Protein AF-0000000068152023 (afdb_homodimer)

Secondary structure (DSSP, 8-state):
-HHHHHHHHHHHHHHHHHHHHHHHHHS-HHHHHHHHHTT-HHHHHHHHHHH-HHHHHHHHHHHHHHHHHHHHHHHHHHHHHHHHHHHHTSGGGGGGHHHHHHHHHHHHHHHHHHIIIIIHHHHHHHHSHHHHHHHHHHHHHHHHHHTHHHHHHHHHHHHHHHHHTT-----TTPPPHHHHHHHHHHHHHHTSS-HHHHHHHHHHHHHTTSBGGGTSEEGGG---EETT--HHHHHHHHHHH--SEEEEEEGGGTEEEEEEEHHHHHTS-TTS---GGGG-B--EEEETT-BHHHHHHHHTT-SSSEEEEE-TTS-EEEEEEHHHHHHHHH-----SSS-S---SEEE-TTS-EEEETT-BHHHHHHHH--TT--TTSS-SBHHHHHHHHH-S---TT-EEEETTEEEEEEEEETTEEEEEEEEETT----/-HHHHHHHHHHHHHHHHHHHHHHHHHS-HHHHHHHHHTT-HHHHHHHHHHH-HHHHHHHHHHHHHHHHHHHHHHHHHHHHHHHHHHHHTSGGGGGGHHHHHHHHHHHHHHHHHHIIIIIHHHHHHHHSHHHHHHHHHHHHHHHHHHTHHHHHHHHHHHHHHHHHTT-----TTPPPHHHHHHHHHHHHHHTSS-HHHHHHHHHHHHHTTSBGGGTSEEGGG---EETT--HHHHHHHHHHH--SEEEEEEGGGTEEEEEEEHHHHHTS-TTS---GGGG-B--EEEETT-BHHHHHHHHTT-SSSEEEEE-TTS-EEEEEEHHHHHHHHH-----SSS-S---SEEE-TTS-EEEETT-BHHHHHHHH--TT--TTSS-SBHHHHHHHHH-S---TT-EEEETTEEEEEEEEETTEEEEEEEEETT----

Solvent-accessible surface area (backbone atoms only — not comparable to full-atom values): 44711 Å² total; per-residue (Å²): 108,70,64,59,50,51,49,51,50,42,30,51,52,34,15,51,38,34,20,43,53,38,3,35,61,52,27,55,61,44,48,31,52,52,39,33,75,72,65,38,64,44,30,45,45,24,43,56,44,51,74,38,47,59,61,44,52,34,39,39,48,53,52,44,50,50,41,51,52,52,43,56,68,52,47,47,62,55,49,18,63,66,44,13,62,66,38,37,68,37,73,94,40,34,98,46,8,56,60,49,27,31,52,49,49,45,50,50,50,50,49,48,38,46,28,59,11,34,48,39,26,32,54,53,12,67,60,38,15,58,65,45,16,30,67,41,20,60,63,49,54,54,49,43,60,72,43,34,75,62,30,49,55,50,34,48,52,28,50,51,53,39,43,73,71,66,49,67,92,60,85,60,83,58,46,42,54,66,49,46,50,23,42,49,55,40,13,37,77,54,60,50,32,51,68,70,48,46,54,30,44,54,33,44,68,44,25,64,75,34,38,36,61,43,59,37,47,43,49,90,75,54,71,68,41,49,63,81,52,50,70,67,57,49,50,48,50,43,34,71,65,42,52,60,61,33,45,28,23,49,67,93,74,62,45,72,73,23,30,34,48,42,34,63,61,66,57,51,60,87,87,51,91,81,59,66,74,80,55,49,36,75,50,50,77,42,52,41,77,37,23,39,45,57,51,53,58,51,34,56,75,37,90,44,49,40,29,40,25,19,49,97,85,65,47,77,50,24,38,38,37,58,65,43,54,41,36,58,31,75,36,82,44,62,57,76,74,65,88,74,88,68,52,41,65,35,76,44,92,86,69,28,30,45,26,32,16,74,30,29,35,68,54,42,28,71,72,75,59,49,78,78,64,70,46,86,62,98,25,40,22,47,31,46,46,48,41,62,70,58,74,46,85,82,46,69,70,41,66,46,75,57,90,61,26,32,39,29,31,68,35,63,55,88,92,39,57,41,32,31,37,38,33,60,58,80,71,63,87,119,109,69,65,58,51,52,49,51,50,42,30,51,53,35,15,51,39,34,20,43,51,37,2,35,60,51,28,55,60,44,49,30,53,51,40,32,76,72,64,38,64,44,31,45,45,24,43,55,42,51,73,37,47,59,59,44,52,34,38,40,47,54,52,44,50,50,41,49,53,52,42,55,67,52,48,48,62,58,50,19,64,65,44,14,63,65,37,36,66,38,73,93,38,37,96,48,8,56,61,48,27,32,52,50,48,46,49,49,50,50,50,47,37,44,29,60,11,33,49,38,27,33,53,53,11,68,61,38,15,56,66,46,16,29,67,41,20,61,64,48,54,54,50,42,60,70,43,35,73,62,32,47,53,49,36,47,52,29,48,51,54,39,44,72,71,67,49,66,94,61,86,59,82,60,47,43,54,66,50,46,50,23,41,48,55,39,13,37,75,56,59,49,31,51,68,70,48,47,54,29,46,55,33,44,69,43,26,64,75,34,36,36,61,43,56,36,46,43,48,91,74,52,70,69,40,48,65,80,52,49,71,67,56,50,50,51,50,44,35,70,65,42,53,59,63,33,44,29,24,50,64,91,77,61,45,72,74,22,29,32,50,42,33,63,60,66,58,53,59,88,88,50,91,82,60,63,74,80,56,50,37,75,49,50,77,42,54,41,75,37,26,40,44,58,51,54,58,51,35,56,76,36,90,44,51,40,30,40,24,20,47,98,84,67,47,77,52,23,37,39,37,59,66,45,54,42,34,60,31,75,36,84,45,63,57,74,75,64,86,76,86,69,52,41,65,36,76,44,95,87,70,30,31,45,26,33,16,72,30,29,32,67,55,41,27,72,73,74,59,50,77,78,64,70,47,86,61,99,26,40,22,46,30,47,45,49,41,61,68,60,75,45,85,84,49,68,69,42,67,46,75,56,90,60,26,31,38,29,30,70,36,62,56,86,94,39,57,41,31,29,37,40,33,61,59,79,70,62,86,119

pLDDT: mean 80.77, std 12.78, range [27.56, 97.12]

Foldseek 3Di:
DVLVVLLVVLLVQLLLLQLLLLLLQLDDLVVLVVVVVVPDPLSVLSNVCSQCVLLLVLLSVVSNVVSVVVCVVRQQPPQLVVCLVVQCVVVVCNPCSSVVSSVVSVVVSVVCSCVRSHVVSNVVSNVPSSVSSSVSSVVSVVSSVVCVVVSVVVSVVVVVVCVVVVDDPDPVSDDDPVNVLVVLVVCCVVVVAPPLRNLLVVLVVCLQVAFCLLQFDFPVRADAAEQPDDLVRLLVSCVVQVDQKHFYAYPPVRDTPAMAGPVVSVPDDPPDDDGCVVRGDHAAEDERRGGSVVLLVVCVPTPAQKYFYAYPVRHTGGMDGPQSSVCSSSPPPVDPRDDDPCRQWDQDPVRKIKHFQSAFPVVCCSPVVQPPDDCPDPHGGNQRVVCVQQVDQDDAQDWGDDSQKIWGQHDDDVSTRTIIIIGGRPPPDD/DVLVVLLVVLLVQLLLLQLLLLLLQLDDLVVLVVVVVVPDPLSVLSNVCSQCVLLLVLLSVVSNVVSVVVCVVRQQPPVLVVCLVVQCVVVVCNVCSSVVSSVVSVVVSVVCSCVRSHVVSNVVSNVNSSVSSSVSSVVSVVSSVVCVVVSVVVSVVVVVVCVVVVDDPDPVNDDDPVNVLVVLVVCCVVVVAPPLRNLLVVLVVCLQVAFPLLQFDFPVRADAAEQPDDLVRLLVSCVVQVDQKHFYAYPPVRDTPAMAGPVVSVPDDPPDDDGCVVRGDHAAEDERRGGSVVLVVVCVPTPAQKYFYAYPVRHTGGMDGPVSSVCSSSPPPVDPRDDDDCDQWDQDPVRKIKHFQSAFPVVCCSPVVQPPDDCPDPHGGNQRVVCVQQVDQDDAQDWGDDSQKIWGQHDDDVSTRTIIIIGGRPPPDD

Sequence (860 aa):
MFELLVIFLLLLINAFFALSEMAIVSASKPLLRQMVKQGNRRAEAALKLAEDPGKFLSTVQVGITLVGILAGAYGGATIAAKIAPFLNDIGWISPYGDTIAVALVVTLITFLSVVIGELIPKQLALRNPEGLAMFVAGPMALLSRIVAPVVYIFETAASIAMRLMGMRPEDSDRVTEEEVQAIMAEGVESGAIEKSEHEMLRRIIRLGDRNVKSIMTHRTEVSFIDVHDSLETIGQKIRQFGHSRYPVIDGPSGDVIGAVLAKEILNVAPAAPFNIRDYVREILTLPETASCLKALEAFKSSSINMAMIVDEYGSTEGIITTADILEAIVGVIPSNYDNSEHALIRQRDDGSYLVDGRTPIDEIHLQIGIDGIDADGDFETIAGFLVQQLRKTPEEGDTAEAHGYRFEVIDMDGRRIDKILVSRAGEALSMFELLVIFLLLLINAFFALSEMAIVSASKPLLRQMVKQGNRRAEAALKLAEDPGKFLSTVQVGITLVGILAGAYGGATIAAKIAPFLNDIGWISPYGDTIAVALVVTLITFLSVVIGELIPKQLALRNPEGLAMFVAGPMALLSRIVAPVVYIFETAASIAMRLMGMRPEDSDRVTEEEVQAIMAEGVESGAIEKSEHEMLRRIIRLGDRNVKSIMTHRTEVSFIDVHDSLETIGQKIRQFGHSRYPVIDGPSGDVIGAVLAKEILNVAPAAPFNIRDYVREILTLPETASCLKALEAFKSSSINMAMIVDEYGSTEGIITTADILEAIVGVIPSNYDNSEHALIRQRDDGSYLVDGRTPIDEIHLQIGIDGIDADGDFETIAGFLVQQLRKTPEEGDTAEAHGYRFEVIDMDGRRIDKILVSRAGEALS

Nearest PDB structures (foldseek):
  7m1t-assembly1_A  TM=5.779E-01  e=1.529E-19  Methanoculleus thermophilus
  7m1t-assembly1_B  TM=4.702E-01  e=3.379E-20  Methanoculleus thermophilus
  4hg0-assembly1_A-2  TM=5.760E-01  e=2.384E-17  Escherichia coli K-12
  3jtf-assembly1_B  TM=8.945E-01  e=7.634E-10  Bordetella parapertussis
  3ocm-assembly1_A  TM=8.718E-01  e=2.162E-09  Bordetella parapertussis

InterPro domains:
  IPR000644 CBS domain [PF00571] (212-268)
  IPR000644 CBS domain [PF00571] (277-330)
  IPR000644 CBS domain [PS51371] (216-276)
  IPR000644 CBS domain [PS51371] (279-335)
  IPR000644 CBS domain [SM00116] (221-270)
  IPR000644 CBS domain [SM00116] (282-330)
  IPR002550 CNNM, transmembrane domain [PF01595] (5-197)
  IPR002550 CNNM, transmembrane domain [PS51846] (1-197)
  IPR005170 Transporter-associated domain [PF03471] (347-424)
  IPR005170 Transporter-associated domain [SM01091] (346-426)
  IPR016169 FAD-binding, type PCMH, subdomain 2 [G3DSA:3.30.465.10] (342-425)
  IPR036318 FAD-binding, type PCMH-like superfamily [SSF56176] (344-427)
  IPR044751 Ion transporter-like, CBS domain [cd04590] (212-327)
  IPR046342 CBS domain superfamily [G3DSA:3.10.580.10] (193-341)
  IPR046342 CBS domain superfamily [SSF54631] (202-339)
  IPR051676 UPF0053 domain-containing protein [PTHR43099] (2-426)

Radius of gyration: 36.06 Å; Cα contacts (8 Å, |Δi|>4): 1359; chains: 2; bounding box: 73×125×86 Å

Structure (mmCIF, N/CA/C/O backbone):
data_AF-0000000068152023-model_v1
#
loop_
_entity.id
_entity.type
_entity.pdbx_description
1 polymer 'HlyC/CorC family transporter'
#
loop_
_atom_site.group_PDB
_atom_site.id
_atom_site.type_symbol
_atom_site.label_atom_id
_atom_site.label_alt_id
_atom_site.label_comp_id
_atom_site.label_asym_id
_atom_site.label_entity_id
_atom_site.label_seq_id
_atom_site.pdbx_PDB_ins_code
_atom_site.Cartn_x
_atom_site.Cartn_y
_atom_site.Cartn_z
_atom_site.occupancy
_atom_site.B_iso_or_equiv
_atom_site.auth_seq_id
_atom_site.auth_comp_id
_atom_site.auth_asym_id
_atom_site.auth_atom_id
_atom_site.pdbx_PDB_model_num
ATOM 1 N N . MET A 1 1 ? -17.562 -44.25 -28.266 1 65.25 1 MET A N 1
ATOM 2 C CA . MET A 1 1 ? -18.266 -43.062 -27.812 1 65.25 1 MET A CA 1
ATOM 3 C C . MET A 1 1 ? -18.125 -42.875 -26.297 1 65.25 1 MET A C 1
ATOM 5 O O . MET A 1 1 ? -17.797 -41.781 -25.844 1 65.25 1 MET A O 1
ATOM 9 N N . PHE A 1 2 ? -18.25 -43.969 -25.609 1 74.62 2 PHE A N 1
ATOM 10 C CA . PHE A 1 2 ? -18.125 -43.938 -24.156 1 74.62 2 PHE A CA 1
ATOM 11 C C . PHE A 1 2 ? -16.703 -43.562 -23.75 1 74.62 2 PHE A C 1
ATOM 13 O O . PHE A 1 2 ? -16.516 -42.75 -22.828 1 74.62 2 PHE A O 1
ATOM 20 N N . GLU A 1 3 ? -15.828 -43.969 -24.578 1 76 3 GLU A N 1
ATOM 21 C CA . GLU A 1 3 ? -14.43 -43.688 -24.25 1 76 3 GLU A CA 1
ATOM 22 C C . GLU A 1 3 ? -14.086 -42.219 -24.438 1 76 3 GLU A C 1
ATOM 24 O O . GLU A 1 3 ? -13.344 -41.656 -23.641 1 76 3 GLU A O 1
ATOM 29 N N . LEU A 1 4 ? -14.719 -41.594 -25.406 1 78.19 4 LEU A N 1
ATOM 30 C CA . LEU A 1 4 ? -14.484 -40.188 -25.672 1 78.19 4 LEU A CA 1
ATOM 31 C C . LEU A 1 4 ? -15.086 -39.344 -24.562 1 78.19 4 LEU A C 1
ATOM 33 O O . LEU A 1 4 ? -14.516 -38.312 -24.188 1 78.19 4 LEU A O 1
ATOM 37 N N . LEU A 1 5 ? -16.156 -39.781 -24.062 1 84.75 5 LEU A N 1
ATOM 38 C CA . LEU A 1 5 ? -16.812 -39.062 -22.969 1 84.75 5 LEU A CA 1
ATOM 39 C C . LEU A 1 5 ? -15.992 -39.125 -21.688 1 84.75 5 LEU A C 1
ATOM 41 O O . LEU A 1 5 ? -15.914 -38.156 -20.953 1 84.75 5 LEU A O 1
ATOM 45 N N . VAL A 1 6 ? -15.398 -40.281 -21.484 1 83.62 6 VAL A N 1
ATOM 46 C CA . VAL A 1 6 ? -14.57 -40.469 -20.297 1 83.62 6 VAL A CA 1
ATOM 47 C C . VAL A 1 6 ? -13.344 -39.562 -20.375 1 83.62 6 VAL A C 1
ATOM 49 O O . VAL A 1 6 ? -12.961 -38.938 -19.391 1 83.62 6 VAL A O 1
ATOM 52 N N . ILE A 1 7 ? -12.805 -39.5 -21.531 1 82.38 7 ILE A N 1
ATOM 53 C CA . ILE A 1 7 ? -11.625 -38.656 -21.719 1 82.38 7 ILE A CA 1
ATOM 54 C C . ILE A 1 7 ? -11.984 -37.188 -21.531 1 82.38 7 ILE A C 1
ATOM 56 O O . ILE A 1 7 ? -11.227 -36.438 -20.922 1 82.38 7 ILE A O 1
ATOM 60 N N . PHE A 1 8 ? -13.109 -36.812 -22.031 1 87.88 8 PHE A N 1
ATOM 61 C CA . PHE A 1 8 ? -13.57 -35.438 -21.906 1 87.88 8 PHE A CA 1
ATOM 62 C C . PHE A 1 8 ? -13.812 -35.094 -20.438 1 87.88 8 PHE A C 1
ATOM 64 O O . PHE A 1 8 ? -13.461 -34 -20 1 87.88 8 PHE A O 1
ATOM 71 N N . LEU A 1 9 ? -14.383 -36 -19.75 1 90.19 9 LEU A N 1
ATOM 72 C CA . LEU A 1 9 ? -14.633 -35.781 -18.328 1 90.19 9 LEU A CA 1
ATOM 73 C C . LEU A 1 9 ? -13.328 -35.656 -17.562 1 90.19 9 LEU A C 1
ATOM 75 O O . LEU A 1 9 ? -13.211 -34.844 -16.656 1 90.19 9 LEU A O 1
ATOM 79 N N . LEU A 1 10 ? -12.375 -36.531 -17.891 1 88 10 LEU A N 1
ATOM 80 C CA . LEU A 1 10 ? -11.07 -36.469 -17.25 1 88 10 LEU A CA 1
ATOM 81 C C . LEU A 1 10 ? -10.375 -35.125 -17.547 1 88 10 LEU A C 1
ATOM 83 O O . LEU A 1 10 ? -9.703 -34.562 -16.672 1 88 10 LEU A O 1
ATOM 87 N N . LEU A 1 11 ? -10.578 -34.656 -18.734 1 89.44 11 LEU A N 1
ATOM 88 C CA . LEU A 1 11 ? -10.008 -33.375 -19.125 1 89.44 11 LEU A CA 1
ATOM 89 C C . LEU A 1 11 ? -10.617 -32.25 -18.281 1 89.44 11 LEU A C 1
ATOM 91 O O . LEU A 1 11 ? -9.906 -31.312 -17.875 1 89.44 11 LEU A O 1
ATOM 95 N N . LEU A 1 12 ? -11.883 -32.344 -18.047 1 93.69 12 LEU A N 1
ATOM 96 C CA . LEU A 1 12 ? -12.578 -31.328 -17.266 1 93.69 12 LEU A CA 1
ATOM 97 C C . LEU A 1 12 ? -12.141 -31.359 -15.812 1 93.69 12 LEU A C 1
ATOM 99 O O . LEU A 1 12 ? -12.016 -30.312 -15.164 1 93.69 12 LEU A O 1
ATOM 103 N N . ILE A 1 13 ? -11.938 -32.594 -15.328 1 94.25 13 ILE A N 1
ATOM 104 C CA . ILE A 1 13 ? -11.461 -32.719 -13.961 1 94.25 13 ILE A CA 1
ATOM 105 C C . ILE A 1 13 ? -10.055 -32.156 -13.836 1 94.25 13 ILE A C 1
ATOM 107 O O . ILE A 1 13 ? -9.75 -31.453 -12.859 1 94.25 13 ILE A O 1
ATOM 111 N N . ASN A 1 14 ? -9.234 -32.406 -14.828 1 92.56 14 ASN A N 1
ATOM 112 C CA . ASN A 1 14 ? -7.891 -31.828 -14.852 1 92.56 14 ASN A CA 1
ATOM 113 C C . ASN A 1 14 ? -7.938 -30.297 -14.914 1 92.56 14 ASN A C 1
ATOM 115 O O . ASN A 1 14 ? -7.145 -29.625 -14.25 1 92.56 14 ASN A O 1
ATOM 119 N N . ALA A 1 15 ? -8.875 -29.828 -15.695 1 95.12 15 ALA A N 1
ATOM 120 C CA . ALA A 1 15 ? -9.062 -28.391 -15.812 1 95.12 15 ALA A CA 1
ATOM 121 C C . ALA A 1 15 ? -9.453 -27.781 -14.469 1 95.12 15 ALA A C 1
ATOM 123 O O . ALA A 1 15 ? -9 -26.672 -14.125 1 95.12 15 ALA A O 1
ATOM 124 N N . PHE A 1 16 ? -10.25 -28.484 -13.758 1 96.75 16 PHE A N 1
ATOM 125 C CA . PHE A 1 16 ? -10.688 -28.016 -12.445 1 96.75 16 PHE A CA 1
ATOM 126 C C . PHE A 1 16 ? -9.508 -27.938 -11.484 1 96.75 16 PHE A C 1
ATOM 128 O O . PHE A 1 16 ? -9.367 -26.953 -10.75 1 96.75 16 PHE A O 1
ATOM 135 N N . PHE A 1 17 ? -8.617 -28.875 -11.469 1 96.12 17 PHE A N 1
ATOM 136 C CA . PHE A 1 17 ? -7.457 -28.875 -10.586 1 96.12 17 PHE A CA 1
ATOM 137 C C . PHE A 1 17 ? -6.453 -27.812 -11 1 96.12 17 PHE A C 1
ATOM 139 O O . PHE A 1 17 ? -5.875 -27.125 -10.148 1 96.12 17 PHE A O 1
ATOM 146 N N . ALA A 1 18 ? -6.262 -27.688 -12.297 1 95.19 18 ALA A N 1
ATOM 147 C CA . ALA A 1 18 ? -5.34 -26.672 -12.805 1 95.19 18 ALA A CA 1
ATOM 148 C C . ALA A 1 18 ? -5.824 -25.266 -12.461 1 95.19 18 ALA A C 1
ATOM 150 O O . ALA A 1 18 ? -5.031 -24.406 -12.055 1 95.19 18 ALA A O 1
ATOM 151 N N . LEU A 1 19 ? -7.098 -25.094 -12.656 1 96.38 19 LEU A N 1
ATOM 152 C CA . LEU A 1 19 ? -7.723 -23.828 -12.32 1 96.38 19 LEU A CA 1
ATOM 153 C C . LEU A 1 19 ? -7.594 -23.531 -10.828 1 96.38 19 LEU A C 1
ATOM 155 O O . LEU A 1 19 ? -7.258 -22.422 -10.438 1 96.38 19 LEU A O 1
ATOM 159 N N . SER A 1 20 ? -7.863 -24.516 -10.039 1 97.12 20 SER A N 1
ATOM 160 C CA . SER A 1 20 ? -7.816 -24.375 -8.586 1 97.12 20 SER A CA 1
ATOM 161 C C . SER A 1 20 ? -6.41 -24.031 -8.109 1 97.12 20 SER A C 1
ATOM 163 O O . SER A 1 20 ? -6.234 -23.141 -7.27 1 97.12 20 SER A O 1
ATOM 165 N N . GLU A 1 21 ? -5.449 -24.672 -8.68 1 96.31 21 GLU A N 1
ATOM 166 C CA . GLU A 1 21 ? -4.055 -24.453 -8.297 1 96.31 21 GLU A CA 1
ATOM 167 C C . GLU A 1 21 ? -3.631 -23.016 -8.578 1 96.31 21 GLU A C 1
ATOM 169 O O . GLU A 1 21 ? -3.121 -22.328 -7.695 1 96.31 21 GLU A O 1
ATOM 174 N N . MET A 1 22 ? -3.896 -22.594 -9.797 1 95.44 22 MET A N 1
ATOM 175 C CA . MET A 1 22 ? -3.443 -21.266 -10.227 1 95.44 22 MET A CA 1
ATOM 176 C C . MET A 1 22 ? -4.223 -20.172 -9.508 1 95.44 22 MET A C 1
ATOM 178 O O . MET A 1 22 ? -3.648 -19.156 -9.125 1 95.44 22 MET A O 1
ATOM 182 N N . ALA A 1 23 ? -5.488 -20.391 -9.297 1 96.06 23 ALA A N 1
ATOM 183 C CA . ALA A 1 23 ? -6.336 -19.391 -8.672 1 96.06 23 ALA A CA 1
ATOM 184 C C . ALA A 1 23 ? -5.934 -19.156 -7.211 1 96.06 23 ALA A C 1
ATOM 186 O O . ALA A 1 23 ? -5.738 -18.016 -6.785 1 96.06 23 ALA A O 1
ATOM 187 N N . ILE A 1 24 ? -5.781 -20.203 -6.477 1 95.69 24 ILE A N 1
ATOM 188 C CA . ILE A 1 24 ? -5.508 -20.094 -5.047 1 95.69 24 ILE A CA 1
ATOM 189 C C . ILE A 1 24 ? -4.094 -19.562 -4.828 1 95.69 24 ILE A C 1
ATOM 191 O O . ILE A 1 24 ? -3.871 -18.719 -3.959 1 95.69 24 ILE A O 1
ATOM 195 N N . VAL A 1 25 ? -3.166 -19.953 -5.617 1 93.56 25 VAL A N 1
ATOM 196 C CA . VAL A 1 25 ? -1.77 -19.562 -5.441 1 93.56 25 VAL A CA 1
ATOM 197 C C . VAL A 1 25 ? -1.576 -18.109 -5.875 1 93.56 25 VAL A C 1
ATOM 199 O O . VAL A 1 25 ? -0.78 -17.391 -5.281 1 93.56 25 VAL A O 1
ATOM 202 N N . SER A 1 26 ? -2.295 -17.688 -6.871 1 92.12 26 SER A N 1
ATOM 203 C CA . SER A 1 26 ? -2.107 -16.359 -7.418 1 92.12 26 SER A CA 1
ATOM 204 C C . SER A 1 26 ? -2.99 -15.336 -6.703 1 92.12 26 SER A C 1
ATOM 206 O O . SER A 1 26 ? -2.84 -14.125 -6.902 1 92.12 26 SER A O 1
ATOM 208 N N . ALA A 1 27 ? -3.859 -15.82 -5.871 1 91.88 27 ALA A N 1
ATOM 209 C CA . ALA A 1 27 ? -4.758 -14.922 -5.156 1 91.88 27 ALA A CA 1
ATOM 210 C C . ALA A 1 27 ? -4 -14.109 -4.105 1 91.88 27 ALA A C 1
ATOM 212 O O . ALA A 1 27 ? -3.086 -14.625 -3.457 1 91.88 27 ALA A O 1
ATOM 213 N N . SER A 1 28 ? -4.383 -12.93 -4.02 1 88.38 28 SER A N 1
ATOM 214 C CA . SER A 1 28 ? -3.795 -12.047 -3.014 1 88.38 28 SER A CA 1
ATOM 215 C C . SER A 1 28 ? -4.316 -12.375 -1.618 1 88.38 28 SER A C 1
ATOM 217 O O . SER A 1 28 ? -5.496 -12.18 -1.327 1 88.38 28 SER A O 1
ATOM 219 N N . LYS A 1 29 ? -3.494 -12.742 -0.755 1 89.12 29 LYS A N 1
ATOM 220 C CA . LYS A 1 29 ? -3.885 -13.102 0.604 1 89.12 29 LYS A CA 1
ATOM 221 C C . LYS A 1 29 ? -4.426 -11.891 1.361 1 89.12 29 LYS A C 1
ATOM 223 O O . LYS A 1 29 ? -5.457 -11.984 2.031 1 89.12 29 LYS A O 1
ATOM 228 N N . PRO A 1 30 ? -3.742 -10.742 1.188 1 82.88 30 PRO A N 1
ATOM 229 C CA . PRO A 1 30 ? -4.277 -9.562 1.869 1 82.88 30 PRO A CA 1
ATOM 230 C C . PRO A 1 30 ? -5.707 -9.234 1.445 1 82.88 30 PRO A C 1
ATOM 232 O O . PRO A 1 30 ? -6.539 -8.883 2.285 1 82.88 30 PRO A O 1
ATOM 235 N N . LEU A 1 31 ? -6.02 -9.391 0.239 1 86 31 LEU A N 1
ATOM 236 C CA . LEU A 1 31 ? -7.371 -9.117 -0.244 1 86 31 LEU A CA 1
ATOM 237 C C . LEU A 1 31 ? -8.359 -10.141 0.311 1 86 31 LEU A C 1
ATOM 239 O O . LEU A 1 31 ? -9.477 -9.781 0.701 1 86 31 LEU A O 1
ATOM 243 N N . LEU A 1 32 ? -7.977 -11.312 0.324 1 90.62 32 LEU A N 1
ATOM 244 C CA . LEU A 1 32 ? -8.836 -12.359 0.862 1 90.62 32 LEU A CA 1
ATOM 245 C C . LEU A 1 32 ? -9.117 -12.125 2.344 1 90.62 32 LEU A C 1
ATOM 247 O O . LEU A 1 32 ? -10.25 -12.305 2.801 1 90.62 32 LEU A O 1
ATOM 251 N N . ARG A 1 33 ? -8.102 -11.82 3.057 1 87.25 33 ARG A N 1
ATOM 252 C CA . ARG A 1 33 ? -8.273 -11.539 4.48 1 87.25 33 ARG A CA 1
ATOM 253 C C . ARG A 1 33 ? -9.258 -10.398 4.699 1 87.25 33 ARG A C 1
ATOM 255 O O . ARG A 1 33 ? -10.062 -10.438 5.629 1 87.25 33 ARG A O 1
ATOM 262 N N . GLN A 1 34 ? -9.109 -9.406 3.898 1 80.44 34 GLN A N 1
ATOM 263 C CA . GLN A 1 34 ? -10.047 -8.289 3.986 1 80.44 34 GLN A CA 1
ATOM 264 C C . GLN A 1 34 ? -11.477 -8.742 3.73 1 80.44 34 GLN A C 1
ATOM 266 O O . GLN A 1 34 ? -12.406 -8.312 4.418 1 80.44 34 GLN A O 1
ATOM 271 N N . MET A 1 35 ? -11.672 -9.562 2.77 1 86.19 35 MET A N 1
ATOM 272 C CA . MET A 1 35 ? -13 -10.078 2.438 1 86.19 35 MET A CA 1
ATOM 273 C C . MET A 1 35 ? -13.555 -10.93 3.57 1 86.19 35 MET A C 1
ATOM 275 O O . MET A 1 35 ? -14.766 -10.953 3.809 1 86.19 35 MET A O 1
ATOM 279 N N . VAL A 1 36 ? -12.68 -11.609 4.23 1 89.06 36 VAL A N 1
ATOM 280 C CA . VAL A 1 36 ? -13.078 -12.422 5.375 1 89.06 36 VAL A CA 1
ATOM 281 C C . VAL A 1 36 ? -13.586 -11.516 6.496 1 89.06 36 VAL A C 1
ATOM 283 O O . VAL A 1 36 ? -14.602 -11.828 7.137 1 89.06 36 VAL A O 1
ATOM 286 N N . LYS A 1 37 ? -12.852 -10.477 6.691 1 79.12 37 LYS A N 1
ATOM 287 C CA . LYS A 1 37 ? -13.266 -9.516 7.715 1 79.12 37 LYS A CA 1
ATOM 288 C C . LYS A 1 37 ? -14.625 -8.922 7.387 1 79.12 37 LYS A C 1
ATOM 290 O O . LYS A 1 37 ? -15.391 -8.562 8.289 1 79.12 37 LYS A O 1
ATOM 295 N N . GLN A 1 38 ? -14.953 -8.883 6.156 1 80.38 38 GLN A N 1
ATOM 296 C CA . GLN A 1 38 ? -16.234 -8.367 5.707 1 80.38 38 GLN A CA 1
ATOM 297 C C . GLN A 1 38 ? -17.312 -9.438 5.773 1 80.38 38 GLN A C 1
ATOM 299 O O . GLN A 1 38 ? -18.469 -9.188 5.422 1 80.38 38 GLN A O 1
ATOM 304 N N . GLY A 1 39 ? -16.969 -10.602 6.086 1 86.38 39 GLY A N 1
ATOM 305 C CA . GLY A 1 39 ? -17.938 -11.648 6.367 1 86.38 39 GLY A CA 1
ATOM 306 C C . GLY A 1 39 ? -18.094 -12.633 5.219 1 86.38 39 GLY A C 1
ATOM 307 O O . GLY A 1 39 ? -19.062 -13.406 5.191 1 86.38 39 GLY A O 1
ATOM 308 N N . ASN A 1 40 ? -17.312 -12.672 4.281 1 90.38 40 ASN A N 1
ATOM 309 C CA . ASN A 1 40 ? -17.391 -13.602 3.154 1 90.38 40 ASN A CA 1
ATOM 310 C C . ASN A 1 40 ? -16.859 -14.984 3.523 1 90.38 40 ASN A C 1
ATOM 312 O O . ASN A 1 40 ? -15.656 -15.164 3.711 1 90.38 40 ASN A O 1
ATOM 316 N N . ARG A 1 41 ? -17.688 -15.922 3.488 1 93.12 41 ARG A N 1
ATOM 317 C CA . ARG A 1 41 ? -17.328 -17.266 3.92 1 93.12 41 ARG A CA 1
ATOM 318 C C . ARG A 1 41 ? -16.484 -17.969 2.861 1 93.12 41 ARG A C 1
ATOM 320 O O . ARG A 1 41 ? -15.617 -18.781 3.189 1 93.12 41 ARG A O 1
ATOM 327 N N . ARG A 1 42 ? -16.766 -17.734 1.619 1 95.31 42 ARG A N 1
ATOM 328 C CA . ARG A 1 42 ? -15.992 -18.328 0.54 1 95.31 42 ARG A CA 1
ATOM 329 C C . ARG A 1 42 ? -14.547 -17.859 0.573 1 95.31 42 ARG A C 1
ATOM 331 O O . ARG A 1 42 ? -13.625 -18.625 0.277 1 95.31 42 ARG A O 1
ATOM 338 N N . ALA A 1 43 ? -14.43 -16.609 0.952 1 95.44 43 ALA A N 1
ATOM 339 C CA . ALA A 1 43 ? -13.078 -16.047 1.082 1 95.44 43 ALA A CA 1
ATOM 340 C C . ALA A 1 43 ? -12.32 -16.734 2.219 1 95.44 43 ALA A C 1
ATOM 342 O O . ALA A 1 43 ? -11.102 -16.922 2.131 1 95.44 43 ALA A O 1
ATOM 343 N N . GLU A 1 44 ? -13.047 -17.078 3.24 1 95.56 44 GLU A N 1
ATOM 344 C CA . GLU A 1 44 ? -12.422 -17.766 4.367 1 95.56 44 GLU A CA 1
ATOM 345 C C . GLU A 1 44 ? -11.875 -19.125 3.951 1 95.56 44 GLU A C 1
ATOM 347 O O . GLU A 1 44 ? -10.758 -19.5 4.32 1 95.56 44 GLU A O 1
ATOM 352 N N . ALA A 1 45 ? -12.656 -19.812 3.232 1 95.69 45 ALA A N 1
ATOM 353 C CA . ALA A 1 45 ? -12.227 -21.109 2.748 1 95.69 45 ALA A CA 1
ATOM 354 C C . ALA A 1 45 ? -11.031 -20.984 1.811 1 95.69 45 ALA A C 1
ATOM 356 O O . ALA A 1 45 ? -10.086 -21.781 1.894 1 95.69 45 ALA A O 1
ATOM 357 N N . ALA A 1 46 ? -11.102 -20.062 0.922 1 96.62 46 ALA A N 1
ATOM 358 C CA . ALA A 1 46 ? -10 -19.828 -0.009 1 96.62 46 ALA A CA 1
ATOM 359 C C . ALA A 1 46 ? -8.727 -19.438 0.735 1 96.62 46 ALA A C 1
ATOM 361 O O . ALA A 1 46 ? -7.637 -19.906 0.388 1 96.62 46 ALA A O 1
ATOM 362 N N . LEU A 1 47 ? -8.875 -18.625 1.721 1 94.25 47 LEU A N 1
ATOM 363 C CA . LEU A 1 47 ? -7.738 -18.172 2.514 1 94.25 47 LEU A CA 1
ATOM 364 C C . LEU A 1 47 ? -7.102 -19.344 3.264 1 94.25 47 LEU A C 1
ATOM 366 O O . LEU A 1 47 ? -5.875 -19.438 3.338 1 94.25 47 LEU A O 1
ATOM 370 N N . LYS A 1 48 ? -7.898 -20.203 3.807 1 93.94 48 LYS A N 1
ATOM 371 C CA . LYS A 1 48 ? -7.391 -21.375 4.527 1 93.94 48 LYS A CA 1
ATOM 372 C C . LYS A 1 48 ? -6.551 -22.266 3.617 1 93.94 48 LYS A C 1
ATOM 374 O O . LYS A 1 48 ? -5.512 -22.781 4.031 1 93.94 48 LYS A O 1
ATOM 379 N N . LEU A 1 49 ? -6.988 -22.438 2.432 1 94.19 49 LEU A N 1
ATOM 380 C CA . LEU A 1 49 ? -6.254 -23.234 1.458 1 94.19 49 LEU A CA 1
ATOM 381 C C . LEU A 1 49 ? -4.945 -22.547 1.068 1 94.19 49 LEU A C 1
ATOM 383 O O . LEU A 1 49 ? -3.918 -23.203 0.907 1 94.19 49 LEU A O 1
ATOM 387 N N . ALA A 1 50 ? -5.016 -21.234 0.917 1 92.38 50 ALA A N 1
ATOM 388 C CA . ALA A 1 50 ? -3.848 -20.469 0.507 1 92.38 50 ALA A CA 1
ATOM 389 C C . ALA A 1 50 ? -2.799 -20.422 1.615 1 92.38 50 ALA A C 1
ATOM 391 O O . ALA A 1 50 ? -1.601 -20.328 1.341 1 92.38 50 ALA A O 1
ATOM 392 N N . GLU A 1 51 ? -3.207 -20.562 2.854 1 89.94 51 GLU A N 1
ATOM 393 C CA . GLU A 1 51 ? -2.314 -20.453 4.004 1 89.94 51 GLU A CA 1
ATOM 394 C C . GLU A 1 51 ? -1.602 -21.781 4.27 1 89.94 51 GLU A C 1
ATOM 396 O O . GLU A 1 51 ? -0.584 -21.812 4.965 1 89.94 51 GLU A O 1
ATOM 401 N N . ASP A 1 52 ? -2.117 -22.797 3.75 1 88.25 52 ASP A N 1
ATOM 402 C CA . ASP A 1 52 ? -1.474 -24.109 3.826 1 88.25 52 ASP A CA 1
ATOM 403 C C . ASP A 1 52 ? -1.211 -24.672 2.434 1 88.25 52 ASP A C 1
ATOM 405 O O . ASP A 1 52 ? -1.767 -25.703 2.062 1 88.25 52 ASP A O 1
ATOM 409 N N . PRO A 1 53 ? -0.29 -24.062 1.816 1 88.62 53 PRO A N 1
ATOM 410 C CA . PRO A 1 53 ? -0.084 -24.422 0.411 1 88.62 53 PRO A CA 1
ATOM 411 C C . PRO A 1 53 ? 0.435 -25.844 0.237 1 88.62 53 PRO A C 1
ATOM 413 O O . PRO A 1 53 ? 0.16 -26.484 -0.781 1 88.62 53 PRO A O 1
ATOM 416 N N . GLY A 1 54 ? 1.152 -26.359 1.225 1 88.62 54 GLY A N 1
ATOM 417 C CA . GLY A 1 54 ? 1.648 -27.734 1.12 1 88.62 54 GLY A CA 1
ATOM 418 C C . GLY A 1 54 ? 0.543 -28.75 0.965 1 88.62 54 GLY A C 1
ATOM 419 O O . GLY A 1 54 ? 0.573 -29.578 0.041 1 88.62 54 GLY A O 1
ATOM 420 N N . LYS A 1 55 ? -0.357 -28.672 1.816 1 90.25 55 LYS A N 1
ATOM 421 C CA . LYS A 1 55 ? -1.483 -29.594 1.792 1 90.25 55 LYS A CA 1
ATOM 422 C C . LYS A 1 55 ? -2.338 -29.391 0.544 1 90.25 55 LYS A C 1
ATOM 424 O O . LYS A 1 55 ? -2.781 -30.359 -0.076 1 90.25 55 LYS A O 1
ATOM 429 N N . PHE A 1 56 ? -2.562 -28.219 0.237 1 93.12 56 PHE A N 1
ATOM 430 C CA . PHE A 1 56 ? -3.396 -27.891 -0.913 1 93.12 56 PHE A CA 1
ATOM 431 C C . PHE A 1 56 ? -2.75 -28.375 -2.207 1 93.12 56 PHE A C 1
ATOM 433 O O . PHE A 1 56 ? -3.391 -29.047 -3.016 1 93.12 56 PHE A O 1
ATOM 440 N N . LEU A 1 57 ? -1.465 -28.031 -2.377 1 93.56 57 LEU A N 1
ATOM 441 C CA . LEU A 1 57 ? -0.743 -28.422 -3.586 1 93.56 57 LEU A CA 1
ATOM 442 C C . LEU A 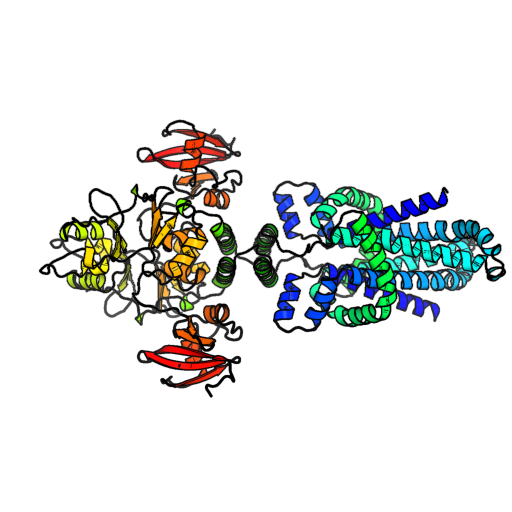1 57 ? -0.651 -29.938 -3.705 1 93.56 57 LEU A C 1
ATOM 444 O O . LEU A 1 57 ? -0.713 -30.484 -4.809 1 93.56 57 LEU A O 1
ATOM 448 N N . SER A 1 58 ? -0.498 -30.547 -2.549 1 92.5 58 SER A N 1
ATOM 449 C CA . SER A 1 58 ? -0.481 -32 -2.553 1 92.5 58 SER A CA 1
ATOM 450 C C . SER A 1 58 ? -1.815 -32.562 -3.021 1 92.5 58 SER A C 1
ATOM 452 O O . SER A 1 58 ? -1.852 -33.562 -3.773 1 92.5 58 SER A O 1
ATOM 454 N N . THR A 1 59 ? -2.873 -32 -2.592 1 93.38 59 THR A N 1
ATOM 455 C CA . THR A 1 59 ? -4.199 -32.438 -3.012 1 93.38 59 THR A CA 1
ATOM 456 C C . THR A 1 59 ? -4.371 -32.25 -4.52 1 93.38 59 THR A C 1
ATOM 458 O O . THR A 1 59 ? -4.844 -33.188 -5.199 1 93.38 59 THR A O 1
ATOM 461 N N . VAL A 1 60 ? -3.994 -31.141 -5.016 1 94.56 60 VAL A N 1
ATOM 462 C CA . VAL A 1 60 ? -4.094 -30.828 -6.438 1 94.56 60 VAL A CA 1
ATOM 463 C C . VAL A 1 60 ? -3.23 -31.812 -7.234 1 94.56 60 VAL A C 1
ATOM 465 O O . VAL A 1 60 ? -3.664 -32.344 -8.258 1 94.56 60 VAL A O 1
ATOM 468 N N . GLN A 1 61 ? -2.074 -32.062 -6.781 1 89.88 61 GLN A N 1
ATOM 469 C CA . GLN A 1 61 ? -1.128 -32.906 -7.5 1 89.88 61 GLN A CA 1
ATOM 470 C C . GLN A 1 61 ? -1.61 -34.375 -7.543 1 89.88 61 GLN A C 1
ATOM 472 O O . GLN A 1 61 ? -1.475 -35.031 -8.562 1 89.88 61 GLN A O 1
ATOM 477 N N . VAL A 1 62 ? -2.084 -34.812 -6.398 1 86.31 62 VAL A N 1
ATOM 478 C CA . VAL A 1 62 ? -2.641 -36.156 -6.352 1 86.31 62 VAL A CA 1
ATOM 479 C C . VAL A 1 62 ? -3.801 -36.281 -7.34 1 86.31 62 VAL A C 1
ATOM 481 O O . VAL A 1 62 ? -3.908 -37.25 -8.07 1 86.31 62 VAL A O 1
ATOM 484 N N . GLY A 1 63 ? -4.637 -35.281 -7.348 1 87.69 63 GLY A N 1
ATOM 485 C CA . GLY A 1 63 ? -5.75 -35.281 -8.289 1 87.69 63 GLY A CA 1
ATOM 486 C C . GLY A 1 63 ? -5.305 -35.281 -9.734 1 87.69 63 GLY A C 1
ATOM 487 O O . GLY A 1 63 ? -5.773 -36.094 -10.531 1 87.69 63 GLY A O 1
ATOM 488 N N . ILE A 1 64 ? -4.371 -34.438 -10.086 1 87.75 64 ILE A N 1
ATOM 489 C CA . ILE A 1 64 ? -3.887 -34.312 -11.453 1 87.75 64 ILE A CA 1
ATOM 490 C C . ILE A 1 64 ? -3.189 -35.594 -11.875 1 87.75 64 ILE A C 1
ATOM 492 O O . ILE A 1 64 ? -3.393 -36.094 -12.992 1 87.75 64 ILE A O 1
ATOM 496 N N . THR A 1 65 ? -2.393 -36.156 -10.992 1 81.75 65 THR A N 1
ATOM 497 C CA . THR A 1 65 ? -1.676 -37.406 -11.289 1 81.75 65 THR A CA 1
ATOM 498 C C . THR A 1 65 ? -2.652 -38.562 -11.523 1 81.75 65 THR A C 1
ATOM 500 O O . THR A 1 65 ? -2.479 -39.344 -12.453 1 81.75 65 THR A O 1
ATOM 503 N N . LEU A 1 66 ? -3.641 -38.594 -10.688 1 81.19 66 LEU A N 1
ATOM 504 C CA . LEU A 1 66 ? -4.641 -39.625 -10.836 1 81.19 66 LEU A CA 1
ATOM 505 C C . LEU A 1 66 ? -5.367 -39.5 -12.172 1 81.19 66 LEU A C 1
ATOM 507 O O . LEU A 1 66 ? -5.594 -40.5 -12.859 1 81.19 66 LEU A O 1
ATOM 511 N N . VAL A 1 67 ? -5.711 -38.375 -12.531 1 83.69 67 VAL A N 1
ATOM 512 C CA . VAL A 1 67 ? -6.383 -38.094 -13.797 1 83.69 67 VAL A CA 1
ATOM 513 C C . VAL A 1 67 ? -5.457 -38.469 -14.953 1 83.69 67 VAL A C 1
ATOM 515 O O . VAL A 1 67 ? -5.898 -39.062 -15.953 1 83.69 67 VAL A O 1
ATOM 518 N N . GLY A 1 68 ? -4.188 -38.125 -14.852 1 76.25 68 GLY A N 1
ATOM 519 C CA . GLY A 1 68 ? -3.217 -38.469 -15.875 1 76.25 68 GLY A CA 1
ATOM 520 C C . GLY A 1 68 ? -3.055 -39.969 -16.078 1 76.25 68 GLY A C 1
ATOM 521 O O . GLY A 1 68 ? -3 -40.469 -17.203 1 76.25 68 GLY A O 1
ATOM 522 N N . ILE A 1 69 ? -2.988 -40.656 -14.984 1 72 69 ILE A N 1
ATOM 523 C CA . ILE A 1 69 ? -2.854 -42.125 -15.016 1 72 69 ILE A CA 1
ATOM 524 C C . ILE A 1 69 ? -4.102 -42.75 -15.641 1 72 69 ILE A C 1
ATOM 526 O O . ILE A 1 69 ? -4.004 -43.625 -16.5 1 72 69 ILE A O 1
ATOM 530 N N . LEU A 1 70 ? -5.273 -42.25 -15.234 1 74.69 70 LEU A N 1
ATOM 531 C CA . LEU A 1 70 ? -6.531 -42.781 -15.75 1 74.69 70 LEU A CA 1
ATOM 532 C C . LEU A 1 70 ? -6.68 -42.469 -17.234 1 74.69 70 LEU A C 1
ATOM 534 O O . LEU A 1 70 ? -7.156 -43.312 -18 1 74.69 70 LEU A O 1
ATOM 538 N N . ALA A 1 71 ? -6.27 -41.312 -17.625 1 73.56 71 ALA A N 1
ATOM 539 C CA . ALA A 1 71 ? -6.332 -40.938 -19.031 1 73.56 71 ALA A CA 1
ATOM 540 C C . ALA A 1 71 ? -5.375 -41.781 -19.875 1 73.56 71 ALA A C 1
ATOM 542 O O . ALA A 1 71 ? -5.695 -42.125 -21 1 73.56 71 ALA A O 1
ATOM 543 N N . GLY A 1 72 ? -4.129 -41.969 -19.359 1 66.19 72 GLY A N 1
ATOM 544 C CA . GLY A 1 72 ? -3.168 -42.812 -20.062 1 66.19 72 GLY A CA 1
ATOM 545 C C . GLY A 1 72 ? -3.633 -44.25 -20.234 1 66.19 72 GLY A C 1
ATOM 546 O O . GLY A 1 72 ? -3.418 -44.844 -21.281 1 66.19 72 GLY A O 1
ATOM 547 N N . ALA A 1 73 ? -4.277 -44.812 -19.234 1 64.5 73 ALA A N 1
ATOM 548 C CA . ALA A 1 73 ? -4.762 -46.188 -19.25 1 64.5 73 ALA A CA 1
ATOM 549 C C . ALA A 1 73 ? -5.941 -46.344 -20.219 1 64.5 73 ALA A C 1
ATOM 551 O O . ALA A 1 73 ? -6.035 -47.344 -20.938 1 64.5 73 ALA A O 1
ATOM 552 N N . TYR A 1 74 ? -6.816 -45.375 -20.188 1 63.91 74 TYR A N 1
ATOM 553 C CA . TYR A 1 74 ? -8.039 -45.469 -20.969 1 63.91 74 TYR A CA 1
ATOM 554 C C . TYR A 1 74 ? -7.828 -44.969 -22.375 1 63.91 74 TYR A C 1
ATOM 556 O O . TYR A 1 74 ? -8.398 -45.5 -23.344 1 63.91 74 TYR A O 1
ATOM 564 N N . GLY A 1 75 ? -7.168 -43.875 -22.578 1 58.88 75 GLY A N 1
ATOM 565 C CA . GLY A 1 75 ? -7.137 -43.125 -23.828 1 58.88 75 GLY A CA 1
ATOM 566 C C . GLY A 1 75 ? -6.285 -43.781 -24.891 1 58.88 75 GLY A C 1
ATOM 567 O O . GLY A 1 75 ? -6.707 -43.906 -26.047 1 58.88 75 GLY A O 1
ATOM 568 N N . GLY A 1 76 ? -4.961 -44.156 -24.547 1 57.53 76 GLY A N 1
ATOM 569 C CA . GLY A 1 76 ? -4.027 -44.562 -25.594 1 57.53 76 GLY A CA 1
ATOM 570 C C . GLY A 1 76 ? -4.434 -45.812 -26.312 1 57.53 76 GLY A C 1
ATOM 571 O O . GLY A 1 76 ? -4.523 -45.844 -27.531 1 57.53 76 GLY A O 1
ATOM 572 N N . ALA A 1 77 ? -4.758 -46.812 -25.625 1 58.66 77 ALA A N 1
ATOM 573 C CA . ALA A 1 77 ? -4.918 -48.156 -26.234 1 58.66 77 ALA A CA 1
ATOM 574 C C . ALA A 1 77 ? -6.305 -48.281 -26.844 1 58.66 77 ALA A C 1
ATOM 576 O O . ALA A 1 77 ? -6.445 -48.812 -27.953 1 58.66 77 ALA A O 1
ATOM 577 N N . THR A 1 78 ? -7.27 -47.688 -26.172 1 62.84 78 THR A N 1
ATOM 578 C CA . THR A 1 78 ? -8.641 -47.938 -26.578 1 62.84 78 THR A CA 1
ATOM 579 C C . THR A 1 78 ? -9.016 -47.094 -27.797 1 62.84 78 THR A C 1
ATOM 581 O O . THR A 1 78 ? -9.641 -47.594 -28.734 1 62.84 78 THR A O 1
ATOM 584 N N . ILE A 1 79 ? -8.547 -45.906 -27.766 1 69 79 ILE A N 1
ATOM 585 C CA . ILE A 1 79 ? -8.93 -45.031 -28.859 1 69 79 ILE A CA 1
ATOM 586 C C . ILE A 1 79 ? -8.102 -45.344 -30.109 1 69 79 ILE A C 1
ATOM 588 O O . ILE A 1 79 ? -8.609 -45.312 -31.234 1 69 79 ILE A O 1
ATOM 592 N N . ALA A 1 80 ? -6.895 -45.688 -29.844 1 65.69 80 ALA A N 1
ATOM 593 C CA . ALA A 1 80 ? -6.012 -46.031 -30.969 1 65.69 80 ALA A CA 1
ATOM 594 C C . ALA A 1 80 ? -6.531 -47.25 -31.719 1 65.69 80 ALA A C 1
ATOM 596 O O . ALA A 1 80 ? -6.453 -47.281 -32.938 1 65.69 80 ALA A O 1
ATOM 597 N N . ALA A 1 81 ? -7.109 -48.156 -31.016 1 67.38 81 ALA A N 1
ATOM 598 C CA . ALA A 1 81 ? -7.633 -49.375 -31.625 1 67.38 81 ALA A CA 1
ATOM 599 C C . ALA A 1 81 ? -8.836 -49.062 -32.5 1 67.38 81 ALA A C 1
ATOM 601 O O . ALA A 1 81 ? -9.07 -49.75 -33.5 1 67.38 81 ALA A O 1
ATOM 602 N N . LYS A 1 82 ? -9.43 -48 -32.156 1 70.25 82 LYS A N 1
ATOM 603 C CA . LYS A 1 82 ? -10.633 -47.656 -32.938 1 70.25 82 LYS A CA 1
ATOM 604 C C . LYS A 1 82 ? -10.281 -46.844 -34.156 1 70.25 82 LYS A C 1
ATOM 606 O O . LYS A 1 82 ? -10.992 -46.875 -35.156 1 70.25 82 LYS A O 1
ATOM 611 N N . ILE A 1 83 ? -9.219 -46.156 -34.125 1 71.75 83 ILE A N 1
ATOM 612 C CA . ILE A 1 83 ? -8.852 -45.25 -35.25 1 71.75 83 ILE A CA 1
ATOM 613 C C . ILE A 1 83 ? -7.902 -46 -36.188 1 71.75 83 ILE A C 1
ATOM 615 O O . ILE A 1 83 ? -7.84 -45.688 -37.375 1 71.75 83 ILE A O 1
ATOM 619 N N . ALA A 1 84 ? -7.234 -47 -35.688 1 68.44 84 ALA A N 1
ATOM 620 C CA . ALA A 1 84 ? -6.223 -47.719 -36.438 1 68.44 84 ALA A CA 1
ATOM 621 C C . ALA A 1 84 ? -6.797 -48.281 -37.75 1 68.44 84 ALA A C 1
ATOM 623 O O . ALA A 1 84 ? -6.176 -48.156 -38.812 1 68.44 84 ALA A O 1
ATOM 624 N N . PRO A 1 85 ? -7.988 -48.812 -37.625 1 67.25 85 PRO A N 1
ATOM 625 C CA . PRO A 1 85 ? -8.508 -49.375 -38.875 1 67.25 85 PRO A CA 1
ATOM 626 C C . PRO A 1 85 ? -8.734 -48.344 -39.969 1 67.25 85 PRO A C 1
ATOM 628 O O . PRO A 1 85 ? -8.555 -48.625 -41.156 1 67.25 85 PRO A O 1
ATOM 631 N N . PHE A 1 86 ? -9.086 -47.188 -39.531 1 70.75 86 PHE A N 1
ATOM 632 C CA . PHE A 1 86 ? -9.336 -46.125 -40.5 1 70.75 86 PHE A CA 1
ATOM 633 C C . PHE A 1 86 ? -8.031 -45.656 -41.156 1 70.75 86 PHE A C 1
ATOM 635 O O . PHE A 1 86 ? -8 -45.312 -42.344 1 70.75 86 PHE A O 1
ATOM 642 N N . LEU A 1 87 ? -6.949 -45.688 -40.438 1 70.44 87 LEU A N 1
ATOM 643 C CA . LEU A 1 87 ? -5.656 -45.25 -40.938 1 70.44 87 LEU A CA 1
ATOM 644 C C . LEU A 1 87 ? -4.992 -46.344 -41.781 1 70.44 87 LEU A C 1
ATOM 646 O O . LEU A 1 87 ? -4.238 -46.062 -42.719 1 70.44 87 LEU A O 1
ATOM 650 N N . ASN A 1 88 ? -5.242 -47.594 -41.438 1 67.88 88 ASN A N 1
ATOM 651 C CA . ASN A 1 88 ? -4.703 -48.688 -42.219 1 67.88 88 ASN A CA 1
ATOM 652 C C . ASN A 1 88 ? -5.316 -48.75 -43.625 1 67.88 88 ASN A C 1
ATOM 654 O O . ASN A 1 88 ? -4.727 -49.344 -44.531 1 67.88 88 ASN A O 1
ATOM 658 N N . ASP A 1 89 ? -6.422 -48.156 -43.656 1 66.12 89 ASP A N 1
ATOM 659 C CA . ASP A 1 89 ? -7.078 -48.125 -44.969 1 66.12 89 ASP A CA 1
ATOM 660 C C . ASP A 1 89 ? -6.434 -47.094 -45.875 1 66.12 89 ASP A C 1
ATOM 662 O O . ASP A 1 89 ? -6.695 -47.094 -47.094 1 66.12 89 ASP A O 1
ATOM 666 N N . ILE A 1 90 ? -5.68 -46.281 -45.219 1 63.09 90 ILE A N 1
ATOM 667 C CA . ILE A 1 90 ? -4.957 -45.312 -46.062 1 63.09 90 ILE A CA 1
ATOM 668 C C . ILE A 1 90 ? -3.639 -45.938 -46.5 1 63.09 90 ILE A C 1
ATOM 670 O O . ILE A 1 90 ? -2.848 -46.406 -45.688 1 63.09 90 ILE A O 1
ATOM 674 N N . GLY A 1 91 ? -3.508 -46.344 -47.781 1 60.72 91 GLY A N 1
ATOM 675 C CA . GLY A 1 91 ? -2.471 -47.094 -48.469 1 60.72 91 GLY A CA 1
ATOM 676 C C . GLY A 1 91 ? -1.069 -46.719 -48.031 1 60.72 91 GLY A C 1
ATOM 677 O O . GLY A 1 91 ? -0.234 -47.594 -47.781 1 60.72 91 GLY A O 1
ATOM 678 N N . TRP A 1 92 ? -0.769 -45.531 -48 1 62.19 92 TRP A N 1
ATOM 679 C CA . TRP A 1 92 ? 0.619 -45.125 -47.781 1 62.19 92 TRP A CA 1
ATOM 680 C C . TRP A 1 92 ? 1.005 -45.25 -46.312 1 62.19 92 TRP A C 1
ATOM 682 O O . TRP A 1 92 ? 2.188 -45.188 -45.969 1 62.19 92 TRP A O 1
ATOM 692 N N . ILE A 1 93 ? 0.105 -45.5 -45.438 1 63.75 93 ILE A N 1
ATOM 693 C CA . ILE A 1 93 ? 0.337 -45.594 -44 1 63.75 93 ILE A CA 1
ATOM 694 C C . ILE A 1 93 ? 0.246 -47.031 -43.562 1 63.75 93 ILE A C 1
ATOM 696 O O . ILE A 1 93 ? 0.569 -47.344 -42.406 1 63.75 93 ILE A O 1
ATOM 700 N N . SER A 1 94 ? -0.035 -47.906 -44.469 1 64.44 94 SER A N 1
ATOM 701 C CA . SER A 1 94 ? -0.521 -49.25 -44.156 1 64.44 94 SER A CA 1
ATOM 702 C C . SER A 1 94 ? 0.381 -49.969 -43.156 1 64.44 94 SER A C 1
ATOM 704 O O . SER A 1 94 ? -0.105 -50.594 -42.219 1 64.44 94 SER A O 1
ATOM 706 N N . PRO A 1 95 ? 1.722 -50.438 -43.312 1 65.12 95 PRO A N 1
ATOM 707 C CA . PRO A 1 95 ? 2.129 -51.344 -42.25 1 65.12 95 PRO A CA 1
ATOM 708 C C . PRO A 1 95 ? 2.268 -50.656 -40.875 1 65.12 95 PRO A C 1
ATOM 710 O O . PRO A 1 95 ? 2.373 -51.312 -39.844 1 65.12 95 PRO A O 1
ATOM 713 N N . TYR A 1 96 ? 2.266 -49.375 -40.875 1 69.25 96 TYR A N 1
ATOM 714 C CA . TYR A 1 96 ? 2.527 -48.625 -39.656 1 69.25 96 TYR A CA 1
ATOM 715 C C . TYR A 1 96 ? 1.272 -47.906 -39.156 1 69.25 96 TYR A C 1
ATOM 717 O O . TYR A 1 96 ? 1.356 -46.969 -38.406 1 69.25 96 TYR A O 1
ATOM 725 N N . GLY A 1 97 ? 0.214 -48.375 -39.719 1 65.56 97 GLY A N 1
ATOM 726 C CA . GLY A 1 97 ? -1.056 -47.719 -39.469 1 65.56 97 GLY A CA 1
ATOM 727 C C . GLY A 1 97 ? -1.418 -47.688 -38 1 65.56 97 GLY A C 1
ATOM 728 O O . GLY A 1 97 ? -1.878 -46.656 -37.5 1 65.56 97 GLY A O 1
ATOM 729 N N . ASP A 1 98 ? -1.177 -48.812 -37.375 1 70.81 98 ASP A N 1
ATOM 730 C CA . ASP A 1 98 ? -1.513 -48.906 -35.969 1 70.81 98 ASP A CA 1
ATOM 731 C C . ASP A 1 98 ? -0.631 -47.969 -35.156 1 70.81 98 ASP A C 1
ATOM 733 O O . ASP A 1 98 ? -1.122 -47.25 -34.25 1 70.81 98 ASP A O 1
ATOM 737 N N . THR A 1 99 ? 0.634 -47.938 -35.5 1 73.25 99 THR A N 1
ATOM 738 C CA . THR A 1 99 ? 1.585 -47.125 -34.781 1 73.25 99 THR A CA 1
ATOM 739 C C . THR A 1 99 ? 1.312 -45.625 -35.031 1 73.25 99 THR A C 1
ATOM 741 O O . THR A 1 99 ? 1.366 -44.812 -34.094 1 73.25 99 THR A O 1
ATOM 744 N N . ILE A 1 100 ? 0.955 -45.312 -36.188 1 77.19 100 ILE A N 1
ATOM 745 C CA . ILE A 1 100 ? 0.705 -43.906 -36.531 1 77.19 100 ILE A CA 1
ATOM 746 C C . ILE A 1 100 ? -0.618 -43.469 -35.906 1 77.19 100 ILE A C 1
ATOM 748 O O . ILE A 1 100 ? -0.742 -42.312 -35.469 1 77.19 100 ILE A O 1
ATOM 752 N N . ALA A 1 101 ? -1.525 -44.406 -35.906 1 74.19 101 ALA A N 1
ATOM 753 C CA . ALA A 1 101 ? -2.816 -44.094 -35.281 1 74.19 101 ALA A CA 1
ATOM 754 C C . ALA A 1 101 ? -2.672 -43.781 -33.812 1 74.19 101 ALA A C 1
ATOM 756 O O . ALA A 1 101 ? -3.244 -42.812 -33.281 1 74.19 101 ALA A O 1
ATOM 757 N N . VAL A 1 102 ? -1.855 -44.594 -33.219 1 73.31 102 VAL A N 1
ATOM 758 C CA . VAL A 1 102 ? -1.632 -44.375 -31.797 1 73.31 102 VAL A CA 1
ATOM 759 C C . VAL A 1 102 ? -0.906 -43.062 -31.578 1 73.31 102 VAL A C 1
ATOM 761 O O . VAL A 1 102 ? -1.273 -42.281 -30.688 1 73.31 102 VAL A O 1
ATOM 764 N N . ALA A 1 103 ? 0.05 -42.812 -32.406 1 74.75 103 ALA A N 1
ATOM 765 C CA . ALA A 1 103 ? 0.828 -41.594 -32.25 1 74.75 103 ALA A CA 1
ATOM 766 C C . ALA A 1 103 ? -0.046 -40.344 -32.5 1 74.75 103 ALA A C 1
ATOM 768 O O . ALA A 1 103 ? 0.07 -39.344 -31.781 1 74.75 103 ALA A O 1
ATOM 769 N N . LEU A 1 104 ? -0.872 -40.406 -33.406 1 77.5 104 LEU A N 1
ATOM 770 C CA . LEU A 1 104 ? -1.733 -39.281 -33.75 1 77.5 104 LEU A CA 1
ATOM 771 C C . LEU A 1 104 ? -2.77 -39.031 -32.656 1 77.5 104 LEU A C 1
ATOM 773 O O . LEU A 1 104 ? -3.012 -37.875 -32.25 1 77.5 104 LEU A O 1
ATOM 777 N N . VAL A 1 105 ? -3.336 -40.125 -32.188 1 74.38 105 VAL A N 1
ATOM 778 C CA . VAL A 1 105 ? -4.375 -40 -31.172 1 74.38 105 VAL A CA 1
ATOM 779 C C . VAL A 1 105 ? -3.764 -39.469 -29.875 1 74.38 105 VAL A C 1
ATOM 781 O O . VAL A 1 105 ? -4.324 -38.594 -29.219 1 74.38 105 VAL A O 1
ATOM 784 N N . VAL A 1 106 ? -2.65 -40 -29.562 1 73.25 106 VAL A N 1
ATOM 785 C CA . VAL A 1 106 ? -1.981 -39.594 -28.344 1 73.25 106 VAL A CA 1
ATOM 786 C C . VAL A 1 106 ? -1.572 -38.125 -28.438 1 73.25 106 VAL A C 1
ATOM 788 O O . VAL A 1 106 ? -1.717 -37.375 -27.484 1 73.25 106 VAL A O 1
ATOM 791 N N . THR A 1 107 ? -1.102 -37.781 -29.609 1 80.25 107 THR A N 1
ATOM 792 C CA . THR A 1 107 ? -0.675 -36.406 -29.812 1 80.25 107 THR A CA 1
ATOM 793 C C . THR A 1 107 ? -1.866 -35.438 -29.75 1 80.25 107 THR A C 1
ATOM 795 O O . THR A 1 107 ? -1.777 -34.375 -29.141 1 80.25 107 THR A O 1
ATOM 798 N N . LEU A 1 108 ? -2.922 -35.812 -30.281 1 81.88 108 LEU A N 1
ATOM 799 C CA . LEU A 1 108 ? -4.117 -34.969 -30.297 1 81.88 108 LEU A CA 1
ATOM 800 C C . LEU A 1 108 ? -4.711 -34.844 -28.891 1 81.88 108 LEU A C 1
ATOM 802 O O . LEU A 1 108 ? -5.102 -33.75 -28.484 1 81.88 108 LEU A O 1
ATOM 806 N N . ILE A 1 109 ? -4.77 -35.938 -28.219 1 76.56 109 ILE A N 1
ATOM 807 C CA . ILE A 1 109 ? -5.32 -35.938 -26.875 1 76.56 109 ILE A CA 1
ATOM 808 C C . ILE A 1 109 ? -4.426 -35.125 -25.953 1 76.56 109 ILE A C 1
ATOM 810 O O . ILE A 1 109 ? -4.914 -34.344 -25.109 1 76.56 109 ILE A O 1
ATOM 814 N N . THR A 1 110 ? -3.152 -35.344 -26.141 1 79.31 110 THR A N 1
ATOM 815 C CA . THR A 1 110 ? -2.205 -34.562 -25.344 1 79.31 110 THR A CA 1
ATOM 816 C C . THR A 1 110 ? -2.35 -33.062 -25.641 1 79.31 110 THR A C 1
ATOM 818 O O . THR A 1 110 ? -2.311 -32.25 -24.719 1 79.31 110 THR A O 1
ATOM 821 N N . PHE A 1 111 ? -2.527 -32.781 -26.875 1 87.31 111 PHE A N 1
ATOM 822 C CA . PHE A 1 111 ? -2.709 -31.391 -27.281 1 87.31 111 PHE A CA 1
ATOM 823 C C . PHE A 1 111 ? -3.963 -30.797 -26.641 1 87.31 111 PHE A C 1
ATOM 825 O O . PHE A 1 111 ? -3.914 -29.734 -26.031 1 87.31 111 PHE A O 1
ATOM 832 N N . LEU A 1 112 ? -4.992 -31.484 -26.688 1 86.94 112 LEU A N 1
ATOM 833 C CA . LEU A 1 112 ? -6.258 -31.016 -26.141 1 86.94 112 LEU A CA 1
ATOM 834 C C . LEU A 1 112 ? -6.195 -30.938 -24.625 1 86.94 112 LEU A C 1
ATOM 836 O O . LEU A 1 112 ? -6.77 -30.031 -24.016 1 86.94 112 LEU A O 1
ATOM 840 N N . SER A 1 113 ? -5.539 -31.906 -24.062 1 85.44 113 SER A N 1
ATOM 841 C CA . SER A 1 113 ? -5.395 -31.938 -22.609 1 85.44 113 SER A CA 1
ATOM 842 C C . SER A 1 113 ? -4.613 -30.734 -22.109 1 85.44 113 SER A C 1
ATOM 844 O O . SER A 1 113 ? -4.949 -30.156 -21.062 1 85.44 113 SER A O 1
ATOM 846 N N . VAL A 1 114 ? -3.641 -30.375 -22.844 1 88.44 114 VAL A N 1
ATOM 847 C CA . VAL A 1 114 ? -2.799 -29.25 -22.453 1 88.44 114 VAL A CA 1
ATOM 848 C C . VAL A 1 114 ? -3.559 -27.938 -22.641 1 88.44 114 VAL A C 1
ATOM 850 O O . VAL A 1 114 ? -3.537 -27.062 -21.766 1 88.44 114 VAL A O 1
ATOM 853 N N . VAL A 1 115 ? -4.25 -27.812 -23.703 1 91.5 115 VAL A N 1
ATOM 854 C CA . VAL A 1 115 ? -4.938 -26.562 -24.031 1 91.5 115 VAL A CA 1
ATOM 855 C C . VAL A 1 115 ? -6.18 -26.406 -23.156 1 91.5 115 VAL A C 1
ATOM 857 O O . VAL A 1 115 ? -6.316 -25.422 -22.438 1 91.5 115 VAL A O 1
ATOM 860 N N . ILE A 1 116 ? -7.012 -27.438 -23.078 1 91.38 116 ILE A N 1
ATOM 861 C CA . ILE A 1 116 ? -8.297 -27.344 -22.406 1 91.38 116 ILE A CA 1
ATOM 862 C C . ILE A 1 116 ? -8.125 -27.688 -20.922 1 91.38 116 ILE A C 1
ATOM 864 O O . ILE A 1 116 ? -8.789 -27.094 -20.062 1 91.38 116 ILE A O 1
ATOM 868 N N . GLY A 1 117 ? -7.301 -28.594 -20.688 1 89.94 117 GLY A N 1
ATOM 869 C CA . GLY A 1 117 ? -7.168 -29.094 -19.328 1 89.94 117 GLY A CA 1
ATOM 870 C C . GLY A 1 117 ? -6.223 -28.266 -18.469 1 89.94 117 GLY A C 1
ATOM 871 O O . GLY A 1 117 ? -6.289 -28.312 -17.25 1 89.94 117 GLY A O 1
ATOM 872 N N . GLU A 1 118 ? -5.344 -27.469 -19.078 1 92.06 118 GLU A N 1
ATOM 873 C CA . GLU A 1 118 ? -4.312 -26.828 -18.266 1 92.06 118 GLU A CA 1
ATOM 874 C C . GLU A 1 118 ? -4.16 -25.359 -18.641 1 92.06 118 GLU A C 1
ATOM 876 O O . GLU A 1 118 ? -4.348 -24.484 -17.812 1 92.06 118 GLU A O 1
ATOM 881 N N . LEU A 1 119 ? -3.973 -25.031 -19.938 1 92.69 119 LEU A N 1
ATOM 882 C CA . LEU A 1 119 ? -3.605 -23.688 -20.344 1 92.69 119 LEU A CA 1
ATOM 883 C C . LEU A 1 119 ? -4.781 -22.734 -20.188 1 92.69 119 LEU A C 1
ATOM 885 O O . LEU A 1 119 ? -4.633 -21.656 -19.609 1 92.69 119 LEU A O 1
ATOM 889 N N . ILE A 1 120 ? -5.883 -23.125 -20.672 1 93.19 120 ILE A N 1
ATOM 890 C CA . ILE A 1 120 ? -7.051 -22.25 -20.609 1 93.19 120 ILE A CA 1
ATOM 891 C C . ILE A 1 120 ? -7.441 -22 -19.156 1 93.19 120 ILE A C 1
ATOM 893 O O . ILE A 1 120 ? -7.574 -20.859 -18.719 1 93.19 120 ILE A O 1
ATOM 897 N N . PRO A 1 121 ? -7.551 -23.109 -18.375 1 94.44 121 PRO A N 1
ATOM 898 C CA . PRO A 1 121 ? -7.918 -22.891 -16.969 1 94.44 121 PRO A CA 1
ATOM 899 C C . PRO A 1 121 ? -6.902 -22.031 -16.219 1 94.44 121 PRO A C 1
ATOM 901 O O . PRO A 1 121 ? -7.281 -21.172 -15.422 1 94.44 121 PRO A O 1
ATOM 904 N N . LYS A 1 122 ? -5.664 -22.219 -16.453 1 93.94 122 LYS A N 1
ATOM 905 C CA . LYS A 1 122 ? -4.621 -21.469 -15.773 1 93.94 122 LYS A CA 1
ATOM 906 C C . LYS A 1 122 ? -4.68 -19.984 -16.156 1 93.94 122 LYS A C 1
ATOM 908 O O . LYS A 1 122 ? -4.535 -19.109 -15.297 1 93.94 122 LYS A O 1
ATOM 913 N N . GLN A 1 123 ? -4.902 -19.75 -17.375 1 90.88 123 GLN A N 1
ATOM 914 C CA . GLN A 1 123 ? -5 -18.375 -17.828 1 90.88 123 GLN A CA 1
ATOM 915 C C . GLN A 1 123 ? -6.25 -17.703 -17.266 1 90.88 123 GLN A C 1
ATOM 917 O O . GLN A 1 123 ? -6.23 -16.516 -16.922 1 90.88 123 GLN A O 1
ATOM 922 N N . LEU A 1 124 ? -7.285 -18.453 -17.203 1 91.38 124 LEU A N 1
ATOM 923 C CA . LEU A 1 124 ? -8.516 -17.922 -16.625 1 91.38 124 LEU A CA 1
ATOM 924 C C . LEU A 1 124 ? -8.328 -17.578 -15.148 1 91.38 124 LEU A C 1
ATOM 926 O O . LEU A 1 124 ? -8.828 -16.562 -14.68 1 91.38 124 LEU A O 1
ATOM 930 N N . ALA A 1 125 ? -7.66 -18.438 -14.453 1 93.62 125 ALA A N 1
ATOM 931 C CA . ALA A 1 125 ? -7.402 -18.234 -13.031 1 93.62 125 ALA A CA 1
ATOM 932 C C . ALA A 1 125 ? -6.602 -16.953 -12.797 1 93.62 125 ALA A C 1
ATOM 934 O O . ALA A 1 125 ? -6.863 -16.219 -11.844 1 93.62 125 ALA A O 1
ATOM 935 N N . LEU A 1 126 ? -5.648 -16.656 -13.672 1 90.75 126 LEU A N 1
ATOM 936 C CA . LEU A 1 126 ? -4.758 -15.516 -13.516 1 90.75 126 LEU A CA 1
ATOM 937 C C . LEU A 1 126 ? -5.496 -14.211 -13.773 1 90.75 126 LEU A C 1
ATOM 939 O O . LEU A 1 126 ? -5.098 -13.156 -13.273 1 90.75 126 LEU A O 1
ATOM 943 N N . ARG A 1 127 ? -6.578 -14.297 -14.43 1 87.38 127 ARG A N 1
ATOM 944 C CA . ARG A 1 127 ? -7.352 -13.094 -14.742 1 87.38 127 ARG A CA 1
ATOM 945 C C . ARG A 1 127 ? -8.211 -12.68 -13.555 1 87.38 127 ARG A C 1
ATOM 947 O O . ARG A 1 127 ? -8.461 -11.484 -13.352 1 87.38 127 ARG A O 1
ATOM 954 N N . ASN A 1 128 ? -8.695 -13.656 -12.867 1 89.62 128 ASN A N 1
ATOM 955 C CA . ASN A 1 128 ? -9.492 -13.391 -11.68 1 89.62 128 ASN A CA 1
ATOM 956 C C . ASN A 1 128 ? -9.188 -14.391 -10.562 1 89.62 128 ASN A C 1
ATOM 958 O O . ASN A 1 128 ? -10.055 -15.164 -10.164 1 89.62 128 ASN A O 1
ATOM 962 N N . PRO A 1 129 ? -8.023 -14.172 -10.008 1 93.06 129 PRO A N 1
ATOM 963 C CA . PRO A 1 129 ? -7.574 -15.18 -9.055 1 93.06 129 PRO A CA 1
ATOM 964 C C . PRO A 1 129 ? -8.461 -15.25 -7.812 1 93.06 129 PRO A C 1
ATOM 966 O O . PRO A 1 129 ? -8.852 -16.344 -7.387 1 93.06 129 PRO A O 1
ATOM 969 N N . GLU A 1 130 ? -8.852 -14.156 -7.23 1 92.88 130 GLU A N 1
ATOM 970 C CA . GLU A 1 130 ? -9.633 -14.156 -6 1 92.88 130 GLU A CA 1
ATOM 971 C C . GLU A 1 130 ? -11.031 -14.719 -6.227 1 92.88 130 GLU A C 1
ATOM 973 O O . GLU A 1 130 ? -11.508 -15.539 -5.441 1 92.88 130 GLU A O 1
ATOM 978 N N . GLY A 1 131 ? -11.672 -14.242 -7.344 1 94 131 GLY A N 1
ATOM 979 C CA . GLY A 1 131 ? -13 -14.742 -7.652 1 94 131 GLY A CA 1
ATOM 980 C C . GLY A 1 131 ? -13.031 -16.25 -7.875 1 94 131 GLY A C 1
ATOM 981 O O . GLY A 1 131 ? -13.906 -16.938 -7.344 1 94 131 GLY A O 1
ATOM 982 N N . LEU A 1 132 ? -12.109 -16.719 -8.602 1 95.94 132 LEU A N 1
ATOM 983 C CA . LEU A 1 132 ? -12.086 -18.141 -8.938 1 95.94 132 LEU A CA 1
ATOM 984 C C . LEU A 1 132 ? -11.578 -18.969 -7.766 1 95.94 132 LEU A C 1
ATOM 986 O O . LEU A 1 132 ? -11.961 -20.125 -7.602 1 95.94 132 LEU A O 1
ATOM 990 N N . ALA A 1 133 ? -10.672 -18.375 -6.941 1 96.81 133 ALA A N 1
ATOM 991 C CA . ALA A 1 133 ? -10.258 -19.047 -5.711 1 96.81 133 ALA A CA 1
ATOM 992 C C . ALA A 1 133 ? -11.453 -19.312 -4.801 1 96.81 133 ALA A C 1
ATOM 994 O O . ALA A 1 133 ? -11.602 -20.406 -4.246 1 96.81 133 ALA A O 1
ATOM 995 N N . MET A 1 134 ? -12.305 -18.344 -4.707 1 96.94 134 MET A N 1
ATOM 996 C CA . MET A 1 134 ? -13.492 -18.484 -3.859 1 96.94 134 MET A CA 1
ATOM 997 C C . MET A 1 134 ? -14.469 -19.484 -4.449 1 96.94 134 MET A C 1
ATOM 999 O O . MET A 1 134 ? -15.156 -20.203 -3.713 1 96.94 134 MET A O 1
ATOM 1003 N N . PHE A 1 135 ? -14.508 -19.516 -5.723 1 96.44 135 PHE A N 1
ATOM 1004 C CA . PHE A 1 135 ? -15.406 -20.438 -6.418 1 96.44 135 PHE A CA 1
ATOM 1005 C C . PHE A 1 135 ? -15 -21.891 -6.172 1 96.44 135 PHE A C 1
ATOM 1007 O O . PHE A 1 135 ? -15.859 -22.734 -5.938 1 96.44 135 PHE A O 1
ATOM 1014 N N . VAL A 1 136 ? -13.711 -22.172 -6.18 1 97 136 VAL A N 1
ATOM 1015 C CA . VAL A 1 136 ? -13.242 -23.547 -6.129 1 97 136 VAL A CA 1
ATOM 1016 C C . VAL A 1 136 ? -12.961 -23.953 -4.68 1 97 136 VAL A C 1
ATOM 1018 O O . VAL A 1 136 ? -12.758 -25.125 -4.383 1 97 136 VAL A O 1
ATOM 1021 N N . ALA A 1 137 ? -12.938 -23.031 -3.775 1 96.44 137 ALA A N 1
ATOM 1022 C CA . ALA A 1 137 ? -12.484 -23.266 -2.406 1 96.44 137 ALA A CA 1
ATOM 1023 C C . ALA A 1 137 ? -13.328 -24.328 -1.718 1 96.44 137 ALA A C 1
ATOM 1025 O O . ALA A 1 137 ? -12.789 -25.219 -1.051 1 96.44 137 ALA A O 1
ATOM 1026 N N . GLY A 1 138 ? -14.633 -24.266 -1.827 1 95.25 138 GLY A N 1
ATOM 1027 C CA . GLY A 1 138 ? -15.508 -25.234 -1.184 1 95.25 138 GLY A CA 1
ATOM 1028 C C . GLY A 1 138 ? -15.242 -26.672 -1.622 1 95.25 138 GLY A C 1
ATOM 1029 O O . GLY A 1 138 ? -14.859 -27.516 -0.81 1 95.25 138 GLY A O 1
ATOM 1030 N N . PRO A 1 139 ? -15.406 -26.906 -2.859 1 96.19 139 PRO A N 1
ATOM 1031 C CA . PRO A 1 139 ? -15.148 -28.25 -3.379 1 96.19 139 PRO A CA 1
ATOM 1032 C C . PRO A 1 139 ? -13.734 -28.734 -3.074 1 96.19 139 PRO A C 1
ATOM 1034 O O . PRO A 1 139 ? -13.539 -29.906 -2.746 1 96.19 139 PRO A O 1
ATOM 1037 N N . MET A 1 140 ? -12.75 -27.875 -3.17 1 95.75 140 MET A N 1
ATOM 1038 C CA . MET A 1 140 ? -11.367 -28.266 -2.93 1 95.75 140 MET A CA 1
ATOM 1039 C C . MET A 1 140 ? -11.141 -28.594 -1.458 1 95.75 140 MET A C 1
ATOM 1041 O O . MET A 1 140 ? -10.375 -29.5 -1.134 1 95.75 140 MET A O 1
ATOM 1045 N N . ALA A 1 141 ? -11.734 -27.828 -0.609 1 94.75 141 ALA A N 1
ATOM 1046 C CA . ALA A 1 141 ? -11.633 -28.125 0.818 1 94.75 141 ALA A CA 1
ATOM 1047 C C . ALA A 1 141 ? -12.211 -29.5 1.141 1 94.75 141 ALA A C 1
ATOM 1049 O O . ALA A 1 141 ? -11.648 -30.25 1.94 1 94.75 141 ALA A O 1
ATOM 1050 N N . LEU A 1 142 ? -13.352 -29.781 0.546 1 94.88 142 LEU A N 1
ATOM 1051 C CA . LEU A 1 142 ? -13.977 -31.094 0.734 1 94.88 142 LEU A CA 1
ATOM 1052 C C . LEU A 1 142 ? -13.086 -32.219 0.198 1 94.88 142 LEU A C 1
ATOM 1054 O O . LEU A 1 142 ? -12.898 -33.219 0.859 1 94.88 142 LEU A O 1
ATOM 1058 N N . LEU A 1 143 ? -12.562 -32 -0.946 1 94.5 143 LEU A N 1
ATOM 1059 C CA . LEU A 1 143 ? -11.68 -33 -1.559 1 94.5 143 LEU A CA 1
ATOM 1060 C C . LEU A 1 143 ? -10.43 -33.219 -0.707 1 94.5 143 LEU A C 1
ATOM 1062 O O . LEU A 1 143 ? -9.961 -34.344 -0.567 1 94.5 143 LEU A O 1
ATOM 1066 N N . SER A 1 144 ? -9.875 -32.156 -0.229 1 92.81 144 SER A N 1
ATOM 1067 C CA . SER A 1 144 ? -8.688 -32.25 0.612 1 92.81 144 SER A CA 1
ATOM 1068 C C . SER A 1 144 ? -8.945 -33.062 1.866 1 92.81 144 SER A C 1
ATOM 1070 O O . SER A 1 144 ? -8.062 -33.781 2.332 1 92.81 144 SER A O 1
ATOM 1072 N N . ARG A 1 145 ? -10.102 -33 2.35 1 92.31 145 ARG A N 1
ATOM 1073 C CA . ARG A 1 145 ? -10.461 -33.75 3.537 1 92.31 145 ARG A CA 1
ATOM 1074 C C . ARG A 1 145 ? -10.609 -35.25 3.207 1 92.31 145 ARG A C 1
ATOM 1076 O O . ARG A 1 145 ? -10.203 -36.094 3.986 1 92.31 145 ARG A O 1
ATOM 1083 N N . ILE A 1 146 ? -11.156 -35.5 2.125 1 93.25 146 ILE A N 1
ATOM 1084 C CA . ILE A 1 146 ? -11.414 -36.875 1.701 1 93.25 146 ILE A CA 1
ATOM 1085 C C . ILE A 1 146 ? -10.094 -37.562 1.405 1 93.25 146 ILE A C 1
ATOM 1087 O O . ILE A 1 146 ? -9.891 -38.719 1.806 1 93.25 146 ILE A O 1
ATOM 1091 N N . VAL A 1 147 ? -9.18 -36.906 0.802 1 92.75 147 VAL A N 1
ATOM 1092 C CA . VAL A 1 147 ? -7.93 -37.5 0.357 1 92.75 147 VAL A CA 1
ATOM 1093 C C . VAL A 1 147 ? -6.836 -37.25 1.391 1 92.75 147 VAL A C 1
ATOM 1095 O O . VAL A 1 147 ? -5.66 -37.531 1.14 1 92.75 147 VAL A O 1
ATOM 1098 N N . ALA A 1 148 ? -7.184 -36.875 2.51 1 92.38 148 ALA A N 1
ATOM 1099 C CA . ALA A 1 148 ? -6.266 -36.406 3.551 1 92.38 148 ALA A CA 1
ATOM 1100 C C . ALA A 1 148 ? -5.223 -37.469 3.873 1 92.38 148 ALA A C 1
ATOM 1102 O O . ALA A 1 148 ? -4.039 -37.156 4.016 1 92.38 148 ALA A O 1
ATOM 1103 N N . PRO A 1 149 ? -5.676 -38.781 3.934 1 92.38 149 PRO A N 1
ATOM 1104 C CA . PRO A 1 149 ? -4.668 -39.781 4.297 1 92.38 149 PRO A CA 1
ATOM 1105 C C . PRO A 1 149 ? -3.574 -39.938 3.242 1 92.38 149 PRO A C 1
ATOM 1107 O O . PRO A 1 149 ? -2.402 -40.094 3.582 1 92.38 149 PRO A O 1
ATOM 1110 N N . VAL A 1 150 ? -3.955 -39.781 2.016 1 91.06 150 VAL A N 1
ATOM 1111 C CA . VAL A 1 150 ? -2.998 -39.875 0.919 1 91.06 150 VAL A CA 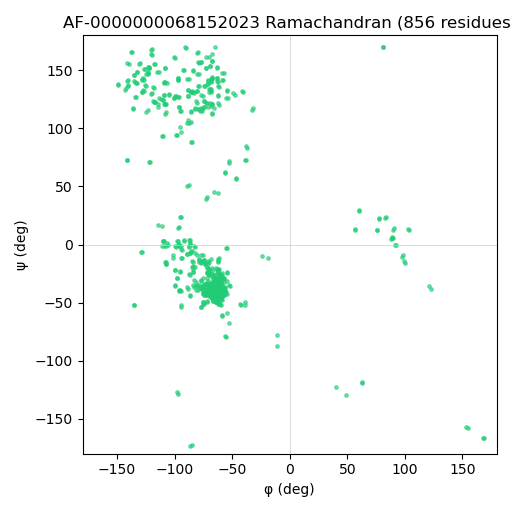1
ATOM 1112 C C . VAL A 1 150 ? -2.139 -38.625 0.858 1 91.06 150 VAL A C 1
ATOM 1114 O O . VAL A 1 150 ? -0.92 -38.719 0.685 1 91.06 150 VAL A O 1
ATOM 1117 N N . VAL A 1 151 ? -2.748 -37.562 1.027 1 91.19 151 VAL A N 1
ATOM 1118 C CA . VAL A 1 151 ? -2.094 -36.281 0.956 1 91.19 151 VAL A CA 1
ATOM 1119 C C . VAL A 1 151 ? -1.058 -36.156 2.072 1 91.19 151 VAL A C 1
ATOM 1121 O O . VAL A 1 151 ? 0.013 -35.562 1.873 1 91.19 151 VAL A O 1
ATOM 1124 N N . TYR A 1 152 ? -1.375 -36.688 3.188 1 92.31 152 TYR A N 1
ATOM 1125 C CA . TYR A 1 152 ? -0.479 -36.625 4.336 1 92.31 152 TYR A CA 1
ATOM 1126 C C . TYR A 1 152 ? 0.859 -37.281 4.027 1 92.31 152 TYR A C 1
ATOM 1128 O O . TYR A 1 152 ? 1.912 -36.812 4.438 1 92.31 152 TYR A O 1
ATOM 1136 N N . ILE A 1 153 ? 0.81 -38.344 3.287 1 93.5 153 ILE A N 1
ATOM 1137 C CA . ILE A 1 153 ? 2.02 -39.094 2.932 1 93.5 153 ILE A CA 1
ATOM 1138 C C . ILE A 1 153 ? 2.896 -38.219 2.025 1 93.5 153 ILE A C 1
ATOM 1140 O O . ILE A 1 153 ? 4.102 -38.094 2.254 1 93.5 153 ILE A O 1
ATOM 1144 N N . PHE A 1 154 ? 2.301 -37.625 1.031 1 92.06 154 PHE A N 1
ATOM 1145 C CA . PHE A 1 154 ? 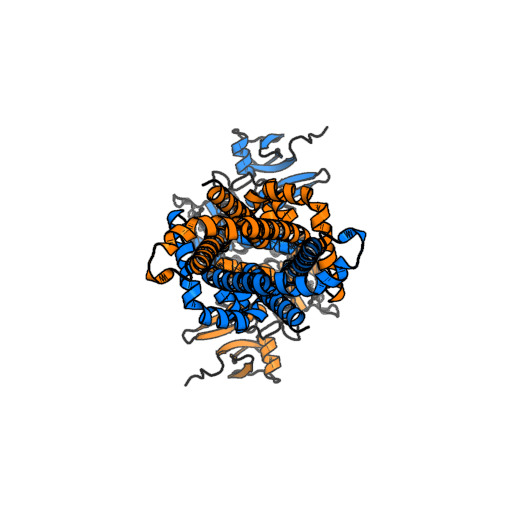3.035 -36.781 0.089 1 92.06 154 PHE A CA 1
ATOM 1146 C C . PHE A 1 154 ? 3.57 -35.531 0.776 1 92.06 154 PHE A C 1
ATOM 1148 O O . PHE A 1 154 ? 4.723 -35.156 0.573 1 92.06 154 PHE A O 1
ATOM 1155 N N . GLU A 1 155 ? 2.721 -34.969 1.586 1 90.19 155 GLU A N 1
ATOM 1156 C CA . GLU A 1 155 ? 3.082 -33.719 2.275 1 90.19 155 GLU A CA 1
ATOM 1157 C C . GLU A 1 155 ? 4.211 -33.969 3.275 1 90.19 155 GLU A C 1
ATOM 1159 O O . GLU A 1 155 ? 5.094 -33.125 3.43 1 90.19 155 GLU A O 1
ATOM 1164 N N . THR A 1 156 ? 4.121 -35.031 3.975 1 91.31 156 THR A N 1
ATOM 1165 C CA . THR A 1 156 ? 5.148 -35.375 4.961 1 91.31 156 THR A CA 1
ATOM 1166 C C . THR A 1 156 ? 6.48 -35.656 4.273 1 91.31 156 THR A C 1
ATOM 1168 O O . THR A 1 156 ? 7.531 -35.188 4.734 1 91.31 156 THR A O 1
ATOM 1171 N N . ALA A 1 157 ? 6.383 -36.375 3.24 1 92.81 157 ALA A N 1
ATOM 1172 C CA . ALA A 1 157 ? 7.602 -36.656 2.488 1 92.81 157 ALA A CA 1
ATOM 1173 C C . ALA A 1 157 ? 8.258 -35.375 1.996 1 92.81 157 ALA A C 1
ATOM 1175 O O . ALA A 1 157 ? 9.469 -35.219 2.109 1 92.81 157 ALA A O 1
ATOM 1176 N N . ALA A 1 158 ? 7.445 -34.531 1.431 1 90.5 158 ALA A N 1
ATOM 1177 C CA . ALA A 1 158 ? 7.953 -33.25 0.931 1 90.5 158 ALA A CA 1
ATOM 1178 C C . ALA A 1 158 ? 8.523 -32.406 2.064 1 90.5 158 ALA A C 1
ATOM 1180 O O . ALA A 1 158 ? 9.602 -31.812 1.924 1 90.5 158 ALA A O 1
ATOM 1181 N N . SER A 1 159 ? 7.855 -32.375 3.178 1 88.88 159 SER A N 1
ATOM 1182 C CA . SER A 1 159 ? 8.266 -31.562 4.32 1 88.88 159 SER A CA 1
ATOM 1183 C C . SER A 1 159 ? 9.586 -32.062 4.906 1 88.88 159 SER A C 1
ATOM 1185 O O . SER A 1 159 ? 10.43 -31.25 5.293 1 88.88 159 SER A O 1
ATOM 1187 N N . ILE A 1 160 ? 9.688 -33.312 4.969 1 90.12 160 ILE A N 1
ATOM 1188 C CA . ILE A 1 160 ? 10.922 -33.906 5.48 1 90.12 160 ILE A CA 1
ATOM 1189 C C . ILE A 1 160 ? 12.086 -33.562 4.551 1 90.12 160 ILE A C 1
ATOM 1191 O O . ILE A 1 160 ? 13.164 -33.188 5.012 1 90.12 160 ILE A O 1
ATOM 1195 N N . ALA A 1 161 ? 11.789 -33.719 3.328 1 90.25 161 ALA A N 1
ATOM 1196 C CA . ALA A 1 161 ? 12.82 -33.375 2.35 1 90.25 161 ALA A CA 1
ATOM 1197 C C . ALA A 1 161 ? 13.227 -31.922 2.463 1 90.25 161 ALA A C 1
ATOM 1199 O O . ALA A 1 161 ? 14.414 -31.594 2.379 1 90.25 161 ALA A O 1
ATOM 1200 N N . MET A 1 162 ? 12.305 -31.062 2.609 1 88.19 162 MET A N 1
ATOM 1201 C CA . MET A 1 162 ? 12.57 -29.625 2.725 1 88.19 162 MET A CA 1
ATOM 1202 C C . MET A 1 162 ? 13.352 -29.328 3.998 1 88.19 162 MET A C 1
ATOM 1204 O O . MET A 1 162 ? 14.25 -28.484 3.994 1 88.19 162 MET A O 1
ATOM 1208 N N . ARG A 1 163 ? 13.016 -30 5.074 1 86.5 163 ARG A N 1
ATOM 1209 C CA . ARG A 1 163 ? 13.727 -29.812 6.336 1 86.5 163 ARG A CA 1
ATOM 1210 C C . ARG A 1 163 ? 15.18 -30.25 6.215 1 86.5 163 ARG A C 1
ATOM 1212 O O . ARG A 1 163 ? 16.078 -29.609 6.777 1 86.5 163 ARG A O 1
ATOM 1219 N N . LEU A 1 164 ? 15.258 -31.234 5.562 1 87.38 164 LEU A N 1
ATOM 1220 C CA . LEU A 1 164 ? 16.609 -31.75 5.348 1 87.38 164 LEU A CA 1
ATOM 1221 C C . LEU A 1 164 ? 17.438 -30.766 4.523 1 87.38 164 LEU A C 1
ATOM 1223 O O . LEU A 1 164 ? 18.656 -30.688 4.672 1 87.38 164 LEU A O 1
ATOM 1227 N N . MET A 1 165 ? 16.75 -30.031 3.693 1 84.56 165 MET A N 1
ATOM 1228 C CA . MET A 1 165 ? 17.406 -29.016 2.871 1 84.56 165 MET A CA 1
ATOM 1229 C C . MET A 1 165 ? 17.609 -27.734 3.656 1 84.56 165 MET A C 1
ATOM 1231 O O . MET A 1 165 ? 18.109 -26.75 3.121 1 84.56 165 MET A O 1
ATOM 1235 N N . GLY A 1 166 ? 17.141 -27.672 4.953 1 77.19 166 GLY A N 1
ATOM 1236 C CA . GLY A 1 166 ? 17.375 -26.547 5.844 1 77.19 166 GLY A CA 1
ATOM 1237 C C . GLY A 1 166 ? 16.297 -25.5 5.754 1 77.19 166 GLY A C 1
ATOM 1238 O O . GLY A 1 166 ? 16.484 -24.359 6.207 1 77.19 166 GLY A O 1
ATOM 1239 N N . MET A 1 167 ? 15.281 -25.922 5.148 1 75.81 167 MET A N 1
ATOM 1240 C CA . MET A 1 167 ? 14.25 -24.891 4.984 1 75.81 167 MET A CA 1
ATOM 1241 C C . MET A 1 167 ? 13.211 -24.984 6.098 1 75.81 167 MET A C 1
ATOM 1243 O O . MET A 1 167 ? 12.766 -26.078 6.445 1 75.81 167 MET A O 1
ATOM 1247 N N . ARG A 1 168 ? 13.266 -23.859 6.863 1 61.09 168 ARG A N 1
ATOM 1248 C CA . ARG A 1 168 ? 12.281 -23.828 7.941 1 61.09 168 ARG A CA 1
ATOM 1249 C C . ARG A 1 168 ? 10.945 -23.281 7.445 1 61.09 168 ARG A C 1
ATOM 1251 O O . ARG A 1 168 ? 10.906 -22.453 6.543 1 61.09 168 ARG A O 1
ATOM 1258 N N . PRO A 1 169 ? 9.852 -24.062 7.809 1 57.38 169 PRO A N 1
ATOM 1259 C CA . PRO A 1 169 ? 8.523 -23.578 7.43 1 57.38 169 PRO A CA 1
ATOM 1260 C C . PRO A 1 169 ? 8.32 -22.094 7.746 1 57.38 169 PRO A C 1
ATOM 1262 O O . PRO A 1 169 ? 8.375 -21.688 8.914 1 57.38 169 PRO A O 1
ATOM 1265 N N . GLU A 1 170 ? 9.172 -21.234 7.234 1 57.16 170 GLU A N 1
ATOM 1266 C CA . GLU A 1 170 ? 9.039 -19.859 7.68 1 57.16 170 GLU A CA 1
ATOM 1267 C C . GLU A 1 170 ? 7.789 -19.203 7.102 1 57.16 170 GLU A C 1
ATOM 1269 O O . GLU A 1 170 ? 7.281 -19.641 6.066 1 57.16 170 GLU A O 1
ATOM 1274 N N . ASP A 1 171 ? 7.109 -18.438 7.984 1 56.16 171 ASP A N 1
ATOM 1275 C CA . ASP A 1 171 ? 5.941 -17.594 7.73 1 56.16 171 ASP A CA 1
ATOM 1276 C C . ASP A 1 171 ? 6.227 -16.578 6.625 1 56.16 171 ASP A C 1
ATOM 1278 O O . ASP A 1 171 ? 6.77 -15.508 6.883 1 56.16 171 ASP A O 1
ATOM 1282 N N . SER A 1 172 ? 6.543 -16.969 5.371 1 57.53 172 SER A N 1
ATOM 1283 C CA . SER A 1 172 ? 6.867 -16.156 4.207 1 57.53 172 SER A CA 1
ATOM 1284 C C . SER A 1 172 ? 5.766 -15.141 3.916 1 57.53 172 SER A C 1
ATOM 1286 O O . SER A 1 172 ? 5.934 -14.25 3.076 1 57.53 172 SER A O 1
ATOM 1288 N N . ASP A 1 173 ? 4.684 -15.125 4.645 1 62.06 173 ASP A N 1
ATOM 1289 C CA . ASP A 1 173 ? 3.521 -14.383 4.168 1 62.06 173 ASP A CA 1
ATOM 1290 C C . ASP A 1 173 ? 3.492 -12.977 4.754 1 62.06 173 ASP A C 1
ATOM 1292 O O . ASP A 1 173 ? 2.488 -12.273 4.641 1 62.06 173 ASP A O 1
ATOM 1296 N N . ARG A 1 174 ? 4.773 -12.5 5.164 1 66.69 174 ARG A N 1
ATOM 1297 C CA . ARG A 1 174 ? 4.625 -11.195 5.797 1 66.69 174 ARG A CA 1
ATOM 1298 C C . ARG A 1 174 ? 4.891 -10.07 4.801 1 66.69 174 ARG A C 1
ATOM 1300 O O . ARG A 1 174 ? 5.855 -10.125 4.039 1 66.69 174 ARG A O 1
ATOM 1307 N N . VAL A 1 175 ? 3.975 -9.203 4.727 1 75.44 175 VAL A N 1
ATOM 1308 C CA . VAL A 1 175 ? 4.098 -7.992 3.918 1 75.44 175 VAL A CA 1
ATOM 1309 C C . VAL A 1 175 ? 5.25 -7.141 4.441 1 75.44 175 VAL A C 1
ATOM 1311 O O . VAL A 1 175 ? 5.375 -6.922 5.648 1 75.44 175 VAL A O 1
ATOM 1314 N N . THR A 1 176 ? 6.117 -6.77 3.545 1 74.94 176 THR A N 1
ATOM 1315 C CA . THR A 1 176 ? 7.262 -5.938 3.902 1 74.94 176 THR A CA 1
ATOM 1316 C C . THR A 1 176 ? 7.004 -4.48 3.527 1 74.94 176 THR A C 1
ATOM 1318 O O . THR A 1 176 ? 6.066 -4.18 2.783 1 74.94 176 THR A O 1
ATOM 1321 N N . GLU A 1 177 ? 7.762 -3.676 4.137 1 76.06 177 GLU A N 1
ATOM 1322 C CA . GLU A 1 177 ? 7.668 -2.258 3.801 1 76.06 177 GLU A CA 1
ATOM 1323 C C . GLU A 1 177 ? 7.918 -2.025 2.312 1 76.06 177 GLU A C 1
ATOM 1325 O O . GLU A 1 177 ? 7.266 -1.183 1.694 1 76.06 177 GLU A O 1
ATOM 1330 N N . GLU A 1 178 ? 8.859 -2.768 1.77 1 74.75 178 GLU A N 1
ATOM 1331 C CA . GLU A 1 178 ? 9.18 -2.629 0.353 1 74.75 178 GLU A CA 1
ATOM 1332 C C . GLU A 1 178 ? 7.992 -3.01 -0.524 1 74.75 178 GLU A C 1
ATOM 1334 O O . GLU A 1 178 ? 7.734 -2.367 -1.545 1 74.75 178 GLU A O 1
ATOM 1339 N N . GLU A 1 179 ? 7.371 -4.004 -0.054 1 78.06 179 GLU A N 1
ATOM 1340 C CA . GLU A 1 179 ? 6.203 -4.445 -0.805 1 78.06 179 GLU A CA 1
ATOM 1341 C C . GLU A 1 179 ? 5.086 -3.404 -0.75 1 78.06 179 GLU A C 1
ATOM 1343 O O . GLU A 1 179 ? 4.418 -3.152 -1.753 1 78.06 179 GLU A O 1
ATOM 1348 N N . VAL A 1 180 ? 4.859 -2.836 0.37 1 77.62 180 VAL A N 1
ATOM 1349 C CA . VAL A 1 180 ? 3.854 -1.791 0.531 1 77.62 180 VAL A CA 1
ATOM 1350 C C . VAL A 1 180 ? 4.18 -0.614 -0.385 1 77.62 180 VAL A C 1
ATOM 1352 O O . VAL A 1 180 ? 3.307 -0.106 -1.091 1 77.62 180 VAL A O 1
ATOM 1355 N N . GLN A 1 181 ? 5.406 -0.281 -0.43 1 77.31 181 GLN A N 1
ATOM 1356 C CA . GLN A 1 181 ? 5.836 0.845 -1.253 1 77.31 181 GLN A CA 1
ATOM 1357 C C . GLN A 1 181 ? 5.672 0.535 -2.738 1 77.31 181 GLN A C 1
ATOM 1359 O O . GLN A 1 181 ? 5.285 1.404 -3.52 1 77.31 181 GLN A O 1
ATOM 1364 N N . ALA A 1 182 ? 6.012 -0.624 -3.053 1 76.94 182 ALA A N 1
ATOM 1365 C CA . ALA A 1 182 ? 5.91 -1.034 -4.449 1 76.94 182 ALA A CA 1
ATOM 1366 C C . ALA A 1 182 ? 4.457 -1.014 -4.918 1 76.94 182 ALA A C 1
ATOM 1368 O O . ALA A 1 182 ? 4.164 -0.565 -6.031 1 76.94 182 ALA A O 1
ATOM 1369 N N . ILE A 1 183 ? 3.635 -1.502 -4.117 1 79 183 ILE A N 1
ATOM 1370 C CA . ILE A 1 183 ? 2.221 -1.564 -4.473 1 79 183 ILE A CA 1
ATOM 1371 C C . ILE A 1 183 ? 1.648 -0.152 -4.562 1 79 183 ILE A C 1
ATOM 1373 O O . ILE A 1 183 ? 0.843 0.143 -5.449 1 79 183 ILE A O 1
ATOM 1377 N N . MET A 1 184 ? 2.074 0.633 -3.664 1 78.12 184 MET A N 1
ATOM 1378 C CA . MET A 1 184 ? 1.635 2.025 -3.697 1 78.12 184 MET A CA 1
ATOM 1379 C C . MET A 1 184 ? 2.092 2.711 -4.98 1 78.12 184 MET A C 1
ATOM 1381 O O . MET A 1 184 ? 1.326 3.451 -5.602 1 78.12 184 MET A O 1
ATOM 1385 N N . ALA A 1 185 ? 3.305 2.504 -5.375 1 74.06 185 ALA A N 1
ATOM 1386 C CA . ALA A 1 185 ? 3.834 3.078 -6.609 1 74.06 185 ALA A CA 1
ATOM 1387 C C . ALA A 1 185 ? 3.037 2.605 -7.82 1 74.06 185 ALA A C 1
ATOM 1389 O O . ALA A 1 185 ? 2.758 3.389 -8.734 1 74.06 185 ALA A O 1
ATOM 1390 N N . GLU A 1 186 ? 2.764 1.407 -7.766 1 77.19 186 GLU A N 1
ATOM 1391 C CA . GLU A 1 186 ? 1.966 0.842 -8.852 1 77.19 186 GLU A CA 1
ATOM 1392 C C . GLU A 1 186 ? 0.557 1.429 -8.859 1 77.19 186 GLU A C 1
ATOM 1394 O O . GLU A 1 186 ? -0.05 1.578 -9.922 1 77.19 186 GLU A O 1
ATOM 1399 N N . GLY A 1 187 ? 0.065 1.654 -7.699 1 76.25 187 GLY A N 1
ATOM 1400 C CA . GLY A 1 187 ? -1.238 2.291 -7.598 1 76.25 187 GLY A CA 1
ATOM 1401 C C . GLY A 1 187 ? -1.297 3.645 -8.281 1 76.25 187 GLY A C 1
ATOM 1402 O O . GLY A 1 187 ? -2.328 4.016 -8.844 1 76.25 187 GLY A O 1
ATOM 1403 N N . VAL A 1 188 ? -0.22 4.305 -8.336 1 76.12 188 VAL A N 1
ATOM 1404 C CA . VAL A 1 188 ? -0.13 5.59 -9.023 1 76.12 188 VAL A CA 1
ATOM 1405 C C . VAL A 1 188 ? -0.177 5.371 -10.531 1 76.12 188 VAL A C 1
ATOM 1407 O O . VAL A 1 188 ? -0.896 6.074 -11.242 1 76.12 188 VAL A O 1
ATOM 1410 N N . GLU A 1 189 ? 0.533 4.406 -10.93 1 72.56 189 GLU A N 1
ATOM 1411 C CA . GLU A 1 189 ? 0.591 4.109 -12.352 1 72.56 189 GLU A CA 1
ATOM 1412 C C . GLU A 1 189 ? -0.767 3.648 -12.875 1 72.56 189 GLU A C 1
ATOM 1414 O O . GLU A 1 189 ? -1.141 3.963 -14.008 1 72.56 189 GLU A O 1
ATOM 1419 N N . SER A 1 190 ? -1.435 2.975 -12 1 75.56 190 SER A N 1
ATOM 1420 C CA . SER A 1 190 ? -2.73 2.443 -12.414 1 75.56 190 SER A CA 1
ATOM 1421 C C . SER A 1 190 ? -3.832 3.484 -12.25 1 75.56 190 SER A C 1
ATOM 1423 O O . SER A 1 190 ? -4.945 3.299 -12.742 1 75.56 190 SER A O 1
ATOM 1425 N N . GLY A 1 191 ? -3.518 4.602 -11.477 1 73.81 191 GLY A N 1
ATOM 1426 C CA . GLY A 1 191 ? -4.5 5.648 -11.25 1 73.81 191 GLY A CA 1
ATOM 1427 C C . GLY A 1 191 ? -5.32 5.43 -9.992 1 73.81 191 GLY A C 1
ATOM 1428 O O . GLY A 1 191 ? -6.227 6.211 -9.688 1 73.81 191 GLY A O 1
ATOM 1429 N N . ALA A 1 192 ? -5.02 4.348 -9.344 1 74.94 192 ALA A N 1
ATOM 1430 C CA . ALA A 1 192 ? -5.723 4.09 -8.094 1 74.94 192 ALA A CA 1
ATOM 1431 C C . ALA A 1 192 ? -5.363 5.129 -7.035 1 74.94 192 ALA A C 1
ATOM 1433 O O . ALA A 1 192 ? -6.168 5.426 -6.148 1 74.94 192 ALA A O 1
ATOM 1434 N N . ILE A 1 193 ? -4.172 5.707 -7.172 1 76.62 193 ILE A N 1
ATOM 1435 C CA . ILE A 1 193 ? -3.674 6.73 -6.262 1 76.62 193 ILE A CA 1
ATOM 1436 C C . ILE A 1 193 ? -3.207 7.945 -7.062 1 76.62 193 ILE A C 1
ATOM 1438 O O . ILE A 1 193 ? -2.514 7.805 -8.07 1 76.62 193 ILE A O 1
ATOM 1442 N N . GLU A 1 194 ? -3.639 9.062 -6.645 1 76.81 194 GLU A N 1
ATOM 1443 C CA . GLU A 1 194 ? -3.15 10.281 -7.281 1 76.81 194 GLU A CA 1
ATOM 1444 C C . GLU A 1 194 ? -1.68 10.531 -6.953 1 76.81 194 GLU A C 1
ATOM 1446 O O . GLU A 1 194 ? -1.184 10.062 -5.922 1 76.81 194 GLU A O 1
ATOM 1451 N N . LYS A 1 195 ? -1.07 11.211 -7.828 1 75.12 195 LYS A N 1
ATOM 1452 C CA . LYS A 1 195 ? 0.355 11.477 -7.656 1 75.12 195 LYS A CA 1
ATOM 1453 C C . LYS A 1 195 ? 0.624 12.211 -6.352 1 75.12 195 LYS A C 1
ATOM 1455 O O . LYS A 1 195 ? 1.551 11.867 -5.613 1 75.12 195 LYS A O 1
ATOM 1460 N N . SER A 1 196 ? -0.19 13.148 -6.086 1 73.5 196 SER A N 1
ATOM 1461 C CA . SER A 1 196 ? -0.013 13.938 -4.871 1 73.5 196 SER A CA 1
ATOM 1462 C C . SER A 1 196 ? -0.236 13.086 -3.623 1 73.5 196 SER A C 1
ATOM 1464 O O . SER A 1 196 ? 0.466 13.25 -2.623 1 73.5 196 SER A O 1
ATOM 1466 N N . GLU A 1 197 ? -1.164 12.258 -3.74 1 77.88 197 GLU A N 1
ATOM 1467 C CA . GLU A 1 197 ? -1.432 11.344 -2.637 1 77.88 197 GLU A CA 1
ATOM 1468 C C . GLU A 1 197 ? -0.244 10.414 -2.389 1 77.88 197 GLU A C 1
ATOM 1470 O O . GLU A 1 197 ? 0.123 10.164 -1.239 1 77.88 197 GLU A O 1
ATOM 1475 N N . HIS A 1 198 ? 0.221 10.039 -3.508 1 75.75 198 HIS A N 1
ATOM 1476 C CA . HIS A 1 198 ? 1.35 9.117 -3.426 1 75.75 198 HIS A CA 1
ATOM 1477 C C . HIS A 1 198 ? 2.533 9.758 -2.711 1 75.75 198 HIS A C 1
ATOM 1479 O O . HIS A 1 198 ? 3.201 9.109 -1.901 1 75.75 198 HIS A O 1
ATOM 1485 N N . GLU A 1 199 ? 2.803 10.938 -3.023 1 75.06 199 GLU A N 1
ATOM 1486 C CA . GLU A 1 199 ? 3.912 11.641 -2.393 1 75.06 199 GLU A CA 1
ATOM 1487 C C . GLU A 1 199 ? 3.703 11.766 -0.887 1 75.06 199 GLU A C 1
ATOM 1489 O O . GLU A 1 199 ? 4.645 11.594 -0.108 1 75.06 199 GLU A O 1
ATOM 1494 N N . MET A 1 200 ? 2.551 12 -0.533 1 78.31 200 MET A N 1
ATOM 1495 C CA . MET A 1 200 ? 2.238 12.141 0.886 1 78.31 200 MET A CA 1
ATOM 1496 C C . MET A 1 200 ? 2.348 10.805 1.607 1 78.31 200 MET A C 1
ATOM 1498 O O . MET A 1 200 ? 2.826 10.742 2.74 1 78.31 200 MET A O 1
ATOM 1502 N N . LEU A 1 201 ? 1.879 9.82 0.927 1 79.25 201 LEU A N 1
ATOM 1503 C CA . LEU A 1 201 ? 1.958 8.484 1.509 1 79.25 201 LEU A CA 1
ATOM 1504 C C . LEU A 1 201 ? 3.406 8.094 1.779 1 79.25 201 LEU A C 1
ATOM 1506 O O . LEU A 1 201 ? 3.719 7.543 2.838 1 79.25 201 LEU A O 1
ATOM 1510 N N . ARG A 1 202 ? 4.168 8.422 0.841 1 75.62 202 ARG A N 1
ATOM 1511 C CA . ARG A 1 202 ? 5.586 8.117 0.994 1 75.62 202 ARG A CA 1
ATOM 1512 C C . ARG A 1 202 ? 6.184 8.867 2.176 1 75.62 202 ARG A C 1
ATOM 1514 O O . ARG A 1 202 ? 7.012 8.328 2.912 1 75.62 202 ARG A O 1
ATOM 1521 N N . ARG A 1 203 ? 5.824 10.055 2.338 1 76.62 203 ARG A N 1
ATOM 1522 C CA . ARG A 1 203 ? 6.332 10.883 3.426 1 76.62 203 ARG A CA 1
ATOM 1523 C C . ARG A 1 203 ? 5.863 10.359 4.781 1 76.62 203 ARG A C 1
ATOM 1525 O O . ARG A 1 203 ? 6.613 10.398 5.758 1 76.62 203 ARG A O 1
ATOM 1532 N N . ILE A 1 204 ? 4.688 9.922 4.812 1 79.94 204 ILE A N 1
ATOM 1533 C CA . ILE A 1 204 ? 4.129 9.414 6.062 1 79.94 204 ILE A CA 1
ATOM 1534 C C . ILE A 1 204 ? 4.867 8.156 6.488 1 79.94 204 ILE A C 1
ATOM 1536 O O . ILE A 1 204 ? 5.188 7.98 7.668 1 79.94 204 ILE A O 1
ATOM 1540 N N . ILE A 1 205 ? 5.074 7.344 5.52 1 75.31 205 ILE A N 1
ATOM 1541 C CA . ILE A 1 205 ? 5.762 6.094 5.82 1 75.31 205 ILE A CA 1
ATOM 1542 C C . ILE A 1 205 ? 7.152 6.387 6.379 1 75.31 205 ILE A C 1
ATOM 1544 O O . ILE A 1 205 ? 7.629 5.684 7.273 1 75.31 205 ILE A O 1
ATOM 1548 N N . ARG A 1 206 ? 7.785 7.492 5.977 1 73.94 206 ARG A N 1
ATOM 1549 C CA . ARG A 1 206 ? 9.141 7.84 6.398 1 73.94 206 ARG A CA 1
ATOM 1550 C C . ARG A 1 206 ? 9.117 8.617 7.715 1 73.94 206 ARG A C 1
ATOM 1552 O O . ARG A 1 206 ? 10.172 8.883 8.297 1 73.94 206 ARG A O 1
ATOM 1559 N N . LEU A 1 207 ? 7.969 8.977 8.172 1 77.69 207 LEU A N 1
ATOM 1560 C CA . LEU A 1 207 ? 7.848 9.773 9.383 1 77.69 207 LEU A CA 1
ATOM 1561 C C . LEU A 1 207 ? 8.383 9.008 10.594 1 77.69 207 LEU A C 1
ATOM 1563 O O . LEU A 1 207 ? 8.875 9.617 11.547 1 77.69 207 LEU A O 1
ATOM 1567 N N . GLY A 1 208 ? 8.25 7.746 10.508 1 76.19 208 GLY A N 1
ATOM 1568 C CA . GLY A 1 208 ? 8.742 6.914 11.586 1 76.19 208 GLY A CA 1
ATOM 1569 C C . GLY A 1 208 ? 10.258 6.879 11.672 1 76.19 208 GLY A C 1
ATOM 1570 O O . GLY A 1 208 ? 10.82 6.656 12.742 1 76.19 208 GLY A O 1
ATOM 1571 N N . ASP A 1 209 ? 10.914 7.199 10.617 1 74.44 209 ASP A N 1
ATOM 1572 C CA . ASP A 1 209 ? 12.367 7.113 10.555 1 74.44 209 ASP A CA 1
ATOM 1573 C C . ASP A 1 209 ? 13 8.5 10.555 1 74.44 209 ASP A C 1
ATOM 1575 O O . ASP A 1 209 ? 14.211 8.641 10.773 1 74.44 209 ASP A O 1
ATOM 1579 N N . ARG A 1 210 ? 12.188 9.461 10.297 1 77.44 210 ARG A N 1
ATOM 1580 C CA . ARG A 1 210 ? 12.695 10.828 10.266 1 77.44 210 ARG A CA 1
ATOM 1581 C C . ARG A 1 210 ? 12.766 11.422 11.672 1 77.44 210 ARG A C 1
ATOM 1583 O O . ARG A 1 210 ? 11.805 11.328 12.438 1 77.44 210 ARG A O 1
ATOM 1590 N N . ASN A 1 211 ? 13.867 11.969 11.961 1 81.62 211 ASN A N 1
ATOM 1591 C CA . ASN A 1 211 ? 14.062 12.57 13.273 1 81.62 211 ASN A CA 1
ATOM 1592 C C . ASN A 1 211 ? 13.508 13.992 13.32 1 81.62 211 ASN A C 1
ATOM 1594 O O . ASN A 1 211 ? 13.539 14.711 12.32 1 81.62 211 ASN A O 1
ATOM 1598 N N . VAL A 1 212 ? 13.062 14.367 14.516 1 87.31 212 VAL A N 1
ATOM 1599 C CA . VAL A 1 212 ? 12.5 15.695 14.711 1 87.31 212 VAL A CA 1
ATOM 1600 C C . VAL A 1 212 ? 13.562 16.75 14.438 1 87.31 212 VAL A C 1
ATOM 1602 O O . VAL A 1 212 ? 13.242 17.891 14.062 1 87.31 212 VAL A O 1
ATOM 1605 N N . LYS A 1 213 ? 14.781 16.359 14.594 1 81.69 213 LYS A N 1
ATOM 1606 C CA . LYS A 1 213 ? 15.875 17.297 14.367 1 81.69 213 LYS A CA 1
ATOM 1607 C C . LYS A 1 213 ? 15.891 17.781 12.922 1 81.69 213 LYS A C 1
ATOM 1609 O O . LYS A 1 213 ? 16.266 18.922 12.648 1 81.69 213 LYS A O 1
ATOM 1614 N N . SER A 1 214 ? 15.43 17 12.023 1 78.38 214 SER A N 1
ATOM 1615 C CA . SER A 1 214 ? 15.469 17.312 10.602 1 78.38 214 SER A CA 1
ATOM 1616 C C . SER A 1 214 ? 14.391 18.328 10.234 1 78.38 214 SER A C 1
ATOM 1618 O O . SER A 1 214 ? 14.469 18.969 9.188 1 78.38 214 SER A O 1
ATOM 1620 N N . ILE A 1 215 ? 13.414 18.516 11.125 1 80.75 215 ILE A N 1
ATOM 1621 C CA . ILE A 1 215 ? 12.305 19.375 10.711 1 80.75 215 ILE A CA 1
ATOM 1622 C C . ILE A 1 215 ? 12.062 20.453 11.758 1 80.75 215 ILE A C 1
ATOM 1624 O O . ILE A 1 215 ? 11.227 21.344 11.562 1 80.75 215 ILE A O 1
ATOM 1628 N N . MET A 1 216 ? 12.719 20.406 12.844 1 86.25 216 MET A N 1
ATOM 1629 C CA . MET A 1 216 ? 12.516 21.344 13.938 1 86.25 216 MET A CA 1
ATOM 1630 C C . MET A 1 216 ? 12.969 22.75 13.531 1 86.25 216 MET A C 1
ATOM 1632 O O . MET A 1 216 ? 13.656 22.922 12.531 1 86.25 216 MET A O 1
ATOM 1636 N N . THR A 1 217 ? 12.469 23.734 14.188 1 86.81 217 THR A N 1
ATOM 1637 C CA . THR A 1 217 ? 13.023 25.078 14.117 1 86.81 217 THR A CA 1
ATOM 1638 C C . THR A 1 217 ? 14.211 25.234 15.055 1 86.81 217 THR A C 1
ATOM 1640 O O . THR A 1 217 ? 14.062 25.109 16.281 1 86.81 217 THR A O 1
ATOM 1643 N N . HIS A 1 218 ? 15.266 25.469 14.5 1 84.81 218 HIS A N 1
ATOM 1644 C CA . HIS A 1 218 ? 16.484 25.547 15.289 1 84.81 218 HIS A CA 1
ATOM 1645 C C . HIS A 1 218 ? 16.438 26.688 16.281 1 84.81 218 HIS A C 1
ATOM 1647 O O . HIS A 1 218 ? 15.789 27.719 16.031 1 84.81 218 HIS A O 1
ATOM 1653 N N . ARG A 1 219 ? 17.109 26.578 17.344 1 87.44 219 ARG A N 1
ATOM 1654 C CA . ARG A 1 219 ? 17.078 27.531 18.438 1 87.44 219 ARG A CA 1
ATOM 1655 C C . ARG A 1 219 ? 17.453 28.938 17.953 1 87.44 219 ARG A C 1
ATOM 1657 O O . ARG A 1 219 ? 16.938 29.938 18.453 1 87.44 219 ARG A O 1
ATOM 1664 N N . THR A 1 220 ? 18.281 29.047 16.922 1 81.56 220 THR A N 1
ATOM 1665 C CA . THR A 1 220 ? 18.75 30.344 16.422 1 81.56 220 THR A CA 1
ATOM 1666 C C . THR A 1 220 ? 17.641 31.062 15.68 1 81.56 220 THR A C 1
ATOM 1668 O O . THR A 1 220 ? 17.688 32.281 15.484 1 81.56 220 THR A O 1
ATOM 1671 N N . GLU A 1 221 ? 16.672 30.344 15.328 1 83.06 221 GLU A N 1
ATOM 1672 C CA . GLU A 1 221 ? 15.562 30.922 14.57 1 83.06 221 GLU A CA 1
ATOM 1673 C C . GLU A 1 221 ? 14.312 31.078 15.43 1 83.06 221 GLU A C 1
ATOM 1675 O O . GLU A 1 221 ? 13.273 31.547 14.953 1 83.06 221 GLU A O 1
ATOM 1680 N N . VAL A 1 222 ? 14.445 30.719 16.641 1 89.12 222 VAL A N 1
ATOM 1681 C CA . VAL A 1 222 ? 13.297 30.766 17.547 1 89.12 222 VAL A CA 1
ATOM 1682 C C . VAL A 1 222 ? 13.227 32.156 18.203 1 89.12 222 VAL A C 1
ATOM 1684 O O . VAL A 1 222 ? 14.25 32.688 18.625 1 89.12 222 VAL A O 1
ATOM 1687 N N . SER A 1 223 ? 12.07 32.719 18.219 1 89.44 223 SER A N 1
ATOM 1688 C CA . SER A 1 223 ? 11.836 33.969 18.984 1 89.44 223 SER A CA 1
ATOM 1689 C C . SER A 1 223 ? 11.414 33.656 20.406 1 89.44 223 SER A C 1
ATOM 1691 O O . SER A 1 223 ? 10.242 33.406 20.688 1 89.44 223 SER A O 1
ATOM 1693 N N . PHE A 1 224 ? 12.336 33.844 21.281 1 92.19 224 PHE A N 1
ATOM 1694 C CA . PHE A 1 224 ? 12.094 33.531 22.688 1 92.19 224 PHE A CA 1
ATOM 1695 C C . PHE A 1 224 ? 11.594 34.781 23.406 1 92.19 224 PHE A C 1
ATOM 1697 O O . PHE A 1 224 ? 11.906 35.906 23.016 1 92.19 224 PHE A O 1
ATOM 1704 N N . ILE A 1 225 ? 10.805 34.562 24.406 1 94.12 225 ILE A N 1
ATOM 1705 C CA . ILE A 1 225 ? 10.461 35.594 25.375 1 94.12 225 ILE A CA 1
ATOM 1706 C C . ILE A 1 225 ? 11.211 35.344 26.688 1 94.12 225 ILE A C 1
ATOM 1708 O O . ILE A 1 225 ? 11.242 34.219 27.172 1 94.12 225 ILE A O 1
ATOM 1712 N N . ASP A 1 226 ? 11.867 36.375 27.156 1 93.88 226 ASP A N 1
ATOM 1713 C CA . ASP A 1 226 ? 12.57 36.281 28.422 1 93.88 226 ASP A CA 1
ATOM 1714 C C . ASP A 1 226 ? 11.648 36.625 29.594 1 93.88 226 ASP A C 1
ATOM 1716 O O . ASP A 1 226 ? 10.844 37.531 29.5 1 93.88 226 ASP A O 1
ATOM 1720 N N . VAL A 1 227 ? 11.844 35.906 30.672 1 92.5 227 VAL A N 1
ATOM 1721 C CA . VAL A 1 227 ? 11 36.125 31.844 1 92.5 227 VAL A CA 1
ATOM 1722 C C . VAL A 1 227 ? 11.203 37.531 32.344 1 92.5 227 VAL A C 1
ATOM 1724 O O . VAL A 1 227 ? 10.312 38.094 33 1 92.5 227 VAL A O 1
ATOM 1727 N N . HIS A 1 228 ? 12.305 38.156 32.031 1 90.81 228 HIS A N 1
ATOM 1728 C CA . HIS A 1 228 ? 12.625 39.5 32.562 1 90.81 228 HIS A CA 1
ATOM 1729 C C . HIS A 1 228 ? 12.188 40.594 31.594 1 90.81 228 HIS A C 1
ATOM 1731 O O . HIS A 1 228 ? 12.281 41.781 31.906 1 90.81 228 HIS A O 1
ATOM 1737 N N . ASP A 1 229 ? 11.648 40.156 30.5 1 91.38 229 ASP A N 1
ATOM 1738 C CA . ASP A 1 229 ? 11.172 41.156 29.562 1 91.38 229 ASP A CA 1
ATOM 1739 C C . ASP A 1 229 ? 9.961 41.906 30.109 1 91.38 229 ASP A C 1
ATOM 1741 O O . ASP A 1 229 ? 9.125 41.312 30.812 1 91.38 229 ASP A O 1
ATOM 1745 N N . SER A 1 230 ? 9.906 43.219 29.859 1 90.25 230 SER A N 1
ATOM 1746 C CA . SER A 1 230 ? 8.727 44 30.219 1 90.25 230 SER A CA 1
ATOM 1747 C C . SER A 1 230 ? 7.555 43.688 29.297 1 90.25 230 SER A C 1
ATOM 1749 O O . SER A 1 230 ? 7.75 43.125 28.203 1 90.25 230 SER A O 1
ATOM 1751 N N . LEU A 1 231 ? 6.426 44 29.703 1 90.81 231 LEU A N 1
ATOM 1752 C CA . LEU A 1 231 ? 5.223 43.781 28.906 1 90.81 231 LEU A CA 1
ATOM 1753 C C . LEU A 1 231 ? 5.32 44.5 27.562 1 90.81 231 LEU A C 1
ATOM 1755 O O . LEU A 1 231 ? 4.863 43.969 26.531 1 90.81 231 LEU A O 1
ATOM 1759 N N . GLU A 1 232 ? 5.906 45.656 27.625 1 87.31 232 GLU A N 1
ATOM 1760 C CA . GLU A 1 232 ? 6.074 46.406 26.391 1 87.31 232 GLU A CA 1
ATOM 1761 C C . GLU A 1 232 ? 7.016 45.719 25.422 1 87.31 232 GLU A C 1
ATOM 1763 O O . GLU A 1 232 ? 6.73 45.625 24.219 1 87.31 232 GLU A O 1
ATOM 1768 N N . THR A 1 233 ? 8.086 45.188 25.969 1 90.56 233 THR A N 1
ATOM 1769 C CA . THR A 1 233 ? 9.062 44.469 25.156 1 90.56 233 THR A CA 1
ATOM 1770 C C . THR A 1 233 ? 8.445 43.219 24.547 1 90.56 233 THR A C 1
ATOM 1772 O O . THR A 1 233 ? 8.656 42.906 23.375 1 90.56 233 THR A O 1
ATOM 1775 N N . ILE A 1 234 ? 7.727 42.5 25.328 1 92.25 234 ILE A N 1
ATOM 1776 C CA . ILE A 1 234 ? 7.07 41.281 24.891 1 92.25 234 ILE A CA 1
ATOM 1777 C C . ILE A 1 234 ? 6.055 41.594 23.797 1 92.25 234 ILE A C 1
ATOM 1779 O O . ILE A 1 234 ? 5.992 40.906 22.781 1 92.25 234 ILE A O 1
ATOM 1783 N N . GLY A 1 235 ? 5.289 42.594 24.078 1 85 235 GLY A N 1
ATOM 1784 C CA . GLY A 1 235 ? 4.324 43 23.078 1 85 235 GLY A CA 1
ATOM 1785 C C . GLY A 1 235 ? 4.961 43.344 21.734 1 85 235 GLY A C 1
ATOM 1786 O O . GLY A 1 235 ? 4.422 43.031 20.688 1 85 235 GLY A O 1
ATOM 1787 N N . GLN A 1 236 ? 6.066 44 21.766 1 84.94 236 GLN A N 1
ATOM 1788 C CA . GLN A 1 236 ? 6.789 44.375 20.547 1 84.94 236 GLN A CA 1
ATOM 1789 C C . GLN A 1 236 ? 7.258 43.125 19.812 1 84.94 236 GLN A C 1
ATOM 1791 O O . GLN A 1 236 ? 7.172 43.062 18.578 1 84.94 236 GLN A O 1
ATOM 1796 N N . LYS A 1 237 ? 7.715 42.125 20.531 1 87.31 237 LYS A N 1
ATOM 1797 C CA . LYS A 1 237 ? 8.156 40.875 19.922 1 87.31 237 LYS A CA 1
ATOM 1798 C C . LYS A 1 237 ? 6.996 40.156 19.219 1 87.31 237 LYS A C 1
ATOM 1800 O O . LYS A 1 237 ? 7.148 39.656 18.109 1 87.31 237 LYS A O 1
ATOM 1805 N N . ILE A 1 238 ? 5.879 40.125 19.953 1 83.44 238 ILE A N 1
ATOM 1806 C CA . ILE A 1 238 ? 4.699 39.438 19.422 1 83.44 238 ILE A CA 1
ATOM 1807 C C . ILE A 1 238 ? 4.227 40.125 18.156 1 83.44 238 ILE A C 1
ATOM 1809 O O . ILE A 1 238 ? 3.852 39.469 17.172 1 83.44 238 ILE A O 1
ATOM 1813 N N . ARG A 1 239 ? 4.312 41.469 18.203 1 75.19 239 ARG A N 1
ATOM 1814 C CA . ARG A 1 239 ? 3.883 42.25 17.031 1 75.19 239 ARG A CA 1
ATOM 1815 C C . ARG A 1 239 ? 4.852 42.062 15.867 1 75.19 239 ARG A C 1
ATOM 1817 O O . ARG A 1 239 ? 4.438 42.031 14.711 1 75.19 239 ARG A O 1
ATOM 1824 N N . GLN A 1 240 ? 6.047 41.938 16.141 1 76.88 240 GLN A N 1
ATOM 1825 C CA . GLN A 1 240 ? 7.098 41.844 15.133 1 76.88 240 GLN A CA 1
ATOM 1826 C C . GLN A 1 240 ? 7.078 40.469 14.445 1 76.88 240 GLN A C 1
ATOM 1828 O O . GLN A 1 240 ? 7.172 40.375 13.227 1 76.88 240 GLN A O 1
ATOM 1833 N N . PHE A 1 241 ? 6.914 39.406 15.234 1 76.12 241 PHE A N 1
ATOM 1834 C CA . PHE A 1 241 ? 7.086 38.062 14.672 1 76.12 241 PHE A CA 1
ATOM 1835 C C . PHE A 1 241 ? 5.738 37.438 14.344 1 76.12 241 PHE A C 1
ATOM 1837 O O . PHE A 1 241 ? 5.633 36.656 13.414 1 76.12 241 PHE A O 1
ATOM 1844 N N . GLY A 1 242 ? 4.695 37.719 15.164 1 72.06 242 GLY A N 1
ATOM 1845 C CA . GLY A 1 242 ? 3.328 37.344 14.828 1 72.06 242 GLY A CA 1
ATOM 1846 C C . GLY A 1 242 ? 3.039 35.875 15.07 1 72.06 242 GLY A C 1
ATOM 1847 O O . GLY A 1 242 ? 2.168 35.312 14.414 1 72.06 242 GLY A O 1
ATOM 1848 N N . HIS A 1 243 ? 3.834 35.219 15.945 1 77.25 243 HIS A N 1
ATOM 1849 C CA . HIS A 1 243 ? 3.551 33.844 16.281 1 77.25 243 HIS A CA 1
ATOM 1850 C C . HIS A 1 243 ? 2.42 33.719 17.297 1 77.25 243 HIS A C 1
ATOM 1852 O O . HIS A 1 243 ? 2.166 34.656 18.047 1 77.25 243 HIS A O 1
ATOM 1858 N N . SER A 1 244 ? 1.805 32.531 17.25 1 74.44 244 SER A N 1
ATOM 1859 C CA . SER A 1 244 ? 0.728 32.312 18.219 1 74.44 244 SER A CA 1
ATOM 1860 C C . SER A 1 244 ? 1.271 31.844 19.562 1 74.44 244 SER A C 1
ATOM 1862 O O . SER A 1 244 ? 0.616 32 20.594 1 74.44 244 SER A O 1
ATOM 1864 N N . ARG A 1 245 ? 2.441 31.281 19.438 1 86.38 245 ARG A N 1
ATOM 1865 C CA . ARG A 1 245 ? 3.072 30.766 20.656 1 86.38 245 ARG A CA 1
ATOM 1866 C C . ARG A 1 245 ? 4.547 31.156 20.703 1 86.38 245 ARG A C 1
ATOM 1868 O O . ARG A 1 245 ? 5.219 31.188 19.672 1 86.38 245 ARG A O 1
ATOM 1875 N N . TYR A 1 246 ? 4.961 31.391 21.953 1 90.56 246 TYR A N 1
ATOM 1876 C CA . TYR A 1 246 ? 6.359 31.766 22.156 1 90.56 246 TYR A CA 1
ATOM 1877 C C . TYR A 1 246 ? 6.965 30.969 23.312 1 90.56 246 TYR A C 1
ATOM 1879 O O . TYR A 1 246 ? 6.379 30.906 24.406 1 90.56 246 TYR A O 1
ATOM 1887 N N . PRO A 1 247 ? 8.07 30.344 23.031 1 94.06 247 PRO A N 1
ATOM 1888 C CA . PRO A 1 247 ? 8.773 29.75 24.172 1 94.06 247 PRO A CA 1
ATOM 1889 C C . PRO A 1 247 ? 9.344 30.797 25.125 1 94.06 247 PRO A C 1
ATOM 1891 O O . PRO A 1 247 ? 9.773 31.875 24.672 1 94.06 247 PRO A O 1
ATOM 1894 N N . VAL A 1 248 ? 9.297 30.484 26.438 1 95 248 VAL A N 1
ATOM 1895 C CA . VAL A 1 248 ? 9.766 31.406 27.469 1 95 248 VAL A CA 1
ATOM 1896 C C . VAL A 1 248 ? 11.055 30.875 28.078 1 95 248 VAL A C 1
ATOM 1898 O O . VAL A 1 248 ? 11.133 29.688 28.438 1 95 248 VAL A O 1
ATOM 1901 N N . ILE A 1 249 ? 11.984 31.703 28.109 1 92.5 249 ILE A N 1
ATOM 1902 C CA . ILE A 1 249 ? 13.258 31.297 28.688 1 92.5 249 ILE A CA 1
ATOM 1903 C C . ILE A 1 249 ? 13.523 32.125 29.953 1 92.5 249 ILE A C 1
ATOM 1905 O O . ILE A 1 249 ? 12.977 33.188 30.125 1 92.5 249 ILE A O 1
ATOM 1909 N N . ASP A 1 250 ? 14.195 31.516 30.875 1 87.5 250 ASP A N 1
ATOM 1910 C CA . ASP A 1 250 ? 14.609 32.219 32.094 1 87.5 250 ASP A CA 1
ATOM 1911 C C . ASP A 1 250 ? 16.031 32.75 31.953 1 87.5 250 ASP A C 1
ATOM 1913 O O . ASP A 1 250 ? 17 32 32.125 1 87.5 250 ASP A O 1
ATOM 1917 N N . GLY A 1 251 ? 16.25 34 31.688 1 72.62 251 GLY A N 1
ATOM 1918 C CA . GLY A 1 251 ? 17.406 34.906 31.688 1 72.62 251 GLY A CA 1
ATOM 1919 C C . GLY A 1 251 ? 18.656 34.25 31.156 1 72.62 251 GLY A C 1
ATOM 1920 O O . GLY A 1 251 ? 18.641 33.594 30.109 1 72.62 251 GLY A O 1
ATOM 1921 N N . PRO A 1 252 ? 19.719 34.25 32.031 1 65.06 252 PRO A N 1
ATOM 1922 C CA . PRO A 1 252 ? 21.094 33.906 31.672 1 65.06 252 PRO A CA 1
ATOM 1923 C C . PRO A 1 252 ? 21.266 32.406 31.406 1 65.06 252 PRO A C 1
ATOM 1925 O O . PRO A 1 252 ? 22.125 32 30.609 1 65.06 252 PRO A O 1
ATOM 1928 N N . SER A 1 253 ? 20.391 31.609 31.984 1 66.56 253 SER A N 1
ATOM 1929 C CA . SER A 1 253 ? 20.562 30.172 31.797 1 66.56 253 SER A CA 1
ATOM 1930 C C . SER A 1 253 ? 20.125 29.734 30.406 1 66.56 253 SER A C 1
ATOM 1932 O O . SER A 1 253 ? 20.625 28.75 29.875 1 66.56 253 SER A O 1
ATOM 1934 N N . GLY A 1 254 ? 19.234 30.422 29.859 1 73.56 254 GLY A N 1
ATOM 1935 C CA . GLY A 1 254 ? 18.75 30.078 28.531 1 73.56 254 GLY A CA 1
ATOM 1936 C C . GLY A 1 254 ? 17.828 28.891 28.531 1 73.56 254 GLY A C 1
ATOM 1937 O O . GLY A 1 254 ? 17.5 28.344 27.484 1 73.56 254 GLY A O 1
ATOM 1938 N N . ASP A 1 255 ? 17.391 28.516 29.797 1 80.94 255 ASP A N 1
ATOM 1939 C CA . ASP A 1 255 ? 16.531 27.344 29.906 1 80.94 255 ASP A CA 1
ATOM 1940 C C . ASP A 1 255 ? 15.094 27.672 29.531 1 80.94 255 ASP A C 1
ATOM 1942 O O . ASP A 1 255 ? 14.555 28.703 29.969 1 80.94 255 ASP A O 1
ATOM 1946 N N . VAL A 1 256 ? 14.547 26.812 28.797 1 89.19 256 VAL A N 1
ATOM 1947 C CA . VAL A 1 256 ? 13.156 26.984 28.406 1 89.19 256 VAL A CA 1
ATOM 1948 C C . VAL A 1 256 ? 12.234 26.531 29.531 1 89.19 256 VAL A C 1
ATOM 1950 O O . VAL A 1 256 ? 12.328 25.375 29.984 1 89.19 256 VAL A O 1
ATOM 1953 N N . ILE A 1 257 ? 11.375 27.359 30.047 1 90.25 257 ILE A N 1
ATOM 1954 C CA . ILE A 1 257 ? 10.531 27.016 31.188 1 90.25 257 ILE A CA 1
ATOM 1955 C C . ILE A 1 257 ? 9.125 26.672 30.703 1 90.25 257 ILE A C 1
ATOM 1957 O O . ILE A 1 257 ? 8.297 26.172 31.469 1 90.25 257 ILE A O 1
ATOM 1961 N N . GLY A 1 258 ? 8.859 26.953 29.484 1 92.69 258 GLY A N 1
ATOM 1962 C CA . GLY A 1 258 ? 7.555 26.703 28.891 1 92.69 258 GLY A CA 1
ATOM 1963 C C . GLY A 1 258 ? 7.242 27.594 27.719 1 92.69 258 GLY A C 1
ATOM 1964 O O . GLY A 1 258 ? 8.148 28.031 26.984 1 92.69 258 GLY A O 1
ATOM 1965 N N . ALA A 1 259 ? 5.941 27.703 27.484 1 93.62 259 ALA A N 1
ATOM 1966 C CA . ALA A 1 259 ? 5.504 28.562 26.391 1 93.62 259 ALA A CA 1
ATOM 1967 C C . ALA A 1 259 ? 4.262 29.359 26.781 1 93.62 259 ALA A C 1
ATOM 1969 O O . ALA A 1 259 ? 3.566 29.016 27.734 1 93.62 259 ALA A O 1
ATOM 1970 N N . VAL A 1 260 ? 4.094 30.5 26.094 1 91.69 260 VAL A N 1
ATOM 1971 C CA . VAL A 1 260 ? 2.92 31.344 26.344 1 91.69 260 VAL A CA 1
ATOM 1972 C C . VAL A 1 260 ? 2.139 31.531 25.047 1 91.69 260 VAL A C 1
ATOM 1974 O O . VAL A 1 260 ? 2.691 31.375 23.953 1 91.69 260 VAL A O 1
ATOM 1977 N N . LEU A 1 261 ? 0.913 31.75 25.234 1 85.81 261 LEU A N 1
ATOM 1978 C CA . LEU A 1 261 ? 0.064 32.094 24.094 1 85.81 261 LEU A CA 1
ATOM 1979 C C . LEU A 1 261 ? 0.052 33.594 23.859 1 85.81 261 LEU A C 1
ATOM 1981 O O . LEU A 1 261 ? -0.216 34.375 24.781 1 85.81 261 LEU A O 1
ATOM 1985 N N . ALA A 1 262 ? 0.329 33.969 22.672 1 83.31 262 ALA A N 1
ATOM 1986 C CA . ALA A 1 262 ? 0.39 35.406 22.344 1 83.31 262 ALA A CA 1
ATOM 1987 C C . ALA A 1 262 ? -0.918 36.094 22.703 1 83.31 262 ALA A C 1
ATOM 1989 O O . ALA A 1 262 ? -0.91 37.219 23.219 1 83.31 262 ALA A O 1
ATOM 1990 N N . LYS A 1 263 ? -1.975 35.438 22.5 1 75.31 263 LYS A N 1
ATOM 1991 C CA . LYS A 1 263 ? -3.281 36.062 22.719 1 75.31 263 LYS A CA 1
ATOM 1992 C C . LYS A 1 263 ? -3.502 36.375 24.188 1 75.31 263 LYS A C 1
ATOM 1994 O O . LYS A 1 263 ? -4.133 37.375 24.531 1 75.31 263 LYS A O 1
ATOM 1999 N N . GLU A 1 264 ? -3.033 35.594 25.016 1 83.38 264 GLU A N 1
ATOM 2000 C CA . GLU A 1 264 ? -3.199 35.812 26.453 1 83.38 264 GLU A CA 1
ATOM 2001 C C . GLU A 1 264 ? -2.377 37 26.922 1 83.38 264 GLU A C 1
ATOM 2003 O O . GLU A 1 264 ? -2.82 37.75 27.797 1 83.38 264 GLU A O 1
ATOM 2008 N N . ILE A 1 265 ? -1.277 37.156 26.328 1 85.75 265 ILE A N 1
ATOM 2009 C CA . ILE A 1 265 ? -0.388 38.25 26.734 1 85.75 265 ILE A CA 1
ATOM 2010 C C . ILE A 1 265 ? -0.928 39.594 26.203 1 85.75 265 ILE A C 1
ATOM 2012 O O . ILE A 1 265 ? -0.895 40.594 26.891 1 85.75 265 ILE A O 1
ATOM 2016 N N . LEU A 1 266 ? -1.429 39.531 25.031 1 79.5 266 LEU A N 1
ATOM 2017 C CA . LEU A 1 266 ? -1.92 40.75 24.391 1 79.5 266 LEU A CA 1
ATOM 2018 C C . LEU A 1 266 ? -3.195 41.219 25.062 1 79.5 266 LEU A C 1
ATOM 2020 O O . LEU A 1 266 ? -3.566 42.406 24.922 1 79.5 266 LEU A O 1
ATOM 2024 N N . ASN A 1 267 ? -3.797 40.375 25.859 1 77.88 267 ASN A N 1
ATOM 2025 C CA . ASN A 1 267 ? -5.051 40.719 26.5 1 77.88 267 ASN A CA 1
ATOM 2026 C C . ASN A 1 267 ? -4.824 41.219 27.922 1 77.88 267 ASN A C 1
ATOM 2028 O O . ASN A 1 267 ? -5.777 41.562 28.641 1 77.88 267 ASN A O 1
ATOM 2032 N N . VAL A 1 268 ? -3.617 41.219 28.25 1 81.56 268 VAL A N 1
ATOM 2033 C CA . VAL A 1 268 ? -3.322 41.719 29.594 1 81.56 268 VAL A CA 1
ATOM 2034 C C . VAL A 1 268 ? -3.588 43.219 29.672 1 81.56 268 VAL A C 1
ATOM 2036 O O . VAL A 1 268 ? -3.174 43.969 28.797 1 81.56 268 VAL A O 1
ATOM 2039 N N . ALA A 1 269 ? -4.312 43.625 30.703 1 74.69 269 ALA A N 1
ATOM 2040 C CA . ALA A 1 269 ? -4.629 45.062 30.891 1 74.69 269 ALA A CA 1
ATOM 2041 C C . ALA A 1 269 ? -3.375 45.844 31.234 1 74.69 269 ALA A C 1
ATOM 2043 O O . ALA A 1 269 ? -2.52 45.375 31.984 1 74.69 269 ALA A O 1
ATOM 2044 N N . PRO A 1 270 ? -3.166 47.031 30.562 1 69.38 270 PRO A N 1
ATOM 2045 C CA . PRO A 1 270 ? -1.972 47.844 30.781 1 69.38 270 PRO A CA 1
ATOM 2046 C C . PRO A 1 270 ? -1.744 48.156 32.25 1 69.38 270 PRO A C 1
ATOM 2048 O O . PRO A 1 270 ? -0.597 48.25 32.688 1 69.38 270 PRO A O 1
ATOM 2051 N N . ALA A 1 271 ? -2.727 48.344 33.031 1 72.44 271 ALA A N 1
ATOM 2052 C CA . ALA A 1 271 ? -2.557 48.844 34.406 1 72.44 271 ALA A CA 1
ATOM 2053 C C . ALA A 1 271 ? -2.43 47.688 35.375 1 72.44 271 ALA A C 1
ATOM 2055 O O . ALA A 1 271 ? -2.119 47.875 36.562 1 72.44 271 ALA A O 1
ATOM 2056 N N . ALA A 1 272 ? -2.414 46.531 35 1 74.62 272 ALA A N 1
ATOM 2057 C CA . ALA A 1 272 ? -2.369 45.406 35.906 1 74.62 272 ALA A CA 1
ATOM 2058 C C . ALA A 1 272 ? -0.938 44.875 36.094 1 74.62 272 ALA A C 1
ATOM 2060 O O . ALA A 1 272 ? -0.115 45 35.188 1 74.62 272 ALA A O 1
ATOM 2061 N N . PRO A 1 273 ? -0.576 44.469 37.312 1 83.5 273 PRO A N 1
ATOM 2062 C CA . PRO A 1 273 ? 0.729 43.844 37.5 1 83.5 273 PRO A CA 1
ATOM 2063 C C . PRO A 1 273 ? 0.931 42.625 36.562 1 83.5 273 PRO A C 1
ATOM 2065 O O . PRO A 1 273 ? 0.018 41.812 36.406 1 83.5 273 PRO A O 1
ATOM 2068 N N . PHE A 1 274 ? 1.977 42.688 35.875 1 88.44 274 PHE A N 1
ATOM 2069 C CA . PHE A 1 274 ? 2.234 41.656 34.875 1 88.44 274 PHE A CA 1
ATOM 2070 C C . PHE A 1 274 ? 3.451 40.844 35.25 1 88.44 274 PHE A C 1
ATOM 2072 O O . PHE A 1 274 ? 4.512 41.375 35.562 1 88.44 274 PHE A O 1
ATOM 2079 N N . ASN A 1 275 ? 3.197 39.5 35.406 1 90.19 275 ASN A N 1
ATOM 2080 C CA . ASN A 1 275 ? 4.25 38.469 35.5 1 90.19 275 ASN A CA 1
ATOM 2081 C C . ASN A 1 275 ? 4.07 37.375 34.469 1 90.19 275 ASN A C 1
ATOM 2083 O O . ASN A 1 275 ? 3.111 36.625 34.531 1 90.19 275 ASN A O 1
ATOM 2087 N N . ILE A 1 276 ? 4.969 37.281 33.562 1 92.38 276 ILE A N 1
ATOM 2088 C CA . ILE A 1 276 ? 4.844 36.344 32.438 1 92.38 276 ILE A CA 1
ATOM 2089 C C . ILE A 1 276 ? 4.746 34.906 32.938 1 92.38 276 ILE A C 1
ATOM 2091 O O . ILE A 1 276 ? 4.133 34.062 32.312 1 92.38 276 ILE A O 1
ATOM 2095 N N . ARG A 1 277 ? 5.312 34.625 34.094 1 92.31 277 ARG A N 1
ATOM 2096 C CA . ARG A 1 277 ? 5.332 33.281 34.656 1 92.31 277 ARG A CA 1
ATOM 2097 C C . ARG A 1 277 ? 3.918 32.75 34.906 1 92.31 277 ARG A C 1
ATOM 2099 O O . ARG A 1 277 ? 3.672 31.547 34.875 1 92.31 277 ARG A O 1
ATOM 2106 N N . ASP A 1 278 ? 3.025 33.719 35.094 1 92.38 278 ASP A N 1
ATOM 2107 C CA . ASP A 1 278 ? 1.636 33.375 35.375 1 92.38 278 ASP A CA 1
ATOM 2108 C C . ASP A 1 278 ? 0.955 32.812 34.125 1 92.38 278 ASP A C 1
ATOM 2110 O O . ASP A 1 278 ? -0.088 32.156 34.188 1 92.38 278 ASP A O 1
ATOM 2114 N N . TYR A 1 279 ? 1.543 33.031 33 1 91.62 279 TYR A N 1
ATOM 2115 C CA . TYR A 1 279 ? 0.925 32.656 31.75 1 91.62 279 TYR A CA 1
ATOM 2116 C C . TYR A 1 279 ? 1.668 31.5 31.094 1 91.62 279 TYR A C 1
ATOM 2118 O O . TYR A 1 279 ? 1.259 31.016 30.047 1 91.62 279 TYR A O 1
ATOM 2126 N N . VAL A 1 280 ? 2.752 31.078 31.766 1 93.12 280 VAL A N 1
ATOM 2127 C CA . VAL A 1 280 ? 3.598 30.031 31.188 1 93.12 280 VAL A CA 1
ATOM 2128 C C . VAL A 1 280 ? 2.926 28.672 31.328 1 93.12 280 VAL A C 1
ATOM 2130 O O . VAL A 1 280 ? 2.463 28.312 32.406 1 93.12 280 VAL A O 1
ATOM 2133 N N . ARG A 1 281 ? 2.846 28 30.219 1 90.94 281 ARG A N 1
ATOM 2134 C CA . ARG A 1 281 ? 2.352 26.625 30.203 1 90.94 281 ARG A CA 1
ATOM 2135 C C . ARG A 1 281 ? 3.484 25.641 29.938 1 90.94 281 ARG A C 1
ATOM 2137 O O . ARG A 1 281 ? 4.418 25.938 29.203 1 90.94 281 ARG A O 1
ATOM 2144 N N . GLU A 1 282 ? 3.264 24.5 30.453 1 87.88 282 GLU A N 1
ATOM 2145 C CA . GLU A 1 282 ? 4.27 23.453 30.266 1 87.88 282 GLU A CA 1
ATOM 2146 C C . GLU A 1 282 ? 4.238 22.922 28.828 1 87.88 282 GLU A C 1
ATOM 2148 O O . GLU A 1 282 ? 3.164 22.734 28.266 1 87.88 282 GLU A O 1
ATOM 2153 N N . ILE A 1 283 ? 5.438 22.766 28.328 1 89.56 283 ILE A N 1
ATOM 2154 C CA . ILE A 1 283 ? 5.52 22.188 27 1 89.56 283 ILE A CA 1
ATOM 2155 C C . ILE A 1 283 ? 6.273 20.859 27.047 1 89.56 283 ILE A C 1
ATOM 2157 O O . ILE A 1 283 ? 7.059 20.625 27.969 1 89.56 283 ILE A O 1
ATOM 2161 N N . LEU A 1 284 ? 6.004 20.016 26.078 1 89.69 284 LEU A N 1
ATOM 2162 C CA . LEU A 1 284 ? 6.652 18.703 25.969 1 89.69 284 LEU A CA 1
ATOM 2163 C C . LEU A 1 284 ? 8.133 18.859 25.641 1 89.69 284 LEU A C 1
ATOM 2165 O O . LEU A 1 284 ? 8.539 19.828 25 1 89.69 284 LEU A O 1
ATOM 2169 N N . THR A 1 285 ? 8.883 17.969 26.266 1 91.5 285 THR A N 1
ATOM 2170 C CA . THR A 1 285 ? 10.305 17.875 25.922 1 91.5 285 THR A CA 1
ATOM 2171 C C . THR A 1 285 ? 10.602 16.547 25.219 1 91.5 285 THR A C 1
ATOM 2173 O O . THR A 1 285 ? 10.25 15.484 25.719 1 91.5 285 THR A O 1
ATOM 2176 N N . LEU A 1 286 ? 11.18 16.672 24.062 1 93.06 286 LEU A N 1
ATOM 2177 C CA . LEU A 1 286 ? 11.547 15.484 23.297 1 93.06 286 LEU A CA 1
ATOM 2178 C C . LEU A 1 286 ? 13.031 15.477 22.969 1 93.06 286 LEU A C 1
ATOM 2180 O O . LEU A 1 286 ? 13.625 16.531 22.75 1 93.06 286 LEU A O 1
ATOM 2184 N N . PRO A 1 287 ? 13.617 14.312 22.922 1 92.25 287 PRO A N 1
ATOM 2185 C CA . PRO A 1 287 ? 15.008 14.242 22.469 1 92.25 287 PRO A CA 1
ATOM 2186 C C . PRO A 1 287 ? 15.148 14.477 20.969 1 92.25 287 PRO A C 1
ATOM 2188 O O . PRO A 1 287 ? 14.211 14.203 20.203 1 92.25 287 PRO A O 1
ATOM 2191 N N . GLU A 1 288 ? 16.25 14.977 20.562 1 88.25 288 GLU A N 1
ATOM 2192 C CA . GLU A 1 288 ? 16.484 15.273 19.156 1 88.25 288 GLU A CA 1
ATOM 2193 C C . GLU A 1 288 ? 16.438 14.008 18.312 1 88.25 288 GLU A C 1
ATOM 2195 O O . GLU A 1 288 ? 16.25 14.086 17.094 1 88.25 288 GLU A O 1
ATOM 2200 N N . THR A 1 289 ? 16.484 12.852 18.922 1 85.44 289 THR A N 1
ATOM 2201 C CA . THR A 1 289 ? 16.484 11.586 18.203 1 85.44 289 THR A CA 1
ATOM 2202 C C . THR A 1 289 ? 15.07 11.039 18.078 1 85.44 289 THR A C 1
ATOM 2204 O O . THR A 1 289 ? 14.852 10.023 17.406 1 85.44 289 THR A O 1
ATOM 2207 N N . ALA A 1 290 ? 14.164 11.742 18.688 1 87.81 290 ALA A N 1
ATOM 2208 C CA . ALA A 1 290 ? 12.781 11.273 18.562 1 87.81 290 ALA A CA 1
ATOM 2209 C C . ALA A 1 290 ? 12.312 11.32 17.109 1 87.81 290 ALA A C 1
ATOM 2211 O O . ALA A 1 290 ? 12.688 12.219 16.359 1 87.81 290 ALA A O 1
ATOM 2212 N N . SER A 1 291 ? 11.523 10.344 16.75 1 87.44 291 SER A N 1
ATOM 2213 C CA . SER A 1 291 ? 10.961 10.352 15.406 1 87.44 291 SER A CA 1
ATOM 2214 C C . SER A 1 291 ? 9.812 11.344 15.297 1 87.44 291 SER A C 1
ATOM 2216 O O . SER A 1 291 ? 9.188 11.695 16.297 1 87.44 291 SER A O 1
ATOM 2218 N N . CYS A 1 292 ? 9.562 11.766 14.07 1 86.56 292 CYS A N 1
ATOM 2219 C CA . CYS A 1 292 ? 8.453 12.672 13.812 1 86.56 292 CYS A CA 1
ATOM 2220 C C . CYS A 1 292 ? 7.121 12.031 14.203 1 86.56 292 CYS A C 1
ATOM 2222 O O . CYS A 1 292 ? 6.211 12.711 14.672 1 86.56 292 CYS A O 1
ATOM 2224 N N . LEU A 1 293 ? 7.082 10.773 14.023 1 83.88 293 LEU A N 1
ATOM 2225 C CA . LEU A 1 293 ? 5.859 10.062 14.391 1 83.88 293 LEU A CA 1
ATOM 2226 C C . LEU A 1 293 ? 5.641 10.094 15.898 1 83.88 293 LEU A C 1
ATOM 2228 O O . LEU A 1 293 ? 4.52 10.312 16.359 1 83.88 293 LEU A O 1
ATOM 2232 N N . LYS A 1 294 ? 6.68 9.852 16.609 1 84.31 294 LYS A N 1
ATOM 2233 C CA . LYS A 1 294 ? 6.586 9.891 18.062 1 84.31 294 LYS A CA 1
ATOM 2234 C C . LYS A 1 294 ? 6.223 11.289 18.547 1 84.31 294 LYS A C 1
ATOM 2236 O O . LYS A 1 294 ? 5.484 11.438 19.531 1 84.31 294 LYS A O 1
ATOM 2241 N N . ALA A 1 295 ? 6.789 12.242 17.922 1 87.81 295 ALA A N 1
ATOM 2242 C CA . ALA A 1 295 ? 6.453 13.625 18.266 1 87.81 295 ALA A CA 1
ATOM 2243 C C . ALA A 1 295 ? 4.969 13.898 18.047 1 87.81 295 ALA A C 1
ATOM 2245 O O . ALA A 1 295 ? 4.32 14.539 18.875 1 87.81 295 ALA A O 1
ATOM 2246 N N . LEU A 1 296 ? 4.512 13.398 16.938 1 83.06 296 LEU A N 1
ATOM 2247 C CA . LEU A 1 296 ? 3.1 13.578 16.609 1 83.06 296 LEU A CA 1
ATOM 2248 C C . LEU A 1 296 ? 2.213 12.93 17.672 1 83.06 296 LEU A C 1
ATOM 2250 O O . LEU A 1 296 ? 1.2 13.5 18.078 1 83.06 296 LEU A O 1
ATOM 2254 N N . GLU A 1 297 ? 2.562 11.797 18.078 1 79.94 297 GLU A N 1
ATOM 2255 C CA . GLU A 1 297 ? 1.814 11.086 19.109 1 79.94 297 GLU A CA 1
ATOM 2256 C C . GLU A 1 297 ? 1.852 11.844 20.438 1 79.94 297 GLU A C 1
ATOM 2258 O O . GLU A 1 297 ? 0.859 11.875 21.172 1 79.94 297 GLU A O 1
ATOM 2263 N N . ALA A 1 298 ? 2.965 12.367 20.688 1 82.94 298 ALA A N 1
ATOM 2264 C CA . ALA A 1 298 ? 3.125 13.117 21.938 1 82.94 298 ALA A CA 1
ATOM 2265 C C . ALA A 1 298 ? 2.254 14.367 21.938 1 82.94 298 ALA A C 1
ATOM 2267 O O . ALA A 1 298 ? 1.764 14.789 22.984 1 82.94 298 ALA A O 1
ATOM 2268 N N . PHE A 1 299 ? 2.057 14.914 20.797 1 81.88 299 PHE A N 1
ATOM 2269 C CA . PHE A 1 299 ? 1.277 16.141 20.672 1 81.88 299 PHE A CA 1
ATOM 2270 C C . PHE A 1 299 ? -0.201 15.867 20.922 1 81.88 299 PHE A C 1
ATOM 2272 O O . PHE A 1 299 ? -0.952 16.781 21.281 1 81.88 299 PHE A O 1
ATOM 2279 N N . LYS A 1 300 ? -0.594 14.688 20.719 1 70.75 300 LYS A N 1
ATOM 2280 C CA . LYS A 1 300 ? -1.996 14.344 20.938 1 70.75 300 LYS A CA 1
ATOM 2281 C C . LYS A 1 300 ? -2.383 14.555 22.406 1 70.75 300 LYS A C 1
ATOM 2283 O O . LYS A 1 300 ? -3.543 14.828 22.703 1 70.75 300 LYS A O 1
ATOM 2288 N N . SER A 1 301 ? -1.368 14.539 23.234 1 69.5 301 SER A N 1
ATOM 2289 C CA . SER A 1 301 ? -1.633 14.648 24.672 1 69.5 301 SER A CA 1
ATOM 2290 C C . SER A 1 301 ? -1.153 15.992 25.219 1 69.5 301 SER A C 1
ATOM 2292 O O . SER A 1 301 ? -1.28 16.266 26.406 1 69.5 301 SER A O 1
ATOM 2294 N N . SER A 1 302 ? -0.693 16.75 24.359 1 71.88 302 SER A N 1
ATOM 2295 C CA . SER A 1 302 ? -0.121 18.016 24.828 1 71.88 302 SER A CA 1
ATOM 2296 C C . SER A 1 302 ? -1.127 19.156 24.703 1 71.88 302 SER A C 1
ATOM 2298 O O . SER A 1 302 ? -1.959 19.156 23.797 1 71.88 302 SER A O 1
ATOM 2300 N N . SER A 1 303 ? -1.062 20 25.656 1 69.06 303 SER A N 1
ATOM 2301 C CA . SER A 1 303 ? -1.955 21.156 25.656 1 69.06 303 SER A CA 1
ATOM 2302 C C . SER A 1 303 ? -1.488 22.219 24.672 1 69.06 303 SER A C 1
ATOM 2304 O O . SER A 1 303 ? -2.303 22.969 24.125 1 69.06 303 SER A O 1
ATOM 2306 N N . ILE A 1 304 ? -0.209 22.344 24.625 1 75.31 304 ILE A N 1
ATOM 2307 C CA . ILE A 1 304 ? 0.379 23.297 23.703 1 75.31 304 ILE A CA 1
ATOM 2308 C C . ILE A 1 304 ? 1.053 22.562 22.547 1 75.31 304 ILE A C 1
ATOM 2310 O O . ILE A 1 304 ? 1.81 21.609 22.766 1 75.31 304 ILE A O 1
ATOM 2314 N N . ASN A 1 305 ? 0.652 22.641 21.406 1 77.31 305 ASN A N 1
ATOM 2315 C CA . ASN A 1 305 ? 1.164 21.953 20.234 1 77.31 305 ASN A CA 1
ATOM 2316 C C . ASN A 1 305 ? 2.58 22.406 19.891 1 77.31 305 ASN A C 1
ATOM 2318 O O . ASN A 1 305 ? 2.859 22.797 18.75 1 77.31 305 ASN A O 1
ATOM 2322 N N . MET A 1 306 ? 3.393 22.484 20.922 1 88.06 306 MET A N 1
ATOM 2323 C CA . MET A 1 306 ? 4.805 22.828 20.781 1 88.06 306 MET A CA 1
ATOM 2324 C C . MET A 1 306 ? 5.66 21.984 21.734 1 88.06 306 MET A C 1
ATOM 2326 O O . MET A 1 306 ? 5.27 21.719 22.859 1 88.06 306 MET A O 1
ATOM 2330 N N . ALA A 1 307 ? 6.746 21.5 21.234 1 92.12 307 ALA A N 1
ATOM 2331 C CA . ALA A 1 307 ? 7.684 20.75 22.047 1 92.12 307 ALA A CA 1
ATOM 2332 C C . ALA A 1 307 ? 9.094 21.312 21.938 1 92.12 307 ALA A C 1
ATOM 2334 O O . ALA A 1 307 ? 9.492 21.781 20.859 1 92.12 307 ALA A O 1
ATOM 2335 N N . MET A 1 308 ? 9.719 21.281 23.062 1 93.31 308 MET A N 1
ATOM 2336 C CA . MET A 1 308 ? 11.141 21.625 23.078 1 93.31 308 MET A CA 1
ATOM 2337 C C . MET A 1 308 ? 12 20.406 22.75 1 93.31 308 MET A C 1
ATOM 2339 O O . MET A 1 308 ? 11.766 19.312 23.266 1 93.31 308 MET A O 1
ATOM 2343 N N . ILE A 1 309 ? 12.898 20.609 21.859 1 93.44 309 ILE A N 1
ATOM 2344 C CA . ILE A 1 309 ? 13.812 19.531 21.469 1 93.44 309 ILE A CA 1
ATOM 2345 C C . ILE A 1 309 ? 15.148 19.719 22.188 1 93.44 309 ILE A C 1
ATOM 2347 O O . ILE A 1 309 ? 15.734 20.812 22.141 1 93.44 309 ILE A O 1
ATOM 2351 N N . VAL A 1 310 ? 15.578 18.641 22.844 1 91.5 310 VAL A N 1
ATOM 2352 C CA . VAL A 1 310 ? 16.812 18.766 23.609 1 91.5 310 VAL A CA 1
ATOM 2353 C C . VAL A 1 310 ? 17.828 17.734 23.125 1 91.5 310 VAL A C 1
ATOM 2355 O O . VAL A 1 310 ? 17.453 16.703 22.547 1 91.5 310 VAL A O 1
ATOM 2358 N N . ASP A 1 311 ? 19.094 18.047 23.266 1 85.19 311 ASP A N 1
ATOM 2359 C CA . ASP A 1 311 ? 20.141 17.094 22.922 1 85.19 311 ASP A CA 1
ATOM 2360 C C . ASP A 1 311 ? 20.453 16.172 24.094 1 85.19 311 ASP A C 1
ATOM 2362 O O . ASP A 1 311 ? 19.688 16.109 25.062 1 85.19 311 ASP A O 1
ATOM 2366 N N . GLU A 1 312 ? 21.484 15.375 23.922 1 83.25 312 GLU A N 1
ATOM 2367 C CA . GLU A 1 312 ? 21.859 14.367 24.906 1 83.25 312 GLU A CA 1
ATOM 2368 C C . GLU A 1 312 ? 22.25 15.016 26.234 1 83.25 312 GLU A C 1
ATOM 2370 O O . GLU A 1 312 ? 22.156 14.383 27.297 1 83.25 312 GLU A O 1
ATOM 2375 N N . TYR A 1 313 ? 22.609 16.266 26.25 1 76.62 313 TYR A N 1
ATOM 2376 C CA . TYR A 1 313 ? 23.062 16.953 27.453 1 76.62 313 TYR A CA 1
ATOM 2377 C C . TYR A 1 313 ? 21.938 17.766 28.078 1 76.62 313 TYR A C 1
ATOM 2379 O O . TYR A 1 313 ? 22.125 18.406 29.125 1 76.62 313 TYR A O 1
ATOM 2387 N N . GLY A 1 314 ? 20.797 17.781 27.469 1 82.19 314 GLY A N 1
ATOM 2388 C CA . GLY A 1 314 ? 19.656 18.516 27.984 1 82.19 314 GLY A CA 1
ATOM 2389 C C . GLY A 1 314 ? 19.594 19.938 27.484 1 82.19 314 GLY A C 1
ATOM 2390 O O . GLY A 1 314 ? 18.766 20.734 27.938 1 82.19 314 GLY A O 1
ATOM 2391 N N . SER A 1 315 ? 20.484 20.266 26.594 1 82.56 315 SER A N 1
ATOM 2392 C CA . SER A 1 315 ? 20.484 21.609 26.016 1 82.56 315 SER A CA 1
ATOM 2393 C C . SER A 1 315 ? 19.406 21.734 24.922 1 82.56 315 SER A C 1
ATOM 2395 O O . SER A 1 315 ? 19.188 20.812 24.156 1 82.56 315 SER A O 1
ATOM 2397 N N . THR A 1 316 ? 18.859 22.938 24.844 1 88.06 316 THR A N 1
ATOM 2398 C CA . THR A 1 316 ? 17.797 23.188 23.859 1 88.06 316 THR A CA 1
ATOM 2399 C C . THR A 1 316 ? 18.375 23.297 22.453 1 88.06 316 THR A C 1
ATOM 2401 O O . THR A 1 316 ? 19.25 24.125 22.203 1 88.06 316 THR A O 1
ATOM 2404 N N . GLU A 1 317 ? 17.875 22.469 21.578 1 87.56 317 GLU A N 1
ATOM 2405 C CA . GLU A 1 317 ? 18.297 22.484 20.188 1 87.56 317 GLU A CA 1
ATOM 2406 C C . GLU A 1 317 ? 17.312 23.281 19.328 1 87.56 317 GLU A C 1
ATOM 2408 O O . GLU A 1 317 ? 17.703 23.859 18.312 1 87.56 317 GLU A O 1
ATOM 2413 N N . GLY A 1 318 ? 16.109 23.281 19.75 1 91.5 318 GLY A N 1
ATOM 2414 C CA . GLY A 1 318 ? 15.062 23.953 19 1 91.5 318 GLY A CA 1
ATOM 2415 C C . GLY A 1 318 ? 13.664 23.625 19.484 1 91.5 318 GLY A C 1
ATOM 2416 O O . GLY A 1 318 ? 13.477 23.188 20.625 1 91.5 318 GLY A O 1
ATOM 2417 N N . ILE A 1 319 ? 12.695 23.984 18.656 1 92.5 319 ILE A N 1
ATOM 2418 C CA . ILE A 1 319 ? 11.305 23.672 18.984 1 92.5 319 ILE A CA 1
ATOM 2419 C C . ILE A 1 319 ? 10.633 23.016 17.781 1 92.5 319 ILE A C 1
ATOM 2421 O O . ILE A 1 319 ? 11.125 23.125 16.656 1 92.5 319 ILE A O 1
ATOM 2425 N N . ILE A 1 320 ? 9.641 22.281 18.062 1 89.94 320 ILE A N 1
ATOM 2426 C CA . ILE A 1 320 ? 8.844 21.672 17 1 89.94 320 ILE A CA 1
ATOM 2427 C C . ILE A 1 320 ? 7.355 21.844 17.297 1 89.94 320 ILE A C 1
ATOM 2429 O O . ILE A 1 320 ? 6.949 21.875 18.453 1 89.94 320 ILE A O 1
ATOM 2433 N N . THR A 1 321 ? 6.641 22.125 16.25 1 84.5 321 THR A N 1
ATOM 2434 C CA . THR A 1 321 ? 5.188 22.219 16.359 1 84.5 321 THR A CA 1
ATOM 2435 C C . THR A 1 321 ? 4.5 21.203 15.453 1 84.5 321 THR A C 1
ATOM 2437 O O . THR A 1 321 ? 5.156 20.562 14.633 1 84.5 321 THR A O 1
ATOM 2440 N N . THR A 1 322 ? 3.27 21.062 15.648 1 76.88 322 THR A N 1
ATOM 2441 C CA . THR A 1 322 ? 2.488 20.156 14.797 1 76.88 322 THR A CA 1
ATOM 2442 C C . THR A 1 322 ? 2.547 20.609 13.344 1 76.88 322 THR A C 1
ATOM 2444 O O . THR A 1 322 ? 2.527 19.781 12.43 1 76.88 322 THR A O 1
ATOM 2447 N N . ALA A 1 323 ? 2.617 21.906 13.195 1 72.56 323 ALA A N 1
ATOM 2448 C CA . ALA A 1 323 ? 2.701 22.438 11.844 1 72.56 323 ALA A CA 1
ATOM 2449 C C . ALA A 1 323 ? 3.947 21.938 11.125 1 72.56 323 ALA A C 1
ATOM 2451 O O . ALA A 1 323 ? 3.92 21.672 9.922 1 72.56 323 ALA A O 1
ATOM 2452 N N . ASP A 1 324 ? 4.996 21.828 11.852 1 78 324 ASP A N 1
ATOM 2453 C CA . ASP A 1 324 ? 6.238 21.328 11.281 1 78 324 ASP A CA 1
ATOM 2454 C C . ASP A 1 324 ? 6.066 19.891 10.766 1 78 324 ASP A C 1
ATOM 2456 O O . ASP A 1 324 ? 6.551 19.562 9.68 1 78 324 ASP A O 1
ATOM 2460 N N . ILE A 1 325 ? 5.453 19.125 11.555 1 79.19 325 ILE A N 1
ATOM 2461 C CA . ILE A 1 325 ? 5.246 17.719 11.203 1 79.19 325 ILE A CA 1
ATOM 2462 C C . ILE A 1 325 ? 4.316 17.625 10 1 79.19 325 ILE A C 1
ATOM 2464 O O . ILE A 1 325 ? 4.566 16.844 9.078 1 79.19 325 ILE A O 1
ATOM 2468 N N . LEU A 1 326 ? 3.305 18.328 10.016 1 73.69 326 LEU A N 1
ATOM 2469 C CA . LEU A 1 326 ? 2.35 18.328 8.914 1 73.69 326 LEU A CA 1
ATOM 2470 C C . LEU A 1 326 ? 3.014 18.781 7.617 1 73.69 326 LEU A C 1
ATOM 2472 O O . LEU A 1 326 ? 2.729 18.234 6.551 1 73.69 326 LEU A O 1
ATOM 2476 N N . GLU A 1 327 ? 3.809 19.797 7.789 1 73.69 327 GLU A N 1
ATOM 2477 C CA . GLU A 1 327 ? 4.562 20.25 6.625 1 73.69 327 GLU A CA 1
ATOM 2478 C C . GLU A 1 327 ? 5.449 19.141 6.078 1 73.69 327 GLU A C 1
ATOM 2480 O O . GLU A 1 327 ? 5.633 19.016 4.863 1 73.69 327 GLU A O 1
ATOM 2485 N N . ALA A 1 328 ? 5.969 18.438 6.953 1 75.06 328 ALA A N 1
ATOM 2486 C CA . ALA A 1 328 ? 6.816 17.312 6.551 1 75.06 328 ALA A CA 1
ATOM 2487 C C . ALA A 1 328 ? 6.02 16.281 5.77 1 75.06 328 ALA A C 1
ATOM 2489 O O . ALA A 1 328 ? 6.562 15.602 4.895 1 75.06 328 ALA A O 1
ATOM 2490 N N . ILE A 1 329 ? 4.785 16.109 6.09 1 76.19 329 ILE A N 1
ATOM 2491 C CA . ILE A 1 329 ? 3.92 15.141 5.434 1 76.19 329 ILE A CA 1
ATOM 2492 C C . ILE A 1 329 ? 3.475 15.68 4.074 1 76.19 329 ILE A C 1
ATOM 2494 O O . ILE A 1 329 ? 3.58 14.992 3.059 1 76.19 329 ILE A O 1
ATOM 2498 N N . VAL A 1 330 ? 2.904 16.891 4.047 1 70.81 330 VAL A N 1
ATOM 2499 C CA . VAL A 1 330 ? 2.293 17.469 2.852 1 70.81 330 VAL A CA 1
ATOM 2500 C C . VAL A 1 330 ? 3.379 18.016 1.927 1 70.81 330 VAL A C 1
ATOM 2502 O O . VAL A 1 330 ? 3.191 18.078 0.709 1 70.81 330 VAL A O 1
ATOM 2505 N N . GLY A 1 331 ? 4.52 18.141 2.357 1 59.53 331 GLY A N 1
ATOM 2506 C CA . GLY A 1 331 ? 5.531 18.859 1.608 1 59.53 331 GLY A CA 1
ATOM 2507 C C . GLY A 1 331 ? 5.426 20.375 1.767 1 59.53 331 GLY A C 1
ATOM 2508 O O . GLY A 1 331 ? 4.523 20.875 2.443 1 59.53 331 GLY A O 1
ATOM 2509 N N . VAL A 1 332 ? 6.445 21.172 1.281 1 48.72 332 VAL A N 1
ATOM 2510 C CA . VAL A 1 332 ? 6.609 22.609 1.497 1 48.72 332 VAL A CA 1
ATOM 2511 C C . VAL A 1 332 ? 5.332 23.344 1.104 1 48.72 332 VAL A C 1
ATOM 2513 O O . VAL A 1 332 ? 4.941 23.328 -0.067 1 48.72 332 VAL A O 1
ATOM 2516 N N . ILE A 1 333 ? 4.277 23.203 1.895 1 46.47 333 ILE A N 1
ATOM 2517 C CA . ILE A 1 333 ? 3.244 24.219 1.765 1 46.47 333 ILE A CA 1
ATOM 2518 C C . ILE A 1 333 ? 3.771 25.547 2.277 1 46.47 333 ILE A C 1
ATOM 2520 O O . ILE A 1 333 ? 4.488 25.609 3.281 1 46.47 333 ILE A O 1
ATOM 2524 N N . PRO A 1 334 ? 3.859 26.578 1.5 1 40.56 334 PRO A N 1
ATOM 2525 C CA . PRO A 1 334 ? 4.289 27.844 2.086 1 40.56 334 PRO A CA 1
ATOM 2526 C C . PRO A 1 334 ? 3.738 28.062 3.494 1 40.56 334 PRO A C 1
ATOM 2528 O O . PRO A 1 334 ? 2.539 27.891 3.725 1 40.56 334 PRO A O 1
ATOM 2531 N N . SER A 1 335 ? 4.27 27.594 4.422 1 39.47 335 SER A N 1
ATOM 2532 C CA . SER A 1 335 ? 3.836 27.75 5.809 1 39.47 335 SER A CA 1
ATOM 2533 C C . SER A 1 335 ? 3.371 29.172 6.09 1 39.47 335 SER A C 1
ATOM 2535 O O . SER A 1 335 ? 3.814 30.125 5.434 1 39.47 335 SER A O 1
ATOM 2537 N N . ASN A 1 336 ? 2.27 29.359 6.68 1 36.97 336 ASN A N 1
ATOM 2538 C CA . ASN A 1 336 ? 1.7 30.625 7.156 1 36.97 336 ASN A CA 1
ATOM 2539 C C . ASN A 1 336 ? 2.754 31.484 7.832 1 36.97 336 ASN A C 1
ATOM 2541 O O . ASN A 1 336 ? 2.477 32.625 8.195 1 36.97 336 ASN A O 1
ATOM 2545 N N . TYR A 1 337 ? 3.506 31 8.758 1 33.19 337 TYR A N 1
ATOM 2546 C CA . TYR A 1 337 ? 4.258 31.969 9.562 1 33.19 337 TYR A CA 1
ATOM 2547 C C . TYR A 1 337 ? 5.125 32.844 8.68 1 33.19 337 TYR A C 1
ATOM 2549 O O . TYR A 1 337 ? 5.477 33.969 9.07 1 33.19 337 TYR A O 1
ATOM 2557 N N . ASP A 1 338 ? 6.273 32.375 8.211 1 33.25 338 ASP A N 1
ATOM 2558 C CA . ASP A 1 338 ? 7.254 33.219 7.52 1 33.25 338 ASP A CA 1
ATOM 2559 C C . ASP A 1 338 ? 6.75 33.625 6.141 1 33.25 338 ASP A C 1
ATOM 2561 O O . ASP A 1 338 ? 6.043 32.875 5.477 1 33.25 338 ASP A O 1
ATOM 2565 N N . ASN A 1 339 ? 6.562 34.938 5.848 1 32.53 339 ASN A N 1
ATOM 2566 C CA . ASN A 1 339 ? 6.406 35.656 4.602 1 32.53 339 ASN A CA 1
ATOM 2567 C C . ASN A 1 339 ? 6.723 34.812 3.387 1 32.53 339 ASN A C 1
ATOM 2569 O O . ASN A 1 339 ? 6.363 35.156 2.26 1 32.53 339 ASN A O 1
ATOM 2573 N N . SER A 1 340 ? 8.102 34.562 3.031 1 34.06 340 SER A N 1
ATOM 2574 C CA . SER A 1 340 ? 8.789 34.438 1.753 1 34.06 340 SER A CA 1
ATOM 2575 C C . SER A 1 340 ? 8.336 33.188 1.013 1 34.06 340 SER A C 1
ATOM 2577 O O . SER A 1 340 ? 7.801 32.25 1.623 1 34.06 340 SER A O 1
ATOM 2579 N N . GLU A 1 341 ? 8.609 33.031 -0.405 1 39.66 341 GLU A N 1
ATOM 2580 C CA . GLU A 1 341 ? 8.859 32.406 -1.688 1 39.66 341 GLU A CA 1
ATOM 2581 C C . GLU A 1 341 ? 9.312 30.953 -1.498 1 39.66 341 GLU A C 1
ATOM 2583 O O . GLU A 1 341 ? 9.922 30.359 -2.395 1 39.66 341 GLU A O 1
ATOM 2588 N N . HIS A 1 342 ? 9.664 30.391 -0.372 1 45.53 342 HIS A N 1
ATOM 2589 C CA . HIS A 1 342 ? 10.859 29.578 -0.277 1 45.53 342 HIS A CA 1
ATOM 2590 C C . HIS A 1 342 ? 10.555 28.109 -0.604 1 45.53 342 HIS A C 1
ATOM 2592 O O . HIS A 1 342 ? 10.172 27.344 0.278 1 45.53 342 HIS A O 1
ATOM 2598 N N . ALA A 1 343 ? 9.992 27.969 -1.56 1 55.75 343 ALA A N 1
ATOM 2599 C CA . ALA A 1 343 ? 10.148 26.594 -2.025 1 55.75 343 ALA A CA 1
ATOM 2600 C C . ALA A 1 343 ? 11.516 26.047 -1.634 1 55.75 343 ALA A C 1
ATOM 2602 O O . ALA A 1 343 ? 12.547 26.688 -1.852 1 55.75 343 ALA A O 1
ATOM 2603 N N . LEU A 1 344 ? 11.422 24.953 -0.777 1 67.81 344 LEU A N 1
ATOM 2604 C CA . LEU A 1 344 ? 12.695 24.344 -0.42 1 67.81 344 LEU A CA 1
ATOM 2605 C C . LEU A 1 344 ? 13.461 23.906 -1.668 1 67.81 344 LEU A C 1
ATOM 2607 O O . LEU A 1 344 ? 14.688 24.016 -1.713 1 67.81 344 LEU A O 1
ATOM 2611 N N . ILE A 1 345 ? 12.641 23.531 -2.643 1 74.69 345 ILE A N 1
ATOM 2612 C CA . ILE A 1 345 ? 13.258 23.062 -3.879 1 74.69 345 ILE A CA 1
ATOM 2613 C C . ILE A 1 345 ? 12.539 23.672 -5.078 1 74.69 345 ILE A C 1
ATOM 2615 O O . ILE A 1 345 ? 11.305 23.609 -5.172 1 74.69 345 ILE A O 1
ATOM 2619 N N . ARG A 1 346 ? 13.18 24.422 -5.836 1 76.5 346 ARG A N 1
ATOM 2620 C CA . ARG A 1 346 ? 12.625 24.984 -7.066 1 76.5 346 ARG A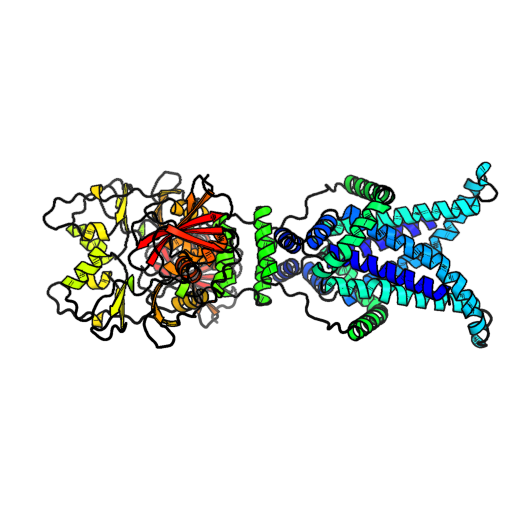 CA 1
ATOM 2621 C C . ARG A 1 346 ? 13.406 24.5 -8.289 1 76.5 346 ARG A C 1
ATOM 2623 O O . ARG A 1 346 ? 14.625 24.641 -8.344 1 76.5 346 ARG A O 1
ATOM 2630 N N . GLN A 1 347 ? 12.625 23.922 -9.109 1 78.44 347 GLN A N 1
ATOM 2631 C CA . GLN A 1 347 ? 13.273 23.484 -10.344 1 78.44 347 GLN A CA 1
ATOM 2632 C C . GLN A 1 347 ? 13.422 24.641 -11.32 1 78.44 347 GLN A C 1
ATOM 2634 O O . GLN A 1 347 ? 12.477 25.406 -11.531 1 78.44 347 GLN A O 1
ATOM 2639 N N . ARG A 1 348 ? 14.555 24.766 -11.828 1 76.19 348 ARG A N 1
ATOM 2640 C CA . ARG A 1 348 ? 14.836 25.828 -12.797 1 76.19 348 ARG A CA 1
ATOM 2641 C C . ARG A 1 348 ? 14.578 25.344 -14.219 1 76.19 348 ARG A C 1
ATOM 2643 O O . ARG A 1 348 ? 14.352 24.156 -14.453 1 76.19 348 ARG A O 1
ATOM 2650 N N . ASP A 1 349 ? 14.586 26.234 -15.148 1 73 349 ASP A N 1
ATOM 2651 C CA . ASP A 1 349 ? 14.281 25.953 -16.547 1 73 349 ASP A CA 1
ATOM 2652 C C . ASP A 1 349 ? 15.32 25.031 -17.156 1 73 349 ASP A C 1
ATOM 2654 O O . ASP A 1 349 ? 15.008 24.234 -18.062 1 73 349 ASP A O 1
ATOM 2658 N N . ASP A 1 350 ? 16.484 25.125 -16.641 1 75.31 350 ASP A N 1
ATOM 2659 C CA . ASP A 1 350 ? 17.578 24.344 -17.234 1 75.31 350 ASP A CA 1
ATOM 2660 C C . ASP A 1 350 ? 17.625 22.938 -16.641 1 75.31 350 ASP A C 1
ATOM 2662 O O . ASP A 1 350 ? 18.516 22.141 -16.984 1 75.31 350 ASP A O 1
ATOM 2666 N N . GLY A 1 351 ? 16.703 22.703 -15.766 1 77.38 351 GLY A N 1
ATOM 2667 C CA . GLY A 1 351 ? 16.656 21.359 -15.18 1 77.38 351 GLY A CA 1
ATOM 2668 C C . GLY A 1 351 ? 17.344 21.281 -13.828 1 77.38 351 GLY A C 1
ATOM 2669 O O . GLY A 1 351 ? 17.25 20.25 -13.148 1 77.38 351 GLY A O 1
ATOM 2670 N N . SER A 1 352 ? 18.031 22.312 -13.516 1 84.44 352 SER A N 1
ATOM 2671 C CA . SER A 1 352 ? 18.672 22.328 -12.211 1 84.44 352 SER A CA 1
ATOM 2672 C C . SER A 1 352 ? 17.688 22.703 -11.109 1 84.44 352 SER A C 1
ATOM 2674 O O . SER A 1 352 ? 16.562 23.109 -11.391 1 84.44 352 SER A O 1
ATOM 2676 N N . TYR A 1 353 ? 18.125 22.438 -9.891 1 87.44 353 TYR A N 1
ATOM 2677 C CA . TYR A 1 353 ? 17.25 22.719 -8.75 1 87.44 353 TYR A CA 1
ATOM 2678 C C . TYR A 1 353 ? 17.891 23.75 -7.832 1 87.44 353 TYR A C 1
ATOM 2680 O O . TYR A 1 353 ? 19.062 23.641 -7.477 1 87.44 353 TYR A O 1
ATOM 2688 N N . LEU A 1 354 ? 17.219 24.781 -7.609 1 87.19 354 LEU A N 1
ATOM 2689 C CA . LEU A 1 354 ? 17.594 25.703 -6.539 1 87.19 354 LEU A CA 1
ATOM 2690 C C . LEU A 1 354 ? 17 25.25 -5.207 1 87.19 354 LEU A C 1
ATOM 2692 O O . LEU A 1 354 ? 15.773 25.234 -5.047 1 87.19 354 LEU A O 1
ATOM 2696 N N . VAL A 1 355 ? 17.891 24.906 -4.344 1 87.75 355 VAL A N 1
ATOM 2697 C CA . VAL A 1 355 ? 17.453 24.25 -3.117 1 87.75 355 VAL A CA 1
ATOM 2698 C C . VAL A 1 355 ? 17.844 25.094 -1.911 1 87.75 355 VAL A C 1
ATOM 2700 O O . VAL A 1 355 ? 18.953 25.625 -1.847 1 87.75 355 VAL A O 1
ATOM 2703 N N . ASP A 1 356 ? 16.922 25.234 -1.004 1 82.44 356 ASP A N 1
ATOM 2704 C CA . ASP A 1 356 ? 17.219 25.875 0.274 1 82.44 356 ASP A CA 1
ATOM 2705 C C . ASP A 1 356 ? 18.109 25 1.137 1 82.44 356 ASP A C 1
ATOM 2707 O O . ASP A 1 356 ? 17.922 23.781 1.188 1 82.44 356 ASP A O 1
ATOM 2711 N N . GLY A 1 357 ? 19.125 25.562 1.708 1 82.44 357 GLY A N 1
ATOM 2712 C CA . GLY A 1 357 ? 20.062 24.812 2.529 1 82.44 357 GLY A CA 1
ATOM 2713 C C . GLY A 1 357 ? 19.391 24.047 3.65 1 82.44 357 GLY A C 1
ATOM 2714 O O . GLY A 1 357 ? 19.922 23.031 4.109 1 82.44 357 GLY A O 1
ATOM 2715 N N . ARG A 1 358 ? 18.234 24.469 4.062 1 76.88 358 ARG A N 1
ATOM 2716 C CA . ARG A 1 358 ? 17.547 23.859 5.199 1 76.88 358 ARG A CA 1
ATOM 2717 C C . ARG A 1 358 ? 16.703 22.672 4.758 1 76.88 358 ARG A C 1
ATOM 2719 O O . ARG A 1 358 ? 16.016 22.047 5.574 1 76.88 358 ARG A O 1
ATOM 2726 N N . THR A 1 359 ? 16.766 22.344 3.527 1 77.69 359 THR A N 1
ATOM 2727 C CA . THR A 1 359 ? 15.945 21.25 3.012 1 77.69 359 THR A CA 1
ATOM 2728 C C . THR A 1 359 ? 16.391 19.906 3.598 1 77.69 359 THR A C 1
ATOM 2730 O O . THR A 1 359 ? 17.562 19.547 3.516 1 77.69 359 THR A O 1
ATOM 2733 N N . PRO A 1 360 ? 15.477 19.266 4.266 1 73.88 360 PRO A N 1
ATOM 2734 C CA . PRO A 1 360 ? 15.812 17.938 4.785 1 73.88 360 PRO A CA 1
ATOM 2735 C C . PRO A 1 360 ? 16.25 16.969 3.686 1 73.88 360 PRO A C 1
ATOM 2737 O O . PRO A 1 360 ? 15.719 17.016 2.572 1 73.88 360 PRO A O 1
ATOM 2740 N N . ILE A 1 361 ? 17.109 16.109 4.031 1 75.62 361 ILE A N 1
ATOM 2741 C CA . ILE A 1 361 ? 17.656 15.133 3.084 1 75.62 361 ILE A CA 1
ATOM 2742 C C . ILE A 1 361 ? 16.531 14.281 2.51 1 75.62 361 ILE A C 1
ATOM 2744 O O . ILE A 1 361 ? 16.547 13.938 1.325 1 75.62 361 ILE A O 1
ATOM 2748 N N . ASP A 1 362 ? 15.609 13.977 3.35 1 70.25 362 ASP A N 1
ATOM 2749 C CA . ASP A 1 362 ? 14.492 13.148 2.906 1 70.25 362 ASP A CA 1
ATOM 2750 C C . ASP A 1 362 ? 13.758 13.797 1.733 1 70.25 362 ASP A C 1
ATOM 2752 O O . ASP A 1 362 ? 13.312 13.102 0.817 1 70.25 362 ASP A O 1
ATOM 2756 N N . GLU A 1 363 ? 13.617 15.078 1.774 1 73.56 363 GLU A N 1
ATOM 2757 C CA . GLU A 1 363 ? 12.945 15.797 0.695 1 73.56 363 GLU A CA 1
ATOM 2758 C C . GLU A 1 363 ? 13.773 15.758 -0.587 1 73.56 363 GLU A C 1
ATOM 2760 O O . GLU A 1 363 ? 13.219 15.734 -1.688 1 73.56 363 GLU A O 1
ATOM 2765 N N . ILE A 1 364 ? 15 15.781 -0.382 1 76.5 364 ILE A N 1
ATOM 2766 C CA . ILE A 1 364 ? 15.898 15.695 -1.53 1 76.5 364 ILE A CA 1
ATOM 2767 C C . ILE A 1 364 ? 15.703 14.359 -2.242 1 76.5 364 ILE A C 1
ATOM 2769 O O . ILE A 1 364 ? 15.641 14.305 -3.471 1 76.5 364 ILE A O 1
ATOM 2773 N N . HIS A 1 365 ? 15.586 13.367 -1.419 1 72.31 365 HIS A N 1
ATOM 2774 C CA . HIS A 1 365 ? 15.352 12.031 -1.96 1 72.31 365 HIS A CA 1
ATOM 2775 C C . HIS A 1 365 ? 14.047 11.984 -2.746 1 72.31 365 HIS A C 1
ATOM 2777 O O . HIS A 1 365 ? 14.008 11.461 -3.863 1 72.31 365 HIS A O 1
ATOM 2783 N N . LEU A 1 366 ? 13.102 12.523 -2.186 1 68.38 366 LEU A N 1
ATOM 2784 C CA . LEU A 1 366 ? 11.75 12.398 -2.719 1 68.38 366 LEU A CA 1
ATOM 2785 C C . LEU A 1 366 ? 11.57 13.273 -3.955 1 68.38 366 LEU A C 1
ATOM 2787 O O . LEU A 1 366 ? 10.953 12.852 -4.934 1 68.38 366 LEU A O 1
ATOM 2791 N N . GLN A 1 367 ? 12.141 14.438 -3.939 1 71.38 367 GLN A N 1
ATOM 2792 C CA . GLN A 1 367 ? 11.844 15.414 -4.984 1 71.38 367 GLN A CA 1
ATOM 2793 C C . GLN A 1 367 ? 12.875 15.336 -6.109 1 71.38 367 GLN A C 1
ATOM 2795 O O . GLN A 1 367 ? 12.531 15.5 -7.285 1 71.38 367 GLN A O 1
ATOM 2800 N N . ILE A 1 368 ? 14.109 15.164 -5.781 1 75.44 368 ILE A N 1
ATOM 2801 C CA . ILE A 1 368 ? 15.172 15.172 -6.781 1 75.44 368 ILE A CA 1
ATOM 2802 C C . ILE A 1 368 ? 15.562 13.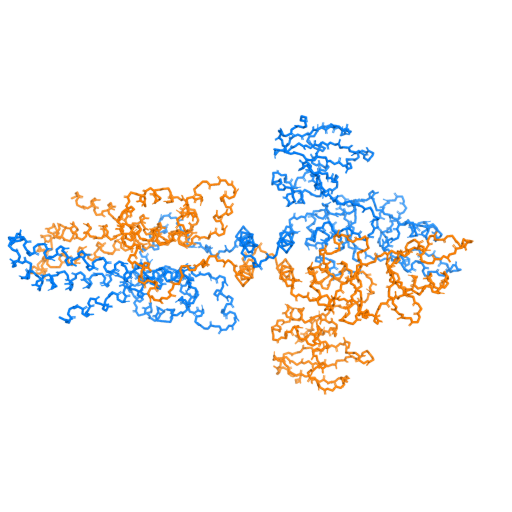734 -7.133 1 75.44 368 ILE A C 1
ATOM 2804 O O . ILE A 1 368 ? 16.062 13.469 -8.227 1 75.44 368 ILE A O 1
ATOM 2808 N N . GLY A 1 369 ? 15.258 12.797 -6.211 1 70.25 369 GLY A N 1
ATOM 2809 C CA . GLY A 1 369 ? 15.508 11.391 -6.484 1 70.25 369 GLY A CA 1
ATOM 2810 C C . GLY A 1 369 ? 16.938 10.977 -6.203 1 70.25 369 GLY A C 1
ATOM 2811 O O . GLY A 1 369 ? 17.453 10.055 -6.844 1 70.25 369 GLY A O 1
ATOM 2812 N N . ILE A 1 370 ? 17.578 11.734 -5.348 1 69.5 370 ILE A N 1
ATOM 2813 C CA . ILE A 1 370 ? 18.953 11.375 -4.992 1 69.5 370 ILE A CA 1
ATOM 2814 C C . ILE A 1 370 ? 18.938 10.359 -3.852 1 69.5 370 ILE A C 1
ATOM 2816 O O . ILE A 1 370 ? 18.781 10.727 -2.686 1 69.5 370 ILE A O 1
ATOM 2820 N N . ASP A 1 371 ? 18.875 9.078 -3.893 1 63.09 371 ASP A N 1
ATOM 2821 C CA . ASP A 1 371 ? 18.703 8.016 -2.908 1 63.09 371 ASP A CA 1
ATOM 2822 C C . ASP A 1 371 ? 19.984 7.797 -2.104 1 63.09 371 ASP A C 1
ATOM 2824 O O . ASP A 1 371 ? 19.938 7.27 -0.99 1 63.09 371 ASP A O 1
ATOM 2828 N N . GLY A 1 372 ? 21.094 8.328 -2.512 1 62.88 372 GLY A N 1
ATOM 2829 C CA . GLY A 1 372 ? 22.375 7.977 -1.901 1 62.88 372 GLY A CA 1
ATOM 2830 C C . GLY A 1 372 ? 22.703 8.828 -0.69 1 62.88 372 GLY A C 1
ATOM 2831 O O . GLY A 1 372 ? 23.656 8.523 0.043 1 62.88 372 GLY A O 1
ATOM 2832 N N . ILE A 1 373 ? 21.844 9.766 -0.367 1 63.25 373 ILE A N 1
ATOM 2833 C CA . ILE A 1 373 ? 22.172 10.641 0.75 1 63.25 373 ILE A CA 1
ATOM 2834 C C . ILE A 1 373 ? 21.453 10.164 2.012 1 63.25 373 ILE A C 1
ATOM 2836 O O . ILE A 1 373 ? 20.219 10.164 2.068 1 63.25 373 ILE A O 1
ATOM 2840 N N . ASP A 1 374 ? 22.047 9.359 2.889 1 57.09 374 ASP A N 1
ATOM 2841 C CA . ASP A 1 374 ? 21.422 8.844 4.105 1 57.09 374 ASP A CA 1
ATOM 2842 C C . ASP A 1 374 ? 21.391 9.914 5.191 1 57.09 374 ASP A C 1
ATOM 2844 O O . ASP A 1 374 ? 22.406 10.539 5.5 1 57.09 374 ASP A O 1
ATOM 2848 N N . ALA A 1 375 ? 20.188 10.359 5.66 1 55 375 ALA A N 1
ATOM 2849 C CA . ALA A 1 375 ? 20.016 11.281 6.773 1 55 375 ALA A CA 1
ATOM 2850 C C . ALA A 1 375 ? 20.625 10.727 8.055 1 55 375 ALA A C 1
ATOM 2852 O O . ALA A 1 375 ? 20.922 11.484 8.984 1 55 375 ALA A O 1
ATOM 2853 N N . ASP A 1 376 ? 20.797 9.484 8.281 1 52.81 376 ASP A N 1
ATOM 2854 C CA . ASP A 1 376 ? 21.047 8.859 9.578 1 52.81 376 ASP A CA 1
ATOM 2855 C C . ASP A 1 376 ? 22.359 9.367 10.195 1 52.81 376 ASP A C 1
ATOM 2857 O O . ASP A 1 376 ? 22.578 9.203 11.391 1 52.81 376 ASP A O 1
ATOM 2861 N N . GLY A 1 377 ? 23.109 10.008 9.453 1 51.19 377 GLY A N 1
ATOM 2862 C CA . GLY A 1 377 ? 24.344 10.297 10.18 1 51.19 377 GLY A CA 1
ATOM 2863 C C . GLY A 1 377 ? 24.375 11.688 10.781 1 51.19 377 GLY A C 1
ATOM 2864 O O . GLY A 1 377 ? 23.328 12.203 11.219 1 51.19 377 GLY A O 1
ATOM 2865 N N . ASP A 1 378 ? 25.438 12.523 10.508 1 58.03 378 ASP A N 1
ATOM 2866 C CA . ASP A 1 378 ? 25.922 13.766 11.102 1 58.03 378 ASP A CA 1
ATOM 2867 C C . ASP A 1 378 ? 25.156 14.969 10.562 1 58.03 378 ASP A C 1
ATOM 2869 O O . ASP A 1 378 ? 25.234 16.062 11.125 1 58.03 378 ASP A O 1
ATOM 2873 N N . PHE A 1 379 ? 24.219 14.617 9.422 1 69 379 PHE A N 1
ATOM 2874 C CA . PHE A 1 379 ? 23.547 15.789 8.867 1 69 379 PHE A CA 1
ATOM 2875 C C . PHE A 1 379 ? 22.109 15.453 8.508 1 69 379 PHE A C 1
ATOM 2877 O O . PHE A 1 379 ? 21.797 14.336 8.094 1 69 379 PHE A O 1
ATOM 2884 N N . GLU A 1 380 ? 21.219 16.422 8.781 1 73.31 380 GLU A N 1
ATOM 2885 C CA . GLU A 1 380 ? 19.797 16.25 8.508 1 73.31 380 GLU A CA 1
ATOM 2886 C C . GLU A 1 380 ? 19.359 17.094 7.32 1 73.31 380 GLU A C 1
ATOM 2888 O O . GLU A 1 380 ? 18.312 16.812 6.715 1 73.31 380 GLU A O 1
ATOM 2893 N N . THR A 1 381 ? 20.141 18.031 6.969 1 79.94 381 THR A N 1
ATOM 2894 C CA . THR A 1 381 ? 19.797 18.938 5.891 1 79.94 381 THR A CA 1
ATOM 2895 C C . THR A 1 381 ? 20.828 18.875 4.77 1 79.94 381 THR A C 1
ATOM 2897 O O . THR A 1 381 ? 21.938 18.375 4.969 1 79.94 381 THR A O 1
ATOM 2900 N N . ILE A 1 382 ? 20.438 19.391 3.648 1 85.56 382 ILE A N 1
ATOM 2901 C CA . ILE A 1 382 ? 21.328 19.391 2.494 1 85.56 382 ILE A CA 1
ATOM 2902 C C . ILE A 1 382 ? 22.547 20.281 2.77 1 85.56 382 ILE A C 1
ATOM 2904 O O . ILE A 1 382 ? 23.641 19.984 2.311 1 85.56 382 ILE A O 1
ATOM 2908 N N . ALA A 1 383 ? 22.281 21.344 3.508 1 84.69 383 ALA A N 1
ATOM 2909 C CA . ALA A 1 383 ? 23.406 22.188 3.898 1 84.69 383 ALA A CA 1
ATOM 2910 C C . ALA A 1 383 ? 24.406 21.406 4.746 1 84.69 383 ALA A C 1
ATOM 2912 O O . ALA A 1 383 ? 25.609 21.484 4.523 1 84.69 383 ALA A O 1
ATOM 2913 N N . GLY A 1 384 ? 23.859 20.719 5.707 1 81.12 384 GLY A N 1
ATOM 2914 C CA . GLY A 1 384 ? 24.719 19.875 6.535 1 81.12 384 GLY A CA 1
ATOM 2915 C C . GLY A 1 384 ? 25.5 18.844 5.738 1 81.12 384 GLY A C 1
ATOM 2916 O O . GLY A 1 384 ? 26.672 18.594 6.012 1 81.12 384 GLY A O 1
ATOM 2917 N N . PHE A 1 385 ? 24.891 18.297 4.836 1 86.44 385 PHE A N 1
ATOM 2918 C CA . PHE A 1 385 ? 25.516 17.328 3.939 1 86.44 385 PHE A CA 1
ATOM 2919 C C . PHE A 1 385 ? 26.656 17.984 3.164 1 86.44 385 PHE A C 1
ATOM 2921 O O . PHE A 1 385 ? 27.75 17.406 3.07 1 86.44 385 PHE A O 1
ATOM 2928 N N . LEU A 1 386 ? 26.391 19.156 2.604 1 87.69 386 LEU A N 1
ATOM 2929 C CA . LEU A 1 386 ? 27.359 19.844 1.771 1 87.69 386 LEU A CA 1
ATOM 2930 C C . LEU A 1 386 ? 28.562 20.281 2.596 1 87.69 386 LEU A C 1
ATOM 2932 O O . LEU A 1 386 ? 29.703 20.219 2.127 1 87.69 386 LEU A O 1
ATOM 2936 N N . VAL A 1 387 ? 28.328 20.719 3.814 1 86.5 387 VAL A N 1
ATOM 2937 C CA . VAL A 1 387 ? 29.406 21.094 4.711 1 86.5 387 VAL A CA 1
ATOM 2938 C C . VAL A 1 387 ? 30.312 19.891 4.957 1 86.5 387 VAL A C 1
ATOM 2940 O O . VAL A 1 387 ? 31.547 20.016 4.969 1 86.5 387 VAL A O 1
ATOM 2943 N N . GLN A 1 388 ? 29.672 18.875 5.113 1 83.75 388 GLN A N 1
ATOM 2944 C CA . GLN A 1 388 ? 30.438 17.656 5.348 1 83.75 388 GLN A CA 1
ATOM 2945 C C . GLN A 1 388 ? 31.234 17.25 4.105 1 83.75 388 GLN A C 1
ATOM 2947 O O . GLN A 1 388 ? 32.375 16.797 4.219 1 83.75 388 GLN A O 1
ATOM 2952 N N . GLN A 1 389 ? 30.641 17.422 3.014 1 85.44 389 GLN A N 1
ATOM 2953 C CA . GLN A 1 389 ? 31.281 17.047 1.756 1 85.44 389 GLN A CA 1
ATOM 2954 C C . GLN A 1 389 ? 32.438 17.984 1.434 1 85.44 389 GLN A C 1
ATOM 2956 O O . GLN A 1 389 ? 33.469 17.547 0.881 1 85.44 389 GLN A O 1
ATOM 2961 N N . LEU A 1 390 ? 32.312 19.234 1.643 1 86.62 390 LEU A N 1
ATOM 2962 C CA . LEU A 1 390 ? 33.344 20.234 1.312 1 86.62 390 LEU A CA 1
ATOM 2963 C C . LEU A 1 390 ? 34.531 20.125 2.252 1 86.62 390 LEU A C 1
ATOM 2965 O O . LEU A 1 390 ? 35.656 20.438 1.87 1 86.62 390 LEU A O 1
ATOM 2969 N N . ARG A 1 391 ? 34.375 19.625 3.402 1 80 391 ARG A N 1
ATOM 2970 C CA . ARG A 1 391 ? 35.406 19.438 4.422 1 80 391 ARG A CA 1
ATOM 2971 C C . ARG A 1 391 ? 36.094 20.766 4.754 1 80 391 ARG A C 1
ATOM 2973 O O . ARG A 1 391 ? 37.281 20.781 5.09 1 80 391 ARG A O 1
ATOM 2980 N N . LYS A 1 392 ? 35.562 21.875 4.344 1 80.25 392 LYS A N 1
ATOM 2981 C CA . LYS A 1 392 ? 35.969 23.234 4.664 1 80.25 392 LYS A CA 1
ATOM 2982 C C . LYS A 1 392 ? 34.75 24.125 4.953 1 80.25 392 LYS A C 1
ATOM 2984 O O . LYS A 1 392 ? 33.625 23.688 4.809 1 80.25 392 LYS A O 1
ATOM 2989 N N . THR A 1 393 ? 35.125 25.25 5.523 1 83.25 393 THR A N 1
ATOM 2990 C CA . THR A 1 393 ? 34.031 26.219 5.719 1 83.25 393 THR A CA 1
ATOM 2991 C C . THR A 1 393 ? 33.438 26.641 4.379 1 83.25 393 THR A C 1
ATOM 2993 O O . THR A 1 393 ? 34.156 27.109 3.492 1 83.25 393 THR A O 1
ATOM 2996 N N . PRO A 1 394 ? 32.25 26.422 4.242 1 86.19 394 PRO A N 1
ATOM 2997 C CA . PRO A 1 394 ? 31.594 26.688 2.951 1 86.19 394 PRO A CA 1
ATOM 2998 C C . PRO A 1 394 ? 31.656 28.172 2.561 1 86.19 394 PRO A C 1
ATOM 3000 O O . PRO A 1 394 ? 31.547 29.047 3.424 1 86.19 394 PRO A O 1
ATOM 3003 N N . GLU A 1 395 ? 31.969 28.438 1.294 1 87.38 395 GLU A N 1
ATOM 3004 C CA . GLU A 1 395 ? 31.938 29.766 0.681 1 87.38 395 GLU A CA 1
ATOM 3005 C C . GLU A 1 395 ? 31.078 29.75 -0.59 1 87.38 395 GLU A C 1
ATOM 3007 O O . GLU A 1 395 ? 30.859 28.688 -1.184 1 87.38 395 GLU A O 1
ATOM 3012 N N . GLU A 1 396 ? 30.531 30.969 -0.805 1 89.75 396 GLU A N 1
ATOM 3013 C CA . GLU A 1 396 ? 29.766 31.078 -2.043 1 89.75 396 GLU A CA 1
ATOM 3014 C C . GLU A 1 396 ? 30.594 30.656 -3.248 1 89.75 396 GLU A C 1
ATOM 3016 O O . GLU A 1 396 ? 31.75 31.078 -3.393 1 89.75 396 GLU A O 1
ATOM 3021 N N . GLY A 1 397 ? 30.062 29.812 -4.129 1 87.62 397 GLY A N 1
ATOM 3022 C CA . GLY A 1 397 ? 30.75 29.328 -5.309 1 87.62 397 GLY A CA 1
ATOM 3023 C C . GLY A 1 397 ? 31.344 27.938 -5.125 1 87.62 397 GLY A C 1
ATOM 3024 O O . GLY A 1 397 ? 31.719 27.281 -6.102 1 87.62 397 GLY A O 1
ATOM 3025 N N . ASP A 1 398 ? 31.422 27.484 -3.875 1 89.44 398 ASP A N 1
ATOM 3026 C CA . ASP A 1 398 ? 31.953 26.141 -3.613 1 89.44 398 ASP A CA 1
ATOM 3027 C C . ASP A 1 398 ? 31.078 25.078 -4.25 1 89.44 398 ASP A C 1
ATOM 3029 O O . ASP A 1 398 ? 29.859 25.219 -4.316 1 89.44 398 ASP A O 1
ATOM 3033 N N . THR A 1 399 ? 31.703 24.078 -4.789 1 92.25 399 THR A N 1
ATOM 3034 C CA . THR A 1 399 ? 30.969 22.984 -5.426 1 92.25 399 THR A CA 1
ATOM 3035 C C . THR A 1 399 ? 31.422 21.641 -4.883 1 92.25 399 THR A C 1
ATOM 3037 O O . THR A 1 399 ? 32.562 21.484 -4.434 1 92.25 399 THR A O 1
ATOM 3040 N N . ALA A 1 400 ? 30.547 20.734 -4.723 1 90.62 400 ALA A N 1
ATOM 3041 C CA . ALA A 1 400 ? 30.812 19.344 -4.367 1 90.62 400 ALA A CA 1
ATOM 3042 C C . ALA A 1 400 ? 30.031 18.375 -5.258 1 90.62 400 ALA A C 1
ATOM 3044 O O . ALA A 1 400 ? 28.906 18.688 -5.664 1 90.62 400 ALA A O 1
ATOM 3045 N N . GLU A 1 401 ? 30.641 17.344 -5.645 1 90.19 401 GLU A N 1
ATOM 3046 C CA . GLU A 1 401 ? 29.953 16.328 -6.445 1 90.19 401 GLU A CA 1
ATOM 3047 C C . GLU A 1 401 ? 29.75 15.047 -5.648 1 90.19 401 GLU A C 1
ATOM 3049 O O . GLU A 1 401 ? 30.672 14.562 -4.992 1 90.19 401 GLU A O 1
ATOM 3054 N N . ALA A 1 402 ? 28.562 14.648 -5.559 1 85.75 402 ALA A N 1
ATOM 3055 C CA . ALA A 1 402 ? 28.219 13.406 -4.863 1 85.75 402 ALA A CA 1
ATOM 3056 C C . ALA A 1 402 ? 26.984 12.758 -5.477 1 85.75 402 ALA A C 1
ATOM 3058 O O . ALA A 1 402 ? 26.047 13.453 -5.879 1 85.75 402 ALA A O 1
ATOM 3059 N N . HIS A 1 403 ? 27.094 11.453 -5.602 1 83.62 403 HIS A N 1
ATOM 3060 C CA . HIS A 1 403 ? 25.953 10.648 -6.035 1 83.62 403 HIS A CA 1
ATOM 3061 C C . HIS A 1 403 ? 25.469 11.078 -7.41 1 83.62 403 HIS A C 1
ATOM 3063 O O . HIS A 1 403 ? 24.266 11.164 -7.648 1 83.62 403 HIS A O 1
ATOM 3069 N N . GLY A 1 404 ? 26.359 11.586 -8.242 1 82 404 GLY A N 1
ATOM 3070 C CA . GLY A 1 404 ? 26.016 11.93 -9.617 1 82 404 GLY A CA 1
ATOM 307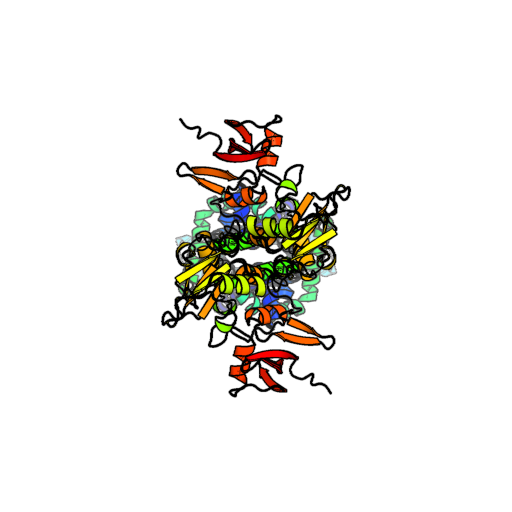1 C C . GLY A 1 404 ? 25.484 13.336 -9.766 1 82 404 GLY A C 1
ATOM 3072 O O . GLY A 1 404 ? 24.984 13.711 -10.828 1 82 404 GLY A O 1
ATOM 3073 N N . TYR A 1 405 ? 25.484 14.07 -8.719 1 87.88 405 TYR A N 1
ATOM 3074 C CA . TYR A 1 405 ? 24.984 15.438 -8.766 1 87.88 405 TYR A CA 1
ATOM 3075 C C . TYR A 1 405 ? 26.047 16.422 -8.312 1 87.88 405 TYR A C 1
ATOM 3077 O O . TYR A 1 405 ? 26.969 16.062 -7.586 1 87.88 405 TYR A O 1
ATOM 3085 N N . ARG A 1 406 ? 25.969 17.594 -8.906 1 90.88 406 ARG A N 1
ATOM 3086 C CA . ARG A 1 406 ? 26.828 18.703 -8.5 1 90.88 406 ARG A CA 1
ATOM 3087 C C . ARG A 1 406 ? 26.078 19.672 -7.602 1 90.88 406 ARG A C 1
ATOM 3089 O O . ARG A 1 406 ? 25 20.156 -7.961 1 90.88 406 ARG A O 1
ATOM 3096 N N . PHE A 1 407 ? 26.656 19.922 -6.469 1 92.5 407 PHE A N 1
ATOM 3097 C CA . PHE A 1 407 ? 26.094 20.859 -5.504 1 92.5 407 PHE A CA 1
ATOM 3098 C C . PHE A 1 407 ? 26.922 22.125 -5.43 1 92.5 407 PHE A C 1
ATOM 3100 O O . PHE A 1 407 ? 28.125 22.078 -5.164 1 92.5 407 PHE A O 1
ATOM 3107 N N . GLU A 1 408 ? 26.266 23.219 -5.727 1 92.31 408 GLU A N 1
ATOM 3108 C CA . GLU A 1 408 ? 26.969 24.5 -5.703 1 92.31 408 GLU A CA 1
ATOM 3109 C C . GLU A 1 408 ? 26.344 25.469 -4.703 1 92.31 408 GLU A C 1
ATOM 3111 O O . GLU A 1 408 ? 25.125 25.656 -4.699 1 92.31 408 GLU A O 1
ATOM 3116 N N . VAL A 1 409 ? 27.203 26.047 -3.871 1 92.12 409 VAL A N 1
ATOM 3117 C CA . VAL A 1 409 ? 26.719 27.047 -2.928 1 92.12 409 VAL A CA 1
ATOM 3118 C C . VAL A 1 409 ? 26.5 28.375 -3.652 1 92.12 409 VAL A C 1
ATOM 3120 O O . VAL A 1 409 ? 27.469 29 -4.125 1 92.12 409 VAL A O 1
ATOM 3123 N N . ILE A 1 410 ? 25.266 28.766 -3.688 1 87.19 410 ILE A N 1
ATOM 3124 C CA . ILE A 1 410 ? 24.938 29.984 -4.422 1 87.19 410 ILE A CA 1
ATOM 3125 C C . ILE A 1 410 ? 24.891 31.172 -3.461 1 87.19 410 ILE A C 1
ATOM 3127 O O . ILE A 1 410 ? 25.25 32.281 -3.826 1 87.19 410 ILE A O 1
ATOM 3131 N N . ASP A 1 411 ? 24.359 30.938 -2.281 1 84.88 411 ASP A N 1
ATOM 3132 C CA . ASP A 1 411 ? 24.156 32 -1.325 1 84.88 411 ASP A CA 1
ATOM 3133 C C . ASP A 1 411 ? 24.406 31.547 0.104 1 84.88 411 ASP A C 1
ATOM 3135 O O . ASP A 1 411 ? 24.078 30.406 0.456 1 84.88 411 ASP A O 1
ATOM 3139 N N . MET A 1 412 ? 25.188 32.375 0.852 1 84.62 412 MET A N 1
ATOM 3140 C CA . MET A 1 412 ? 25.453 32.125 2.262 1 84.62 412 MET A CA 1
ATOM 3141 C C . MET A 1 412 ? 24.688 33.094 3.158 1 84.62 412 MET A C 1
ATOM 3143 O O . MET A 1 412 ? 24.469 34.219 2.787 1 84.62 412 MET A O 1
ATOM 3147 N N . ASP A 1 413 ? 24.156 32.625 4.207 1 76.88 413 ASP A N 1
ATOM 3148 C CA . ASP A 1 413 ? 23.641 33.438 5.289 1 76.88 413 ASP A CA 1
ATOM 3149 C C . ASP A 1 413 ? 24.5 33.312 6.547 1 76.88 413 ASP A C 1
ATOM 3151 O O . ASP A 1 413 ? 24.25 32.469 7.387 1 76.88 413 ASP A O 1
ATOM 3155 N N . GLY A 1 414 ? 25.5 34.281 6.676 1 73.25 414 GLY A N 1
ATOM 3156 C CA . GLY A 1 414 ? 26.5 34.125 7.719 1 73.25 414 GLY A CA 1
ATOM 3157 C C . GLY A 1 414 ? 27.344 32.875 7.547 1 73.25 414 GLY A C 1
ATOM 3158 O O . GLY A 1 414 ? 28.047 32.719 6.543 1 73.25 414 GLY A O 1
ATOM 3159 N N . ARG A 1 415 ? 27.328 31.953 8.453 1 75.44 415 ARG A N 1
ATOM 3160 C CA . ARG A 1 415 ? 28.109 30.719 8.398 1 75.44 415 ARG A CA 1
ATOM 3161 C C . ARG A 1 415 ? 27.266 29.562 7.879 1 75.44 415 ARG A C 1
ATOM 3163 O O . ARG A 1 415 ? 27.75 28.438 7.754 1 75.44 415 ARG A O 1
ATOM 3170 N N . ARG A 1 416 ? 26.062 29.906 7.527 1 81.56 416 ARG A N 1
ATOM 3171 C CA . ARG A 1 416 ? 25.156 28.844 7.086 1 81.56 416 ARG A CA 1
ATOM 3172 C C . ARG A 1 416 ? 24.906 28.938 5.582 1 81.56 416 ARG A C 1
ATOM 3174 O O . ARG A 1 416 ? 24.766 30.047 5.039 1 81.56 416 ARG A O 1
ATOM 3181 N N . ILE A 1 417 ? 24.875 27.844 4.93 1 87.06 417 ILE A N 1
ATOM 3182 C CA . ILE A 1 417 ? 24.531 27.781 3.512 1 87.06 417 ILE A CA 1
ATOM 3183 C C . ILE A 1 417 ? 23.031 28.047 3.33 1 87.06 417 ILE A C 1
ATOM 3185 O O . ILE A 1 417 ? 22.203 27.328 3.883 1 87.06 417 ILE A O 1
ATOM 3189 N N . ASP A 1 418 ? 22.719 29.062 2.561 1 84.25 418 ASP A N 1
ATOM 3190 C CA . ASP A 1 418 ? 21.312 29.453 2.383 1 84.25 418 ASP A CA 1
ATOM 3191 C C . ASP A 1 418 ? 20.719 28.797 1.138 1 84.25 418 ASP A C 1
ATOM 3193 O O . ASP A 1 418 ? 19.656 28.172 1.204 1 84.25 418 ASP A O 1
ATOM 3197 N N . LYS A 1 419 ? 21.375 28.969 -0.002 1 89 419 LYS A N 1
ATOM 3198 C CA . LYS A 1 419 ? 20.875 28.438 -1.267 1 89 419 LYS A CA 1
ATOM 3199 C C . LYS A 1 419 ? 21.922 27.547 -1.943 1 89 419 LYS A C 1
ATOM 3201 O O . LYS A 1 419 ? 23.125 27.875 -1.932 1 89 419 LYS A O 1
ATOM 3206 N N . ILE A 1 420 ? 21.422 26.406 -2.459 1 91.31 420 ILE A N 1
ATOM 3207 C CA . ILE A 1 420 ? 22.297 25.438 -3.123 1 91.31 420 ILE A CA 1
ATOM 3208 C C . ILE A 1 420 ? 21.734 25.125 -4.512 1 91.31 420 ILE A C 1
ATOM 3210 O O . ILE A 1 420 ? 20.531 24.938 -4.684 1 91.31 420 ILE A O 1
ATOM 3214 N N . LEU A 1 421 ? 22.547 25.141 -5.477 1 90.69 421 LEU A N 1
ATOM 3215 C CA . LEU A 1 421 ? 22.188 24.719 -6.82 1 90.69 421 LEU A CA 1
ATOM 3216 C C . LEU A 1 421 ? 22.594 23.266 -7.059 1 90.69 421 LEU A C 1
ATOM 3218 O O . LEU A 1 421 ? 23.766 22.906 -6.906 1 90.69 421 LEU A O 1
ATOM 3222 N N . VAL A 1 422 ? 21.625 22.516 -7.309 1 91.12 422 VAL A N 1
ATOM 3223 C CA . VAL A 1 422 ? 21.875 21.094 -7.555 1 91.12 422 VAL A CA 1
ATOM 3224 C C . VAL A 1 422 ? 21.688 20.797 -9.039 1 91.12 422 VAL A C 1
ATOM 3226 O O . VAL A 1 422 ? 20.641 21.078 -9.617 1 91.12 422 VAL A O 1
ATOM 3229 N N . SER A 1 423 ? 22.672 20.312 -9.672 1 88.75 423 SER A N 1
ATOM 3230 C CA . SER A 1 423 ? 22.625 19.938 -11.086 1 88.75 423 SER A CA 1
ATOM 3231 C C . SER A 1 423 ? 23.219 18.547 -11.305 1 88.75 423 SER A C 1
ATOM 3233 O O . SER A 1 423 ? 23.953 18.047 -10.453 1 88.75 423 SER A O 1
ATOM 3235 N N . ARG A 1 424 ? 22.719 17.828 -12.289 1 84.44 424 ARG A N 1
ATOM 3236 C CA . ARG A 1 424 ? 23.297 16.531 -12.617 1 84.44 424 ARG A CA 1
ATOM 3237 C C . ARG A 1 424 ? 24.766 16.656 -12.977 1 84.44 424 ARG A C 1
ATOM 3239 O O . ARG A 1 424 ? 25.172 17.594 -13.648 1 84.44 424 ARG A O 1
ATOM 3246 N N . ALA A 1 425 ? 25.453 15.648 -12.5 1 75.38 425 ALA A N 1
ATOM 3247 C CA . ALA A 1 425 ? 26.891 15.602 -12.766 1 75.38 425 ALA A CA 1
ATOM 3248 C C . ALA A 1 425 ? 27.172 15.367 -14.242 1 75.38 425 ALA A C 1
ATOM 3250 O O . ALA A 1 425 ? 26.516 14.531 -14.883 1 75.38 425 ALA A O 1
ATOM 3251 N N . GLY A 1 426 ? 27.781 16.391 -15.078 1 68.12 426 GLY A N 1
ATOM 3252 C CA . GLY A 1 426 ? 28.141 16.375 -16.484 1 68.12 426 GLY A CA 1
ATOM 3253 C C . GLY A 1 426 ? 27.469 17.484 -17.281 1 68.12 426 GLY A C 1
ATOM 3254 O O . GLY A 1 426 ? 27.828 17.734 -18.438 1 68.12 426 GLY A O 1
ATOM 3255 N N . GLU A 1 427 ? 26.344 17.75 -17 1 49.16 427 GLU A N 1
ATOM 3256 C CA . GLU A 1 427 ? 25.75 18.859 -17.766 1 49.16 427 GLU A CA 1
ATOM 3257 C C . GLU A 1 427 ? 26.359 20.203 -17.344 1 49.16 427 GLU A C 1
ATOM 3259 O O . GLU A 1 427 ? 25.719 20.969 -16.641 1 49.16 427 GLU A O 1
ATOM 3264 N N . ALA A 1 428 ? 27.531 20.297 -17.125 1 39.91 428 ALA A N 1
ATOM 3265 C CA . ALA A 1 428 ? 28.156 21.609 -16.922 1 39.91 428 ALA A CA 1
ATOM 3266 C C . ALA A 1 428 ? 27.75 22.578 -18.031 1 39.91 428 ALA A C 1
ATOM 3268 O O . ALA A 1 428 ? 27.594 22.188 -19.188 1 39.91 428 ALA A O 1
ATOM 3269 N N . LEU A 1 429 ? 27.281 23.828 -17.484 1 39.41 429 LEU A N 1
ATOM 3270 C CA . LEU A 1 429 ? 27.078 25 -18.328 1 39.41 429 LEU A CA 1
ATOM 3271 C C . LEU A 1 429 ? 28.172 25.109 -19.391 1 39.41 429 LEU A C 1
ATOM 3273 O O . LEU A 1 429 ? 29.344 25.266 -19.078 1 39.41 429 LEU A O 1
ATOM 3277 N N . SER A 1 430 ? 28.188 24.328 -20.359 1 27.56 430 SER A N 1
ATOM 3278 C CA . SER A 1 430 ? 28.797 25.078 -21.469 1 27.56 430 SER A CA 1
ATOM 3279 C C . SER A 1 430 ? 28.094 26.406 -21.703 1 27.56 430 SER A C 1
ATOM 3281 O O . SER A 1 430 ? 26.859 26.484 -21.594 1 27.56 430 SER A O 1
ATOM 3283 N N . MET B 1 1 ? 21.062 -49.125 -14.547 1 65.25 1 MET B N 1
ATOM 3284 C CA . MET B 1 1 ? 21.688 -47.969 -13.922 1 65.25 1 MET B CA 1
ATOM 3285 C C . MET B 1 1 ? 21.5 -46.719 -14.781 1 65.25 1 MET B C 1
ATOM 3287 O O . MET B 1 1 ? 21.078 -45.688 -14.273 1 65.25 1 MET B O 1
ATOM 3291 N N . PHE B 1 2 ? 21.656 -46.906 -16.062 1 74.5 2 PHE B N 1
ATOM 3292 C CA . PHE B 1 2 ? 21.5 -45.812 -16.984 1 74.5 2 PHE B CA 1
ATOM 3293 C C . PHE B 1 2 ? 20.047 -45.312 -17.031 1 74.5 2 PHE B C 1
ATOM 3295 O O . PHE B 1 2 ? 19.797 -44.125 -17.031 1 74.5 2 PHE B O 1
ATOM 3302 N N . GLU B 1 3 ? 19.219 -46.281 -16.812 1 75.94 3 GLU B N 1
ATOM 3303 C CA . GLU B 1 3 ? 17.812 -45.938 -16.859 1 75.94 3 GLU B CA 1
ATOM 3304 C C . GLU B 1 3 ? 17.375 -45.125 -15.641 1 75.94 3 GLU B C 1
ATOM 3306 O O . GLU B 1 3 ? 16.578 -44.188 -15.75 1 75.94 3 GLU B O 1
ATOM 3311 N N . LEU B 1 4 ? 18 -45.438 -14.516 1 78.19 4 LEU B N 1
ATOM 3312 C CA . LEU B 1 4 ? 17.688 -44.719 -13.289 1 78.19 4 LEU B CA 1
ATOM 3313 C C . LEU B 1 4 ? 18.203 -43.281 -13.336 1 78.19 4 LEU B C 1
ATOM 3315 O O . LEU B 1 4 ? 17.562 -42.375 -12.82 1 78.19 4 LEU B O 1
ATOM 3319 N N . LEU B 1 5 ? 19.281 -43.125 -13.977 1 84.75 5 LEU B N 1
ATOM 3320 C CA . LEU B 1 5 ? 19.875 -41.812 -14.117 1 84.75 5 LEU B CA 1
ATOM 3321 C C . LEU B 1 5 ? 19.016 -40.938 -15.031 1 84.75 5 LEU B C 1
ATOM 3323 O O . LEU B 1 5 ? 18.859 -39.719 -14.781 1 84.75 5 LEU B O 1
ATOM 3327 N N . VAL B 1 6 ? 18.484 -41.562 -16.078 1 83.62 6 VAL B N 1
ATOM 3328 C CA . VAL B 1 6 ? 17.656 -40.812 -17.016 1 83.62 6 VAL B CA 1
ATOM 3329 C C . VAL B 1 6 ? 16.375 -40.375 -16.328 1 83.62 6 VAL B C 1
ATOM 3331 O O . VAL B 1 6 ? 15.93 -39.219 -16.5 1 83.62 6 VAL B O 1
ATOM 3334 N N . ILE B 1 7 ? 15.859 -41.219 -15.516 1 82.44 7 ILE B N 1
ATOM 3335 C CA . ILE B 1 7 ? 14.633 -40.906 -14.805 1 82.44 7 ILE B CA 1
ATOM 3336 C C . ILE B 1 7 ? 14.898 -39.781 -13.805 1 82.44 7 ILE B C 1
ATOM 3338 O O . ILE B 1 7 ? 14.086 -38.844 -13.656 1 82.44 7 ILE B O 1
ATOM 3342 N N . PHE B 1 8 ? 16.016 -39.844 -13.164 1 87.94 8 PHE B N 1
ATOM 3343 C CA . PHE B 1 8 ? 16.391 -38.844 -12.195 1 87.94 8 PHE B CA 1
ATOM 3344 C C . PHE B 1 8 ? 16.578 -37.469 -12.867 1 87.94 8 PHE B C 1
ATOM 3346 O O . PHE B 1 8 ? 16.141 -36.469 -12.344 1 87.94 8 PHE B O 1
ATOM 3353 N N . LEU B 1 9 ? 17.188 -37.531 -14 1 90.25 9 LEU B N 1
ATOM 3354 C CA . LEU B 1 9 ? 17.391 -36.281 -14.75 1 90.25 9 LEU B CA 1
ATOM 3355 C C . LEU B 1 9 ? 16.062 -35.688 -15.203 1 90.25 9 LEU B C 1
ATOM 3357 O O . LEU B 1 9 ? 15.875 -34.469 -15.164 1 90.25 9 LEU B O 1
ATOM 3361 N N . LEU B 1 10 ? 15.164 -36.562 -15.656 1 88.06 10 LEU B N 1
ATOM 3362 C CA . LEU B 1 10 ? 13.844 -36.094 -16.078 1 88.06 10 LEU B CA 1
ATOM 3363 C C . LEU B 1 10 ? 13.078 -35.5 -14.898 1 88.06 10 LEU B C 1
ATOM 3365 O O . LEU B 1 10 ? 12.352 -34.531 -15.062 1 88.06 10 LEU B O 1
ATOM 3369 N N . LEU B 1 11 ? 13.289 -36.094 -13.75 1 89.44 11 LEU B N 1
ATOM 3370 C CA . LEU B 1 11 ? 12.648 -35.562 -12.547 1 89.44 11 LEU B CA 1
ATOM 3371 C C . LEU B 1 11 ? 13.164 -34.188 -12.219 1 89.44 11 LEU B C 1
ATOM 3373 O O . LEU B 1 11 ? 12.398 -33.312 -11.805 1 89.44 11 LEU B O 1
ATOM 3377 N N . LEU B 1 12 ? 14.43 -34 -12.406 1 93.69 12 LEU B N 1
ATOM 3378 C CA . LEU B 1 12 ? 15.039 -32.688 -12.125 1 93.69 12 LEU B CA 1
ATOM 3379 C C . LEU B 1 12 ? 14.57 -31.641 -13.117 1 93.69 12 LEU B C 1
ATOM 3381 O O . LEU B 1 12 ? 14.367 -30.484 -12.75 1 93.69 12 LEU B O 1
ATOM 3385 N N . ILE B 1 13 ? 14.43 -32.094 -14.367 1 94.31 13 ILE B N 1
ATOM 3386 C CA . ILE B 1 13 ? 13.938 -31.172 -15.391 1 94.31 13 ILE B CA 1
ATOM 3387 C C . ILE B 1 13 ? 12.492 -30.781 -15.07 1 94.31 13 ILE B C 1
ATOM 3389 O O . ILE B 1 13 ? 12.117 -29.609 -15.188 1 94.31 13 ILE B O 1
ATOM 3393 N N . ASN B 1 14 ? 11.711 -31.75 -14.641 1 92.62 14 ASN B N 1
ATOM 3394 C CA . ASN B 1 14 ? 10.336 -31.469 -14.227 1 92.62 14 ASN B CA 1
ATOM 3395 C C . ASN B 1 14 ? 10.289 -30.516 -13.039 1 92.62 14 ASN B C 1
ATOM 3397 O O . ASN B 1 14 ? 9.445 -29.625 -12.977 1 92.62 14 ASN B O 1
ATOM 3401 N N . ALA B 1 15 ? 11.219 -30.75 -12.141 1 95.12 15 ALA B N 1
ATOM 3402 C CA . ALA B 1 15 ? 11.32 -29.891 -10.969 1 95.12 15 ALA B CA 1
ATOM 3403 C C . ALA B 1 15 ? 11.633 -28.453 -11.375 1 95.12 15 ALA B C 1
ATOM 3405 O O . ALA B 1 15 ? 11.109 -27.5 -10.781 1 95.12 15 ALA B O 1
ATOM 3406 N N . PHE B 1 16 ? 12.469 -28.328 -12.344 1 96.75 16 PHE B N 1
ATOM 3407 C CA . PHE B 1 16 ? 12.844 -27 -12.844 1 96.75 16 PHE B CA 1
ATOM 3408 C C . PHE B 1 16 ? 11.633 -26.297 -13.438 1 96.75 16 PHE B C 1
ATOM 3410 O O . PHE B 1 16 ? 11.422 -25.109 -13.188 1 96.75 16 PHE B O 1
ATOM 3417 N N . PHE B 1 17 ? 10.789 -26.953 -14.18 1 96.19 17 PHE B N 1
ATOM 3418 C CA . PHE B 1 17 ? 9.609 -26.359 -14.797 1 96.19 17 PHE B CA 1
ATOM 3419 C C . PHE B 1 17 ? 8.555 -26.031 -13.742 1 96.19 17 PHE B C 1
ATOM 3421 O O . PHE B 1 17 ? 7.922 -24.969 -13.805 1 96.19 17 PHE B O 1
ATOM 3428 N N . ALA B 1 18 ? 8.398 -26.938 -12.805 1 95.19 18 ALA B N 1
ATOM 3429 C CA . ALA B 1 18 ? 7.43 -26.719 -11.734 1 95.19 18 ALA B CA 1
ATOM 3430 C C . ALA B 1 18 ? 7.82 -25.516 -10.883 1 95.19 18 ALA B C 1
ATOM 3432 O O . ALA B 1 18 ? 6.969 -24.703 -10.523 1 95.19 18 ALA B O 1
ATOM 3433 N N . LEU B 1 19 ? 9.086 -25.469 -10.586 1 96.44 19 LEU B N 1
ATOM 3434 C CA . LEU B 1 19 ? 9.625 -24.359 -9.82 1 96.44 19 LEU B CA 1
ATOM 3435 C C . LEU B 1 19 ? 9.438 -23.047 -10.586 1 96.44 19 LEU B C 1
ATOM 3437 O O . LEU B 1 19 ? 9.023 -22.031 -10 1 96.44 19 LEU B O 1
ATOM 3441 N N . SER B 1 20 ? 9.75 -23.062 -11.836 1 97.12 20 SER B N 1
ATOM 3442 C CA . SER B 1 20 ? 9.656 -21.875 -12.672 1 97.12 20 SER B CA 1
ATOM 3443 C C . SER B 1 20 ? 8.219 -21.375 -12.766 1 97.12 20 SER B C 1
ATOM 3445 O O . SER B 1 20 ? 7.965 -20.172 -12.648 1 97.12 20 SER B O 1
ATOM 3447 N N . GLU B 1 21 ? 7.309 -22.281 -12.914 1 96.31 21 GLU B N 1
ATOM 3448 C CA . GLU B 1 21 ? 5.895 -21.938 -13.031 1 96.31 21 GLU B CA 1
ATOM 3449 C C . GLU B 1 21 ? 5.395 -21.234 -11.766 1 96.31 21 GLU B C 1
ATOM 3451 O O . GLU B 1 21 ? 4.824 -20.141 -11.844 1 96.31 21 GLU B O 1
ATOM 3456 N N . MET B 1 22 ? 5.672 -21.875 -10.656 1 95.5 22 MET B N 1
ATOM 3457 C CA . MET B 1 22 ? 5.152 -21.359 -9.391 1 95.5 22 MET B CA 1
ATOM 3458 C C . MET B 1 22 ? 5.844 -20.062 -9 1 95.5 22 MET B C 1
ATOM 3460 O O . MET B 1 22 ? 5.199 -19.141 -8.492 1 95.5 22 MET B O 1
ATOM 3464 N N . ALA B 1 23 ? 7.117 -19.969 -9.258 1 96.12 23 ALA B N 1
ATOM 3465 C CA . ALA B 1 23 ? 7.887 -18.781 -8.883 1 96.12 23 ALA B CA 1
ATOM 3466 C C . ALA B 1 23 ? 7.434 -17.562 -9.672 1 96.12 23 ALA B C 1
ATOM 3468 O O . ALA B 1 23 ? 7.156 -16.5 -9.094 1 96.12 23 ALA B O 1
ATOM 3469 N N . ILE B 1 24 ? 7.312 -17.688 -10.945 1 95.69 24 ILE B N 1
ATOM 3470 C CA . ILE B 1 24 ? 6.996 -16.547 -11.805 1 95.69 24 ILE B CA 1
ATOM 3471 C C . ILE B 1 24 ? 5.547 -16.125 -11.578 1 95.69 24 ILE B C 1
ATOM 3473 O O . ILE B 1 24 ? 5.25 -14.922 -11.516 1 95.69 24 ILE B O 1
ATOM 3477 N N . VAL B 1 25 ? 4.668 -17.031 -11.391 1 93.56 25 VAL B N 1
ATOM 3478 C CA . VAL B 1 25 ? 3.246 -16.734 -11.25 1 93.56 25 VAL B CA 1
ATOM 3479 C C . VAL B 1 25 ? 2.979 -16.125 -9.867 1 93.56 25 VAL B C 1
ATOM 3481 O O . VAL B 1 25 ? 2.123 -15.25 -9.727 1 93.56 25 VAL B O 1
ATOM 3484 N N . SER B 1 26 ? 3.701 -16.562 -8.883 1 92.19 26 SER B N 1
ATOM 3485 C CA . SER B 1 26 ? 3.449 -16.125 -7.516 1 92.19 26 SER B CA 1
ATOM 3486 C C . SER B 1 26 ? 4.25 -14.859 -7.188 1 92.19 26 SER B C 1
ATOM 3488 O O . SER B 1 26 ? 4.035 -14.234 -6.145 1 92.19 26 SER B O 1
ATOM 3490 N N . ALA B 1 27 ? 5.121 -14.492 -8.07 1 91.94 27 ALA B N 1
ATOM 3491 C CA . ALA B 1 27 ? 5.945 -13.312 -7.828 1 91.94 27 ALA B CA 1
ATOM 3492 C C . ALA B 1 27 ? 5.113 -12.039 -7.918 1 91.94 27 ALA B C 1
ATOM 3494 O O . ALA B 1 27 ? 4.215 -11.93 -8.758 1 91.94 27 ALA B O 1
ATOM 3495 N N . SER B 1 28 ? 5.422 -11.172 -7.074 1 88.44 28 SER B N 1
ATOM 3496 C CA . SER B 1 28 ? 4.762 -9.875 -7.078 1 88.44 28 SER B CA 1
ATOM 3497 C C . SER B 1 28 ? 5.262 -9 -8.219 1 88.44 28 SER B C 1
ATOM 3499 O O . SER B 1 28 ? 6.422 -8.586 -8.227 1 88.44 28 SER B O 1
ATOM 3501 N N . LYS B 1 29 ? 4.445 -8.625 -9.086 1 89.19 29 LYS B N 1
ATOM 3502 C CA . LYS B 1 29 ? 4.82 -7.809 -10.234 1 89.19 29 LYS B CA 1
ATOM 3503 C C . LYS B 1 29 ? 5.27 -6.418 -9.797 1 89.19 29 LYS B C 1
ATOM 3505 O O . LYS B 1 29 ? 6.285 -5.91 -10.281 1 89.19 29 LYS B O 1
ATOM 3510 N N . PRO B 1 30 ? 4.531 -5.848 -8.836 1 82.94 30 PRO B N 1
ATOM 3511 C CA . PRO B 1 30 ? 4.977 -4.531 -8.367 1 82.94 30 PRO B CA 1
ATOM 3512 C C . PRO B 1 30 ? 6.398 -4.559 -7.809 1 82.94 30 PRO B C 1
ATOM 3514 O O . PRO B 1 30 ? 7.184 -3.643 -8.062 1 82.94 30 PRO B O 1
ATOM 3517 N N . LEU B 1 31 ? 6.742 -5.551 -7.125 1 86.06 31 LEU B N 1
ATOM 3518 C CA . LEU B 1 31 ? 8.086 -5.664 -6.57 1 86.06 31 LEU B CA 1
ATOM 3519 C C . LEU B 1 31 ? 9.117 -5.852 -7.676 1 86.06 31 LEU B C 1
ATOM 3521 O O . LEU B 1 31 ? 10.203 -5.258 -7.629 1 86.06 31 LEU B O 1
ATOM 3525 N N . LEU B 1 32 ? 8.805 -6.621 -8.586 1 90.81 32 LEU B N 1
ATOM 3526 C CA . LEU B 1 32 ? 9.711 -6.848 -9.711 1 90.81 32 LEU B CA 1
ATOM 3527 C C . LEU B 1 32 ? 9.938 -5.555 -10.492 1 90.81 32 LEU B C 1
ATOM 3529 O O . LEU B 1 32 ? 11.062 -5.258 -10.891 1 90.81 32 LEU B O 1
ATOM 3533 N N . ARG B 1 33 ? 8.891 -4.879 -10.758 1 87.38 33 ARG B N 1
ATOM 3534 C CA . ARG B 1 33 ? 9 -3.607 -11.469 1 87.38 33 ARG B CA 1
ATOM 3535 C C . ARG B 1 33 ? 9.914 -2.641 -10.711 1 87.38 33 ARG B C 1
ATOM 3537 O O . ARG B 1 33 ? 10.695 -1.913 -11.328 1 87.38 33 ARG B O 1
ATOM 3544 N N . GLN B 1 34 ? 9.727 -2.609 -9.445 1 80.69 34 GLN B N 1
ATOM 3545 C CA . GLN B 1 34 ? 10.586 -1.761 -8.633 1 80.69 34 GLN B CA 1
ATOM 3546 C C . GLN B 1 34 ? 12.055 -2.164 -8.766 1 80.69 34 GLN B C 1
ATOM 3548 O O . GLN B 1 34 ? 12.93 -1.307 -8.867 1 80.69 34 GLN B O 1
ATOM 3553 N N . MET B 1 35 ? 12.328 -3.41 -8.75 1 86.38 35 MET B N 1
ATOM 3554 C CA . MET B 1 35 ? 13.688 -3.918 -8.883 1 86.38 35 MET B CA 1
ATOM 3555 C C . MET B 1 35 ? 14.258 -3.586 -10.258 1 86.38 35 MET B C 1
ATOM 3557 O O . MET B 1 35 ? 15.461 -3.346 -10.398 1 86.38 35 MET B O 1
ATOM 3561 N N . VAL B 1 36 ? 13.406 -3.576 -11.227 1 89.25 36 VAL B N 1
ATOM 3562 C CA . VAL B 1 36 ? 13.82 -3.213 -12.578 1 89.25 36 VAL B CA 1
ATOM 3563 C C . VAL B 1 36 ? 14.25 -1.748 -12.609 1 89.25 36 VAL B C 1
ATOM 3565 O O . VAL B 1 36 ? 15.258 -1.402 -13.234 1 89.25 36 VAL B O 1
ATOM 3568 N N . LYS B 1 37 ? 13.438 -0.958 -11.969 1 79.25 37 LYS B N 1
ATOM 3569 C CA . LYS B 1 37 ? 13.766 0.462 -11.898 1 79.25 37 LYS B CA 1
ATOM 3570 C C . LYS B 1 37 ? 15.102 0.685 -11.195 1 79.25 37 LYS B C 1
ATOM 3572 O O . LYS B 1 37 ? 15.812 1.646 -11.492 1 79.25 37 LYS B O 1
ATOM 3577 N N . GLN B 1 38 ? 15.461 -0.209 -10.367 1 80.69 38 GLN B N 1
ATOM 3578 C CA . GLN B 1 38 ? 16.719 -0.137 -9.641 1 80.69 38 GLN B CA 1
ATOM 3579 C C . GLN B 1 38 ? 17.859 -0.722 -10.469 1 80.69 38 GLN B C 1
ATOM 3581 O O . GLN B 1 38 ? 19.016 -0.75 -10.016 1 80.69 38 GLN B O 1
ATOM 3586 N N . GLY B 1 39 ? 17.578 -1.262 -11.562 1 86.75 39 GLY B N 1
ATOM 3587 C CA . GLY B 1 39 ? 18.594 -1.678 -12.508 1 86.75 39 GLY B CA 1
ATOM 3588 C C . GLY B 1 39 ? 18.844 -3.174 -12.5 1 86.75 39 GLY B C 1
ATOM 3589 O O . GLY B 1 39 ? 19.844 -3.646 -13.047 1 86.75 39 GLY B O 1
ATOM 3590 N N . ASN B 1 40 ? 18.078 -3.973 -11.945 1 90.5 40 ASN B N 1
ATOM 3591 C CA . ASN B 1 40 ? 18.25 -5.422 -11.906 1 90.5 40 ASN B CA 1
ATOM 3592 C C . ASN B 1 40 ? 17.797 -6.07 -13.211 1 90.5 40 ASN B C 1
ATOM 3594 O O . ASN B 1 40 ? 16.594 -6.117 -13.5 1 90.5 40 ASN B O 1
ATOM 3598 N N . ARG B 1 41 ? 18.688 -6.66 -13.875 1 93.19 41 ARG B N 1
ATOM 3599 C CA . ARG B 1 41 ? 18.391 -7.23 -15.188 1 93.19 41 ARG B CA 1
ATOM 3600 C C . ARG B 1 41 ? 17.609 -8.539 -15.055 1 93.19 41 ARG B C 1
ATOM 3602 O O . ARG B 1 41 ? 16.781 -8.867 -15.906 1 93.19 41 ARG B O 1
ATOM 3609 N N . ARG B 1 42 ? 17.922 -9.305 -14.062 1 95.31 42 ARG B N 1
ATOM 3610 C CA . ARG B 1 42 ? 17.203 -10.555 -13.836 1 95.31 42 ARG B CA 1
ATOM 3611 C C . ARG B 1 42 ? 15.734 -10.305 -13.531 1 95.31 42 ARG B C 1
ATOM 3613 O O . ARG B 1 42 ? 14.867 -11.078 -13.945 1 95.31 42 ARG B O 1
ATOM 3620 N N . ALA B 1 43 ? 15.531 -9.219 -12.828 1 95.5 43 ALA B N 1
ATOM 3621 C CA . ALA B 1 43 ? 14.148 -8.836 -12.531 1 95.5 43 ALA B CA 1
ATOM 3622 C C . ALA B 1 43 ? 13.398 -8.461 -13.805 1 95.5 43 ALA B C 1
ATOM 3624 O O . ALA B 1 43 ? 12.203 -8.727 -13.93 1 95.5 43 ALA B O 1
ATOM 3625 N N . GLU B 1 44 ? 14.125 -7.867 -14.719 1 95.62 44 GLU B N 1
ATOM 3626 C CA . GLU B 1 44 ? 13.516 -7.492 -15.992 1 95.62 44 GLU B CA 1
ATOM 3627 C C . GLU B 1 44 ? 13.055 -8.727 -16.766 1 95.62 44 GLU B C 1
ATOM 3629 O O . GLU B 1 44 ? 11.945 -8.742 -17.312 1 95.62 44 GLU B O 1
ATOM 3634 N N . ALA B 1 45 ? 13.891 -9.664 -16.797 1 95.69 45 ALA B N 1
ATOM 3635 C CA . ALA B 1 45 ? 13.555 -10.906 -17.484 1 95.69 45 ALA B CA 1
ATOM 3636 C C . ALA B 1 45 ? 12.375 -11.609 -16.797 1 95.69 45 ALA B C 1
ATOM 3638 O O . ALA B 1 45 ? 11.477 -12.109 -17.484 1 95.69 45 ALA B O 1
ATOM 3639 N N . ALA B 1 46 ? 12.414 -11.68 -15.516 1 96.62 46 ALA B N 1
ATOM 3640 C CA . ALA B 1 46 ? 11.328 -12.289 -14.766 1 96.62 46 ALA B CA 1
ATOM 3641 C C . ALA B 1 46 ? 10.008 -11.555 -15 1 96.62 46 ALA B C 1
ATOM 3643 O O . ALA B 1 46 ? 8.961 -12.188 -15.148 1 96.62 46 ALA B O 1
ATOM 3644 N N . LEU B 1 47 ? 10.094 -10.273 -15.016 1 94.31 47 LEU B N 1
ATOM 3645 C CA . LEU B 1 47 ? 8.906 -9.445 -15.219 1 94.31 47 LEU B CA 1
ATOM 3646 C C . LEU B 1 47 ? 8.32 -9.672 -16.609 1 94.31 47 LEU B C 1
ATOM 3648 O O . LEU B 1 47 ? 7.098 -9.75 -16.766 1 94.31 47 LEU B O 1
ATOM 3652 N N . LYS B 1 48 ? 9.148 -9.766 -17.594 1 93.94 48 LYS B N 1
ATOM 3653 C CA . LYS B 1 48 ? 8.695 -10.008 -18.969 1 93.94 48 LYS B CA 1
ATOM 3654 C C . LYS B 1 48 ? 7.934 -11.328 -19.062 1 93.94 48 LYS B C 1
ATOM 3656 O O . LYS B 1 48 ? 6.914 -11.406 -19.75 1 93.94 48 LYS B O 1
ATOM 3661 N N . LEU B 1 49 ? 8.414 -12.312 -18.406 1 94.19 49 LEU B N 1
ATOM 3662 C CA . LEU B 1 49 ? 7.754 -13.609 -18.406 1 94.19 49 LEU B CA 1
ATOM 3663 C C . LEU B 1 49 ? 6.422 -13.539 -17.656 1 94.19 49 LEU B C 1
ATOM 3665 O O . LEU B 1 49 ? 5.438 -14.148 -18.094 1 94.19 49 LEU B O 1
ATOM 3669 N N . ALA B 1 50 ? 6.414 -12.805 -16.578 1 92.38 50 ALA B N 1
ATOM 3670 C CA . ALA B 1 50 ? 5.215 -12.68 -15.758 1 92.38 50 ALA B CA 1
ATOM 3671 C C . ALA B 1 50 ? 4.137 -11.875 -16.469 1 92.38 50 ALA B C 1
ATOM 3673 O O . ALA B 1 50 ? 2.941 -12.094 -16.25 1 92.38 50 ALA B O 1
ATOM 3674 N N . GLU B 1 51 ? 4.52 -11 -17.359 1 89.94 51 GLU B N 1
ATOM 3675 C CA . GLU B 1 51 ? 3.59 -10.117 -18.062 1 89.94 51 GLU B CA 1
ATOM 3676 C C . GLU B 1 51 ? 2.949 -10.82 -19.25 1 89.94 51 GLU B C 1
ATOM 3678 O O . GLU B 1 51 ? 1.915 -10.375 -19.766 1 89.94 51 GLU B O 1
ATOM 3683 N N . ASP B 1 52 ? 3.547 -11.836 -19.672 1 88.12 52 ASP B N 1
ATOM 3684 C CA . ASP B 1 52 ? 2.98 -12.672 -20.734 1 88.12 52 ASP B CA 1
ATOM 3685 C C . ASP B 1 52 ? 2.791 -14.109 -20.266 1 88.12 52 ASP B C 1
ATOM 3687 O O . ASP B 1 52 ? 3.42 -15.031 -20.797 1 88.12 52 ASP B O 1
ATOM 3691 N N . PRO B 1 53 ? 1.839 -14.234 -19.422 1 88.56 53 PRO B N 1
ATOM 3692 C CA . PRO B 1 53 ? 1.695 -15.547 -18.781 1 88.56 53 PRO B CA 1
ATOM 3693 C C . PRO B 1 53 ? 1.269 -16.641 -19.766 1 88.56 53 PRO B C 1
ATOM 3695 O O . PRO B 1 53 ? 1.611 -17.812 -19.578 1 88.56 53 PRO B O 1
ATOM 3698 N N . GLY B 1 54 ? 0.566 -16.266 -20.828 1 88.56 54 GLY B N 1
ATOM 3699 C CA . GLY B 1 54 ? 0.154 -17.25 -21.797 1 88.56 54 GLY B CA 1
ATOM 3700 C C . GLY B 1 54 ? 1.322 -17.984 -22.453 1 88.56 54 GLY B C 1
ATOM 3701 O O . GLY B 1 54 ? 1.366 -19.203 -22.469 1 88.56 54 GLY B O 1
ATOM 3702 N N . LYS B 1 55 ? 2.197 -17.219 -22.922 1 90.06 55 LYS B N 1
ATOM 3703 C CA . LYS B 1 55 ? 3.377 -17.781 -23.578 1 90.06 55 LYS B CA 1
ATOM 3704 C C . LYS B 1 55 ? 4.25 -18.547 -22.578 1 90.06 55 LYS B C 1
ATOM 3706 O O . LYS B 1 55 ? 4.766 -19.625 -22.891 1 90.06 55 LYS B O 1
ATOM 3711 N N . PHE B 1 56 ? 4.414 -18 -21.484 1 93.12 56 PHE B N 1
ATOM 3712 C CA . PHE B 1 56 ? 5.258 -18.609 -20.469 1 93.12 56 PHE B CA 1
ATOM 3713 C C . PHE B 1 56 ? 4.676 -19.938 -20 1 93.12 56 PHE B C 1
ATOM 3715 O O . PHE B 1 56 ? 5.379 -20.953 -19.969 1 93.12 56 PHE B O 1
ATOM 3722 N N . LEU B 1 57 ? 3.367 -19.922 -19.672 1 93.44 57 LEU B N 1
ATOM 3723 C CA . LEU B 1 57 ? 2.703 -21.125 -19.203 1 93.44 57 LEU B CA 1
ATOM 3724 C C . LEU B 1 57 ? 2.699 -22.219 -20.266 1 93.44 57 LEU B C 1
ATOM 3726 O O . LEU B 1 57 ? 2.824 -23.406 -19.953 1 93.44 57 LEU B O 1
ATOM 3730 N N . SER B 1 58 ? 2.555 -21.75 -21.484 1 92.5 58 SER B N 1
ATOM 3731 C CA . SER B 1 58 ? 2.619 -22.703 -22.594 1 92.5 58 SER B CA 1
ATOM 3732 C C . SER B 1 58 ? 3.998 -23.344 -22.688 1 92.5 58 SER B C 1
ATOM 3734 O O . SER B 1 58 ? 4.109 -24.547 -22.938 1 92.5 58 SER B O 1
ATOM 3736 N N . THR B 1 59 ? 5.012 -22.578 -22.5 1 93.25 59 THR B N 1
ATOM 3737 C CA . THR B 1 59 ? 6.375 -23.109 -22.516 1 93.25 59 THR B CA 1
ATOM 3738 C C . THR B 1 59 ? 6.574 -24.141 -21.406 1 93.25 59 THR B C 1
ATOM 3740 O O . THR B 1 59 ? 7.117 -25.219 -21.641 1 93.25 59 THR B O 1
ATOM 3743 N N . VAL B 1 60 ? 6.145 -23.797 -20.234 1 94.56 60 VAL B N 1
ATOM 3744 C CA . VAL B 1 60 ? 6.266 -24.672 -19.078 1 94.56 60 VAL B CA 1
ATOM 3745 C C . VAL B 1 60 ? 5.48 -25.953 -19.312 1 94.56 60 VAL B C 1
ATOM 3747 O O . VAL B 1 60 ? 5.973 -27.047 -19.031 1 94.56 60 VAL B O 1
ATOM 3750 N N . GLN B 1 61 ? 4.328 -25.844 -19.828 1 89.88 61 GLN B N 1
ATOM 3751 C CA . GLN B 1 61 ? 3.455 -27 -20.031 1 89.88 61 GLN B CA 1
ATOM 3752 C C . GLN B 1 61 ? 4.023 -27.953 -21.078 1 89.88 61 GLN B C 1
ATOM 3754 O O . GLN B 1 61 ? 3.955 -29.172 -20.922 1 89.88 61 GLN B O 1
ATOM 3759 N N . VAL B 1 62 ? 4.488 -27.359 -22.156 1 86.31 62 VAL B N 1
ATOM 3760 C CA . VAL B 1 62 ? 5.121 -28.156 -23.188 1 86.31 62 VAL B CA 1
ATOM 3761 C C . VAL B 1 62 ? 6.312 -28.922 -22.609 1 86.31 62 VAL B C 1
ATOM 3763 O O . VAL B 1 62 ? 6.496 -30.109 -22.875 1 86.31 62 VAL B O 1
ATOM 3766 N N . GLY B 1 63 ? 7.09 -28.234 -21.828 1 87.56 63 GLY B N 1
ATOM 3767 C CA . GLY B 1 63 ? 8.227 -28.859 -21.172 1 87.56 63 GLY B CA 1
ATOM 3768 C C . GLY B 1 63 ? 7.824 -29.984 -20.234 1 87.56 63 GLY B C 1
ATOM 3769 O O . GLY B 1 63 ? 8.359 -31.094 -20.312 1 87.56 63 GLY B O 1
ATOM 3770 N N . ILE B 1 64 ? 6.844 -29.766 -19.422 1 87.75 64 ILE B N 1
ATOM 3771 C CA . ILE B 1 64 ? 6.391 -30.734 -18.438 1 87.75 64 ILE B CA 1
ATOM 3772 C C . ILE B 1 64 ? 5.785 -31.953 -19.156 1 87.75 64 ILE B C 1
ATOM 3774 O O . ILE B 1 64 ? 6.051 -33.094 -18.781 1 87.75 64 ILE B O 1
ATOM 3778 N N . THR B 1 65 ? 4.996 -31.688 -20.172 1 81.62 65 THR B N 1
ATOM 3779 C CA . THR B 1 65 ? 4.367 -32.75 -20.938 1 81.62 65 THR B CA 1
ATOM 3780 C C . THR B 1 65 ? 5.418 -33.625 -21.625 1 81.62 65 THR B C 1
ATOM 3782 O O . THR B 1 65 ? 5.316 -34.844 -21.625 1 81.62 65 THR B O 1
ATOM 3785 N N . LEU B 1 66 ? 6.383 -32.969 -22.172 1 81.12 66 LEU B N 1
ATOM 3786 C CA . LEU B 1 66 ? 7.449 -33.688 -22.844 1 81.12 66 LEU B CA 1
ATOM 3787 C C . LEU B 1 66 ? 8.203 -34.594 -21.859 1 81.12 66 LEU B C 1
ATOM 3789 O O . LEU B 1 66 ? 8.508 -35.75 -22.156 1 81.12 66 LEU B O 1
ATOM 3793 N N . VAL B 1 67 ? 8.492 -34.094 -20.75 1 83.69 67 VAL B N 1
ATOM 3794 C CA . VAL B 1 67 ? 9.18 -34.844 -19.703 1 83.69 67 VAL B CA 1
ATOM 3795 C C . VAL B 1 67 ? 8.312 -36 -19.25 1 83.69 67 VAL B C 1
ATOM 3797 O O . VAL B 1 67 ? 8.812 -37.125 -19.031 1 83.69 67 VAL B O 1
ATOM 3800 N N . GLY B 1 68 ? 7.016 -35.781 -19.109 1 76.25 68 GLY B N 1
ATOM 3801 C CA . GLY B 1 68 ? 6.094 -36.844 -18.719 1 76.25 68 GLY B CA 1
ATOM 3802 C C . GLY B 1 68 ? 6.027 -37.969 -19.734 1 76.25 68 GLY B C 1
ATOM 3803 O O . GLY B 1 68 ? 6.035 -39.156 -19.359 1 76.25 68 GLY B O 1
ATOM 3804 N N . ILE B 1 69 ? 5.977 -37.594 -20.969 1 72 69 ILE B N 1
ATOM 3805 C CA . ILE B 1 69 ? 5.93 -38.594 -22.047 1 72 69 ILE B CA 1
ATOM 3806 C C . ILE B 1 69 ? 7.23 -39.375 -22.062 1 72 69 ILE B C 1
ATOM 3808 O O . ILE B 1 69 ? 7.207 -40.625 -22.172 1 72 69 ILE B O 1
ATOM 3812 N N . LEU B 1 70 ? 8.359 -38.688 -21.953 1 74.75 70 LEU B N 1
ATOM 3813 C CA . LEU B 1 70 ? 9.664 -39.344 -21.969 1 74.75 70 LEU B CA 1
ATOM 3814 C C . LEU B 1 70 ? 9.828 -40.281 -20.766 1 74.75 70 LEU B C 1
ATOM 3816 O O . LEU B 1 70 ? 10.375 -41.375 -20.891 1 74.75 70 LEU B O 1
ATOM 3820 N N . ALA B 1 71 ? 9.359 -39.844 -19.656 1 73.5 71 ALA B N 1
ATOM 3821 C CA . ALA B 1 71 ? 9.438 -40.656 -18.438 1 73.5 71 ALA B CA 1
ATOM 3822 C C . ALA B 1 71 ? 8.555 -41.875 -18.547 1 73.5 71 ALA B C 1
ATOM 3824 O O . ALA B 1 71 ? 8.93 -42.969 -18.078 1 73.5 71 ALA B O 1
ATOM 3825 N N . GLY B 1 72 ? 7.305 -41.688 -19.062 1 66.12 72 GLY B N 1
ATOM 3826 C CA . GLY B 1 72 ? 6.414 -42.844 -19.266 1 66.12 72 GLY B CA 1
ATOM 3827 C C . GLY B 1 72 ? 6.973 -43.875 -20.234 1 66.12 72 GLY B C 1
ATOM 3828 O O . GLY B 1 72 ? 6.828 -45.062 -20.016 1 66.12 72 GLY B O 1
ATOM 3829 N N . ALA B 1 73 ? 7.629 -43.438 -21.297 1 64.5 73 ALA B N 1
ATOM 3830 C CA . ALA B 1 73 ? 8.195 -44.312 -22.312 1 64.5 73 ALA B CA 1
ATOM 3831 C C . ALA B 1 73 ? 9.406 -45.094 -21.766 1 64.5 73 ALA B C 1
ATOM 3833 O O . ALA B 1 73 ? 9.578 -46.281 -22.047 1 64.5 73 ALA B O 1
ATOM 3834 N N . TYR B 1 74 ? 10.219 -44.375 -21.016 1 63.88 74 TYR B N 1
ATOM 3835 C CA . TYR B 1 74 ? 11.461 -44.969 -20.531 1 63.88 74 TYR B CA 1
ATOM 3836 C C . TYR B 1 74 ? 11.242 -45.719 -19.234 1 63.88 74 TYR B C 1
ATOM 3838 O O . TYR B 1 74 ? 11.859 -46.781 -19 1 63.88 74 TYR B O 1
ATOM 3846 N N . GLY B 1 75 ? 10.516 -45.219 -18.297 1 58.88 75 GLY B N 1
ATOM 3847 C CA . GLY B 1 75 ? 10.453 -45.688 -16.922 1 58.88 75 GLY B CA 1
ATOM 3848 C C . GLY B 1 75 ? 9.664 -46.969 -16.781 1 58.88 75 GLY B C 1
ATOM 3849 O O . GLY B 1 75 ? 10.109 -47.906 -16.109 1 58.88 75 GLY B O 1
ATOM 3850 N N . GLY B 1 76 ? 8.359 -47.031 -17.344 1 57.44 76 GLY B N 1
ATOM 3851 C CA . GLY B 1 76 ? 7.473 -48.125 -17.016 1 57.44 76 GLY B CA 1
ATOM 3852 C C . GLY B 1 76 ? 7.988 -49.469 -17.5 1 57.44 76 GLY B C 1
ATOM 3853 O O . GLY B 1 76 ? 8.102 -50.406 -16.719 1 57.44 76 GLY B O 1
ATOM 3854 N N . ALA B 1 77 ? 8.367 -49.562 -18.688 1 58.47 77 ALA B N 1
ATOM 3855 C CA . ALA B 1 77 ? 8.625 -50.875 -19.281 1 58.47 77 ALA B CA 1
ATOM 3856 C C . ALA B 1 77 ? 10.039 -51.375 -18.953 1 58.47 77 ALA B C 1
ATOM 3858 O O . ALA B 1 77 ? 10.234 -52.531 -18.625 1 58.47 77 ALA B O 1
ATOM 3859 N N . THR B 1 78 ? 10.945 -50.406 -18.891 1 62.28 78 THR B N 1
ATOM 3860 C CA . THR B 1 78 ? 12.344 -50.812 -18.781 1 62.28 78 THR B CA 1
ATOM 3861 C C . THR B 1 78 ? 12.695 -51.156 -17.344 1 62.28 78 THR B C 1
ATOM 3863 O O . THR B 1 78 ? 13.367 -52.156 -17.078 1 62.28 78 THR B O 1
ATOM 3866 N N . ILE B 1 79 ? 12.156 -50.375 -16.469 1 67.81 79 ILE B N 1
ATOM 3867 C CA . ILE B 1 79 ? 12.516 -50.625 -15.07 1 67.81 79 ILE B CA 1
ATOM 3868 C C . ILE B 1 79 ? 11.742 -51.812 -14.523 1 67.81 79 ILE B C 1
ATOM 3870 O O . ILE B 1 79 ? 12.273 -52.594 -13.75 1 67.81 79 ILE B O 1
ATOM 3874 N N . ALA B 1 80 ? 10.539 -51.906 -14.961 1 65.38 80 ALA B N 1
ATOM 3875 C CA . ALA B 1 80 ? 9.711 -53.031 -14.516 1 65.38 80 ALA B CA 1
ATOM 3876 C C . ALA B 1 80 ? 10.328 -54.344 -14.93 1 65.38 80 ALA B C 1
ATOM 3878 O O . ALA B 1 80 ? 10.281 -55.312 -14.172 1 65.38 80 ALA B O 1
ATOM 3879 N N . ALA B 1 81 ? 10.922 -54.375 -16.062 1 66.75 81 ALA B N 1
ATOM 3880 C CA . ALA B 1 81 ? 11.531 -55.594 -16.562 1 66.75 81 ALA B CA 1
ATOM 3881 C C . ALA B 1 81 ? 12.742 -56 -15.727 1 66.75 81 ALA B C 1
ATOM 3883 O O . ALA B 1 81 ? 13.047 -57.188 -15.594 1 66.75 81 ALA B O 1
ATOM 3884 N N . LYS B 1 82 ? 13.281 -55 -15.133 1 69.5 82 LYS B N 1
ATOM 3885 C CA . LYS B 1 82 ? 14.477 -55.281 -14.352 1 69.5 82 LYS B CA 1
ATOM 3886 C C . LYS B 1 82 ? 14.117 -55.719 -12.93 1 69.5 82 LYS B C 1
ATOM 3888 O O . LYS B 1 82 ? 14.867 -56.469 -12.297 1 69.5 82 LYS B O 1
ATOM 3893 N N . ILE B 1 83 ? 13.016 -55.312 -12.461 1 71.25 83 ILE B N 1
ATOM 3894 C CA . ILE B 1 83 ? 12.633 -55.594 -11.086 1 71.25 83 ILE B CA 1
ATOM 3895 C C . ILE B 1 83 ? 11.758 -56.844 -11.039 1 71.25 83 ILE B C 1
ATOM 3897 O O . ILE B 1 83 ? 11.711 -57.531 -10.023 1 71.25 83 ILE B O 1
ATOM 3901 N N . ALA B 1 84 ? 11.125 -57.156 -12.117 1 67.62 84 ALA B N 1
ATOM 3902 C CA . ALA B 1 84 ? 10.18 -58.281 -12.211 1 67.62 84 ALA B CA 1
ATOM 3903 C C . ALA B 1 84 ? 10.828 -59.594 -11.766 1 67.62 84 ALA B C 1
ATOM 3905 O O . ALA B 1 84 ? 10.234 -60.344 -10.992 1 67.62 84 ALA B O 1
ATOM 3906 N N . PRO B 1 85 ? 12.047 -59.781 -12.203 1 66.62 85 PRO B N 1
ATOM 3907 C CA . PRO B 1 85 ? 12.633 -61.062 -11.812 1 66.62 85 PRO B CA 1
ATOM 3908 C C . PRO B 1 85 ? 12.836 -61.156 -10.305 1 66.62 85 PRO B C 1
ATOM 3910 O O . PRO B 1 85 ? 12.719 -62.25 -9.742 1 66.62 85 PRO B O 1
ATOM 3913 N N . PHE B 1 86 ? 13.109 -60.062 -9.703 1 69.5 86 PHE B N 1
ATOM 3914 C CA . PHE B 1 86 ? 13.328 -60.094 -8.258 1 69.5 86 PHE B CA 1
ATOM 3915 C C . PHE B 1 86 ? 12.016 -60.344 -7.52 1 69.5 86 PHE B C 1
ATOM 3917 O O . PHE B 1 86 ? 12.008 -61.031 -6.496 1 69.5 86 PHE B O 1
ATOM 3924 N N . LEU B 1 87 ? 10.922 -59.906 -8.047 1 69.62 87 LEU B N 1
ATOM 3925 C CA . LEU B 1 87 ? 9.625 -60.094 -7.402 1 69.62 87 LEU B CA 1
ATOM 3926 C C . LEU B 1 87 ? 9.055 -61.469 -7.711 1 69.62 87 LEU B C 1
ATOM 3928 O O . LEU B 1 87 ? 8.312 -62.031 -6.898 1 69.62 87 LEU B O 1
ATOM 3932 N N . ASN B 1 88 ? 9.367 -62 -8.844 1 67.38 88 ASN B N 1
ATOM 3933 C CA . ASN B 1 88 ? 8.922 -63.344 -9.195 1 67.38 88 ASN B CA 1
ATOM 3934 C C . ASN B 1 88 ? 9.578 -64.438 -8.32 1 67.38 88 ASN B C 1
ATOM 3936 O O . ASN B 1 88 ? 9.047 -65.5 -8.164 1 67.38 88 ASN B O 1
ATOM 3940 N N . ASP B 1 89 ? 10.648 -63.969 -7.793 1 65.62 89 ASP B N 1
ATOM 3941 C CA . ASP B 1 89 ? 11.344 -64.875 -6.914 1 65.62 89 ASP B CA 1
ATOM 3942 C C . ASP B 1 89 ? 10.672 -64.938 -5.547 1 65.62 89 ASP B C 1
ATOM 3944 O O . ASP B 1 89 ? 10.969 -65.875 -4.75 1 65.62 89 ASP B O 1
ATOM 3948 N N . ILE B 1 90 ? 9.859 -63.969 -5.379 1 62.38 90 ILE B N 1
ATOM 3949 C CA . ILE B 1 90 ? 9.109 -64 -4.129 1 62.38 90 ILE B CA 1
ATOM 3950 C C . ILE B 1 90 ? 7.844 -64.875 -4.324 1 62.38 90 ILE B C 1
ATOM 3952 O O . ILE B 1 90 ? 7.062 -64.625 -5.246 1 62.38 90 ILE B O 1
ATOM 3956 N N . GLY B 1 91 ? 7.805 -66.062 -3.812 1 60.16 91 GLY B N 1
ATOM 3957 C CA . GLY B 1 91 ? 6.848 -67.188 -3.969 1 60.16 91 GLY B CA 1
ATOM 3958 C C . GLY B 1 91 ? 5.41 -66.688 -4.031 1 60.16 91 GLY B C 1
ATOM 3959 O O . GLY B 1 91 ? 4.641 -67.125 -4.887 1 60.16 91 GLY B O 1
ATOM 3960 N N . TRP B 1 92 ? 5.02 -65.938 -3.143 1 61.19 92 TRP B N 1
ATOM 3961 C CA . TRP B 1 92 ? 3.598 -65.625 -3.035 1 61.19 92 TRP B CA 1
ATOM 3962 C C . TRP B 1 92 ? 3.176 -64.625 -4.117 1 61.19 92 TRP B C 1
ATOM 3964 O O . TRP B 1 92 ? 1.981 -64.375 -4.34 1 61.19 92 TRP B O 1
ATOM 3974 N N . ILE B 1 93 ? 4.062 -64.062 -4.844 1 63.44 93 ILE B N 1
ATOM 3975 C CA . ILE B 1 93 ? 3.797 -63.031 -5.848 1 63.44 93 ILE B CA 1
ATOM 3976 C C . ILE B 1 93 ? 3.996 -63.594 -7.246 1 63.44 93 ILE B C 1
ATOM 3978 O O . ILE B 1 93 ? 3.711 -62.938 -8.25 1 63.44 93 ILE B O 1
ATOM 3982 N N . SER B 1 94 ? 4.285 -64.812 -7.383 1 63.44 94 SER B N 1
ATOM 3983 C CA . SER B 1 94 ? 4.863 -65.5 -8.539 1 63.44 94 SER B CA 1
ATOM 3984 C C . SER B 1 94 ? 4.047 -65.25 -9.797 1 63.44 94 SER B C 1
ATOM 3986 O O . SER B 1 94 ? 4.605 -64.938 -10.852 1 63.44 94 SER B O 1
ATOM 3988 N N . PRO B 1 95 ? 2.686 -65.625 -9.805 1 64.94 95 PRO B N 1
ATOM 3989 C CA . PRO B 1 95 ? 2.166 -65.5 -11.164 1 64.94 95 PRO B CA 1
ATOM 3990 C C . PRO B 1 95 ? 1.927 -64.062 -11.547 1 64.94 95 PRO B C 1
ATOM 3992 O O . PRO B 1 95 ? 1.752 -63.719 -12.727 1 64.94 95 PRO B O 1
ATOM 3995 N N . TYR B 1 96 ? 1.924 -63.188 -10.648 1 69.12 96 TYR B N 1
ATOM 3996 C CA . TYR B 1 96 ? 1.582 -61.781 -10.906 1 69.12 96 TYR B CA 1
ATOM 3997 C C . TYR B 1 96 ? 2.783 -60.875 -10.672 1 69.12 96 TYR B C 1
ATOM 3999 O O . TYR B 1 96 ? 2.625 -59.656 -10.469 1 69.12 96 TYR B O 1
ATOM 4007 N N . GLY B 1 97 ? 3.875 -61.531 -10.648 1 65.25 97 GLY B N 1
ATOM 4008 C CA . GLY B 1 97 ? 5.102 -60.844 -10.297 1 65.25 97 GLY B CA 1
ATOM 4009 C C . GLY B 1 97 ? 5.418 -59.688 -11.234 1 65.25 97 GLY B C 1
ATOM 4010 O O . GLY B 1 97 ? 5.809 -58.625 -10.781 1 65.25 97 GLY B O 1
ATOM 4011 N N . ASP B 1 98 ? 5.23 -60 -12.492 1 70.62 98 ASP B N 1
ATOM 4012 C CA . ASP B 1 98 ? 5.527 -58.969 -13.477 1 70.62 98 ASP B CA 1
ATOM 4013 C C . ASP B 1 98 ? 4.574 -57.781 -13.336 1 70.62 98 ASP B C 1
ATOM 4015 O O . ASP B 1 98 ? 4.996 -56.625 -13.383 1 70.62 98 ASP B O 1
ATOM 4019 N N . THR B 1 99 ? 3.311 -58.094 -13.109 1 73 99 THR B N 1
ATOM 4020 C CA . THR B 1 99 ? 2.295 -57.062 -12.984 1 73 99 THR B CA 1
ATOM 4021 C C . THR B 1 99 ? 2.494 -56.281 -11.703 1 73 99 THR B C 1
ATOM 4023 O O . THR B 1 99 ? 2.371 -55.031 -11.703 1 73 99 THR B O 1
ATOM 4026 N N . ILE B 1 100 ? 2.865 -56.906 -10.711 1 77.12 100 ILE B N 1
ATOM 4027 C CA . ILE B 1 100 ? 3.049 -56.25 -9.422 1 77.12 100 ILE B CA 1
ATOM 4028 C C . ILE B 1 100 ? 4.324 -55.406 -9.453 1 77.12 100 ILE B C 1
ATOM 4030 O O . ILE B 1 100 ? 4.375 -54.312 -8.867 1 77.12 100 ILE B O 1
ATOM 4034 N N . ALA B 1 101 ? 5.281 -55.969 -10.148 1 74 101 ALA B N 1
ATOM 4035 C CA . ALA B 1 101 ? 6.535 -55.219 -10.266 1 74 101 ALA B CA 1
ATOM 4036 C C . ALA B 1 101 ? 6.332 -53.938 -11.023 1 74 101 ALA B C 1
ATOM 4038 O O . ALA B 1 101 ? 6.836 -52.875 -10.609 1 74 101 ALA B O 1
ATOM 4039 N N . VAL B 1 102 ? 5.543 -54.031 -12.031 1 73 102 VAL B N 1
ATOM 4040 C CA . VAL B 1 102 ? 5.266 -52.844 -12.812 1 73 102 VAL B CA 1
ATOM 4041 C C . VAL B 1 102 ? 4.465 -51.844 -11.969 1 73 102 VAL B C 1
ATOM 4043 O O . VAL B 1 102 ? 4.766 -50.656 -11.961 1 73 102 VAL B O 1
ATOM 4046 N N . ALA B 1 103 ? 3.516 -52.375 -11.281 1 74.5 103 ALA B N 1
ATOM 4047 C CA . ALA B 1 103 ? 2.668 -51.5 -10.453 1 74.5 103 ALA B CA 1
ATOM 4048 C C . ALA B 1 103 ? 3.48 -50.844 -9.352 1 74.5 103 ALA B C 1
ATOM 4050 O O . ALA B 1 103 ? 3.291 -49.656 -9.062 1 74.5 103 ALA B O 1
ATOM 4051 N N . LEU B 1 104 ? 4.324 -51.5 -8.781 1 77.44 104 LEU B N 1
ATOM 4052 C CA . LEU B 1 104 ? 5.129 -51 -7.68 1 77.44 104 LEU B CA 1
ATOM 4053 C C . LEU B 1 104 ? 6.125 -49.938 -8.18 1 77.44 104 LEU B C 1
ATOM 4055 O O . LEU B 1 104 ? 6.289 -48.906 -7.562 1 77.44 104 LEU B O 1
ATOM 4059 N N . VAL B 1 105 ? 6.754 -50.281 -9.289 1 74.19 105 VAL B N 1
ATOM 4060 C CA . VAL B 1 105 ? 7.754 -49.375 -9.828 1 74.19 105 VAL B CA 1
ATOM 4061 C C . VAL B 1 105 ? 7.082 -48.062 -10.305 1 74.19 105 VAL B C 1
ATOM 4063 O O . VAL B 1 105 ? 7.574 -46.969 -10.039 1 74.19 105 VAL B O 1
ATOM 4066 N N . VAL B 1 106 ? 5.988 -48.25 -10.938 1 73.19 106 VAL B N 1
ATOM 4067 C CA . VAL B 1 106 ? 5.266 -47.094 -11.445 1 73.19 106 VAL B CA 1
ATOM 4068 C C . VAL B 1 106 ? 4.777 -46.25 -10.281 1 73.19 106 VAL B C 1
ATOM 4070 O O . VAL B 1 106 ? 4.855 -45 -10.328 1 73.19 106 VAL B O 1
ATOM 4073 N N . THR B 1 107 ? 4.32 -46.906 -9.266 1 80.12 107 THR B N 1
ATOM 4074 C CA . THR B 1 107 ? 3.82 -46.188 -8.102 1 80.12 107 THR B CA 1
ATOM 4075 C C . THR B 1 107 ? 4.953 -45.469 -7.395 1 80.12 107 THR B C 1
ATOM 4077 O O . THR B 1 107 ? 4.785 -44.312 -6.984 1 80.12 107 THR B O 1
ATOM 4080 N N . LEU B 1 108 ? 6.039 -46.062 -7.293 1 81.81 108 LEU B N 1
ATOM 4081 C CA . LEU B 1 108 ? 7.184 -45.438 -6.621 1 81.81 108 LEU B CA 1
ATOM 4082 C C . LEU B 1 108 ? 7.73 -44.281 -7.426 1 81.81 108 LEU B C 1
ATOM 4084 O O . LEU B 1 108 ? 8.047 -43.219 -6.863 1 81.81 108 LEU B O 1
ATOM 4088 N N . ILE B 1 109 ? 7.836 -44.438 -8.688 1 76.5 109 ILE B N 1
ATOM 4089 C CA . ILE B 1 109 ? 8.352 -43.406 -9.555 1 76.5 109 ILE B CA 1
ATOM 4090 C C . ILE B 1 109 ? 7.379 -42.219 -9.562 1 76.5 109 ILE B C 1
ATOM 4092 O O . ILE B 1 109 ? 7.801 -41.062 -9.523 1 76.5 109 ILE B O 1
ATOM 4096 N N . THR B 1 110 ? 6.129 -42.562 -9.641 1 79.38 110 THR B N 1
ATOM 4097 C CA . THR B 1 110 ? 5.117 -41.531 -9.594 1 79.38 110 THR B CA 1
ATOM 4098 C C . THR B 1 110 ? 5.18 -40.781 -8.273 1 79.38 110 THR B C 1
ATOM 4100 O O . THR B 1 110 ? 5.066 -39.531 -8.242 1 79.38 110 THR B O 1
ATOM 4103 N N . PHE B 1 111 ? 5.375 -41.5 -7.25 1 87.38 111 PHE B N 1
ATOM 4104 C CA . PHE B 1 111 ? 5.484 -40.906 -5.93 1 87.38 111 PHE B CA 1
ATOM 4105 C C . PHE B 1 111 ? 6.684 -39.969 -5.867 1 87.38 111 PHE B C 1
ATOM 4107 O O . PHE B 1 111 ? 6.555 -38.812 -5.453 1 87.38 111 PHE B O 1
ATOM 4114 N N . LEU B 1 112 ? 7.754 -40.375 -6.32 1 86.94 112 LEU B N 1
ATOM 4115 C CA . LEU B 1 112 ? 8.977 -39.594 -6.293 1 86.94 112 LEU B CA 1
ATOM 4116 C C . LEU B 1 112 ? 8.859 -38.375 -7.234 1 86.94 112 LEU B C 1
ATOM 4118 O O . LEU B 1 112 ? 9.367 -37.312 -6.934 1 86.94 112 LEU B O 1
ATOM 4122 N N . SER B 1 113 ? 8.242 -38.625 -8.352 1 85.31 113 SER B N 1
ATOM 4123 C CA . SER B 1 113 ? 8.055 -37.562 -9.328 1 85.31 113 SER B CA 1
ATOM 4124 C C . SER B 1 113 ? 7.191 -36.438 -8.766 1 85.31 113 SER B C 1
ATOM 4126 O O . SER B 1 113 ? 7.461 -35.281 -9.008 1 85.31 113 SER B O 1
ATOM 4128 N N . VAL B 1 114 ? 6.23 -36.844 -8.023 1 88.44 114 VAL B N 1
ATOM 4129 C CA . VAL B 1 114 ? 5.312 -35.844 -7.461 1 88.44 114 VAL B CA 1
ATOM 4130 C C . VAL B 1 114 ? 5.996 -35.094 -6.32 1 88.44 114 VAL B C 1
ATOM 4132 O O . VAL B 1 114 ? 5.898 -33.875 -6.234 1 88.44 114 VAL B O 1
ATOM 4135 N N . VAL B 1 115 ? 6.703 -35.75 -5.504 1 91.56 115 VAL B N 1
ATOM 4136 C CA . VAL B 1 115 ? 7.324 -35.156 -4.328 1 91.56 115 VAL B CA 1
ATOM 4137 C C . VAL B 1 115 ? 8.531 -34.344 -4.754 1 91.56 115 VAL B C 1
ATOM 4139 O O . VAL B 1 115 ? 8.586 -33.125 -4.473 1 91.56 115 VAL B O 1
ATOM 4142 N N . ILE B 1 116 ? 9.422 -34.875 -5.559 1 91.38 116 ILE B N 1
ATOM 4143 C CA . ILE B 1 116 ? 10.688 -34.25 -5.902 1 91.38 116 ILE B CA 1
ATOM 4144 C C . ILE B 1 116 ? 10.492 -33.344 -7.125 1 91.38 116 ILE B C 1
ATOM 4146 O O . ILE B 1 116 ? 11.086 -32.281 -7.219 1 91.38 116 ILE B O 1
ATOM 4150 N N . GLY B 1 117 ? 9.711 -33.812 -7.988 1 89.94 117 GLY B N 1
ATOM 4151 C CA . GLY B 1 117 ? 9.562 -33.125 -9.258 1 89.94 117 GLY B CA 1
ATOM 4152 C C . GLY B 1 117 ? 8.555 -31.984 -9.211 1 89.94 117 GLY B C 1
ATOM 4153 O O . GLY B 1 117 ? 8.586 -31.078 -10.047 1 89.94 117 GLY B O 1
ATOM 4154 N N . GLU B 1 118 ? 7.648 -31.984 -8.242 1 92 118 GLU B N 1
ATOM 4155 C CA . GLU B 1 118 ? 6.562 -31.016 -8.305 1 92 118 GLU B CA 1
ATOM 4156 C C . GLU B 1 118 ? 6.332 -30.359 -6.953 1 92 118 GLU B C 1
ATOM 4158 O O . GLU B 1 118 ? 6.441 -29.141 -6.828 1 92 118 GLU B O 1
ATOM 4163 N N . LEU B 1 119 ? 6.164 -31.125 -5.875 1 92.81 119 LEU B N 1
ATOM 4164 C CA . LEU B 1 119 ? 5.73 -30.578 -4.594 1 92.81 119 LEU B CA 1
ATOM 4165 C C . LEU B 1 119 ? 6.844 -29.766 -3.945 1 92.81 119 LEU B C 1
ATOM 4167 O O . LEU B 1 119 ? 6.617 -28.641 -3.508 1 92.81 119 LEU B O 1
ATOM 4171 N N . ILE B 1 120 ? 7.973 -30.328 -3.889 1 93.25 120 ILE B N 1
ATOM 4172 C CA . ILE B 1 120 ? 9.086 -29.641 -3.236 1 93.25 120 ILE B CA 1
ATOM 4173 C C . ILE B 1 120 ? 9.422 -28.359 -3.996 1 93.25 120 ILE B C 1
ATOM 4175 O O . ILE B 1 120 ? 9.477 -27.281 -3.406 1 93.25 120 ILE B O 1
ATOM 4179 N N . PRO B 1 121 ? 9.562 -28.469 -5.336 1 94.5 121 PRO B N 1
ATOM 4180 C CA . PRO B 1 121 ? 9.883 -27.25 -6.078 1 94.5 121 PRO B CA 1
ATOM 4181 C C . PRO B 1 121 ? 8.797 -26.188 -5.949 1 94.5 121 PRO B C 1
ATOM 4183 O O . PRO B 1 121 ? 9.102 -25 -5.805 1 94.5 121 PRO B O 1
ATOM 4186 N N . LYS B 1 122 ? 7.574 -26.562 -5.973 1 94 122 LYS B N 1
ATOM 4187 C CA . LYS B 1 122 ? 6.473 -25.625 -5.867 1 94 122 LYS B CA 1
ATOM 4188 C C . LYS B 1 122 ? 6.457 -24.938 -4.5 1 94 122 LYS B C 1
ATOM 4190 O O . LYS B 1 122 ? 6.242 -23.734 -4.402 1 94 122 LYS B O 1
ATOM 4195 N N . GLN B 1 123 ? 6.699 -25.703 -3.521 1 90.94 123 GLN B N 1
ATOM 4196 C CA . GLN B 1 123 ? 6.73 -25.125 -2.18 1 90.94 123 GLN B CA 1
ATOM 4197 C C . GLN B 1 123 ? 7.93 -24.203 -2.008 1 90.94 123 GLN B C 1
ATOM 4199 O O . GLN B 1 123 ? 7.828 -23.172 -1.335 1 90.94 123 GLN B O 1
ATOM 4204 N N . LEU B 1 124 ? 9.008 -24.578 -2.59 1 91.44 124 LEU B N 1
ATOM 4205 C CA . LEU B 1 124 ? 10.195 -23.719 -2.537 1 91.44 124 LEU B CA 1
ATOM 4206 C C . LEU B 1 124 ? 9.945 -22.391 -3.242 1 91.44 124 LEU B C 1
ATOM 4208 O O . LEU B 1 124 ? 10.375 -21.344 -2.768 1 91.44 124 LEU B O 1
ATOM 4212 N N . ALA B 1 125 ? 9.305 -22.469 -4.367 1 93.69 125 ALA B N 1
ATOM 4213 C CA . ALA B 1 125 ? 8.992 -21.281 -5.145 1 93.69 125 ALA B CA 1
ATOM 4214 C C . ALA B 1 125 ? 8.117 -20.312 -4.352 1 93.69 125 ALA B C 1
ATOM 4216 O O . ALA B 1 125 ? 8.305 -19.094 -4.402 1 93.69 125 ALA B O 1
ATOM 4217 N N . LEU B 1 126 ? 7.172 -20.844 -3.576 1 90.94 126 LEU B N 1
ATOM 4218 C CA . LEU B 1 126 ? 6.211 -20.031 -2.838 1 90.94 126 LEU B CA 1
ATOM 4219 C C . LEU B 1 126 ? 6.883 -19.328 -1.661 1 90.94 126 LEU B C 1
ATOM 4221 O O . LEU B 1 126 ? 6.41 -18.281 -1.199 1 90.94 126 LEU B O 1
ATOM 4225 N N . ARG B 1 127 ? 7.988 -19.828 -1.259 1 87.5 127 ARG B N 1
ATOM 4226 C CA . ARG B 1 127 ? 8.695 -19.234 -0.127 1 87.5 127 ARG B CA 1
ATOM 4227 C C . ARG B 1 127 ? 9.5 -18.016 -0.56 1 87.5 127 ARG B C 1
ATOM 4229 O O . ARG B 1 127 ? 9.68 -17.078 0.219 1 87.5 127 ARG B O 1
ATOM 4236 N N . ASN B 1 128 ? 10.016 -18.094 -1.745 1 89.69 128 ASN B N 1
ATOM 4237 C CA . ASN B 1 128 ? 10.766 -16.969 -2.301 1 89.69 128 ASN B CA 1
ATOM 4238 C C . ASN B 1 128 ? 10.492 -16.797 -3.791 1 89.69 128 ASN B C 1
ATOM 4240 O O . ASN B 1 128 ? 11.391 -16.953 -4.617 1 89.69 128 ASN B O 1
ATOM 4244 N N . PRO B 1 129 ? 9.297 -16.312 -4.016 1 93.06 129 PRO B N 1
ATOM 4245 C CA . PRO B 1 129 ? 8.883 -16.266 -5.422 1 93.06 129 PRO B CA 1
ATOM 4246 C C . PRO B 1 129 ? 9.734 -15.32 -6.262 1 93.06 129 PRO B C 1
ATOM 4248 O O . PRO B 1 129 ? 10.18 -15.688 -7.348 1 93.06 129 PRO B O 1
ATOM 4251 N N . GLU B 1 130 ? 10.039 -14.141 -5.797 1 92.94 130 GLU B N 1
ATOM 4252 C CA . GLU B 1 130 ? 10.789 -13.156 -6.574 1 92.94 130 GLU B CA 1
ATOM 4253 C C . GLU B 1 130 ? 12.227 -13.617 -6.812 1 92.94 130 GLU B C 1
ATOM 4255 O O . GLU B 1 130 ? 12.734 -13.531 -7.934 1 92.94 130 GLU B O 1
ATOM 4260 N N . GLY B 1 131 ? 12.867 -14.117 -5.707 1 94.12 131 GLY B N 1
ATOM 4261 C CA . GLY B 1 131 ? 14.227 -14.602 -5.844 1 94.12 131 GLY B CA 1
ATOM 4262 C C . GLY B 1 131 ? 14.359 -15.742 -6.836 1 94.12 131 GLY B C 1
ATOM 4263 O O . GLY B 1 131 ? 15.258 -15.734 -7.68 1 94.12 131 GLY B O 1
ATOM 4264 N N . LEU B 1 132 ? 13.484 -16.656 -6.746 1 96 132 LEU B N 1
ATOM 4265 C CA . LEU B 1 132 ? 13.555 -17.828 -7.602 1 96 132 LEU B CA 1
ATOM 4266 C C . LEU B 1 132 ? 13.062 -17.516 -9.016 1 96 132 LEU B C 1
ATOM 4268 O O . LEU B 1 132 ? 13.523 -18.109 -9.984 1 96 132 LEU B O 1
ATOM 4272 N N . ALA B 1 133 ? 12.102 -16.562 -9.125 1 96.81 133 ALA B N 1
ATOM 4273 C CA . ALA B 1 133 ? 11.703 -16.094 -10.453 1 96.81 133 ALA B CA 1
ATOM 4274 C C . ALA B 1 133 ? 12.891 -15.5 -11.203 1 96.81 133 ALA B C 1
ATOM 4276 O O . ALA B 1 133 ? 13.086 -15.781 -12.391 1 96.81 133 ALA B O 1
ATOM 4277 N N . MET B 1 134 ? 13.68 -14.75 -10.523 1 96.94 134 MET B N 1
ATOM 4278 C CA . MET B 1 134 ? 14.844 -14.125 -11.141 1 96.94 134 MET B CA 1
ATOM 4279 C C . MET B 1 134 ? 15.898 -15.172 -11.492 1 96.94 134 MET B C 1
ATOM 4281 O O . MET B 1 134 ? 16.609 -15.031 -12.492 1 96.94 134 MET B O 1
ATOM 4285 N N . PHE B 1 135 ? 15.977 -16.156 -10.68 1 96.38 135 PHE B N 1
ATOM 4286 C CA . PHE B 1 135 ? 16.938 -17.219 -10.883 1 96.38 135 PHE B CA 1
ATOM 4287 C C . PHE B 1 135 ? 16.625 -18 -12.156 1 96.38 135 PHE B C 1
ATOM 4289 O O . PHE B 1 135 ? 17.531 -18.328 -12.93 1 96.38 135 PHE B O 1
ATOM 4296 N N . VAL B 1 136 ? 15.359 -18.266 -12.422 1 96.94 136 VAL B N 1
ATOM 4297 C CA . VAL B 1 136 ? 14.977 -19.156 -13.516 1 96.94 136 VAL B CA 1
ATOM 4298 C C . VAL B 1 136 ? 14.68 -18.344 -14.766 1 96.94 136 VAL B C 1
ATOM 4300 O O . VAL B 1 136 ? 14.539 -18.891 -15.859 1 96.94 136 VAL B O 1
ATOM 4303 N N . ALA B 1 137 ? 14.578 -17.062 -14.656 1 96.44 137 ALA B N 1
ATOM 4304 C CA . ALA B 1 137 ? 14.102 -16.203 -15.727 1 96.44 137 ALA B CA 1
ATOM 4305 C C . ALA B 1 137 ? 14.984 -16.328 -16.969 1 96.44 137 ALA B C 1
ATOM 4307 O O . ALA B 1 137 ? 14.477 -16.422 -18.094 1 96.44 137 ALA B O 1
ATOM 4308 N N . GLY B 1 138 ? 16.297 -16.281 -16.812 1 95.25 138 GLY B N 1
ATOM 4309 C CA . GLY B 1 138 ? 17.203 -16.375 -17.953 1 95.25 138 GLY B CA 1
ATOM 4310 C C . GLY B 1 138 ? 17.031 -17.656 -18.75 1 95.25 138 GLY B C 1
ATOM 4311 O O . GLY B 1 138 ? 16.672 -17.609 -19.938 1 95.25 138 GLY B O 1
ATOM 4312 N N . PRO B 1 139 ? 17.234 -18.734 -18.125 1 96.19 139 PRO B N 1
ATOM 4313 C CA . PRO B 1 139 ? 17.062 -20.016 -18.812 1 96.19 139 PRO B CA 1
ATOM 4314 C C . PRO B 1 139 ? 15.672 -20.188 -19.422 1 96.19 139 PRO B C 1
ATOM 4316 O O . PRO B 1 139 ? 15.531 -20.703 -20.516 1 96.19 139 PRO B O 1
ATOM 4319 N N . MET B 1 140 ? 14.641 -19.75 -18.719 1 95.69 140 MET B N 1
ATOM 4320 C CA . MET B 1 140 ? 13.281 -19.906 -19.219 1 95.69 140 MET B CA 1
ATOM 4321 C C . MET B 1 140 ? 13.039 -19.031 -20.438 1 95.69 140 MET B C 1
ATOM 4323 O O . MET B 1 140 ? 12.312 -19.406 -21.344 1 95.69 140 MET B O 1
ATOM 4327 N N . ALA B 1 141 ? 13.562 -17.844 -20.391 1 94.69 141 ALA B N 1
ATOM 4328 C CA . ALA B 1 141 ? 13.438 -16.953 -21.547 1 94.69 141 ALA B CA 1
ATOM 4329 C C . ALA B 1 141 ? 14.086 -17.578 -22.781 1 94.69 141 ALA B C 1
ATOM 4331 O O . ALA B 1 141 ? 13.547 -17.484 -23.875 1 94.69 141 ALA B O 1
ATOM 4332 N N . LEU B 1 142 ? 15.25 -18.141 -22.578 1 94.81 142 LEU B N 1
ATOM 4333 C CA . LEU B 1 142 ? 15.945 -18.812 -23.672 1 94.81 142 LEU B CA 1
ATOM 4334 C C . LEU B 1 142 ? 15.141 -20 -24.188 1 94.81 142 LEU B C 1
ATOM 4336 O O . LEU B 1 142 ? 14.992 -20.172 -25.406 1 94.81 142 LEU B O 1
ATOM 4340 N N . LEU B 1 143 ? 14.633 -20.766 -23.312 1 94.38 143 LEU B N 1
ATOM 4341 C CA . LEU B 1 143 ? 13.82 -21.922 -23.672 1 94.38 143 LEU B CA 1
ATOM 4342 C C . LEU B 1 143 ? 12.57 -21.484 -24.438 1 94.38 143 LEU B C 1
ATOM 4344 O O . LEU B 1 143 ? 12.156 -22.141 -25.391 1 94.38 143 LEU B O 1
ATOM 4348 N N . SER B 1 144 ? 11.953 -20.484 -23.969 1 92.69 144 SER B N 1
ATOM 4349 C CA . SER B 1 144 ? 10.742 -19.953 -24.609 1 92.69 144 SER B CA 1
ATOM 4350 C C . SER B 1 144 ? 11.016 -19.531 -26.047 1 92.69 144 SER B C 1
ATOM 4352 O O . SER B 1 144 ? 10.164 -19.703 -26.922 1 92.69 144 SER B O 1
ATOM 4354 N N . ARG B 1 145 ? 12.148 -19.062 -26.281 1 92.19 145 ARG B N 1
ATOM 4355 C CA . ARG B 1 145 ? 12.516 -18.625 -27.625 1 92.19 145 ARG B CA 1
ATOM 4356 C C . ARG B 1 145 ? 12.766 -19.844 -28.531 1 92.19 145 ARG B C 1
ATOM 4358 O O . ARG B 1 145 ? 12.383 -19.828 -29.703 1 92.19 145 ARG B O 1
ATOM 4365 N N . ILE B 1 146 ? 13.352 -20.781 -27.984 1 93.19 146 ILE B N 1
ATOM 4366 C CA . ILE B 1 146 ? 13.703 -21.984 -28.75 1 93.19 146 ILE B CA 1
ATOM 4367 C C . ILE B 1 146 ? 12.43 -22.75 -29.125 1 93.19 146 ILE B C 1
ATOM 4369 O O . ILE B 1 146 ? 12.289 -23.203 -30.266 1 93.19 146 ILE B O 1
ATOM 4373 N N . VAL B 1 147 ? 11.5 -22.812 -28.234 1 92.75 147 VAL B N 1
ATOM 4374 C CA . VAL B 1 147 ? 10.305 -23.609 -28.453 1 92.75 147 VAL B CA 1
ATOM 4375 C C . VAL B 1 147 ? 9.164 -22.734 -28.969 1 92.75 147 VAL B C 1
ATOM 4377 O O . VAL B 1 147 ? 8.016 -23.172 -29.047 1 92.75 147 VAL B O 1
ATOM 4380 N N . ALA B 1 148 ? 9.453 -21.609 -29.375 1 92.38 148 ALA B N 1
ATOM 4381 C CA . ALA B 1 148 ? 8.477 -20.578 -29.734 1 92.38 148 ALA B CA 1
ATOM 4382 C C . ALA B 1 148 ? 7.496 -21.078 -30.781 1 92.38 148 ALA B C 1
ATOM 4384 O O . ALA B 1 148 ? 6.289 -20.844 -30.672 1 92.38 148 ALA B O 1
ATOM 4385 N N . PRO B 1 149 ? 8.023 -21.859 -31.812 1 92.31 149 PRO B N 1
ATOM 4386 C CA . PRO B 1 149 ? 7.062 -22.297 -32.812 1 92.31 149 PRO B CA 1
ATOM 4387 C C . PRO B 1 149 ? 6.012 -23.266 -32.281 1 92.31 149 PRO B C 1
ATOM 4389 O O . PRO B 1 149 ? 4.84 -23.188 -32.656 1 92.31 149 PRO B O 1
ATOM 4392 N N . VAL B 1 150 ? 6.414 -24.078 -31.375 1 91 150 VAL B N 1
ATOM 4393 C CA . VAL B 1 150 ? 5.496 -25.031 -30.766 1 91 150 VAL B CA 1
ATOM 4394 C C . VAL B 1 150 ? 4.566 -24.312 -29.781 1 91 150 VAL B C 1
ATOM 4396 O O . VAL B 1 150 ? 3.361 -24.578 -29.766 1 91 150 VAL B O 1
ATOM 4399 N N . VAL B 1 151 ? 5.113 -23.469 -29.078 1 91.12 151 VAL B N 1
ATOM 4400 C CA . VAL B 1 151 ? 4.387 -22.719 -28.062 1 91.12 151 VAL B CA 1
ATOM 4401 C C . VAL B 1 151 ? 3.314 -21.859 -28.719 1 91.12 151 VAL B C 1
ATOM 4403 O O . VAL B 1 151 ? 2.217 -21.688 -28.188 1 91.12 151 VAL B O 1
ATOM 4406 N N . TYR B 1 152 ? 3.633 -21.344 -29.859 1 92.31 152 TYR B N 1
ATOM 4407 C CA . TYR B 1 152 ? 2.703 -20.484 -30.594 1 92.31 152 TYR B CA 1
ATOM 4408 C C . TYR B 1 152 ? 1.419 -21.234 -30.922 1 92.31 152 TYR B C 1
ATOM 4410 O O . TYR B 1 152 ? 0.326 -20.656 -30.844 1 92.31 152 TYR B O 1
ATOM 4418 N N . ILE B 1 153 ? 1.551 -22.469 -31.234 1 93.5 153 ILE B N 1
ATOM 4419 C CA . ILE B 1 153 ? 0.397 -23.281 -31.594 1 93.5 153 ILE B CA 1
ATOM 4420 C C . ILE B 1 153 ? -0.506 -23.469 -30.375 1 93.5 153 ILE B C 1
ATOM 4422 O O . ILE B 1 153 ? -1.723 -23.281 -30.453 1 93.5 153 ILE B O 1
ATOM 4426 N N . PHE B 1 154 ? 0.072 -23.797 -29.25 1 91.94 154 PHE B N 1
ATOM 4427 C CA . PHE B 1 154 ? -0.688 -24.016 -28.031 1 91.94 154 PHE B CA 1
ATOM 4428 C C . PHE B 1 154 ? -1.314 -22.703 -27.547 1 91.94 154 PHE B C 1
ATOM 4430 O O . PHE B 1 154 ? -2.484 -22.688 -27.156 1 91.94 154 PHE B O 1
ATOM 4437 N N . GLU B 1 155 ? -0.518 -21.672 -27.609 1 90.06 155 GLU B N 1
ATOM 4438 C CA . GLU B 1 155 ? -0.971 -20.375 -27.141 1 90.06 155 GLU B CA 1
ATOM 4439 C C . GLU B 1 155 ? -2.111 -19.828 -28 1 90.06 155 GLU B C 1
ATOM 4441 O O . GLU B 1 155 ? -3.041 -19.203 -27.484 1 90.06 155 GLU B O 1
ATOM 4446 N N . THR B 1 156 ? -1.972 -20 -29.281 1 91.25 156 THR B N 1
ATOM 4447 C CA . THR B 1 156 ? -3.006 -19.531 -30.188 1 91.25 156 THR B CA 1
ATOM 4448 C C . THR B 1 156 ? -4.301 -20.312 -30 1 91.25 156 THR B C 1
ATOM 4450 O O . THR B 1 156 ? -5.387 -19.734 -29.984 1 91.25 156 THR B O 1
ATOM 4453 N N . ALA B 1 157 ? -4.133 -21.578 -29.875 1 92.81 157 ALA B N 1
ATOM 4454 C CA . ALA B 1 157 ? -5.309 -22.406 -29.625 1 92.81 157 ALA B CA 1
ATOM 4455 C C . ALA B 1 157 ? -6.023 -21.969 -28.344 1 92.81 157 ALA B C 1
ATOM 4457 O O . ALA B 1 157 ? -7.25 -21.844 -28.328 1 92.81 157 ALA B O 1
ATOM 4458 N N . ALA B 1 158 ? -5.258 -21.797 -27.312 1 90.5 158 ALA B N 1
ATOM 4459 C CA . ALA B 1 158 ? -5.824 -21.375 -26.031 1 90.5 158 ALA B CA 1
ATOM 4460 C C . ALA B 1 158 ? -6.477 -20 -26.141 1 90.5 158 ALA B C 1
ATOM 4462 O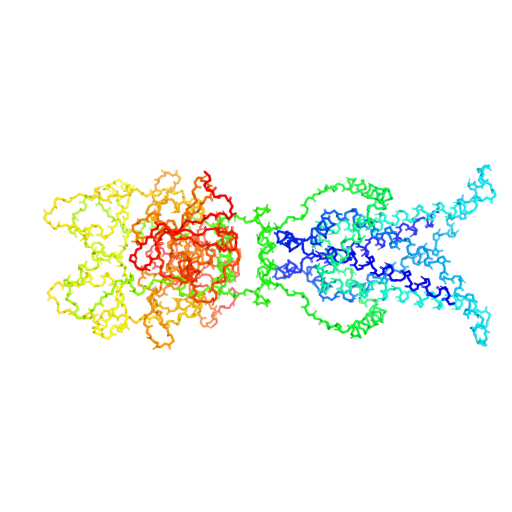 O . ALA B 1 158 ? -7.578 -19.781 -25.625 1 90.5 158 ALA B O 1
ATOM 4463 N N . SER B 1 159 ? -5.832 -19.094 -26.828 1 88.81 159 SER B N 1
ATOM 4464 C CA . SER B 1 159 ? -6.316 -17.719 -26.969 1 88.81 159 SER B CA 1
ATOM 4465 C C . SER B 1 159 ? -7.621 -17.688 -27.75 1 88.81 159 SER B C 1
ATOM 4467 O O . SER B 1 159 ? -8.531 -16.906 -27.422 1 88.81 159 SER B O 1
ATOM 4469 N N . ILE B 1 160 ? -7.66 -18.469 -28.766 1 90.25 160 ILE B N 1
ATOM 4470 C CA . ILE B 1 160 ? -8.867 -18.531 -29.578 1 90.25 160 ILE B CA 1
ATOM 4471 C C . ILE B 1 160 ? -10.023 -19.078 -28.734 1 90.25 160 ILE B C 1
ATOM 4473 O O . ILE B 1 160 ? -11.141 -18.562 -28.797 1 90.25 160 ILE B O 1
ATOM 4477 N N . ALA B 1 161 ? -9.688 -20.078 -28.062 1 90.25 161 ALA B N 1
ATOM 4478 C CA . ALA B 1 161 ? -10.711 -20.672 -27.188 1 90.25 161 ALA B CA 1
ATOM 4479 C C . ALA B 1 161 ? -11.211 -19.656 -26.172 1 90.25 161 ALA B C 1
ATOM 4481 O O . ALA B 1 161 ? -12.406 -19.578 -25.891 1 90.25 161 ALA B O 1
ATOM 4482 N N . MET B 1 162 ? -10.344 -18.938 -25.594 1 88.12 162 MET B N 1
ATOM 4483 C CA . MET B 1 162 ? -10.695 -17.938 -24.594 1 88.12 162 MET B CA 1
ATOM 4484 C C . MET B 1 162 ? -11.523 -16.812 -25.203 1 88.12 162 MET B C 1
ATOM 4486 O O . MET B 1 162 ? -12.469 -16.312 -24.594 1 88.12 162 MET B O 1
ATOM 4490 N N . ARG B 1 163 ? -11.18 -16.422 -26.406 1 86.44 163 ARG B N 1
ATOM 4491 C CA . ARG B 1 163 ? -11.93 -15.391 -27.109 1 86.44 163 ARG B CA 1
ATOM 4492 C C . ARG B 1 163 ? -13.359 -15.852 -27.406 1 86.44 163 ARG B C 1
ATOM 4494 O O . ARG B 1 163 ? -14.297 -15.062 -27.312 1 86.44 163 ARG B O 1
ATOM 4501 N N . LEU B 1 164 ? -13.359 -17 -27.719 1 87.5 164 LEU B N 1
ATOM 4502 C CA . LEU B 1 164 ? -14.664 -17.578 -28.016 1 87.5 164 LEU B CA 1
ATOM 4503 C C . LEU B 1 164 ? -15.531 -17.609 -26.75 1 87.5 164 LEU B C 1
ATOM 4505 O O . LEU B 1 164 ? -16.766 -17.531 -26.844 1 87.5 164 LEU B O 1
ATOM 4509 N N . MET B 1 165 ? -14.867 -17.703 -25.641 1 84.75 165 MET B N 1
ATOM 4510 C CA . MET B 1 165 ? -15.562 -17.703 -24.359 1 84.75 165 MET B CA 1
ATOM 4511 C C . MET B 1 165 ? -15.867 -16.281 -23.906 1 84.75 165 MET B C 1
ATOM 4513 O O . MET B 1 165 ? -16.422 -16.078 -22.828 1 84.75 165 MET B O 1
ATOM 4517 N N . GLY B 1 166 ? -15.453 -15.25 -24.703 1 77.38 166 GLY B N 1
ATOM 4518 C CA . GLY B 1 166 ? -15.773 -13.859 -24.438 1 77.38 166 GLY B CA 1
ATOM 4519 C C . GLY B 1 166 ? -14.758 -13.164 -23.562 1 77.38 166 GLY B C 1
ATOM 4520 O O . GLY B 1 166 ? -15.023 -12.094 -23 1 77.38 166 GLY B O 1
ATOM 4521 N N . MET B 1 167 ? -13.703 -13.844 -23.438 1 75.94 167 MET B N 1
ATOM 4522 C CA . MET B 1 167 ? -12.734 -13.234 -22.531 1 75.94 167 MET B CA 1
ATOM 4523 C C . MET B 1 167 ? -11.719 -12.391 -23.297 1 75.94 167 MET B C 1
ATOM 4525 O O . MET B 1 167 ? -11.219 -12.812 -24.344 1 75.94 167 MET B O 1
ATOM 4529 N N . ARG B 1 168 ? -11.844 -11.078 -22.953 1 61.22 168 ARG B N 1
ATOM 4530 C CA . ARG B 1 168 ? -10.891 -10.188 -23.594 1 61.22 168 ARG B CA 1
ATOM 4531 C C . ARG B 1 168 ? -9.578 -10.141 -22.812 1 61.22 168 ARG B C 1
ATOM 4533 O O . ARG B 1 168 ? -9.57 -10.273 -21.594 1 61.22 168 ARG B O 1
ATOM 4540 N N . PRO B 1 169 ? -8.445 -10.297 -23.609 1 57.22 169 PRO B N 1
ATOM 4541 C CA . PRO B 1 169 ? -7.141 -10.188 -22.953 1 57.22 169 PRO B CA 1
ATOM 4542 C C . PRO B 1 169 ? -7.043 -8.969 -22.031 1 57.22 169 PRO B C 1
ATOM 4544 O O . PRO B 1 169 ? -7.145 -7.832 -22.5 1 57.22 169 PRO B O 1
ATOM 4547 N N . GLU B 1 170 ? -7.914 -8.859 -21.078 1 57.19 170 GLU B N 1
ATOM 4548 C CA . GLU B 1 170 ? -7.887 -7.617 -20.312 1 57.19 170 GLU B CA 1
ATOM 4549 C C . GLU B 1 170 ? -6.648 -7.547 -19.422 1 57.19 170 GLU B C 1
ATOM 4551 O O . GLU B 1 170 ? -6.074 -8.578 -19.062 1 57.19 170 GLU B O 1
ATOM 4556 N N . ASP B 1 171 ? -6.043 -6.336 -19.391 1 56 171 ASP B N 1
ATOM 4557 C CA . ASP B 1 171 ? -4.922 -5.914 -18.562 1 56 171 ASP B CA 1
ATOM 4558 C C . ASP B 1 171 ? -5.223 -6.121 -17.078 1 56 171 ASP B C 1
ATOM 4560 O O . ASP B 1 171 ? -5.859 -5.277 -16.438 1 56 171 ASP B O 1
ATOM 4564 N N . SER B 1 172 ? -5.461 -7.352 -16.562 1 57.47 172 SER B N 1
ATOM 4565 C CA . SER B 1 172 ? -5.781 -7.746 -15.195 1 57.47 172 SER B CA 1
ATOM 4566 C C . SER B 1 172 ? -4.738 -7.223 -14.211 1 57.47 172 SER B C 1
ATOM 4568 O O . SER B 1 172 ? -4.922 -7.316 -13 1 57.47 172 SER B O 1
ATOM 4570 N N . ASP B 1 173 ? -3.693 -6.578 -14.656 1 61.97 173 ASP B N 1
ATOM 4571 C CA . ASP B 1 173 ? -2.561 -6.383 -13.75 1 61.97 173 ASP B CA 1
ATOM 4572 C C . ASP B 1 173 ? -2.639 -5.023 -13.062 1 61.97 173 ASP B C 1
ATOM 4574 O O . ASP B 1 173 ? -1.673 -4.586 -12.43 1 61.97 173 ASP B O 1
ATOM 4578 N N . ARG B 1 174 ? -3.965 -4.488 -12.992 1 66.81 174 ARG B N 1
ATOM 4579 C CA . ARG B 1 174 ? -3.912 -3.152 -12.406 1 66.81 174 ARG B CA 1
ATOM 4580 C C . ARG B 1 174 ? -4.223 -3.193 -10.914 1 66.81 174 ARG B C 1
ATOM 4582 O O . ARG B 1 174 ? -5.156 -3.873 -10.484 1 66.81 174 ARG B O 1
ATOM 4589 N N . VAL B 1 175 ? -3.361 -2.631 -10.18 1 75.69 175 VAL B N 1
ATOM 4590 C CA . VAL B 1 175 ? -3.535 -2.465 -8.742 1 75.69 175 VAL B CA 1
ATOM 4591 C C . VAL B 1 175 ? -4.754 -1.586 -8.469 1 75.69 175 VAL B C 1
ATOM 4593 O O . VAL B 1 175 ? -4.918 -0.534 -9.086 1 75.69 175 VAL B O 1
ATOM 4596 N N . THR B 1 176 ? -5.621 -2.092 -7.633 1 75.25 176 THR B N 1
ATOM 4597 C CA . THR B 1 176 ? -6.82 -1.35 -7.262 1 75.25 176 THR B CA 1
ATOM 4598 C C . THR B 1 176 ? -6.637 -0.668 -5.906 1 75.25 176 THR B C 1
ATOM 4600 O O . THR B 1 176 ? -5.703 -0.983 -5.168 1 75.25 176 THR B O 1
ATOM 4603 N N . GLU B 1 177 ? -7.461 0.277 -5.723 1 76.25 177 GLU B N 1
ATOM 4604 C CA . GLU B 1 177 ? -7.441 0.953 -4.43 1 76.25 177 GLU B CA 1
ATOM 4605 C C . GLU B 1 177 ? -7.664 -0.035 -3.287 1 76.25 177 GLU B C 1
ATOM 4607 O O . GLU B 1 177 ? -7.051 0.084 -2.227 1 76.25 177 GLU B O 1
ATOM 4612 N N . GLU B 1 178 ? -8.539 -0.983 -3.521 1 74.56 178 GLU B N 1
ATOM 4613 C CA . GLU B 1 178 ? -8.836 -1.982 -2.498 1 74.56 178 GLU B CA 1
ATOM 4614 C C . GLU B 1 178 ? -7.602 -2.826 -2.18 1 74.56 178 GLU B C 1
ATOM 4616 O O . GLU B 1 178 ? -7.355 -3.16 -1.02 1 74.56 178 GLU B O 1
ATOM 4621 N N . GLU B 1 179 ? -6.941 -3.076 -3.219 1 78.25 179 GLU B N 1
ATOM 4622 C CA . GLU B 1 179 ? -5.73 -3.865 -3.029 1 78.25 179 GLU B CA 1
ATOM 4623 C C . GLU B 1 179 ? -4.676 -3.082 -2.25 1 78.25 179 GLU B C 1
ATOM 4625 O O . GLU B 1 179 ? -3.996 -3.637 -1.386 1 78.25 179 GLU B O 1
ATOM 4630 N N . VAL B 1 180 ? -4.508 -1.855 -2.559 1 77.75 180 VAL B N 1
ATOM 4631 C CA . VAL B 1 180 ? -3.57 -0.994 -1.846 1 77.75 180 VAL B CA 1
ATOM 4632 C C . VAL B 1 180 ? -3.939 -0.939 -0.365 1 77.75 180 VAL B C 1
ATOM 4634 O O . VAL B 1 180 ? -3.078 -1.091 0.503 1 77.75 180 VAL B O 1
ATOM 4637 N N . GLN B 1 181 ? -5.188 -0.827 -0.103 1 77.5 181 GLN B N 1
ATOM 4638 C CA . GLN B 1 181 ? -5.656 -0.738 1.275 1 77.5 181 GLN B CA 1
ATOM 4639 C C . GLN B 1 181 ? -5.438 -2.055 2.016 1 77.5 181 GLN B C 1
ATOM 4641 O O . GLN B 1 181 ? -5.078 -2.057 3.195 1 77.5 181 GLN B O 1
ATOM 4646 N N . ALA B 1 182 ? -5.699 -3.066 1.337 1 77 182 ALA B N 1
ATOM 4647 C CA . ALA B 1 182 ? -5.535 -4.383 1.942 1 77 182 ALA B CA 1
ATOM 4648 C C . ALA B 1 182 ? -4.074 -4.641 2.303 1 77 182 ALA B C 1
ATOM 4650 O O . ALA B 1 182 ? -3.775 -5.172 3.375 1 77 182 ALA B O 1
ATOM 4651 N N . ILE B 1 183 ? -3.252 -4.309 1.435 1 79.12 183 ILE B N 1
ATOM 4652 C CA . ILE B 1 183 ? -1.828 -4.531 1.654 1 79.12 183 ILE B CA 1
ATOM 4653 C C . ILE B 1 183 ? -1.337 -3.645 2.797 1 79.12 183 ILE B C 1
ATOM 4655 O O . ILE B 1 183 ? -0.53 -4.078 3.623 1 79.12 183 ILE B O 1
ATOM 4659 N N . MET B 1 184 ? -1.826 -2.479 2.785 1 78.19 184 MET B N 1
ATOM 4660 C CA . MET B 1 184 ? -1.467 -1.569 3.871 1 78.19 184 MET B CA 1
ATOM 4661 C C . MET B 1 184 ? -1.929 -2.119 5.215 1 78.19 184 MET B C 1
ATOM 4663 O O . MET B 1 184 ? -1.191 -2.061 6.203 1 78.19 184 MET B O 1
ATOM 4667 N N . ALA B 1 185 ? -3.113 -2.615 5.285 1 74.19 185 ALA B N 1
ATOM 4668 C CA . ALA B 1 185 ? -3.643 -3.203 6.512 1 74.19 185 ALA B CA 1
ATOM 4669 C C . ALA B 1 185 ? -2.789 -4.383 6.969 1 74.19 185 ALA B C 1
ATOM 4671 O O . ALA B 1 185 ? -2.531 -4.543 8.164 1 74.19 185 ALA B O 1
ATOM 4672 N N . GLU B 1 186 ? -2.449 -5.109 6.035 1 77.19 186 GLU B N 1
ATOM 4673 C CA . GLU B 1 186 ? -1.592 -6.25 6.34 1 77.19 186 GLU B CA 1
ATOM 4674 C C . GLU B 1 186 ? -0.219 -5.797 6.828 1 77.19 186 GLU B C 1
ATOM 4676 O O . GLU B 1 186 ? 0.406 -6.465 7.652 1 77.19 186 GLU B O 1
ATOM 4681 N N . GLY B 1 187 ? 0.233 -4.742 6.254 1 76.12 187 GLY B N 1
ATOM 4682 C CA . GLY B 1 187 ? 1.494 -4.176 6.703 1 76.12 187 GLY B CA 1
ATOM 4683 C C . GLY B 1 187 ? 1.492 -3.805 8.172 1 76.12 187 GLY B C 1
ATOM 4684 O O . GLY B 1 187 ? 2.514 -3.932 8.852 1 76.12 187 GLY B O 1
ATOM 4685 N N . VAL B 1 188 ? 0.382 -3.473 8.68 1 76 188 VAL B N 1
ATOM 4686 C CA . VAL B 1 188 ? 0.234 -3.158 10.094 1 76 188 VAL B CA 1
ATOM 4687 C C . VAL B 1 188 ? 0.336 -4.438 10.922 1 76 188 VAL B C 1
ATOM 4689 O O . VAL B 1 188 ? 1.038 -4.477 11.938 1 76 188 VAL B O 1
ATOM 4692 N N . GLU B 1 189 ? -0.31 -5.41 10.43 1 72.44 189 GLU B N 1
ATOM 4693 C CA . GLU B 1 189 ? -0.313 -6.688 11.141 1 72.44 189 GLU B CA 1
ATOM 4694 C C . GLU B 1 189 ? 1.082 -7.305 11.172 1 72.44 189 GLU B C 1
ATOM 4696 O O . GLU B 1 189 ? 1.468 -7.93 12.164 1 72.44 189 GLU B O 1
ATOM 4701 N N . SER B 1 190 ? 1.762 -7.055 10.109 1 75.62 190 SER B N 1
ATOM 4702 C CA . SER B 1 190 ? 3.098 -7.637 10.016 1 75.62 190 SER B CA 1
ATOM 4703 C C . SER B 1 190 ? 4.129 -6.77 10.727 1 75.62 190 SER B C 1
ATOM 4705 O O . SER B 1 190 ? 5.266 -7.195 10.938 1 75.62 190 SER B O 1
ATOM 4707 N N . GLY B 1 191 ? 3.732 -5.48 11.047 1 73.69 191 GLY B N 1
ATOM 4708 C CA . GLY B 1 191 ? 4.645 -4.566 11.719 1 73.69 191 GLY B CA 1
ATOM 4709 C C . GLY B 1 191 ? 5.445 -3.711 10.75 1 73.69 191 GLY B C 1
ATOM 4710 O O . GLY B 1 191 ? 6.297 -2.924 11.172 1 73.69 191 GLY B O 1
ATOM 4711 N N . ALA B 1 192 ? 5.188 -3.943 9.5 1 74.75 192 ALA B N 1
ATOM 4712 C CA . ALA B 1 192 ? 5.871 -3.121 8.508 1 74.75 192 ALA B CA 1
ATOM 4713 C C . ALA B 1 192 ? 5.426 -1.665 8.594 1 74.75 192 ALA B C 1
ATOM 4715 O O . ALA B 1 192 ? 6.188 -0.754 8.258 1 74.75 192 ALA B O 1
ATOM 4716 N N . ILE B 1 193 ? 4.211 -1.464 9.086 1 76.56 193 ILE B N 1
ATOM 4717 C CA . ILE B 1 193 ? 3.629 -0.138 9.258 1 76.56 193 ILE B CA 1
ATOM 4718 C C . ILE B 1 193 ? 3.111 0.021 10.688 1 76.56 193 ILE B C 1
ATOM 4720 O O . ILE B 1 193 ? 2.455 -0.876 11.219 1 76.56 193 ILE B O 1
ATOM 4724 N N . GLU B 1 194 ? 3.465 1.085 11.281 1 76.88 194 GLU B N 1
ATOM 4725 C CA . GLU B 1 194 ? 2.922 1.367 12.609 1 76.88 194 GLU B CA 1
ATOM 4726 C C . GLU B 1 194 ? 1.432 1.692 12.531 1 76.88 194 GLU B C 1
ATOM 4728 O O . GLU B 1 194 ? 0.939 2.141 11.5 1 76.88 194 GLU B O 1
ATOM 4733 N N . LYS B 1 195 ? 0.809 1.433 13.602 1 75.19 195 LYS B N 1
ATOM 4734 C CA . LYS B 1 195 ? -0.634 1.651 13.648 1 75.19 195 LYS B CA 1
ATOM 4735 C C . LYS B 1 195 ? -0.979 3.107 13.352 1 75.19 195 LYS B C 1
ATOM 4737 O O . LYS B 1 195 ? -1.903 3.389 12.586 1 75.19 195 LYS B O 1
ATOM 4742 N N . SER B 1 196 ? -0.231 3.955 13.906 1 73.44 196 SER B N 1
ATOM 4743 C CA . SER B 1 196 ? -0.486 5.379 13.711 1 73.44 196 SER B CA 1
ATOM 4744 C C . SER B 1 196 ? -0.245 5.785 12.258 1 73.44 196 SER B C 1
ATOM 4746 O O . SER B 1 196 ? -0.98 6.613 11.711 1 73.44 196 SER B O 1
ATOM 4748 N N . GLU B 1 197 ? 0.735 5.227 11.727 1 78.12 197 GLU B N 1
ATOM 4749 C CA . GLU B 1 197 ? 1.026 5.48 10.32 1 78.12 197 GLU B CA 1
ATOM 4750 C C . GLU B 1 197 ? -0.11 4.996 9.43 1 78.12 197 GLU B C 1
ATOM 4752 O O . GLU B 1 197 ? -0.493 5.684 8.477 1 78.12 197 GLU B O 1
ATOM 4757 N N . HIS B 1 198 ? -0.526 3.877 9.852 1 75.88 198 HIS B N 1
ATOM 4758 C CA . HIS B 1 198 ? -1.602 3.277 9.07 1 75.88 198 HIS B CA 1
ATOM 4759 C C . HIS B 1 198 ? -2.84 4.168 9.062 1 75.88 198 HIS B C 1
ATOM 4761 O O . HIS B 1 198 ? -3.486 4.324 8.023 1 75.88 198 HIS B O 1
ATOM 4767 N N . GLU B 1 199 ? -3.164 4.676 10.148 1 75.06 199 GLU B N 1
ATOM 4768 C CA . GLU B 1 199 ? -4.328 5.551 10.25 1 75.06 199 GLU B CA 1
ATOM 4769 C C . GLU B 1 199 ? -4.172 6.785 9.359 1 75.06 199 GLU B C 1
ATOM 4771 O O . GLU B 1 199 ? -5.121 7.203 8.695 1 75.06 199 GLU B O 1
ATOM 4776 N N . MET B 1 200 ? -3.041 7.266 9.328 1 78.38 200 MET B N 1
ATOM 4777 C CA . MET B 1 200 ? -2.779 8.453 8.516 1 78.38 200 MET B CA 1
ATOM 4778 C C . MET B 1 200 ? -2.826 8.117 7.031 1 78.38 200 MET B C 1
ATOM 4780 O O . MET B 1 200 ? -3.332 8.906 6.23 1 78.38 200 MET B O 1
ATOM 4784 N N . LEU B 1 201 ? -2.283 6.992 6.746 1 79.38 201 LEU B N 1
ATOM 4785 C CA . LEU B 1 201 ? -2.297 6.559 5.352 1 79.38 201 LEU B CA 1
ATOM 4786 C C . LEU B 1 201 ? -3.729 6.422 4.84 1 79.38 201 LEU B C 1
ATOM 4788 O O . LEU B 1 201 ? -4.035 6.848 3.725 1 79.38 201 LEU B O 1
ATOM 4792 N N . ARG B 1 202 ? -4.484 5.887 5.684 1 75.62 202 ARG B N 1
ATOM 4793 C CA . ARG B 1 202 ? -5.883 5.715 5.309 1 75.62 202 ARG B CA 1
ATOM 4794 C C . ARG B 1 202 ? -6.559 7.066 5.09 1 75.62 202 ARG B C 1
ATOM 4796 O O . ARG B 1 202 ? -7.371 7.219 4.176 1 75.62 202 ARG B O 1
ATOM 4803 N N . ARG B 1 203 ? -6.27 7.977 5.895 1 76.75 203 ARG B N 1
ATOM 4804 C CA . ARG B 1 203 ? -6.859 9.312 5.801 1 76.75 203 ARG B CA 1
ATOM 4805 C C . ARG B 1 203 ? -6.395 10.023 4.535 1 76.75 203 ARG B C 1
ATOM 4807 O O . ARG B 1 203 ? -7.172 10.742 3.902 1 76.75 203 ARG B O 1
ATOM 4814 N N . ILE B 1 204 ? -5.191 9.828 4.219 1 80 204 ILE B N 1
ATOM 4815 C CA . ILE B 1 204 ? -4.637 10.484 3.037 1 80 204 ILE B CA 1
ATOM 4816 C C . ILE B 1 204 ? -5.316 9.945 1.781 1 80 204 ILE B C 1
ATOM 4818 O O . ILE B 1 204 ? -5.652 10.703 0.872 1 80 204 ILE B O 1
ATOM 4822 N N . ILE B 1 205 ? -5.457 8.68 1.791 1 75.44 205 ILE B N 1
ATOM 4823 C CA . ILE B 1 205 ? -6.074 8.055 0.625 1 75.44 205 ILE B CA 1
ATOM 4824 C C . ILE B 1 205 ? -7.496 8.586 0.448 1 75.44 205 ILE B C 1
ATOM 4826 O O . ILE B 1 205 ? -7.957 8.773 -0.68 1 75.44 205 ILE B O 1
ATOM 4830 N N . ARG B 1 206 ? -8.188 8.953 1.532 1 73.81 206 ARG B N 1
ATOM 4831 C CA . ARG B 1 206 ? -9.562 9.422 1.482 1 73.81 206 ARG B CA 1
ATOM 4832 C C . ARG B 1 206 ? -9.625 10.922 1.221 1 73.81 206 ARG B C 1
ATOM 4834 O O . ARG B 1 206 ? -10.711 11.477 1.015 1 73.81 206 ARG B O 1
ATOM 4841 N N . LEU B 1 207 ? -8.516 11.57 1.234 1 77.75 207 LEU B N 1
ATOM 4842 C CA . LEU B 1 207 ? -8.477 13.023 1.055 1 77.75 207 LEU B CA 1
ATOM 4843 C C . LEU B 1 207 ? -9 13.414 -0.323 1 77.75 207 LEU B C 1
ATOM 4845 O O . LEU B 1 207 ? -9.547 14.5 -0.496 1 77.75 207 LEU B O 1
ATOM 4849 N N . GLY B 1 208 ? -8.781 12.539 -1.234 1 76.25 208 GLY B N 1
ATOM 4850 C CA . GLY B 1 208 ? -9.25 12.797 -2.586 1 76.25 208 GLY B CA 1
ATOM 4851 C C . GLY B 1 208 ? -10.766 12.742 -2.709 1 76.25 208 GLY B C 1
ATOM 4852 O O . GLY B 1 208 ? -11.336 13.383 -3.59 1 76.25 208 GLY B O 1
ATOM 4853 N N . ASP B 1 209 ? -11.414 12.102 -1.795 1 74.38 209 ASP B N 1
ATOM 4854 C CA . ASP B 1 209 ? -12.859 11.914 -1.86 1 74.38 209 ASP B CA 1
ATOM 4855 C C . ASP B 1 209 ? -13.57 12.781 -0.823 1 74.38 209 ASP B C 1
ATOM 4857 O O . ASP B 1 209 ? -14.789 12.953 -0.887 1 74.38 209 ASP B O 1
ATOM 4861 N N . ARG B 1 210 ? -12.805 13.266 0.083 1 77.44 210 ARG B N 1
ATOM 4862 C CA . ARG B 1 210 ? -13.391 14.094 1.128 1 77.44 210 ARG B CA 1
ATOM 4863 C C . ARG B 1 210 ? -13.539 15.539 0.66 1 77.44 210 ARG B C 1
ATOM 4865 O O . ARG B 1 210 ? -12.594 16.125 0.117 1 77.44 210 ARG B O 1
ATOM 4872 N N . ASN B 1 211 ? -14.68 16.047 0.871 1 81.31 211 ASN B N 1
ATOM 4873 C CA . ASN B 1 211 ? -14.945 17.422 0.471 1 81.31 211 ASN B CA 1
ATOM 4874 C C . ASN B 1 211 ? -14.477 18.406 1.529 1 81.31 211 ASN B C 1
ATOM 4876 O O . ASN B 1 211 ? -14.516 18.125 2.725 1 81.31 211 ASN B O 1
ATOM 4880 N N . VAL B 1 212 ? -14.094 19.594 1.041 1 87.25 212 VAL B N 1
ATOM 4881 C CA . VAL B 1 212 ? -13.617 20.641 1.94 1 87.25 212 VAL B CA 1
ATOM 4882 C C . VAL B 1 212 ? -14.734 21.062 2.889 1 87.25 212 VAL B C 1
ATOM 4884 O O . VAL B 1 212 ? -14.477 21.531 3.998 1 87.25 212 VAL B O 1
ATOM 4887 N N . LYS B 1 213 ? -15.93 20.844 2.455 1 81.56 213 LYS B N 1
ATOM 4888 C CA . LYS B 1 213 ? -17.078 21.203 3.281 1 81.56 213 LYS B CA 1
ATOM 4889 C C . LYS B 1 213 ? -17.078 20.438 4.598 1 81.56 213 LYS B C 1
ATOM 4891 O O . LYS B 1 213 ? -17.516 20.953 5.629 1 81.56 213 LYS B O 1
ATOM 4896 N N . SER B 1 214 ? -16.547 19.266 4.59 1 77.88 214 SER B N 1
ATOM 4897 C CA . SER B 1 214 ? -16.562 18.406 5.762 1 77.88 214 SER B CA 1
ATOM 4898 C C . SER B 1 214 ? -15.531 18.844 6.797 1 77.88 214 SER B C 1
ATOM 4900 O O . SER B 1 214 ? -15.625 18.469 7.965 1 77.88 214 SER B O 1
ATOM 4902 N N . ILE B 1 215 ? -14.609 19.703 6.395 1 80.69 215 ILE B N 1
ATOM 4903 C CA . ILE B 1 215 ? -13.539 20.016 7.336 1 80.69 215 ILE B CA 1
ATOM 4904 C C . ILE B 1 215 ? -13.391 21.516 7.48 1 80.69 215 ILE B C 1
ATOM 4906 O O . ILE B 1 215 ? -12.602 22 8.297 1 80.69 215 ILE B O 1
ATOM 4910 N N . MET B 1 216 ? -14.078 22.266 6.715 1 86.25 216 MET B N 1
ATOM 4911 C CA . MET B 1 216 ? -13.961 23.719 6.727 1 86.25 216 MET B CA 1
ATOM 4912 C C . MET B 1 216 ? -14.484 24.297 8.039 1 86.25 216 MET B C 1
ATOM 4914 O O . MET B 1 216 ? -15.156 23.609 8.805 1 86.25 216 MET B O 1
ATOM 4918 N N . THR B 1 217 ? -14.062 25.469 8.383 1 86.88 217 THR B N 1
ATOM 4919 C CA . THR B 1 217 ? -14.695 26.25 9.438 1 86.88 217 THR B CA 1
ATOM 4920 C C . THR B 1 217 ? -15.922 26.984 8.898 1 86.88 217 THR B C 1
ATOM 4922 O O . THR B 1 217 ? -15.797 27.844 8.023 1 86.88 217 THR B O 1
ATOM 4925 N N . HIS B 1 218 ? -16.969 26.656 9.406 1 84.69 218 HIS B N 1
ATOM 4926 C CA . HIS B 1 218 ? -18.219 27.234 8.922 1 84.69 218 HIS B CA 1
ATOM 4927 C C . HIS B 1 218 ? -18.25 28.734 9.148 1 84.69 218 HIS B C 1
ATOM 4929 O O . HIS B 1 218 ? -17.672 29.25 10.117 1 84.69 218 HIS B O 1
ATOM 4935 N N . ARG B 1 219 ? -18.953 29.422 8.352 1 87.44 219 ARG B N 1
ATOM 4936 C CA . ARG B 1 219 ? -19.016 30.875 8.375 1 87.44 219 ARG B CA 1
ATOM 4937 C C . ARG B 1 219 ? -19.469 31.391 9.742 1 87.44 219 ARG B C 1
ATOM 4939 O O . ARG B 1 219 ? -19.016 32.438 10.188 1 87.44 219 ARG B O 1
ATOM 4946 N N . THR B 1 220 ? -20.266 30.625 10.477 1 81.5 220 THR B N 1
ATOM 4947 C CA . THR B 1 220 ? -20.797 31.062 11.766 1 81.5 220 THR B CA 1
ATOM 4948 C C . THR B 1 220 ? -19.703 31.031 12.836 1 81.5 220 THR B C 1
ATOM 4950 O O . THR B 1 220 ? -19.844 31.672 13.883 1 81.5 220 THR B O 1
ATOM 4953 N N . GLU B 1 221 ? -18.703 30.359 12.539 1 82.81 221 GLU B N 1
ATOM 4954 C CA . GLU B 1 221 ? -17.609 30.219 13.5 1 82.81 221 GLU B CA 1
ATOM 4955 C C . GLU B 1 221 ? -16.406 31.062 13.102 1 82.81 221 GLU B C 1
ATOM 4957 O O . GLU B 1 221 ? -15.375 31.047 13.789 1 82.81 221 GLU B O 1
ATOM 4962 N N . VAL B 1 222 ? -16.531 31.734 12.023 1 89.12 222 VAL B N 1
ATOM 4963 C CA . VAL B 1 222 ? -15.414 32.531 11.523 1 89.12 222 VAL B CA 1
ATOM 4964 C C . VAL B 1 222 ? -15.453 33.906 12.125 1 89.12 222 VAL B C 1
ATOM 4966 O O . VAL B 1 222 ? -16.516 34.531 12.242 1 89.12 222 VAL B O 1
ATOM 4969 N N . SER B 1 223 ? -14.336 34.375 12.609 1 89.44 223 SER B N 1
ATOM 4970 C CA . SER B 1 223 ? -14.203 35.781 13.055 1 89.44 223 SER B CA 1
ATOM 4971 C C . SER B 1 223 ? -13.797 36.688 11.898 1 89.44 223 SER B C 1
ATOM 4973 O O . SER B 1 223 ? -12.617 36.781 11.57 1 89.44 223 SER B O 1
ATOM 4975 N N . PHE B 1 224 ? -14.742 37.406 11.438 1 92.19 224 PHE B N 1
ATOM 4976 C CA . PHE B 1 224 ? -14.516 38.281 10.312 1 92.19 224 PHE B CA 1
ATOM 4977 C C . PHE B 1 224 ? -14.109 39.688 10.789 1 92.19 224 PHE B C 1
ATOM 4979 O O . PHE B 1 224 ? -14.477 40.094 11.891 1 92.19 224 PHE B O 1
ATOM 4986 N N . ILE B 1 225 ? -13.336 40.344 10 1 94.19 225 ILE B N 1
ATOM 4987 C CA . ILE B 1 225 ? -13.086 41.75 10.148 1 94.19 225 ILE B CA 1
ATOM 4988 C C . ILE B 1 225 ? -13.852 42.531 9.078 1 94.19 225 ILE B C 1
ATOM 4990 O O . ILE B 1 225 ? -13.836 42.156 7.906 1 94.19 225 ILE B O 1
ATOM 4994 N N . ASP B 1 226 ? -14.578 43.531 9.555 1 93.81 226 ASP B N 1
ATOM 4995 C CA . ASP B 1 226 ? -15.312 44.375 8.617 1 93.81 226 ASP B CA 1
ATOM 4996 C C . ASP B 1 226 ? -14.445 45.562 8.141 1 93.81 226 ASP B C 1
ATOM 4998 O O . ASP B 1 226 ? -13.695 46.125 8.922 1 93.81 226 ASP B O 1
ATOM 5002 N N . VAL B 1 227 ? -14.617 45.875 6.895 1 92.5 227 VAL B N 1
ATOM 5003 C CA . VAL B 1 227 ? -13.828 46.969 6.316 1 92.5 227 VAL B CA 1
ATOM 5004 C C . VAL B 1 227 ? -14.125 48.281 7.051 1 92.5 227 VAL B C 1
ATOM 5006 O O . VAL B 1 227 ? -13.289 49.188 7.078 1 92.5 227 VAL B O 1
ATOM 5009 N N . HIS B 1 228 ? -15.242 48.344 7.715 1 90.88 228 HIS B N 1
ATOM 5010 C CA . HIS B 1 228 ? -15.664 49.594 8.367 1 90.88 228 HIS B CA 1
ATOM 5011 C C . HIS B 1 228 ? -15.266 49.594 9.836 1 90.88 228 HIS B C 1
ATOM 5013 O O . HIS B 1 228 ? -15.438 50.625 10.523 1 90.88 228 HIS B O 1
ATOM 5019 N N . ASP B 1 229 ? -14.68 48.531 10.227 1 91.38 229 ASP B N 1
ATOM 5020 C CA . ASP B 1 229 ? -14.234 48.5 11.617 1 91.38 229 ASP B CA 1
ATOM 5021 C C . ASP B 1 229 ? -13.094 49.469 11.859 1 91.38 229 ASP B C 1
ATOM 5023 O O . ASP B 1 229 ? -12.242 49.656 10.992 1 91.38 229 ASP B O 1
ATOM 5027 N N . SER B 1 230 ? -13.133 50.156 13.031 1 90.19 230 SER B N 1
ATOM 5028 C CA . SER B 1 230 ? -12.008 51 13.43 1 90.19 230 SER B CA 1
ATOM 5029 C C . SER B 1 230 ? -10.797 50.156 13.812 1 90.19 230 SER B C 1
ATOM 5031 O O . SER B 1 230 ? -10.93 48.969 14.102 1 90.19 230 SER B O 1
ATOM 5033 N N . LEU B 1 231 ? -9.688 50.75 13.812 1 90.75 231 LEU B N 1
ATOM 5034 C CA . LEU B 1 231 ? -8.461 50.062 14.203 1 90.75 231 LEU B CA 1
ATOM 5035 C C . LEU B 1 231 ? -8.562 49.5 15.625 1 90.75 231 LEU B C 1
ATOM 5037 O O . LEU B 1 231 ? -8.055 48.438 15.906 1 90.75 231 LEU B O 1
ATOM 5041 N N . GLU B 1 232 ? -9.227 50.25 16.453 1 87.25 232 GLU B N 1
ATOM 5042 C CA . GLU B 1 232 ? -9.414 49.812 17.828 1 87.25 232 GLU B CA 1
ATOM 5043 C C . GLU B 1 232 ? -10.289 48.562 17.891 1 87.25 232 GLU B C 1
ATOM 5045 O O . GLU B 1 232 ? -9.969 47.625 18.609 1 87.25 232 GLU B O 1
ATOM 5050 N N . THR B 1 233 ? -11.328 48.594 17.109 1 90.5 233 THR B N 1
ATOM 5051 C CA . THR B 1 233 ? -12.234 47.438 17.078 1 90.5 233 THR B CA 1
ATOM 5052 C C . THR B 1 233 ? -11.531 46.219 16.531 1 90.5 233 THR B C 1
ATOM 5054 O O . THR B 1 233 ? -11.688 45.094 17.047 1 90.5 233 THR B O 1
ATOM 5057 N N . ILE B 1 234 ? -10.789 46.375 15.492 1 92.12 234 ILE B N 1
ATOM 5058 C CA . ILE B 1 234 ? -10.047 45.281 14.867 1 92.12 234 ILE B CA 1
ATOM 5059 C C . ILE B 1 234 ? -9.023 44.719 15.859 1 92.12 234 ILE B C 1
ATOM 5061 O O . ILE B 1 234 ? -8.891 43.5 16 1 92.12 234 ILE B O 1
ATOM 5065 N N . GLY B 1 235 ? -8.32 45.625 16.469 1 85 235 GLY B N 1
ATOM 5066 C CA . GLY B 1 235 ? -7.363 45.188 17.469 1 85 235 GLY B CA 1
ATOM 5067 C C . GLY B 1 235 ? -7.984 44.375 18.578 1 85 235 GLY B C 1
ATOM 5068 O O . GLY B 1 235 ? -7.398 43.375 19.031 1 85 235 GLY B O 1
ATOM 5069 N N . GLN B 1 236 ? -9.133 44.75 19.016 1 84.81 236 GLN B N 1
ATOM 5070 C CA . GLN B 1 236 ? -9.844 44 20.062 1 84.81 236 GLN B CA 1
ATOM 5071 C C . GLN B 1 236 ? -10.219 42.594 19.578 1 84.81 236 GLN B C 1
ATOM 5073 O O . GLN B 1 236 ? -10.094 41.625 20.328 1 84.81 236 GLN B O 1
ATOM 5078 N N . LYS B 1 237 ? -10.625 42.469 18.344 1 87.25 237 LYS B N 1
ATOM 5079 C CA . LYS B 1 237 ? -10.969 41.188 17.781 1 87.25 237 LYS B CA 1
ATOM 5080 C C . LYS B 1 237 ? -9.758 40.25 17.719 1 87.25 237 LYS B C 1
ATOM 5082 O O . LYS B 1 237 ? -9.852 39.094 18.062 1 87.25 237 LYS B O 1
ATOM 5087 N N . ILE B 1 238 ? -8.656 40.844 17.25 1 83.44 238 ILE B N 1
ATOM 5088 C CA . ILE B 1 238 ? -7.422 40.062 17.125 1 83.44 238 ILE B CA 1
ATOM 5089 C C . ILE B 1 238 ? -6.961 39.594 18.5 1 83.44 238 ILE B C 1
ATOM 5091 O O . ILE B 1 238 ? -6.52 38.469 18.641 1 83.44 238 ILE B O 1
ATOM 5095 N N . ARG B 1 239 ? -7.125 40.5 19.469 1 75.12 239 ARG B N 1
ATOM 5096 C CA . ARG B 1 239 ? -6.711 40.156 20.828 1 75.12 239 ARG B CA 1
ATOM 5097 C C . ARG B 1 239 ? -7.637 39.094 21.422 1 75.12 239 ARG B C 1
ATOM 5099 O O . ARG B 1 239 ? -7.191 38.219 22.172 1 75.12 239 ARG B O 1
ATOM 5106 N N . GLN B 1 240 ? -8.828 39.125 21.109 1 76.94 240 GLN B N 1
ATOM 5107 C CA . GLN B 1 240 ? -9.844 38.25 21.656 1 76.94 240 GLN B CA 1
ATOM 5108 C C . GLN B 1 240 ? -9.727 36.844 21.078 1 76.94 240 GLN B C 1
ATOM 5110 O O . GLN B 1 240 ? -9.773 35.844 21.797 1 76.94 240 GLN B O 1
ATOM 5115 N N . PHE B 1 241 ? -9.516 36.75 19.766 1 76.31 241 PHE B N 1
ATOM 5116 C CA . PHE B 1 241 ? -9.586 35.438 19.109 1 76.31 241 PHE B CA 1
ATOM 5117 C C . PHE B 1 241 ? -8.188 34.875 18.891 1 76.31 241 PHE B C 1
ATOM 5119 O O . PHE B 1 241 ? -8.008 33.656 18.891 1 76.31 241 PHE B O 1
ATOM 5126 N N . GLY B 1 242 ? -7.195 35.75 18.594 1 72.06 242 GLY B N 1
ATOM 5127 C CA . GLY B 1 242 ? -5.801 35.344 18.562 1 72.06 242 GLY B CA 1
ATOM 5128 C C . GLY B 1 242 ? -5.426 34.594 17.312 1 72.06 242 GLY B C 1
ATOM 5129 O O . GLY B 1 242 ? -4.5 33.781 17.328 1 72.06 242 GLY B O 1
ATOM 5130 N N . HIS B 1 243 ? -6.203 34.781 16.219 1 77.38 243 HIS B N 1
ATOM 5131 C CA . HIS B 1 243 ? -5.848 34.125 14.953 1 77.38 243 HIS B CA 1
ATOM 5132 C C . HIS B 1 243 ? -4.738 34.906 14.234 1 77.38 243 HIS B C 1
ATOM 5134 O O . HIS B 1 243 ? -4.559 36.094 14.469 1 77.38 243 HIS B O 1
ATOM 5140 N N . SER B 1 244 ? -4.047 34.125 13.367 1 74.25 244 SER B N 1
ATOM 5141 C CA . SER B 1 244 ? -2.982 34.781 12.609 1 74.25 244 SER B CA 1
ATOM 5142 C C . SER B 1 244 ? -3.533 35.469 11.367 1 74.25 244 SER B C 1
ATOM 5144 O O . SER B 1 244 ? -2.916 36.375 10.836 1 74.25 244 SER B O 1
ATOM 5146 N N . ARG B 1 245 ? -4.664 34.938 10.977 1 86.38 245 ARG B N 1
ATOM 5147 C CA . ARG B 1 245 ? -5.297 35.5 9.781 1 86.38 245 ARG B CA 1
ATOM 5148 C C . ARG B 1 245 ? -6.793 35.688 10 1 86.38 245 ARG B C 1
ATOM 5150 O O . ARG B 1 245 ? -7.441 34.875 10.68 1 86.38 245 ARG B O 1
ATOM 5157 N N . TYR B 1 246 ? -7.254 36.75 9.359 1 90.56 246 TYR B N 1
ATOM 5158 C CA . TYR B 1 246 ? -8.68 37.062 9.461 1 90.56 246 TYR B CA 1
ATOM 5159 C C . TYR B 1 246 ? -9.266 37.406 8.094 1 90.56 246 TYR B C 1
ATOM 5161 O O . TYR B 1 246 ? -8.703 38.219 7.355 1 90.56 246 TYR B O 1
ATOM 5169 N N . PRO B 1 247 ? -10.32 36.719 7.77 1 94.06 247 PRO B N 1
ATOM 5170 C CA . PRO B 1 247 ? -11.016 37.156 6.559 1 94.06 247 PRO B CA 1
ATOM 5171 C C . PRO B 1 247 ? -11.68 38.5 6.719 1 94.06 247 PRO B C 1
ATOM 5173 O O . PRO B 1 247 ? -12.164 38.844 7.805 1 94.06 247 PRO B O 1
ATOM 5176 N N . VAL B 1 248 ? -11.641 39.312 5.617 1 95 248 VAL B N 1
ATOM 5177 C CA . VAL B 1 248 ? -12.188 40.656 5.629 1 95 248 VAL B CA 1
ATOM 5178 C C . VAL B 1 248 ? -13.461 40.688 4.785 1 95 248 VAL B C 1
ATOM 5180 O O . VAL B 1 248 ? -13.484 40.188 3.656 1 95 248 VAL B O 1
ATOM 5183 N N . ILE B 1 249 ? -14.438 41.188 5.375 1 92.5 249 ILE B N 1
ATOM 5184 C CA . ILE B 1 249 ? -15.703 41.312 4.652 1 92.5 249 ILE B CA 1
ATOM 5185 C C . ILE B 1 249 ? -16.047 42.781 4.438 1 92.5 249 ILE B C 1
ATOM 5187 O O . ILE B 1 249 ? -15.57 43.656 5.172 1 92.5 249 ILE B O 1
ATOM 5191 N N . ASP B 1 250 ? -16.703 43.062 3.361 1 87.81 250 ASP B N 1
ATOM 5192 C CA . ASP B 1 250 ? -17.188 44.406 3.068 1 87.81 250 ASP B CA 1
ATOM 5193 C C . ASP B 1 250 ? -18.625 44.594 3.52 1 87.81 250 ASP B C 1
ATOM 5195 O O . ASP B 1 250 ? -19.562 44.25 2.789 1 87.81 250 ASP B O 1
ATOM 5199 N N . GLY B 1 251 ? -18.906 45.156 4.676 1 72.56 251 GLY B N 1
ATOM 5200 C CA . GLY B 1 251 ? -20.141 45.688 5.266 1 72.56 251 GLY B CA 1
ATOM 5201 C C . GLY B 1 251 ? -21.312 44.719 5.137 1 72.56 251 GLY B C 1
ATOM 5202 O O . GLY B 1 251 ? -21.156 43.531 5.348 1 72.56 251 GLY B O 1
ATOM 5203 N N . PRO B 1 252 ? -22.438 45.312 4.613 1 65.81 252 PRO B N 1
ATOM 5204 C CA . PRO B 1 252 ? -23.75 44.656 4.586 1 65.81 252 PRO B CA 1
ATOM 5205 C C . PRO B 1 252 ? -23.812 43.5 3.6 1 65.81 252 PRO B C 1
ATOM 5207 O O . PRO B 1 252 ? -24.594 42.562 3.795 1 65.81 252 PRO B O 1
ATOM 5210 N N . SER B 1 253 ? -22.953 43.531 2.605 1 66.94 253 SER B N 1
ATOM 5211 C CA . SER B 1 253 ? -23.016 42.469 1.617 1 66.94 253 SER B CA 1
ATOM 5212 C C . SER B 1 253 ? -22.5 41.125 2.191 1 66.94 253 SER B C 1
ATOM 5214 O O . SER B 1 253 ? -22.922 40.062 1.768 1 66.94 253 SER B O 1
ATOM 5216 N N . GLY B 1 254 ? -21.641 41.25 3.082 1 73.19 254 GLY B N 1
ATOM 5217 C CA . GLY B 1 254 ? -21.094 40.031 3.691 1 73.19 254 GLY B CA 1
ATOM 5218 C C . GLY B 1 254 ? -20.094 39.312 2.803 1 73.19 254 GLY B C 1
ATOM 5219 O O . GLY B 1 254 ? -19.703 38.188 3.082 1 73.19 254 GLY B O 1
ATOM 5220 N N . ASP B 1 255 ? -19.672 40.062 1.714 1 80.62 255 ASP B N 1
ATOM 5221 C CA . ASP B 1 255 ? -18.75 39.438 0.77 1 80.62 255 ASP B CA 1
ATOM 5222 C C . ASP B 1 255 ? -17.328 39.469 1.306 1 80.62 255 ASP B C 1
ATOM 5224 O O . ASP B 1 255 ? -16.859 40.5 1.811 1 80.62 255 ASP B O 1
ATOM 5228 N N . VAL B 1 256 ? -16.719 38.375 1.142 1 89.12 256 VAL B N 1
ATOM 5229 C CA . VAL B 1 256 ? -15.32 38.312 1.575 1 89.12 256 VAL B CA 1
ATOM 5230 C C . VAL B 1 256 ? -14.406 38.906 0.511 1 89.12 256 VAL B C 1
ATOM 5232 O O . VAL B 1 256 ? -14.445 38.5 -0.652 1 89.12 256 VAL B O 1
ATOM 5235 N N . ILE B 1 257 ? -13.609 39.906 0.845 1 90.19 257 ILE B N 1
ATOM 5236 C CA . ILE B 1 257 ? -12.781 40.594 -0.139 1 90.19 257 ILE B CA 1
ATOM 5237 C C . ILE B 1 257 ? -11.344 40.094 -0.034 1 90.19 257 ILE B C 1
ATOM 5239 O O . ILE B 1 257 ? -10.508 40.406 -0.884 1 90.19 257 ILE B O 1
ATOM 5243 N N . GLY B 1 258 ? -11.078 39.344 0.971 1 92.5 258 GLY B N 1
ATOM 5244 C CA . GLY B 1 258 ? -9.742 38.812 1.197 1 92.5 258 GLY B CA 1
ATOM 5245 C C . GLY B 1 258 ? -9.453 38.531 2.658 1 92.5 258 GLY B C 1
ATOM 5246 O O . GLY B 1 258 ? -10.359 38.219 3.42 1 92.5 258 GLY B O 1
ATOM 5247 N N . ALA B 1 259 ? -8.148 38.531 2.924 1 93.56 259 ALA B N 1
ATOM 5248 C CA . ALA B 1 259 ? -7.738 38.281 4.301 1 93.56 259 ALA B CA 1
ATOM 5249 C C . ALA B 1 259 ? -6.562 39.156 4.691 1 93.56 259 ALA B C 1
ATOM 5251 O O . ALA B 1 259 ? -5.871 39.688 3.824 1 93.56 259 ALA B O 1
ATOM 5252 N N . VAL B 1 260 ? -6.445 39.375 6.004 1 91.75 260 VAL B N 1
ATOM 5253 C CA . VAL B 1 260 ? -5.336 40.188 6.512 1 91.75 260 VAL B CA 1
ATOM 5254 C C . VAL B 1 260 ? -4.531 39.375 7.523 1 91.75 260 VAL B C 1
ATOM 5256 O O . VAL B 1 260 ? -5.043 38.406 8.102 1 91.75 260 VAL B O 1
ATOM 5259 N N . LEU B 1 261 ? -3.324 39.719 7.605 1 85.88 261 LEU B N 1
ATOM 5260 C CA . LEU B 1 261 ? -2.465 39.125 8.633 1 85.88 261 LEU B CA 1
ATOM 5261 C C . LEU B 1 261 ? -2.539 39.938 9.93 1 85.88 261 LEU B C 1
ATOM 5263 O O . LEU B 1 261 ? -2.342 41.156 9.914 1 85.88 261 LEU B O 1
ATOM 5267 N N . ALA B 1 262 ? -2.814 39.281 10.992 1 83.38 262 ALA B N 1
ATOM 5268 C CA . ALA B 1 262 ? -2.951 39.938 12.281 1 83.38 262 ALA B CA 1
ATOM 5269 C C . ALA B 1 262 ? -1.698 40.719 12.625 1 83.38 262 ALA B C 1
ATOM 5271 O O . ALA B 1 262 ? -1.789 41.844 13.125 1 83.38 262 ALA B O 1
ATOM 5272 N N . LYS B 1 263 ? -0.592 40.219 12.281 1 75.38 263 LYS B N 1
ATOM 5273 C CA . LYS B 1 263 ? 0.669 40.844 12.641 1 75.38 263 LYS B CA 1
ATOM 5274 C C . LYS B 1 263 ? 0.833 42.188 11.922 1 75.38 263 LYS B C 1
ATOM 5276 O O . LYS B 1 263 ? 1.392 43.125 12.477 1 75.38 263 LYS B O 1
ATOM 5281 N N . GLU B 1 264 ? 0.391 42.281 10.789 1 83.31 264 GLU B N 1
ATOM 5282 C CA . GLU B 1 264 ? 0.507 43.531 10.016 1 83.31 264 GLU B CA 1
ATOM 5283 C C . GLU B 1 264 ? -0.399 44.625 10.586 1 83.31 264 GLU B C 1
ATOM 5285 O O . GLU B 1 264 ? -0.023 45.781 10.617 1 83.31 264 GLU B O 1
ATOM 5290 N N . ILE B 1 265 ? -1.494 44.219 11.07 1 85.94 265 ILE B N 1
ATOM 5291 C CA . ILE B 1 265 ? -2.457 45.156 11.617 1 85.94 265 ILE B CA 1
ATOM 5292 C C . ILE B 1 265 ? -1.987 45.656 12.984 1 85.94 265 ILE B C 1
ATOM 5294 O O . ILE B 1 265 ? -2.102 46.844 13.297 1 85.94 265 ILE B O 1
ATOM 5298 N N . LEU B 1 266 ? -1.462 44.75 13.711 1 79.75 266 LEU B N 1
ATOM 5299 C CA . LEU B 1 266 ? -1.03 45.094 15.062 1 79.75 266 LEU B CA 1
ATOM 5300 C C . LEU B 1 266 ? 0.195 46 15.031 1 79.75 266 LEU B C 1
ATOM 5302 O O . LEU B 1 266 ? 0.495 46.688 16.016 1 79.75 266 LEU B O 1
ATOM 5306 N N . ASN B 1 267 ? 0.831 46.062 13.875 1 78 267 ASN B N 1
ATOM 5307 C CA . ASN B 1 267 ? 2.045 46.875 13.766 1 78 267 ASN B CA 1
ATOM 5308 C C . ASN B 1 267 ? 1.75 48.25 13.211 1 78 267 ASN B C 1
ATOM 5310 O O . ASN B 1 267 ? 2.662 49.062 13.039 1 78 267 ASN B O 1
ATOM 5314 N N . VAL B 1 268 ? 0.539 48.438 12.969 1 81.62 268 VAL B N 1
ATOM 5315 C CA . VAL B 1 268 ? 0.181 49.75 12.453 1 81.62 268 VAL B CA 1
ATOM 5316 C C . VAL B 1 268 ? 0.345 50.812 13.555 1 81.62 268 VAL B C 1
ATOM 5318 O O . VAL B 1 268 ? -0.099 50.594 14.688 1 81.62 268 VAL B O 1
ATOM 5321 N N . ALA B 1 269 ? 1.021 51.906 13.234 1 74.75 269 ALA B N 1
ATOM 5322 C CA . ALA B 1 269 ? 1.24 52.969 14.188 1 74.75 269 ALA B CA 1
ATOM 5323 C C . ALA B 1 269 ? -0.072 53.688 14.531 1 74.75 269 ALA B C 1
ATOM 5325 O O . ALA B 1 269 ? -0.914 53.906 13.656 1 74.75 269 ALA B O 1
ATOM 5326 N N . PRO B 1 270 ? -0.343 53.906 15.844 1 69.56 270 PRO B N 1
ATOM 5327 C CA . PRO B 1 270 ? -1.594 54.531 16.281 1 69.56 270 PRO B CA 1
ATOM 5328 C C . PRO B 1 270 ? -1.88 55.844 15.555 1 69.56 270 PRO B C 1
ATOM 5330 O O . PRO B 1 270 ? -3.041 56.188 15.297 1 69.56 270 PRO B O 1
ATOM 5333 N N . ALA B 1 271 ? -0.926 56.625 15.234 1 72.62 271 ALA B N 1
ATOM 5334 C CA . ALA B 1 271 ? -1.163 57.969 14.703 1 72.62 271 ALA B CA 1
ATOM 5335 C C . ALA B 1 271 ? -1.234 57.969 13.18 1 72.62 271 ALA B C 1
ATOM 5337 O O . ALA B 1 271 ? -1.588 58.969 12.562 1 72.62 271 ALA B O 1
ATOM 5338 N N . ALA B 1 272 ? -1.165 56.938 12.57 1 74.81 272 ALA B N 1
ATOM 5339 C CA . ALA B 1 272 ? -1.158 56.875 11.109 1 74.81 272 ALA B CA 1
ATOM 5340 C C . ALA B 1 272 ? -2.557 56.594 10.562 1 74.81 272 ALA B C 1
ATOM 5342 O O . ALA B 1 272 ? -3.365 55.938 11.219 1 74.81 272 ALA B O 1
ATOM 5343 N N . PRO B 1 273 ? -2.918 57.25 9.43 1 83.56 273 PRO B N 1
ATOM 5344 C CA . PRO B 1 273 ? -4.184 56.875 8.781 1 83.56 273 PRO B CA 1
ATOM 5345 C C . PRO B 1 273 ? -4.289 55.375 8.477 1 83.56 273 PRO B C 1
ATOM 5347 O O . PRO B 1 273 ? -3.322 54.781 8.016 1 83.56 273 PRO B O 1
ATOM 5350 N N . PHE B 1 274 ? -5.324 54.844 8.938 1 88.44 274 PHE B N 1
ATOM 5351 C CA . PHE B 1 274 ? -5.496 53.406 8.812 1 88.44 274 PHE B CA 1
ATOM 5352 C C . PHE B 1 274 ? -6.668 53.062 7.898 1 88.44 274 PHE B C 1
ATOM 5354 O O . PHE B 1 274 ? -7.77 53.594 8.078 1 88.44 274 PHE B O 1
ATOM 5361 N N . ASN B 1 275 ? -6.328 52.344 6.766 1 90.19 275 ASN B N 1
ATOM 5362 C CA . ASN B 1 275 ? -7.316 51.688 5.906 1 90.19 275 ASN B CA 1
ATOM 5363 C C . ASN B 1 275 ? -7.051 50.188 5.762 1 90.19 275 ASN B C 1
ATOM 5365 O O . ASN B 1 275 ? -6.047 49.781 5.164 1 90.19 275 ASN B O 1
ATOM 5369 N N . ILE B 1 276 ? -7.926 49.406 6.234 1 92.25 276 ILE B N 1
ATOM 5370 C CA . ILE B 1 276 ? -7.719 47.969 6.289 1 92.25 276 ILE B CA 1
ATOM 5371 C C . ILE B 1 276 ? -7.547 47.406 4.871 1 92.25 276 ILE B C 1
ATOM 5373 O O . ILE B 1 276 ? -6.867 46.406 4.668 1 92.25 276 ILE B O 1
ATOM 5377 N N . ARG B 1 277 ? -8.125 48.062 3.877 1 92.25 277 ARG B N 1
ATOM 5378 C CA . ARG B 1 277 ? -8.078 47.594 2.492 1 92.25 277 ARG B CA 1
ATOM 5379 C C . ARG B 1 277 ? -6.641 47.531 1.982 1 92.25 277 ARG B C 1
ATOM 5381 O O . ARG B 1 277 ? -6.324 46.75 1.098 1 92.25 277 ARG B O 1
ATOM 5388 N N . ASP B 1 278 ? -5.812 48.344 2.604 1 92.31 278 ASP B N 1
ATOM 5389 C CA . ASP B 1 278 ? -4.414 48.406 2.193 1 92.31 278 ASP B CA 1
ATOM 5390 C C . ASP B 1 278 ? -3.666 47.156 2.619 1 92.31 278 ASP B C 1
ATOM 5392 O O . ASP B 1 278 ? -2.586 46.844 2.102 1 92.31 278 ASP B O 1
ATOM 5396 N N . TYR B 1 279 ? -4.246 46.438 3.502 1 91.62 279 TYR B N 1
ATOM 5397 C CA . TYR B 1 279 ? -3.572 45.25 4.066 1 91.62 279 TYR B CA 1
ATOM 5398 C C . TYR B 1 279 ? -4.227 43.969 3.59 1 91.62 279 TYR B C 1
ATOM 5400 O O . TYR B 1 279 ? -3.758 42.875 3.912 1 91.62 279 TYR B O 1
ATOM 5408 N N . VAL B 1 280 ? -5.297 44.125 2.787 1 93.12 280 VAL B N 1
ATOM 5409 C CA . VAL B 1 280 ? -6.059 42.969 2.361 1 93.12 280 VAL B CA 1
ATOM 5410 C C . VAL B 1 280 ? -5.312 42.25 1.249 1 93.12 280 VAL B C 1
ATOM 5412 O O . VAL B 1 280 ? -4.863 42.875 0.283 1 93.12 280 VAL B O 1
ATOM 5415 N N . ARG B 1 281 ? -5.16 40.969 1.454 1 90.81 281 ARG B N 1
ATOM 5416 C CA . ARG B 1 281 ? -4.578 40.094 0.439 1 90.81 281 ARG B CA 1
ATOM 5417 C C . ARG B 1 281 ? -5.641 39.188 -0.174 1 90.81 281 ARG B C 1
ATOM 5419 O O . ARG B 1 281 ? -6.574 38.75 0.512 1 90.81 281 ARG B O 1
ATOM 5426 N N . GLU B 1 282 ? -5.363 38.844 -1.371 1 87.88 282 GLU B N 1
ATOM 5427 C CA . GLU B 1 282 ? -6.297 37.969 -2.066 1 87.88 282 GLU B CA 1
ATOM 5428 C C . GLU B 1 282 ? -6.195 36.531 -1.548 1 87.88 282 GLU B C 1
ATOM 5430 O O . GLU B 1 282 ? -5.098 36.031 -1.282 1 87.88 282 GLU B O 1
ATOM 5435 N N . ILE B 1 283 ? -7.371 35.969 -1.361 1 89.44 283 ILE B N 1
ATOM 5436 C CA . ILE B 1 283 ? -7.383 34.594 -0.935 1 89.44 283 ILE B CA 1
ATOM 5437 C C . ILE B 1 283 ? -8.055 33.719 -2.002 1 89.44 283 ILE B C 1
ATOM 5439 O O . ILE B 1 283 ? -8.852 34.219 -2.801 1 89.44 283 ILE B O 1
ATOM 5443 N N . LEU B 1 284 ? -7.699 32.438 -2.006 1 89.62 284 LEU B N 1
ATOM 5444 C CA . LEU B 1 284 ? -8.266 31.484 -2.945 1 89.62 284 LEU B CA 1
ATOM 5445 C C . LEU B 1 284 ? -9.742 31.25 -2.654 1 89.62 284 LEU B C 1
ATOM 5447 O O . LEU B 1 284 ? -10.18 31.359 -1.509 1 89.62 284 LEU B O 1
ATOM 5451 N N . THR B 1 285 ? -10.453 31.078 -3.758 1 91.25 285 THR B N 1
ATOM 5452 C CA . THR B 1 285 ? -11.852 30.672 -3.641 1 91.25 285 THR B CA 1
ATOM 5453 C C . THR B 1 285 ? -12.055 29.266 -4.199 1 91.25 285 THR B C 1
ATOM 5455 O O . THR B 1 285 ? -11.656 28.984 -5.332 1 91.25 285 THR B O 1
ATOM 5458 N N . LEU B 1 286 ? -12.617 28.453 -3.375 1 93 286 LEU B N 1
ATOM 5459 C CA . LEU B 1 286 ? -12.883 27.078 -3.791 1 93 286 LEU B CA 1
ATOM 5460 C C . LEU B 1 286 ? -14.359 26.734 -3.617 1 93 286 LEU B C 1
ATOM 5462 O O . LEU B 1 286 ? -15.008 27.219 -2.689 1 93 286 LEU B O 1
ATOM 5466 N N . PRO B 1 287 ? -14.859 25.906 -4.492 1 92.25 287 PRO B N 1
ATOM 5467 C CA . PRO B 1 287 ? -16.234 25.422 -4.285 1 92.25 287 PRO B CA 1
ATOM 5468 C C . PRO B 1 287 ? -16.344 24.422 -3.135 1 92.25 287 PRO B C 1
ATOM 5470 O O . PRO B 1 287 ? -15.383 23.734 -2.822 1 92.25 287 PRO B O 1
ATOM 5473 N N . GLU B 1 288 ? -17.484 24.375 -2.529 1 88.06 288 GLU B N 1
ATOM 5474 C CA . GLU B 1 288 ? -17.703 23.5 -1.391 1 88.06 288 GLU B CA 1
ATOM 5475 C C . GLU B 1 288 ? -17.547 22.031 -1.794 1 88.06 288 GLU B C 1
ATOM 5477 O O . GLU B 1 288 ? -17.328 21.172 -0.943 1 88.06 288 GLU B O 1
ATOM 5482 N N . THR B 1 289 ? -17.547 21.75 -3.072 1 85.06 289 THR B N 1
ATOM 5483 C CA . THR B 1 289 ? -17.453 20.375 -3.574 1 85.06 289 THR B CA 1
ATOM 5484 C C . THR B 1 289 ? -16 20.016 -3.857 1 85.06 289 THR B C 1
ATOM 5486 O O . THR B 1 289 ? -15.695 18.859 -4.176 1 85.06 289 THR B O 1
ATOM 5489 N N . ALA B 1 290 ? -15.148 20.984 -3.697 1 87.75 290 ALA B N 1
ATOM 5490 C CA . ALA B 1 290 ? -13.742 20.672 -3.936 1 87.75 290 ALA B CA 1
ATOM 5491 C C . ALA B 1 290 ? -13.234 19.625 -2.943 1 87.75 290 ALA B C 1
ATOM 5493 O O . ALA B 1 290 ? -13.648 19.609 -1.781 1 87.75 290 ALA B O 1
ATOM 5494 N N . SER B 1 291 ? -12.375 18.766 -3.426 1 87.38 291 SER B N 1
ATOM 5495 C CA . SER B 1 291 ? -11.781 17.781 -2.527 1 87.38 291 SER B CA 1
ATOM 5496 C C . SER B 1 291 ? -10.688 18.406 -1.667 1 87.38 291 SER B C 1
ATOM 5498 O O . SER B 1 291 ? -10.109 19.438 -2.035 1 87.38 291 SER B O 1
ATOM 5500 N N . CYS B 1 292 ? -10.43 17.766 -0.54 1 86.62 292 CYS B N 1
ATOM 5501 C CA . CYS B 1 292 ? -9.367 18.234 0.347 1 86.62 292 CYS B CA 1
ATOM 5502 C C . CYS B 1 292 ? -8.016 18.188 -0.352 1 86.62 292 CYS B C 1
ATOM 5504 O O . CYS B 1 292 ? -7.164 19.047 -0.12 1 86.62 292 CYS B O 1
ATOM 5506 N N . LEU B 1 293 ? -7.898 17.234 -1.191 1 83.88 293 LEU B N 1
ATOM 5507 C CA . LEU B 1 293 ? -6.645 17.125 -1.93 1 83.88 293 LEU B CA 1
ATOM 5508 C C . LEU B 1 293 ? -6.469 18.297 -2.885 1 83.88 293 LEU B C 1
ATOM 5510 O O . LEU B 1 293 ? -5.375 18.859 -2.984 1 83.88 293 LEU B O 1
ATOM 5514 N N . LYS B 1 294 ? -7.5 18.609 -3.559 1 84.38 294 LYS B N 1
ATOM 5515 C CA . LYS B 1 294 ? -7.445 19.75 -4.477 1 84.38 294 LYS B CA 1
ATOM 5516 C C . LYS B 1 294 ? -7.18 21.047 -3.723 1 84.38 294 LYS B C 1
ATOM 5518 O O . LYS B 1 294 ? -6.48 21.938 -4.227 1 84.38 294 LYS B O 1
ATOM 5523 N N . ALA B 1 295 ? -7.789 21.172 -2.607 1 87.75 295 ALA B N 1
ATOM 5524 C CA . ALA B 1 295 ? -7.547 22.344 -1.771 1 87.75 295 ALA B CA 1
ATOM 5525 C C . ALA B 1 295 ? -6.074 22.438 -1.38 1 87.75 295 ALA B C 1
ATOM 5527 O O . ALA B 1 295 ? -5.492 23.531 -1.414 1 87.75 295 ALA B O 1
ATOM 5528 N N . LEU B 1 296 ? -5.562 21.297 -1.029 1 83.06 296 LEU B N 1
ATOM 5529 C CA . LEU B 1 296 ? -4.156 21.25 -0.641 1 83.06 296 LEU B CA 1
ATOM 5530 C C . LEU B 1 296 ? -3.26 21.688 -1.799 1 83.06 296 LEU B C 1
ATOM 5532 O O . LEU B 1 296 ? -2.291 22.422 -1.602 1 83.06 296 LEU B O 1
ATOM 5536 N N . GLU B 1 297 ? -3.543 21.25 -2.928 1 80 297 GLU B N 1
ATOM 5537 C CA . GLU B 1 297 ? -2.781 21.625 -4.117 1 80 297 GLU B CA 1
ATOM 5538 C C . GLU B 1 297 ? -2.896 23.109 -4.414 1 80 297 GLU B C 1
ATOM 5540 O O . GLU B 1 297 ? -1.929 23.75 -4.84 1 80 297 GLU B O 1
ATOM 5545 N N . ALA B 1 298 ? -4.047 23.578 -4.199 1 82.81 298 ALA B N 1
ATOM 5546 C CA . ALA B 1 298 ? -4.285 24.984 -4.449 1 82.81 298 ALA B CA 1
ATOM 5547 C C . ALA B 1 298 ? -3.49 25.859 -3.477 1 82.81 298 ALA B C 1
ATOM 5549 O O . ALA B 1 298 ? -3.053 26.953 -3.828 1 82.81 298 ALA B O 1
ATOM 5550 N N . PHE B 1 299 ? -3.299 25.359 -2.314 1 81.81 299 PHE B N 1
ATOM 5551 C CA . PHE B 1 299 ? -2.596 26.125 -1.281 1 81.81 299 PHE B CA 1
ATOM 5552 C C . PHE B 1 299 ? -1.109 26.219 -1.603 1 81.81 299 PHE B C 1
ATOM 5554 O O . PHE B 1 299 ? -0.424 27.125 -1.119 1 81.81 299 PHE B O 1
ATOM 5561 N N . LYS B 1 300 ? -0.647 25.312 -2.352 1 70.69 300 LYS B N 1
ATOM 5562 C CA . LYS B 1 300 ? 0.767 25.344 -2.711 1 70.69 300 LYS B CA 1
ATOM 5563 C C . LYS B 1 300 ? 1.103 26.609 -3.492 1 70.69 300 LYS B C 1
ATOM 5565 O O . LYS B 1 300 ? 2.236 27.094 -3.451 1 70.69 300 LYS B O 1
ATOM 5570 N N . SER B 1 301 ? 0.066 27.172 -4.09 1 69.31 301 SER B N 1
ATOM 5571 C CA . SER B 1 301 ? 0.285 28.344 -4.926 1 69.31 301 SER B CA 1
ATOM 5572 C C . SER B 1 301 ? -0.291 29.594 -4.281 1 69.31 301 SER B C 1
ATOM 5574 O O . SER B 1 301 ? -0.21 30.688 -4.852 1 69.31 301 SER B O 1
ATOM 5576 N N . SER B 1 302 ? -0.776 29.422 -3.156 1 71.69 302 SER B N 1
ATOM 5577 C CA . SER B 1 302 ? -1.441 30.562 -2.52 1 71.69 302 SER B CA 1
ATOM 5578 C C . SER B 1 302 ? -0.509 31.281 -1.547 1 71.69 302 SER B C 1
ATOM 5580 O O . SER B 1 302 ? 0.337 30.641 -0.913 1 71.69 302 SER B O 1
ATOM 5582 N N . SER B 1 303 ? -0.648 32.531 -1.519 1 68.75 303 SER B N 1
ATOM 5583 C CA . SER B 1 303 ? 0.173 33.344 -0.629 1 68.75 303 SER B CA 1
ATOM 5584 C C . SER B 1 303 ? -0.328 33.281 0.81 1 68.75 303 SER B C 1
ATOM 5586 O O . SER B 1 303 ? 0.458 33.375 1.753 1 68.75 303 SER B O 1
ATOM 5588 N N . ILE B 1 304 ? -1.618 33.25 0.896 1 75.31 304 ILE B N 1
ATOM 5589 C CA . ILE B 1 304 ? -2.23 33.125 2.215 1 75.31 304 ILE B CA 1
ATOM 5590 C C . ILE B 1 304 ? -2.83 31.75 2.393 1 75.31 304 ILE B C 1
ATOM 5592 O O . ILE B 1 304 ? -3.527 31.25 1.507 1 75.31 304 ILE B O 1
ATOM 5596 N N . ASN B 1 305 ? -2.391 30.938 3.172 1 77.06 305 ASN B N 1
ATOM 5597 C CA . ASN B 1 305 ? -2.822 29.562 3.424 1 77.06 305 ASN B CA 1
ATOM 5598 C C . ASN B 1 305 ? -4.254 29.516 3.951 1 77.06 305 ASN B C 1
ATOM 5600 O O . ASN B 1 305 ? -4.523 28.891 4.977 1 77.06 305 ASN B O 1
ATOM 5604 N N . MET B 1 306 ? -5.102 30.297 3.307 1 88.06 306 MET B N 1
ATOM 5605 C CA . MET B 1 306 ? -6.527 30.328 3.611 1 88.06 306 MET B CA 1
ATOM 5606 C C . MET B 1 306 ? -7.355 30.438 2.334 1 88.06 306 MET B C 1
ATOM 5608 O O . MET B 1 306 ? -6.98 31.172 1.408 1 88.06 306 MET B O 1
ATOM 5612 N N . ALA B 1 307 ? -8.398 29.688 2.277 1 92.06 307 ALA B N 1
ATOM 5613 C CA . ALA B 1 307 ? -9.312 29.766 1.139 1 92.06 307 ALA B CA 1
ATOM 5614 C C . ALA B 1 307 ? -10.75 29.953 1.601 1 92.06 307 ALA B C 1
ATOM 5616 O O . ALA B 1 307 ? -11.148 29.438 2.648 1 92.06 307 ALA B O 1
ATOM 5617 N N . MET B 1 308 ? -11.406 30.766 0.824 1 93.12 308 MET B N 1
ATOM 5618 C CA . MET B 1 308 ? -12.836 30.906 1.039 1 93.12 308 MET B CA 1
ATOM 5619 C C . MET B 1 308 ? -13.617 29.828 0.307 1 93.12 308 MET B C 1
ATOM 5621 O O . MET B 1 308 ? -13.328 29.516 -0.852 1 93.12 308 MET B O 1
ATOM 5625 N N . ILE B 1 309 ? -14.5 29.203 1.007 1 93.31 309 ILE B N 1
ATOM 5626 C CA . ILE B 1 309 ? -15.344 28.172 0.419 1 93.31 309 ILE B CA 1
ATOM 5627 C C . ILE B 1 309 ? -16.703 28.75 0.057 1 93.31 309 ILE B C 1
ATOM 5629 O O . ILE B 1 309 ? -17.359 29.391 0.893 1 93.31 309 ILE B O 1
ATOM 5633 N N . VAL B 1 310 ? -17.078 28.531 -1.197 1 91.38 310 VAL B N 1
ATOM 5634 C CA . VAL B 1 310 ? -18.344 29.109 -1.651 1 91.38 310 VAL B CA 1
ATOM 5635 C C . VAL B 1 310 ? -19.266 28.016 -2.143 1 91.38 310 VAL B C 1
ATOM 5637 O O . VAL B 1 310 ? -18.812 26.938 -2.533 1 91.38 310 VAL B O 1
ATOM 5640 N N . ASP B 1 311 ? -20.562 28.25 -2.033 1 85 311 ASP B N 1
ATOM 5641 C CA . ASP B 1 311 ? -21.547 27.312 -2.562 1 85 311 ASP B CA 1
ATOM 5642 C C . ASP B 1 311 ? -21.812 27.562 -4.043 1 85 311 ASP B C 1
ATOM 5644 O O . ASP B 1 311 ? -21.078 28.297 -4.695 1 85 311 ASP B O 1
ATOM 5648 N N . GLU B 1 312 ? -22.797 26.859 -4.555 1 83.19 312 GLU B N 1
ATOM 5649 C CA . GLU B 1 312 ? -23.125 26.938 -5.973 1 83.19 312 GLU B CA 1
ATOM 5650 C C . GLU B 1 312 ? -23.594 28.344 -6.359 1 83.19 312 GLU B C 1
ATOM 5652 O O . GLU B 1 312 ? -23.484 28.734 -7.523 1 83.19 312 GLU B O 1
ATOM 5657 N N . TYR B 1 313 ? -24.016 29.141 -5.445 1 76.56 313 TYR B N 1
ATOM 5658 C CA . TYR B 1 313 ? -24.547 30.469 -5.719 1 76.56 313 TYR B CA 1
ATOM 5659 C C . TYR B 1 313 ? -23.5 31.547 -5.461 1 76.56 313 TYR B C 1
ATOM 5661 O O . TYR B 1 313 ? -23.75 32.719 -5.668 1 76.56 313 TYR B O 1
ATOM 5669 N N . GLY B 1 314 ? -22.344 31.156 -5.027 1 82.06 314 GLY B N 1
ATOM 5670 C CA . GLY B 1 314 ? -21.266 32.094 -4.77 1 82.06 314 GLY B CA 1
ATOM 5671 C C . GLY B 1 314 ? -21.281 32.656 -3.352 1 82.06 314 GLY B C 1
ATOM 5672 O O . GLY B 1 314 ? -20.516 33.562 -3.023 1 82.06 314 GLY B O 1
ATOM 5673 N N . SER B 1 315 ? -22.172 32.125 -2.547 1 82.44 315 SER B N 1
ATOM 5674 C CA . SER B 1 315 ? -22.234 32.562 -1.153 1 82.44 315 SER B CA 1
ATOM 5675 C C . SER B 1 315 ? -21.156 31.875 -0.313 1 82.44 315 SER B C 1
ATOM 5677 O O . SER B 1 315 ? -20.844 30.703 -0.504 1 82.44 315 SER B O 1
ATOM 5679 N N . THR B 1 316 ? -20.672 32.625 0.658 1 88 316 THR B N 1
ATOM 5680 C CA . THR B 1 316 ? -19.609 32.125 1.509 1 88 316 THR B CA 1
ATOM 5681 C C . THR B 1 316 ? -20.156 31.094 2.498 1 88 316 THR B C 1
ATOM 5683 O O . THR B 1 316 ? -21.062 31.391 3.266 1 88 316 THR B O 1
ATOM 5686 N N . GLU B 1 317 ? -19.578 29.922 2.451 1 87.5 317 GLU B N 1
ATOM 5687 C CA . GLU B 1 317 ? -19.969 28.844 3.363 1 87.5 317 GLU B CA 1
ATOM 5688 C C . GLU B 1 317 ? -19.016 28.766 4.555 1 87.5 317 GLU B C 1
ATOM 5690 O O . GLU B 1 317 ? -19.406 28.344 5.645 1 87.5 317 GLU B O 1
ATOM 5695 N N . GLY B 1 318 ? -17.812 29.172 4.305 1 91.5 318 GLY B N 1
ATOM 5696 C CA . GLY B 1 318 ? -16.797 29.094 5.34 1 91.5 318 GLY B CA 1
ATOM 5697 C C . GLY B 1 318 ? -15.398 29.328 4.809 1 91.5 318 GLY B C 1
ATOM 5698 O O . GLY B 1 318 ? -15.219 29.922 3.744 1 91.5 318 GLY B O 1
ATOM 5699 N N . ILE B 1 319 ? -14.438 29 5.648 1 92.44 319 ILE B N 1
ATOM 5700 C CA . ILE B 1 319 ? -13.039 29.125 5.246 1 92.44 319 ILE B CA 1
ATOM 5701 C C . ILE B 1 319 ? -12.297 27.828 5.547 1 92.44 319 ILE B C 1
ATOM 5703 O O . ILE B 1 319 ? -12.758 27.016 6.348 1 92.44 319 ILE B O 1
ATOM 5707 N N . ILE B 1 320 ? -11.25 27.625 4.844 1 89.94 320 ILE B N 1
ATOM 5708 C CA . ILE B 1 320 ? -10.391 26.469 5.09 1 89.94 320 ILE B CA 1
ATOM 5709 C C . ILE B 1 320 ? -8.922 26.906 5.07 1 89.94 320 ILE B C 1
ATOM 5711 O O . ILE B 1 320 ? -8.547 27.812 4.336 1 89.94 320 ILE B O 1
ATOM 5715 N N . THR B 1 321 ? -8.195 26.328 5.973 1 84.31 321 THR B N 1
ATOM 5716 C CA . THR B 1 321 ? -6.754 26.562 6.02 1 84.31 321 THR B CA 1
ATOM 5717 C C . THR B 1 321 ? -5.98 25.266 5.855 1 84.31 321 THR B C 1
ATOM 5719 O O . THR B 1 321 ? -6.57 24.172 5.879 1 84.31 321 THR B O 1
ATOM 5722 N N . THR B 1 322 ? -4.746 25.391 5.641 1 76.75 322 THR B N 1
ATOM 5723 C CA . THR B 1 322 ? -3.891 24.203 5.539 1 76.75 322 THR B CA 1
ATOM 5724 C C . THR B 1 322 ? -3.934 23.391 6.824 1 76.75 322 THR B C 1
ATOM 5726 O O . THR B 1 322 ? -3.84 22.156 6.793 1 76.75 322 THR B O 1
ATOM 5729 N N . ALA B 1 323 ? -4.07 24.125 7.914 1 72.62 323 ALA B N 1
ATOM 5730 C CA . ALA B 1 323 ? -4.148 23.438 9.203 1 72.62 323 ALA B CA 1
ATOM 5731 C C . ALA B 1 323 ? -5.344 22.484 9.242 1 72.62 323 ALA B C 1
ATOM 5733 O O . ALA B 1 323 ? -5.27 21.406 9.836 1 72.62 323 ALA B O 1
ATOM 5734 N N . ASP B 1 324 ? -6.398 22.922 8.656 1 78.12 324 ASP B N 1
ATOM 5735 C CA . ASP B 1 324 ? -7.594 22.078 8.609 1 78.12 324 ASP B CA 1
ATOM 5736 C C . ASP B 1 324 ? -7.324 20.781 7.863 1 78.12 324 ASP B C 1
ATOM 5738 O O . ASP B 1 324 ? -7.754 19.703 8.297 1 78.12 324 ASP B O 1
ATOM 5742 N N . ILE B 1 325 ? -6.707 20.906 6.777 1 79.31 325 ILE B N 1
ATOM 5743 C CA . ILE B 1 325 ? -6.41 19.75 5.949 1 79.31 325 ILE B CA 1
ATOM 5744 C C . ILE B 1 325 ? -5.445 18.812 6.684 1 79.31 325 ILE B C 1
ATOM 5746 O O . ILE B 1 325 ? -5.621 17.594 6.684 1 79.31 325 ILE B O 1
ATOM 5750 N N . LEU B 1 326 ? -4.461 19.344 7.238 1 73.69 326 LEU B N 1
ATOM 5751 C CA . LEU B 1 326 ? -3.477 18.562 7.973 1 73.69 326 LEU B CA 1
ATOM 5752 C C . LEU B 1 326 ? -4.129 17.828 9.141 1 73.69 326 LEU B C 1
ATOM 5754 O O . LEU B 1 326 ? -3.781 16.688 9.43 1 73.69 326 LEU B O 1
ATOM 5758 N N . 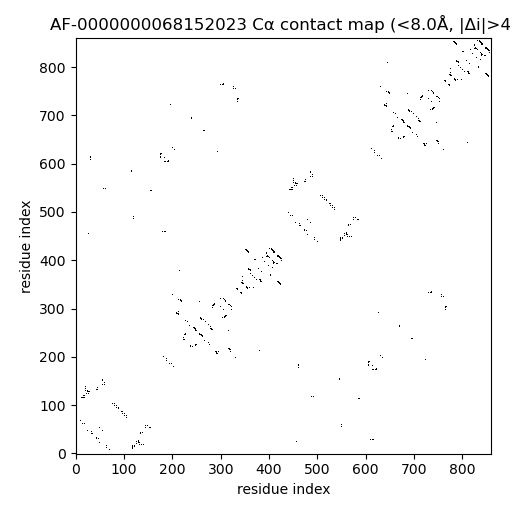GLU B 1 327 ? -4.988 18.578 9.781 1 73.88 327 GLU B N 1
ATOM 5759 C CA . GLU B 1 327 ? -5.734 17.938 10.867 1 73.88 327 GLU B CA 1
ATOM 5760 C C . GLU B 1 327 ? -6.539 16.75 10.352 1 73.88 327 GLU B C 1
ATOM 5762 O O . GLU B 1 327 ? -6.684 15.742 11.055 1 73.88 327 GLU B O 1
ATOM 5767 N N . ALA B 1 328 ? -7.043 16.922 9.242 1 75.12 328 ALA B N 1
ATOM 5768 C CA . ALA B 1 328 ? -7.812 15.844 8.633 1 75.12 328 ALA B CA 1
ATOM 5769 C C . ALA B 1 328 ? -6.93 14.625 8.375 1 75.12 328 ALA B C 1
ATOM 5771 O O . ALA B 1 328 ? -7.41 13.484 8.422 1 75.12 328 ALA B O 1
ATOM 5772 N N . ILE B 1 329 ? -5.699 14.836 8.07 1 76.06 329 ILE B N 1
ATOM 5773 C CA . ILE B 1 329 ? -4.758 13.758 7.785 1 76.06 329 ILE B CA 1
ATOM 5774 C C . ILE B 1 329 ? -4.309 13.109 9.094 1 76.06 329 ILE B C 1
ATOM 5776 O O . ILE B 1 329 ? -4.336 11.883 9.227 1 76.06 329 ILE B O 1
ATOM 5780 N N . VAL B 1 330 ? -3.811 13.906 10.047 1 70.88 330 VAL B N 1
ATOM 5781 C CA . VAL B 1 330 ? -3.203 13.406 11.273 1 70.88 330 VAL B CA 1
ATOM 5782 C C . VAL B 1 330 ? -4.297 12.992 12.258 1 70.88 330 VAL B C 1
ATOM 5784 O O . VAL B 1 330 ? -4.074 12.125 13.109 1 70.88 330 VAL B O 1
ATOM 5787 N N . GLY B 1 331 ? -5.441 13.328 12.039 1 59.44 331 GLY B N 1
ATOM 5788 C CA . GLY B 1 331 ? -6.48 13.164 13.047 1 59.44 331 GLY B CA 1
ATOM 5789 C C . GLY B 1 331 ? -6.48 14.281 14.078 1 59.44 331 GLY B C 1
ATOM 5790 O O . GLY B 1 331 ? -5.641 15.18 14.039 1 59.44 331 GLY B O 1
ATOM 5791 N N . VAL B 1 332 ? -7.539 14.375 14.984 1 48.53 332 VAL B N 1
ATOM 5792 C CA . VAL B 1 332 ? -7.797 15.453 15.922 1 48.53 332 VAL B CA 1
ATOM 5793 C C . VAL B 1 332 ? -6.551 15.719 16.766 1 48.53 332 VAL B C 1
ATOM 5795 O O . VAL B 1 332 ? -6.121 14.867 17.547 1 48.53 332 VAL B O 1
ATOM 5798 N N . ILE B 1 333 ? -5.508 16.281 16.156 1 46.09 333 ILE B N 1
ATOM 5799 C CA . ILE B 1 333 ? -4.531 16.922 17.031 1 46.09 333 ILE B CA 1
ATOM 5800 C C . ILE B 1 333 ? -5.156 18.125 17.719 1 46.09 333 ILE B C 1
ATOM 5802 O O . ILE B 1 333 ? -5.91 18.875 17.094 1 46.09 333 ILE B O 1
ATOM 5806 N N . PRO B 1 334 ? -5.293 18.203 18.984 1 40.38 334 PRO B N 1
ATOM 5807 C CA . PRO B 1 334 ? -5.82 19.438 19.562 1 40.38 334 PRO B CA 1
ATOM 5808 C C . PRO B 1 334 ? -5.32 20.688 18.844 1 40.38 334 PRO B C 1
ATOM 5810 O O . PRO B 1 334 ? -4.117 20.828 18.609 1 40.38 334 PRO B O 1
ATOM 5813 N N . SER B 1 335 ? -5.848 21.078 17.891 1 39.53 335 SER B N 1
ATOM 5814 C CA . SER B 1 335 ? -5.457 22.266 17.141 1 39.53 335 SER B CA 1
ATOM 5815 C C . SER B 1 335 ? -5.082 23.406 18.062 1 39.53 335 SER B C 1
ATOM 5817 O O . SER B 1 335 ? -5.562 23.469 19.203 1 39.53 335 SER B O 1
ATOM 5819 N N . ASN B 1 336 ? -4.02 24.047 17.859 1 36.81 336 ASN B N 1
ATOM 5820 C CA . ASN B 1 336 ? -3.543 25.25 18.547 1 36.81 336 ASN B CA 1
ATOM 5821 C C . ASN B 1 336 ? -4.668 26.25 18.766 1 36.81 336 ASN B C 1
ATOM 5823 O O . ASN B 1 336 ? -4.473 27.281 19.422 1 36.81 336 ASN B O 1
ATOM 5827 N N . TYR B 1 337 ? -5.402 26.625 17.766 1 33.38 337 TYR B N 1
ATOM 5828 C CA . TYR B 1 337 ? -6.238 27.797 17.969 1 33.38 337 TYR B CA 1
ATOM 5829 C C . TYR B 1 337 ? -7.145 27.625 19.188 1 33.38 337 TYR B C 1
ATOM 5831 O O . TYR B 1 337 ? -7.578 28.609 19.797 1 33.38 337 TYR B O 1
ATOM 5839 N N . ASP B 1 338 ? -8.258 26.891 19.031 1 33.44 338 ASP B N 1
ATOM 5840 C CA . ASP B 1 338 ? -9.281 26.844 20.078 1 33.44 338 ASP B CA 1
ATOM 5841 C C . ASP B 1 338 ? -8.773 26.094 21.312 1 33.44 338 ASP B C 1
ATOM 5843 O O . ASP B 1 338 ? -7.984 25.156 21.188 1 33.44 338 ASP B O 1
ATOM 5847 N N . ASN B 1 339 ? -8.742 26.703 22.5 1 32.69 339 ASN B N 1
ATOM 5848 C CA . ASN B 1 339 ? -8.602 26.234 23.891 1 32.69 339 ASN B CA 1
ATOM 5849 C C . ASN B 1 339 ? -8.742 24.719 23.984 1 32.69 339 ASN B C 1
ATOM 5851 O O . ASN B 1 339 ? -8.188 24.109 24.891 1 32.69 339 ASN B O 1
ATOM 5855 N N . SER B 1 340 ? -10.086 24.172 24.141 1 34.28 340 SER B N 1
ATOM 5856 C CA . SER B 1 340 ? -10.656 23.047 24.875 1 34.28 340 SER B CA 1
ATOM 5857 C C . SER B 1 340 ? -10.133 21.719 24.328 1 34.28 340 SER B C 1
ATOM 5859 O O . SER B 1 340 ? -9.633 21.656 23.203 1 34.28 340 SER B O 1
ATOM 5861 N N . GLU B 1 341 ? -10.43 20.516 25.078 1 39.69 341 GLU B N 1
ATOM 5862 C CA . GLU B 1 341 ? -10.641 19.094 25.375 1 39.69 341 GLU B CA 1
ATOM 5863 C C . GLU B 1 341 ? -11.023 18.312 24.141 1 39.69 341 GLU B C 1
ATOM 5865 O O . GLU B 1 341 ? -11.609 17.234 24.234 1 39.69 341 GLU B O 1
ATOM 5870 N N . HIS B 1 342 ? -11.328 18.812 22.984 1 44.94 342 HIS B N 1
ATOM 5871 C CA . HIS B 1 342 ? -12.461 18.266 22.234 1 44.94 342 HIS B CA 1
ATOM 5872 C C . HIS B 1 342 ? -12.031 17.094 21.359 1 44.94 342 HIS B C 1
ATOM 5874 O O . HIS B 1 342 ? -11.648 17.281 20.203 1 44.94 342 HIS B O 1
ATOM 5880 N N . ALA B 1 343 ? -11.445 16.281 21.875 1 55.47 343 ALA B N 1
ATOM 5881 C CA . ALA B 1 343 ? -11.5 15.023 21.125 1 55.47 343 ALA B CA 1
ATOM 5882 C C . ALA B 1 343 ? -12.836 14.875 20.406 1 55.47 343 ALA B C 1
ATOM 5884 O O . ALA B 1 343 ? -13.898 15.062 21.016 1 55.47 343 ALA B O 1
ATOM 5885 N N . LEU B 1 344 ? -12.695 14.875 19.047 1 67.38 344 LEU B N 1
ATOM 5886 C CA . LEU B 1 344 ? -13.945 14.68 18.312 1 67.38 344 LEU B CA 1
ATOM 5887 C C . LEU B 1 344 ? -14.648 13.406 18.766 1 67.38 344 LEU B C 1
ATOM 5889 O O . LEU B 1 344 ? -15.883 13.367 18.828 1 67.38 344 LEU B O 1
ATOM 5893 N N . ILE B 1 345 ? -13.789 12.477 19.141 1 74.5 345 ILE B N 1
ATOM 5894 C CA . ILE B 1 345 ? -14.352 11.195 19.562 1 74.5 345 ILE B CA 1
ATOM 5895 C C . ILE B 1 345 ? -13.641 10.727 20.828 1 74.5 345 ILE B C 1
ATOM 5897 O O . ILE B 1 345 ? -12.406 10.695 20.891 1 74.5 345 ILE B O 1
ATOM 5901 N N . ARG B 1 346 ? -14.312 10.609 21.875 1 76.5 346 ARG B N 1
ATOM 5902 C CA . ARG B 1 346 ? -13.766 10.078 23.109 1 76.5 346 ARG B CA 1
ATOM 5903 C C . ARG B 1 346 ? -14.484 8.789 23.516 1 76.5 346 ARG B C 1
ATOM 5905 O O . ARG B 1 346 ? -15.711 8.758 23.609 1 76.5 346 ARG B O 1
ATOM 5912 N N . GLN B 1 347 ? -13.648 7.836 23.625 1 78.38 347 GLN B N 1
ATOM 5913 C CA . GLN B 1 347 ? -14.242 6.578 24.078 1 78.38 347 GLN B CA 1
ATOM 5914 C C . GLN B 1 347 ? -14.438 6.578 25.594 1 78.38 347 GLN B C 1
ATOM 5916 O O . GLN B 1 347 ? -13.547 6.98 26.344 1 78.38 347 GLN B O 1
ATOM 5921 N N . ARG B 1 348 ? -15.57 6.207 25.984 1 76.19 348 ARG B N 1
ATOM 5922 C CA . ARG B 1 348 ? -15.906 6.141 27.391 1 76.19 348 ARG B CA 1
ATOM 5923 C C . ARG B 1 348 ? -15.586 4.766 27.969 1 76.19 348 ARG B C 1
ATOM 5925 O O . ARG B 1 348 ? -15.273 3.832 27.234 1 76.19 348 ARG B O 1
ATOM 5932 N N . ASP B 1 349 ? -15.625 4.633 29.25 1 73.06 349 ASP B N 1
ATOM 5933 C CA . ASP B 1 349 ? -15.266 3.404 29.953 1 73.06 349 ASP B CA 1
ATOM 5934 C C . ASP B 1 349 ? -16.234 2.273 29.609 1 73.06 349 ASP B C 1
ATOM 5936 O O . ASP B 1 349 ? -15.844 1.102 29.609 1 73.06 349 ASP B O 1
ATOM 5940 N N . ASP B 1 350 ? -17.422 2.662 29.297 1 75.31 350 ASP B N 1
ATOM 5941 C CA . ASP B 1 350 ? -18.438 1.642 29.062 1 75.31 350 ASP B CA 1
ATOM 5942 C C . ASP B 1 350 ? -18.406 1.171 27.609 1 75.31 350 ASP B C 1
ATOM 5944 O O . ASP B 1 350 ? -19.234 0.354 27.188 1 75.31 350 ASP B O 1
ATOM 5948 N N . GLY B 1 351 ? -17.516 1.744 26.891 1 77.5 351 GLY B N 1
ATOM 5949 C CA . GLY B 1 351 ? -17.375 1.33 25.5 1 77.5 351 GLY B CA 1
ATOM 5950 C C . GLY B 1 351 ? -18.094 2.256 24.531 1 77.5 351 GLY B C 1
ATOM 5951 O O . GLY B 1 351 ? -17.953 2.119 23.312 1 77.5 351 GLY B O 1
ATOM 5952 N N . SER B 1 352 ? -18.844 3.121 25.094 1 84.5 352 SER B N 1
ATOM 5953 C CA . SER B 1 352 ? -19.531 4.09 24.234 1 84.5 352 SER B CA 1
ATOM 5954 C C . SER B 1 352 ? -18.594 5.227 23.844 1 84.5 352 SER B C 1
ATOM 5956 O O . SER B 1 352 ? -17.484 5.34 24.359 1 84.5 352 SER B O 1
ATOM 5958 N N . TYR B 1 353 ? -19.031 5.953 22.828 1 87.44 353 TYR B N 1
ATOM 5959 C CA . TYR B 1 353 ? -18.219 7.055 22.328 1 87.44 353 TYR B CA 1
ATOM 5960 C C . TYR B 1 353 ? -18.922 8.391 22.5 1 87.44 353 TYR B C 1
ATOM 5962 O O . TYR B 1 353 ? -20.094 8.523 22.141 1 87.44 353 TYR B O 1
ATOM 5970 N N . LEU B 1 354 ? -18.344 9.258 23.141 1 87.25 354 LEU B N 1
ATOM 5971 C CA . LEU B 1 354 ? -18.797 10.648 23.141 1 87.25 354 LEU B CA 1
ATOM 5972 C C . LEU B 1 354 ? -18.203 11.406 21.953 1 87.25 354 LEU B C 1
ATOM 5974 O O . LEU B 1 354 ? -16.984 11.586 21.875 1 87.25 354 LEU B O 1
ATOM 5978 N N . VAL B 1 355 ? -19.094 11.773 21.109 1 87.69 355 VAL B N 1
ATOM 5979 C CA . VAL B 1 355 ? -18.641 12.312 19.828 1 87.69 355 VAL B CA 1
ATOM 5980 C C . VAL B 1 355 ? -19.109 13.758 19.672 1 87.69 355 VAL B C 1
ATOM 5982 O O . VAL B 1 355 ? -20.25 14.086 20 1 87.69 355 VAL B O 1
ATOM 5985 N N . ASP B 1 356 ? -18.219 14.586 19.234 1 82.31 356 ASP B N 1
ATOM 5986 C CA . ASP B 1 356 ? -18.578 15.961 18.875 1 82.31 356 ASP B CA 1
ATOM 5987 C C . ASP B 1 356 ? -19.438 15.992 17.625 1 82.31 356 ASP B C 1
ATOM 5989 O O . ASP B 1 356 ? -19.172 15.258 16.672 1 82.31 356 ASP B O 1
ATOM 5993 N N . GLY B 1 357 ? -20.5 16.734 17.641 1 82.44 357 GLY B N 1
ATOM 5994 C CA . GLY B 1 357 ? -21.406 16.828 16.516 1 82.44 357 GLY B CA 1
ATOM 5995 C C . GLY B 1 357 ? -20.719 17.219 15.219 1 82.44 357 GLY B C 1
ATOM 5996 O O . GLY B 1 357 ? -21.188 16.875 14.133 1 82.44 357 GLY B O 1
ATOM 5997 N N . ARG B 1 358 ? -19.594 17.875 15.312 1 76.75 358 ARG B N 1
ATOM 5998 C CA . ARG B 1 358 ? -18.906 18.375 14.141 1 76.75 358 ARG B CA 1
ATOM 5999 C C . ARG B 1 358 ? -17.969 17.328 13.547 1 76.75 358 ARG B C 1
ATOM 6001 O O . ARG B 1 358 ? -17.266 17.578 12.57 1 76.75 358 ARG B O 1
ATOM 6008 N N . THR B 1 359 ? -17.984 16.172 14.102 1 77.62 359 THR B N 1
ATOM 6009 C CA . THR B 1 359 ? -17.078 15.117 13.633 1 77.62 359 THR B CA 1
ATOM 6010 C C . THR B 1 359 ? -17.453 14.672 12.219 1 77.62 359 THR B C 1
ATOM 6012 O O . THR B 1 359 ? -18.594 14.305 11.961 1 77.62 359 THR B O 1
ATOM 6015 N N . PRO B 1 360 ? -16.5 14.812 11.32 1 73.75 360 PRO B N 1
ATOM 6016 C CA . PRO B 1 360 ? -16.781 14.328 9.969 1 73.75 360 PRO B CA 1
ATOM 6017 C C . PRO B 1 360 ? -17.125 12.844 9.93 1 73.75 360 PRO B C 1
ATOM 6019 O O . PRO B 1 360 ? -16.562 12.055 10.703 1 73.75 360 PRO B O 1
ATOM 6022 N N . ILE B 1 361 ? -17.953 12.5 9.023 1 75.62 361 ILE B N 1
ATOM 6023 C CA . ILE B 1 361 ? -18.422 11.125 8.883 1 75.62 361 ILE B CA 1
ATOM 6024 C C . ILE B 1 361 ? -17.219 10.203 8.641 1 75.62 361 ILE B C 1
ATOM 6026 O O . ILE B 1 361 ? -17.188 9.078 9.148 1 75.62 361 ILE B O 1
ATOM 6030 N N . ASP B 1 362 ? -16.297 10.703 7.898 1 70.19 362 ASP B N 1
ATOM 6031 C CA . ASP B 1 362 ? -15.125 9.891 7.594 1 70.19 362 ASP B CA 1
ATOM 6032 C C . ASP B 1 362 ? -14.406 9.461 8.867 1 70.19 362 ASP B C 1
ATOM 6034 O O . ASP B 1 362 ? -13.898 8.344 8.953 1 70.19 362 ASP B O 1
ATOM 6038 N N . GLU B 1 363 ? -14.344 10.328 9.82 1 73.38 363 GLU B N 1
ATOM 6039 C CA . GLU B 1 363 ? -13.695 10.016 11.094 1 73.38 363 GLU B CA 1
ATOM 6040 C C . GLU B 1 363 ? -14.484 8.969 11.867 1 73.38 363 GLU B C 1
ATOM 6042 O O . GLU B 1 363 ? -13.906 8.148 12.586 1 73.38 363 GLU B O 1
ATOM 6047 N N . ILE B 1 364 ? -15.719 9.07 11.703 1 76.62 364 ILE B N 1
ATOM 6048 C CA . ILE B 1 364 ? -16.578 8.094 12.359 1 76.62 364 ILE B CA 1
ATOM 6049 C C . ILE B 1 364 ? -16.281 6.695 11.812 1 76.62 364 ILE B C 1
ATOM 6051 O O . ILE B 1 364 ? -16.188 5.73 12.57 1 76.62 364 ILE B O 1
ATOM 6055 N N . HIS B 1 365 ? -16.125 6.688 10.531 1 72.19 365 HIS B N 1
ATOM 6056 C CA . HIS B 1 365 ? -15.797 5.426 9.875 1 72.19 365 HIS B CA 1
ATOM 6057 C C . HIS B 1 365 ? -14.469 4.875 10.391 1 72.19 365 HIS B C 1
ATOM 6059 O O . HIS B 1 365 ? -14.367 3.693 10.719 1 72.19 365 HIS B O 1
ATOM 6065 N N . LEU B 1 366 ? -13.578 5.703 10.469 1 68.38 366 LEU B N 1
ATOM 6066 C CA . LEU B 1 366 ? -12.211 5.297 10.758 1 68.38 366 LEU B CA 1
ATOM 6067 C C . LEU B 1 366 ? -12.055 4.934 12.234 1 68.38 366 LEU B C 1
ATOM 6069 O O . LEU B 1 366 ? -11.383 3.951 12.562 1 68.38 366 LEU B O 1
ATOM 6073 N N . GLN B 1 367 ? -12.703 5.66 13.094 1 71.5 367 GLN B N 1
ATOM 6074 C CA . GLN B 1 367 ? -12.438 5.512 14.516 1 71.5 367 GLN B CA 1
ATOM 6075 C C . GLN B 1 367 ? -13.438 4.547 15.164 1 71.5 367 GLN B C 1
ATOM 6077 O O . GLN B 1 367 ? -13.07 3.779 16.047 1 71.5 367 GLN B O 1
ATOM 6082 N N . ILE B 1 368 ? -14.664 4.617 14.773 1 75.5 368 ILE B N 1
ATOM 6083 C CA . ILE B 1 368 ? -15.703 3.803 15.391 1 75.5 368 ILE B CA 1
ATOM 6084 C C . ILE B 1 368 ? -16 2.586 14.516 1 75.5 368 ILE B C 1
ATOM 6086 O O . ILE B 1 368 ? -16.453 1.553 15.016 1 75.5 368 ILE B O 1
ATOM 6090 N N . GLY B 1 369 ? -15.656 2.684 13.219 1 70.06 369 GLY B N 1
ATOM 6091 C CA . GLY B 1 369 ? -15.812 1.551 12.32 1 70.06 369 GLY B CA 1
ATOM 6092 C C . GLY B 1 369 ? -17.219 1.413 11.766 1 70.06 369 GLY B C 1
ATOM 6093 O O . GLY B 1 369 ? -17.672 0.304 11.469 1 70.06 369 GLY B O 1
ATOM 6094 N N . ILE B 1 370 ? -17.938 2.521 11.773 1 69.44 370 ILE B N 1
ATOM 6095 C CA . ILE B 1 370 ? -19.281 2.479 11.219 1 69.44 370 ILE B CA 1
ATOM 6096 C C . ILE B 1 370 ? -19.234 2.689 9.703 1 69.44 370 ILE B C 1
ATOM 6098 O O . ILE B 1 370 ? -19.109 3.822 9.234 1 69.44 370 ILE B O 1
ATOM 6102 N N . ASP B 1 371 ? -19.094 1.835 8.766 1 63.06 371 ASP B N 1
ATOM 6103 C CA . ASP B 1 371 ? -18.875 1.9 7.324 1 63.06 371 ASP B CA 1
ATOM 6104 C C . ASP B 1 371 ? -20.156 2.299 6.594 1 63.06 371 ASP B C 1
ATOM 6106 O O . ASP B 1 371 ? -20.109 2.816 5.477 1 63.06 371 ASP B O 1
ATOM 6110 N N . GLY B 1 372 ? -21.297 2.279 7.223 1 62.81 372 GLY B N 1
ATOM 6111 C CA . GLY B 1 372 ? -22.562 2.443 6.523 1 62.81 372 GLY B CA 1
ATOM 6112 C C . GLY B 1 372 ? -22.969 3.896 6.371 1 62.81 372 GLY B C 1
ATOM 6113 O O . GLY B 1 372 ? -23.906 4.207 5.633 1 62.81 372 GLY B O 1
ATOM 6114 N N . ILE B 1 373 ? -22.188 4.789 6.91 1 63.31 373 ILE B N 1
ATOM 6115 C CA . ILE B 1 373 ? -22.594 6.184 6.84 1 63.31 373 ILE B CA 1
ATOM 6116 C C . ILE B 1 373 ? -21.891 6.879 5.684 1 63.31 373 ILE B C 1
ATOM 6118 O O . ILE B 1 373 ? -20.656 6.984 5.684 1 63.31 373 ILE B O 1
ATOM 6122 N N . ASP B 1 374 ? -22.453 6.988 4.477 1 57.12 374 ASP B N 1
ATOM 6123 C CA . ASP B 1 374 ? -21.828 7.621 3.318 1 57.12 374 ASP B CA 1
ATOM 6124 C C . ASP B 1 374 ? -21.875 9.141 3.434 1 57.12 374 ASP B C 1
ATOM 6126 O O . ASP B 1 374 ? -22.938 9.719 3.668 1 57.12 374 ASP B O 1
ATOM 6130 N N . ALA B 1 375 ? -20.719 9.852 3.52 1 54.97 375 ALA B N 1
ATOM 6131 C CA . ALA B 1 375 ? -20.625 11.305 3.516 1 54.97 375 ALA B CA 1
ATOM 6132 C C . ALA B 1 375 ? -21.219 11.898 2.244 1 54.97 375 ALA B C 1
ATOM 6134 O O . ALA B 1 375 ? -21.594 13.07 2.211 1 54.97 375 ALA B O 1
ATOM 6135 N N . ASP B 1 376 ? -21.281 11.258 1.121 1 52.91 376 ASP B N 1
ATOM 6136 C CA . ASP B 1 376 ? -21.531 11.828 -0.199 1 52.91 376 ASP B CA 1
ATOM 6137 C C . ASP B 1 376 ? -22.891 12.5 -0.264 1 52.91 376 ASP B C 1
ATOM 6139 O O . ASP B 1 376 ? -23.172 13.266 -1.188 1 52.91 376 ASP B O 1
ATOM 6143 N N . GLY B 1 377 ? -23.672 12.297 0.679 1 51.34 377 GLY B N 1
ATOM 6144 C CA . GLY B 1 377 ? -24.953 12.953 0.403 1 51.34 377 GLY B CA 1
ATOM 6145 C C . GLY B 1 377 ? -25.078 14.312 1.062 1 51.34 377 GLY B C 1
ATOM 6146 O O . GLY B 1 377 ? -24.094 15.039 1.187 1 51.34 377 GLY B O 1
ATOM 6147 N N . ASP B 1 378 ? -26.203 14.586 1.828 1 58.19 378 ASP B N 1
ATOM 6148 C CA . ASP B 1 378 ? -26.766 15.82 2.367 1 58.19 378 ASP B CA 1
ATOM 6149 C C . ASP B 1 378 ? -26.047 16.25 3.645 1 58.19 378 ASP B C 1
ATOM 6151 O O . ASP B 1 378 ? -26.188 17.375 4.094 1 58.19 378 ASP B O 1
ATOM 6155 N N . PHE B 1 379 ? -25.078 15.195 4.156 1 68.75 379 PHE B N 1
ATOM 6156 C CA . PHE B 1 379 ? -24.469 15.586 5.418 1 68.75 379 PHE B CA 1
ATOM 6157 C C . PHE B 1 379 ? -23 15.188 5.453 1 68.75 379 PHE B C 1
ATOM 6159 O O . PHE B 1 379 ? -22.609 14.164 4.883 1 68.75 379 PHE B O 1
ATOM 6166 N N . GLU B 1 380 ? -22.188 16.078 6.039 1 73.38 380 GLU B N 1
ATOM 6167 C CA . GLU B 1 380 ? -20.75 15.836 6.129 1 73.38 380 GLU B CA 1
ATOM 6168 C C . GLU B 1 380 ? -20.344 15.508 7.559 1 73.38 380 GLU B C 1
ATOM 6170 O O . GLU B 1 380 ? -19.266 14.938 7.785 1 73.38 380 GLU B O 1
ATOM 6175 N N . THR B 1 381 ? -21.172 15.812 8.469 1 79.94 381 THR B N 1
ATOM 6176 C CA . THR B 1 381 ? -20.859 15.602 9.883 1 79.94 381 THR B CA 1
ATOM 6177 C C . THR B 1 381 ? -21.859 14.648 10.523 1 79.94 381 THR B C 1
ATOM 6179 O O . THR B 1 381 ? -22.938 14.406 9.977 1 79.94 381 THR B O 1
ATOM 6182 N N . ILE B 1 382 ? -21.469 14.148 11.656 1 85.62 382 ILE B N 1
ATOM 6183 C CA . ILE B 1 382 ? -22.344 13.211 12.367 1 85.62 382 ILE B CA 1
ATOM 6184 C C . ILE B 1 382 ? -23.609 13.922 12.828 1 85.62 382 ILE B C 1
ATOM 6186 O O . ILE B 1 382 ? -24.688 13.32 12.867 1 85.62 382 ILE B O 1
ATOM 6190 N N . ALA B 1 383 ? -23.422 15.195 13.164 1 84.75 383 ALA B N 1
ATOM 6191 C CA . ALA B 1 383 ? -24.625 15.969 13.508 1 84.75 383 ALA B CA 1
ATOM 6192 C C . ALA B 1 383 ? -25.578 16.047 12.328 1 84.75 383 ALA B C 1
ATOM 6194 O O . ALA B 1 383 ? -26.797 15.859 12.492 1 84.75 383 ALA B O 1
ATOM 6195 N N . GLY B 1 384 ? -25.016 16.359 11.211 1 81.06 384 GLY B N 1
ATOM 6196 C CA . GLY B 1 384 ? -25.844 16.406 10.008 1 81.06 384 GLY B CA 1
ATOM 6197 C C . GLY B 1 384 ? -26.531 15.086 9.719 1 81.06 384 GLY B C 1
ATOM 6198 O O . GLY B 1 384 ? -27.688 15.062 9.312 1 81.06 384 GLY B O 1
ATOM 6199 N N . PHE B 1 385 ? -25.875 14.062 9.906 1 86.44 385 PHE B N 1
ATOM 6200 C CA . PHE B 1 385 ? -26.422 12.727 9.734 1 86.44 385 PHE B CA 1
ATOM 6201 C C . PHE B 1 385 ? -27.578 12.492 10.688 1 86.44 385 PHE B C 1
ATOM 6203 O O . PHE B 1 385 ? -28.625 11.992 10.289 1 86.44 385 PHE B O 1
ATOM 6210 N N . LEU B 1 386 ? -27.375 12.852 11.961 1 87.75 386 LEU B N 1
ATOM 6211 C CA . LEU B 1 386 ? -28.359 12.602 13 1 87.75 386 LEU B CA 1
ATOM 6212 C C . LEU B 1 386 ? -29.609 13.445 12.758 1 87.75 386 LEU B C 1
ATOM 6214 O O . LEU B 1 386 ? -30.734 12.977 12.969 1 87.75 386 LEU B O 1
ATOM 6218 N N . VAL B 1 387 ? -29.422 14.672 12.305 1 86.44 387 VAL B N 1
ATOM 6219 C CA . VAL B 1 387 ? -30.562 15.531 11.969 1 86.44 387 VAL B CA 1
ATOM 6220 C C . VAL B 1 387 ? -31.391 14.883 10.867 1 86.44 387 VAL B C 1
ATOM 6222 O O . VAL B 1 387 ? -32.625 14.906 10.922 1 86.44 387 VAL B O 1
ATOM 6225 N N . GLN B 1 388 ? -30.688 14.375 10.008 1 83.75 388 GLN B N 1
ATOM 6226 C CA . GLN B 1 388 ? -31.391 13.719 8.898 1 83.75 388 GLN B CA 1
ATOM 6227 C C . GLN B 1 388 ? -32.125 12.477 9.375 1 83.75 388 GLN B C 1
ATOM 6229 O O . GLN B 1 388 ? -33.25 12.195 8.922 1 83.75 388 GLN B O 1
ATOM 6234 N N . GLN B 1 389 ? -31.516 11.797 10.242 1 85.44 389 GLN B N 1
ATOM 6235 C CA . GLN B 1 389 ? -32.094 10.562 10.758 1 85.44 389 GLN B CA 1
ATOM 6236 C C . GLN B 1 389 ? -33.312 10.852 11.641 1 85.44 389 GLN B C 1
ATOM 6238 O O . GLN B 1 389 ? -34.281 10.094 11.633 1 85.44 389 GLN B O 1
ATOM 6243 N N . LEU B 1 390 ? -33.281 11.828 12.453 1 86.69 390 LEU B N 1
ATOM 6244 C CA . LEU B 1 390 ? -34.344 12.164 13.391 1 86.69 390 LEU B CA 1
ATOM 6245 C C . LEU B 1 390 ? -35.562 12.734 12.656 1 86.69 390 LEU B C 1
ATOM 6247 O O . LEU B 1 390 ? -36.688 12.586 13.117 1 86.69 390 LEU B O 1
ATOM 6251 N N . ARG B 1 391 ? -35.375 13.289 11.539 1 80.19 391 ARG B N 1
ATOM 6252 C CA . ARG B 1 391 ? -36.438 13.891 10.711 1 80.19 391 ARG B CA 1
ATOM 6253 C C . ARG B 1 391 ? -37.188 14.953 11.477 1 80.19 391 ARG B C 1
ATOM 6255 O O . ARG B 1 391 ? -38.406 15.156 11.242 1 80.19 391 ARG B O 1
ATOM 6262 N N . LYS B 1 392 ? -36.719 15.398 12.594 1 80.5 392 LYS B N 1
ATOM 6263 C CA . LYS B 1 392 ? -37.219 16.5 13.406 1 80.5 392 LYS B CA 1
ATOM 6264 C C . LYS B 1 392 ? -36.094 17.359 13.938 1 80.5 392 LYS B C 1
ATOM 6266 O O . LYS B 1 392 ? -34.906 17.047 13.734 1 80.5 392 LYS B O 1
ATOM 6271 N N . THR B 1 393 ? -36.531 18.5 14.414 1 83.44 393 THR B N 1
ATOM 6272 C CA . THR B 1 393 ? -35.531 19.344 15.07 1 83.44 393 THR B CA 1
ATOM 6273 C C . THR B 1 393 ? -34.938 18.641 16.281 1 83.44 393 THR B C 1
ATOM 6275 O O . THR B 1 393 ? -35.656 18.219 17.188 1 83.44 393 THR B O 1
ATOM 6278 N N . PRO B 1 394 ? -33.719 18.453 16.234 1 86.38 394 PRO B N 1
ATOM 6279 C CA . PRO B 1 394 ? -33.062 17.688 17.297 1 86.38 394 PRO B CA 1
ATOM 6280 C C . PRO B 1 394 ? -33.188 18.328 18.672 1 86.38 394 PRO B C 1
ATOM 6282 O O . PRO B 1 394 ? -33.188 19.562 18.781 1 86.38 394 PRO B O 1
ATOM 6285 N N . GLU B 1 395 ? -33.5 17.531 19.688 1 87.44 395 GLU B N 1
ATOM 6286 C CA . GLU B 1 395 ? -33.531 17.922 21.094 1 87.44 395 GLU B CA 1
ATOM 6287 C C . GLU B 1 395 ? -32.656 16.984 21.938 1 87.44 395 GLU B C 1
ATOM 6289 O O . GLU B 1 395 ? -32.344 15.867 21.516 1 87.44 395 GLU B O 1
ATOM 6294 N N . GLU B 1 396 ? -32.156 17.625 23.016 1 89.94 396 GLU B N 1
ATOM 6295 C CA . GLU B 1 396 ? -31.359 16.797 23.922 1 89.94 396 GLU B CA 1
ATOM 6296 C C . GLU B 1 396 ? -32.156 15.562 24.359 1 89.94 396 GLU B C 1
ATOM 6298 O O . GLU B 1 396 ? -33.312 15.664 24.734 1 89.94 396 GLU B O 1
ATOM 6303 N N . GLY B 1 397 ? -31.531 14.391 24.297 1 87.75 397 GLY B N 1
ATOM 6304 C CA . GLY B 1 397 ? -32.188 13.141 24.672 1 87.75 397 GLY B CA 1
ATOM 6305 C C . GLY B 1 397 ? -32.688 12.352 23.484 1 87.75 397 GLY B C 1
ATOM 6306 O O . GLY B 1 397 ? -33 11.164 23.594 1 87.75 397 GLY B O 1
ATOM 6307 N N . ASP B 1 398 ? -32.781 13 22.312 1 89.56 398 ASP B N 1
ATOM 6308 C CA . ASP B 1 398 ? -33.219 12.305 21.109 1 89.56 398 ASP B CA 1
ATOM 6309 C C . ASP B 1 398 ? -32.25 11.18 20.734 1 89.56 398 ASP B C 1
ATOM 6311 O O . ASP B 1 398 ? -31.047 11.297 20.938 1 89.56 398 ASP B O 1
ATOM 6315 N N . THR B 1 399 ? -32.812 10.086 20.312 1 92.25 399 THR B N 1
ATOM 6316 C CA . THR B 1 399 ? -32 8.945 19.922 1 92.25 399 THR B CA 1
ATOM 6317 C C . THR B 1 399 ? -32.375 8.461 18.531 1 92.25 399 THR B C 1
ATOM 6319 O O . THR B 1 399 ? -33.5 8.633 18.078 1 92.25 399 THR B O 1
ATOM 6322 N N . ALA B 1 400 ? -31.453 8.039 17.766 1 90.62 400 ALA B N 1
ATOM 6323 C CA . ALA B 1 400 ? -31.641 7.395 16.469 1 90.62 400 ALA B CA 1
ATOM 6324 C C . ALA B 1 400 ? -30.766 6.145 16.344 1 90.62 400 ALA B C 1
ATOM 6326 O O . ALA B 1 400 ? -29.656 6.098 16.891 1 90.62 400 ALA B O 1
ATOM 6327 N N . GLU B 1 401 ? -31.312 5.156 15.789 1 90.19 401 GLU B N 1
ATOM 6328 C CA . GLU B 1 401 ? -30.547 3.932 15.562 1 90.19 401 GLU B CA 1
ATOM 6329 C C . GLU B 1 401 ? -30.266 3.721 14.078 1 90.19 401 GLU B C 1
ATOM 6331 O O . GLU B 1 401 ? -31.172 3.852 13.25 1 90.19 401 GLU B O 1
ATOM 6336 N N . ALA B 1 402 ? -29.062 3.594 13.75 1 85.75 402 ALA B N 1
ATOM 6337 C CA . ALA B 1 402 ? -28.656 3.344 12.367 1 85.75 402 ALA B CA 1
ATOM 6338 C C . ALA B 1 402 ? -27.375 2.529 12.312 1 85.75 402 ALA B C 1
ATOM 6340 O O . ALA B 1 402 ? -26.469 2.73 13.133 1 85.75 402 ALA B O 1
ATOM 6341 N N . HIS B 1 403 ? -27.406 1.583 11.398 1 83.62 403 HIS B N 1
ATOM 6342 C CA . HIS B 1 403 ? -26.203 0.806 11.102 1 83.62 403 HIS B CA 1
ATOM 6343 C C . HIS B 1 403 ? -25.703 0.066 12.336 1 83.62 403 HIS B C 1
ATOM 6345 O O . HIS B 1 403 ? -24.5 0.012 12.586 1 83.62 403 HIS B O 1
ATOM 6351 N N . GLY B 1 404 ? -26.594 -0.283 13.242 1 82.06 404 GLY B N 1
ATOM 6352 C CA . GLY B 1 404 ? -26.25 -1.086 14.406 1 82.06 404 GLY B CA 1
ATOM 6353 C C . GLY B 1 404 ? -25.797 -0.254 15.586 1 82.06 404 GLY B C 1
ATOM 6354 O O . GLY B 1 404 ? -25.297 -0.795 16.578 1 82.06 404 GLY B O 1
ATOM 6355 N N . TYR B 1 405 ? -25.875 1.002 15.461 1 87.88 405 TYR B N 1
ATOM 6356 C CA . TYR B 1 405 ? -25.453 1.88 16.547 1 87.88 405 TYR B CA 1
ATOM 6357 C C . TYR B 1 405 ? -26.594 2.801 16.969 1 87.88 405 TYR B C 1
ATOM 6359 O O . TYR B 1 405 ? -27.516 3.057 16.203 1 87.88 405 TYR B O 1
ATOM 6367 N N . ARG B 1 406 ? -26.578 3.109 18.25 1 90.94 406 ARG B N 1
ATOM 6368 C CA . ARG B 1 406 ? -27.516 4.082 18.797 1 90.94 406 ARG B CA 1
ATOM 6369 C C . ARG B 1 406 ? -26.859 5.441 18.984 1 90.94 406 ARG B C 1
ATOM 6371 O O . ARG B 1 406 ? -25.797 5.543 19.609 1 90.94 406 ARG B O 1
ATOM 6378 N N . PHE B 1 407 ? -27.484 6.422 18.422 1 92.44 407 PHE B N 1
ATOM 6379 C CA . PHE B 1 407 ? -27 7.797 18.516 1 92.44 407 PHE B CA 1
ATOM 6380 C C . PHE B 1 407 ? -27.906 8.625 19.422 1 92.44 407 PHE B C 1
ATOM 6382 O O . PHE B 1 407 ? -29.125 8.711 19.172 1 92.44 407 PHE B O 1
ATOM 6389 N N . GLU B 1 408 ? -27.312 9.148 20.453 1 92.25 408 GLU B N 1
ATOM 6390 C CA . GLU B 1 408 ? -28.094 9.945 21.391 1 92.25 408 GLU B CA 1
ATOM 6391 C C . GLU B 1 408 ? -27.547 11.375 21.5 1 92.25 408 GLU B C 1
ATOM 6393 O O . GLU B 1 408 ? -26.344 11.57 21.688 1 92.25 408 GLU B O 1
ATOM 6398 N N . VAL B 1 409 ? -28.453 12.328 21.359 1 92.12 409 VAL B N 1
ATOM 6399 C CA . VAL B 1 409 ? -28.078 13.727 21.516 1 92.12 409 VAL B CA 1
ATOM 6400 C C . VAL B 1 409 ? -27.922 14.039 23.016 1 92.12 409 VAL B C 1
ATOM 6402 O O . VAL B 1 409 ? -28.906 14.016 23.766 1 92.12 409 VAL B O 1
ATOM 6405 N N . ILE B 1 410 ? -26.719 14.344 23.375 1 87.44 410 ILE B N 1
ATOM 6406 C CA . ILE B 1 410 ? -26.453 14.586 24.781 1 87.44 410 ILE B CA 1
ATOM 6407 C C . ILE B 1 410 ? -26.5 16.094 25.062 1 87.44 410 ILE B C 1
ATOM 6409 O O . ILE B 1 410 ? -26.922 16.516 26.141 1 87.44 410 ILE B O 1
ATOM 6413 N N . ASP B 1 411 ? -25.953 16.859 24.141 1 85 411 ASP B N 1
ATOM 6414 C CA . ASP B 1 411 ? -25.859 18.312 24.344 1 85 411 ASP B CA 1
ATOM 6415 C C . ASP B 1 411 ? -26.109 19.078 23.047 1 85 411 ASP B C 1
ATOM 6417 O O . ASP B 1 411 ? -25.703 18.625 21.969 1 85 411 ASP B O 1
ATOM 6421 N N . MET B 1 412 ? -26.953 20.141 23.188 1 84.75 412 MET B N 1
ATOM 6422 C CA . MET B 1 412 ? -27.234 21.016 22.047 1 84.75 412 MET B CA 1
ATOM 6423 C C . MET B 1 412 ? -26.562 22.359 22.234 1 84.75 412 MET B C 1
ATOM 6425 O O . MET B 1 412 ? -26.391 22.844 23.359 1 84.75 412 MET B O 1
ATOM 6429 N N . ASP B 1 413 ? -26.031 22.891 21.219 1 76.88 413 ASP B N 1
ATOM 6430 C CA . ASP B 1 413 ? -25.594 24.281 21.172 1 76.88 413 ASP B CA 1
ATOM 6431 C C . ASP B 1 413 ? -26.469 25.109 20.234 1 76.88 413 ASP B C 1
ATOM 6433 O O . ASP B 1 413 ? -26.188 25.203 19.031 1 76.88 413 ASP B O 1
ATOM 6437 N N . GLY B 1 414 ? -27.547 25.766 20.844 1 73.69 414 GLY B N 1
ATOM 6438 C CA . GLY B 1 414 ? -28.562 26.391 20.016 1 73.69 414 GLY B CA 1
ATOM 6439 C C . GLY B 1 414 ? -29.312 25.391 19.141 1 73.69 414 GLY B C 1
ATOM 6440 O O . GLY B 1 414 ? -29.984 24.5 19.656 1 73.69 414 GLY B O 1
ATOM 6441 N N . ARG B 1 415 ? -29.266 25.516 17.875 1 75.62 415 ARG B N 1
ATOM 6442 C CA . ARG B 1 415 ? -29.953 24.625 16.953 1 75.62 415 ARG B CA 1
ATOM 6443 C C . ARG B 1 415 ? -29.031 23.531 16.422 1 75.62 415 ARG B C 1
ATOM 6445 O O . ARG B 1 415 ? -29.438 22.688 15.641 1 75.62 415 ARG B O 1
ATOM 6452 N N . ARG B 1 416 ? -27.844 23.562 16.938 1 81.75 416 ARG B N 1
ATOM 6453 C CA . ARG B 1 416 ? -26.875 22.594 16.453 1 81.75 416 ARG B CA 1
ATOM 6454 C C . ARG B 1 416 ? -26.578 21.531 17.5 1 81.75 416 ARG B C 1
ATOM 6456 O O . ARG B 1 416 ? -26.484 21.828 18.703 1 81.75 416 ARG B O 1
ATOM 6463 N N . ILE B 1 417 ? -26.453 20.328 17.094 1 87 417 ILE B N 1
ATOM 6464 C CA . ILE B 1 417 ? -26.078 19.234 17.984 1 87 417 ILE B CA 1
ATOM 6465 C C . ILE B 1 417 ? -24.609 19.344 18.344 1 87 417 ILE B C 1
ATOM 6467 O O . ILE B 1 417 ? -23.734 19.359 17.469 1 87 417 ILE B O 1
ATOM 6471 N N . ASP B 1 418 ? -24.328 19.438 19.625 1 84.38 418 ASP B N 1
ATOM 6472 C CA . ASP B 1 418 ? -22.953 19.641 20.078 1 84.38 418 ASP B CA 1
ATOM 6473 C C . ASP B 1 418 ? -22.297 18.312 20.422 1 84.38 418 ASP B C 1
ATOM 6475 O O . ASP B 1 418 ? -21.188 18.016 19.938 1 84.38 418 ASP B O 1
ATOM 6479 N N . LYS B 1 419 ? -22.938 17.5 21.266 1 89.06 419 LYS B N 1
ATOM 6480 C CA . LYS B 1 419 ? -22.375 16.219 21.688 1 89.06 419 LYS B CA 1
ATOM 6481 C C . LYS B 1 419 ? -23.344 15.078 21.422 1 89.06 419 LYS B C 1
ATOM 6483 O O . LYS B 1 419 ? -24.547 15.219 21.625 1 89.06 419 LYS B O 1
ATOM 6488 N N . ILE B 1 420 ? -22.75 13.977 20.906 1 91.31 420 ILE B N 1
ATOM 6489 C CA . ILE B 1 420 ? -23.531 12.789 20.578 1 91.31 420 ILE B CA 1
ATOM 6490 C C . ILE B 1 420 ? -22.938 11.562 21.25 1 91.31 420 ILE B C 1
ATOM 6492 O O . ILE B 1 420 ? -21.719 11.383 21.25 1 91.31 420 ILE B O 1
ATOM 6496 N N . LEU B 1 421 ? -23.719 10.797 21.875 1 90.75 421 LEU B N 1
ATOM 6497 C CA . LEU B 1 421 ? -23.297 9.523 22.438 1 90.75 421 LEU B CA 1
ATOM 6498 C C . LEU B 1 421 ? -23.609 8.375 21.484 1 90.75 421 LEU B C 1
ATOM 6500 O O . LEU B 1 421 ? -24.75 8.195 21.062 1 90.75 421 LEU B O 1
ATOM 6504 N N . VAL B 1 422 ? -22.594 7.758 21.109 1 91.12 422 VAL B N 1
ATOM 6505 C CA . VAL B 1 422 ? -22.75 6.641 20.172 1 91.12 422 VAL B CA 1
ATOM 6506 C C . VAL B 1 422 ? -22.5 5.324 20.906 1 91.12 422 VAL B C 1
ATOM 6508 O O . VAL B 1 422 ? -21.453 5.137 21.547 1 91.12 422 VAL B O 1
ATOM 6511 N N . SER B 1 423 ? -23.438 4.473 20.922 1 88.75 423 SER B N 1
ATOM 6512 C CA . SER B 1 423 ? -23.328 3.16 21.547 1 88.75 423 SER B CA 1
ATOM 6513 C C . SER B 1 423 ? -23.844 2.061 20.625 1 88.75 423 SER B C 1
ATOM 6515 O O . SER B 1 423 ? -24.562 2.334 19.656 1 88.75 423 SER B O 1
ATOM 6517 N N . ARG B 1 424 ? -23.281 0.88 20.719 1 84.5 424 ARG B N 1
ATOM 6518 C CA . ARG B 1 424 ? -23.75 -0.245 19.922 1 84.5 424 ARG B CA 1
ATOM 6519 C C . ARG B 1 424 ? -25.234 -0.523 20.203 1 84.5 424 ARG B C 1
ATOM 6521 O O . ARG B 1 424 ? -25.672 -0.447 21.344 1 84.5 424 ARG B O 1
ATOM 6528 N N . ALA B 1 425 ? -25.875 -0.855 19.109 1 75.5 425 ALA B N 1
ATOM 6529 C CA . ALA B 1 425 ? -27.297 -1.17 19.188 1 75.5 425 ALA B CA 1
ATOM 6530 C C . ALA B 1 425 ? -27.516 -2.461 19.969 1 75.5 425 ALA B C 1
ATOM 6532 O O . ALA B 1 425 ? -26.812 -3.447 19.781 1 75.5 425 ALA B O 1
ATOM 6533 N N . GLY B 1 426 ? -28.172 -2.467 21.25 1 68.25 426 GLY B N 1
ATOM 6534 C CA . GLY B 1 426 ? -28.516 -3.564 22.156 1 68.25 426 GLY B CA 1
ATOM 6535 C C . GLY B 1 426 ? -27.891 -3.422 23.531 1 68.25 426 GLY B C 1
ATOM 6536 O O . GLY B 1 426 ? -28.234 -4.16 24.453 1 68.25 426 GLY B O 1
ATOM 6537 N N . GLU B 1 427 ? -26.781 -2.945 23.594 1 49.31 427 GLU B N 1
ATOM 6538 C CA . GLU B 1 427 ? -26.266 -2.779 24.953 1 49.31 427 GLU B CA 1
ATOM 6539 C C . GLU B 1 427 ? -26.969 -1.634 25.672 1 49.31 427 GLU B C 1
ATOM 6541 O O . GLU B 1 427 ? -26.406 -0.545 25.812 1 49.31 427 GLU B O 1
ATOM 6546 N N . ALA B 1 428 ? -28.141 -1.468 25.531 1 40.09 428 ALA B N 1
ATOM 6547 C CA . ALA B 1 428 ? -28.859 -0.52 26.391 1 40.09 428 ALA B CA 1
ATOM 6548 C C . ALA B 1 428 ? -28.5 -0.73 27.859 1 40.09 428 ALA B C 1
ATOM 6550 O O . ALA B 1 428 ? -28.297 -1.864 28.297 1 40.09 428 ALA B O 1
ATOM 6551 N N . LEU B 1 429 ? -28.094 0.512 28.5 1 39.06 429 LEU B N 1
ATOM 6552 C CA . LEU B 1 429 ? -27.953 0.617 29.953 1 39.06 429 LEU B CA 1
ATOM 6553 C C . LEU B 1 429 ? -29.047 -0.178 30.656 1 39.06 429 LEU B C 1
ATOM 6555 O O . LEU B 1 429 ? -30.234 0.129 30.531 1 39.06 429 LEU B O 1
ATOM 6559 N N . SER B 1 430 ? -29.031 -1.415 30.672 1 27.77 430 SER B N 1
ATOM 6560 C CA . SER B 1 430 ? -29.672 -1.809 31.922 1 27.77 430 SER B CA 1
ATOM 6561 C C . SER B 1 430 ? -29.016 -1.128 33.125 1 27.77 430 SER B C 1
ATOM 6563 O O . SER B 1 430 ? -27.797 -0.952 33.125 1 27.77 430 SER B O 1
#

Organism: Rhizobium meliloti (strain 1021) (NCBI:txid266834)

=== Feature glossary ===
Reading guide. The protein is described through the following features:

Foldseek 3Di. A 3Di character summarizes, for each residue, the relative orientation of the Cα frame of its nearest spatial neighbor. Because it encodes fold topology rather than chemistry, 3Di alignments detect remote structural similarity that sequence alignment misses.

Contact-map, Ramachandran, and PAE plots. Plot images: a contact map (which residues are close in 3D, as an N×N binary image), a Ramachandran scatter (backbone torsion angles, revealing secondary-structure composition at a glance), and — for AlphaFold structures — a PAE heatmap (pairwise prediction confidence).

Radius of gyration, Cα contacts, bounding box. Radius of gyration (Rg) is the root-mean-square distance of Cα atoms from their centroid — a single number for overall size and compactness. A globular domain of N residues has Rg ≈ 2.2·N^0.38 Å; an extended or disordered chain has a much larger Rg. The Cα contact count is the number of residue pairs whose Cα atoms are within 8 Å and are more than four positions apart in sequence — a standard proxy for tertiary packing density. The bounding box is the smallest axis-aligned box enclosing all Cα atoms.

Secondary structure (8-state, DSSP). Eight-state secondary structure (DSSP): H is the canonical α-helix, G the tighter 3₁₀-helix, I the wider π-helix; E/B are β-structure, T and S are turns and bends, and '-' is everything else. DSSP derives these from the pattern of main-chain N–H···O=C hydrogen bonds, not from the sequence.

B-factor. B-factor (Debye–Waller factor) reflects atomic displacement in the crystal lattice. It is an experimental observable (units Å²), not a prediction; low values mean the atom is pinned down, high values mean it moves or is heterogeneous across the crystal.

pLDDT. pLDDT is the predicted lDDT-Cα score: AlphaFold's confidence that the local environment of each residue (all inter-atomic distances within 15 Å) is correctly placed. It is a per-residue number between 0 and 100, with higher meaning more reliable.

Nearest PDB structures. Nearest PDB neighbors are the top structural matches found by Foldseek when searching this structure against the entire Protein Data Bank. Each hit reports a TM-score (0 to 1; >0.5 almost always implies the same fold) and an E-value. These are *structural* homologs — they may share no detectable sequence similarity.

Solvent-accessible surface area. Accessible surface area quantifies burial. A residue with SASA near zero is packed into the hydrophobic core; one with SASA >100 Å² sits on the surface. Computed here via the Shrake–Rupley numerical algorithm with a 1.4 Å probe.

Rendered structure images. Structure images are PyMOL renders from six orthogonal camera directions. Cartoon representation draws helices as coils and strands as arrows; sticks shows the backbone as bonds; surface shows the solvent-excluded envelope. Rainbow coloring maps sequence position to hue (blue→red, N→C); chain coloring assigns a distinct color per polypeptide.

Backbone torsions (φ/ψ). φ (phi) and ψ (psi) are the two rotatable backbone dihedrals per residue: φ is the C(i-1)–N–Cα–C torsion, ψ is the N–Cα–C–N(i+1) torsion, both in degrees on (−180°, 180°]. α-helical residues cluster near (−60°, −45°); β-strand residues near (−120°, +130°). A Ramachandran plot is simply a scatter of (φ, ψ) for every residue.

Predicted aligned error. Predicted Aligned Error (PAE) is an AlphaFold confidence matrix: entry (i, j) is the expected error in the position of residue j, in ångströms, when the prediction is superimposed on the true structure at residue i. Low PAE within a block of residues means that block is internally rigid and well-predicted; high PAE between two blocks means their relative placement is uncertain even if each block individually is confident.

mmCIF coordinates. Structure coordinates are given as an mmCIF _atom_site loop: one row per atom with element, residue name, chain id, sequence number, and x/y/z position in Å. Only the four main-chain atoms per residue are included here; side chains are omitted to keep the record compact.

InterPro / GO / CATH / organism. Database cross-references. InterPro integrates a dozen domain/family signature databases into unified entries with residue-range hits. GO terms attach function/process/location labels with evidence codes. CATH codes position the fold in a four-level structural taxonomy. Organism is the NCBI-taxonomy species name.

Secondary structure (3-state, P-SEA). SS3 is a coarse helix/strand/coil call (letters a/b/c) made by the P-SEA algorithm from inter-Cα distances and dihedrals. It is less detailed than DSSP but needs only Cα positions.

Sequence. Sequence gives the chain of amino acids in standard one-letter code (A=alanine, C=cysteine, …, Y=tyrosine), read N→C. It is the only feature that is directly encoded by the gene; all structural features are derived from the folded form of this sequence.